Protein AF-0000000081153076 (afdb_homodimer)

Radius of gyration: 36.88 Å; Cα contacts (8 Å, |Δi|>4): 1674; chains: 2; bounding box: 102×175×105 Å

Secondary structure (DSSP, 8-state):
-------------------TT---SS---TTS-TTTT--------TTSSTT---SS----EEEEETTEEEEE-HHHHHHHHS---TT--HHHHHHHHHHHHHHT--GGGG-SSTTTSEEEEEESHHHHHHHHHHHHH--TT-EEEEESS--HHHHHHHGGGT-EEEEEPEETTEE-HHHHHHHHHTTTTSPPPSEEEE--SS-TTT-----HHHHHHHHHHHHHHT-EEEEE-TTGGG--S--PPPHHHH-SSS-EEEEEESTTTT-GGG--EEEEEEHHHHHHHHHHHHTTT-S--HHHHHHHHHHHHHHHHHHHHHHHHHHHHHHHHHHHHHHHHHHHHHTTTEEE---SSSSEEEEEESS--SS-HHHH-TTTEEEGGGG-TT--TT---SEEEEEGGG--HHHHHHHHHS-HHHHHHHHHHHHHHHHHHHHHHHHS------------------------------------------/-------------------TT---SS---TTS-TTTT--------TTSSTT---SS----EEEEETTEEEEE-HHHHHHHTS---TT--HHHHHHHHHHHHHHT--GGGG-SSTTTSEEEEEESHHHHHHHHHHHHH--TT-EEEEESS--HHHHHHHGGGT-EEEEEPEETTEE-HHHHHHHHHTTTTSPPPSEEEE--SS-TTT-----HHHHHHHHHHHHHHT-EEEEE-TTGGG--S--PPPHHHH-SSS-EEEEEESTTTT-GGG--EEEEEEHHHHHHHHHHHHTTT-S--HHHHHHHHHHHHHHHHHHHHHHHHHHHHHHHHHHHHHHHHHHHHHTTTEEE---SSSSEEEEEESS--SS-HHHH-TTTEEEGGGG-TT--TT---SEEEEEGGG--HHHHHHHHHS-HHHHHHHHHHHHHHHHHHHHHHHHS------------------------------------------

pLDDT: mean 72.2, std 27.71, range [14.98, 98.69]

Solvent-accessible surface area (backbone atoms only — not comparable to full-atom values): 52077 Å² total; per-residue (Å²): 137,81,80,79,80,80,82,75,78,75,68,82,63,74,72,70,65,76,51,79,73,48,42,52,52,57,49,72,57,74,81,48,62,64,55,71,60,45,44,65,62,63,59,67,59,65,75,59,63,64,58,66,65,53,85,48,63,60,30,48,31,42,35,28,40,70,84,39,73,42,75,35,45,58,69,51,42,51,55,16,35,28,75,63,47,38,51,36,50,66,74,46,48,52,50,50,49,52,54,45,44,74,68,33,47,46,60,17,62,77,41,88,48,67,52,31,13,52,38,71,31,43,24,41,13,33,53,25,31,52,34,42,55,46,52,47,47,48,36,70,65,37,39,34,37,30,47,44,66,26,46,44,62,59,48,61,46,45,56,46,49,46,45,42,81,39,75,37,59,50,57,81,43,28,71,38,56,71,59,44,50,51,55,58,60,70,41,67,91,49,82,69,41,57,30,37,40,38,42,53,36,16,19,50,41,59,3,17,40,48,49,71,68,49,48,54,47,45,52,50,51,26,62,74,63,62,29,32,36,37,39,43,34,52,30,57,67,41,38,67,72,80,82,68,79,44,67,50,34,68,25,72,76,36,42,33,37,37,29,32,34,37,39,80,72,60,30,44,4,52,30,43,17,33,30,34,24,18,26,55,58,44,53,51,42,41,56,51,33,52,44,31,46,34,40,52,35,27,37,56,48,46,54,50,39,54,53,44,61,70,39,37,70,69,41,47,53,51,50,23,41,54,50,20,52,51,48,50,52,23,40,52,52,42,50,51,51,42,48,74,62,36,60,88,40,49,48,65,68,85,51,82,26,46,54,34,36,34,31,40,44,74,53,77,69,96,55,64,42,42,77,53,36,66,75,35,27,36,54,35,41,57,26,43,88,83,55,58,89,85,52,84,47,57,29,35,30,34,33,25,75,70,42,25,73,63,55,46,46,54,36,50,58,64,30,55,76,47,34,51,53,44,52,48,47,52,49,49,49,49,46,49,52,47,47,52,51,52,59,66,55,58,78,82,74,79,85,82,81,81,70,76,84,76,81,77,84,82,83,79,79,96,84,81,94,77,89,86,77,87,78,88,88,79,89,79,86,77,92,80,92,134,137,82,80,81,76,82,79,74,77,76,70,83,64,75,73,70,66,76,50,79,73,47,42,50,54,56,48,72,56,75,80,47,62,63,56,70,60,46,44,65,62,60,59,68,58,67,75,59,65,65,58,66,65,53,85,48,62,61,30,48,31,42,35,28,41,71,84,40,72,41,75,35,45,58,67,51,43,52,55,17,35,29,74,64,50,38,52,36,51,66,73,47,47,54,50,49,50,52,53,45,43,74,70,34,47,47,60,16,61,76,42,89,49,68,54,31,14,53,36,71,32,43,24,41,14,34,53,25,30,50,34,43,54,46,52,47,48,48,34,70,66,38,38,32,36,29,47,44,66,28,46,42,63,58,46,63,47,43,55,46,51,46,46,41,81,40,76,36,58,50,56,82,43,29,71,37,54,68,59,42,50,51,55,57,60,69,40,67,93,50,82,68,41,58,31,36,41,40,41,51,36,15,18,51,41,60,3,18,40,49,48,70,67,49,46,53,47,45,52,50,50,26,62,74,64,64,30,33,36,39,39,44,34,53,30,58,64,40,36,68,70,80,82,68,79,43,68,50,34,68,25,72,76,37,44,34,37,36,29,32,34,34,40,80,71,61,30,45,4,52,28,42,18,32,30,35,25,17,27,55,59,45,53,50,41,42,54,52,32,52,47,30,45,34,40,52,35,28,36,58,47,46,54,51,38,53,52,44,61,71,38,36,70,68,40,48,52,52,50,23,42,54,50,20,52,51,47,49,52,23,39,52,51,43,50,53,52,43,49,72,62,37,60,87,38,48,48,65,68,85,53,79,26,45,52,34,36,33,32,40,43,75,54,79,68,93,56,64,42,42,76,50,35,67,77,35,27,36,54,34,42,57,28,43,88,85,54,58,90,86,52,83,47,56,30,36,30,34,32,26,75,71,42,24,72,60,56,45,47,55,37,51,60,64,29,55,74,47,34,52,52,45,51,48,48,51,50,49,49,49,45,49,49,47,51,52,52,57,64,63,60,59,78,82,76,85,76,89,79,83,90,80,86,90,82,84,79,86,87,83,80,80,86,76,89,76,86,76,84,80,76,84,88,81,84,73,93,84,85,93,86,132

Organism: Pinctada imbricata (NCBI:txid66713)

Sequence (964 aa):
MGVRPGAQEESASPACMQHPSLRCGRIVTSGYFHFGRYKYIRWLDVSNGLRQNIVYHSGEWDIIIDGSSLTMDTEDMFVAQQYTATTGMPSFRAWAYTLQKAFHSPPTVDSSDPEKRYNIQFTNGGQEGINQALEIMINEGDDILVQTPLSNDVISSMKPLGCNIIPTPCDKFGIIPDLLRNLLENRKGKSSPKFIYCCPTGNNPTGSTLSLERRHELYALARHYDLVIIEHDPYYHIKKLNYPPSLLSLDTDGRVVRIDSFSSTIAPGIRLGMVSGPNAIISAIEVHLSTSSMHVSSLTQMICKKLLDKWNLKGFVSHCQTISFLYESQKSLCKQMLKQHLEGLCEWENPDSGLFLWLKLKQKLNIPPEQIDPEIFTSGKYFFPDTQDDVDSEYIRVCFSSATADHMEEHLQKNPRVDKHRKKRKRDKEHQIRHRDIKHKRPHINQRDQSVPIGTAICHACSKSGLRAHNPPIFPVTKRYRMGVRPGAQEESASPACMQHPSLRCGRIVTSGYFHFGRYKYIRWLDVSNGLRQNIVYHSGEWDIIIDGSSLTMDTEDMFVAQQYTATTGMPSFRAWAYTLQKAFHSPPTVDSSDPEKRYNIQFTNGGQEGINQALEIMINEGDDILVQTPLSNDVISSMKPLGCNIIPTPCDKFGIIPDLLRNLLENRKGKSSPKFIYCCPTGNNPTGSTLSLERRHELYALARHYDLVIIEHDPYYHIKKLNYPPSLLSLDTDGRVVRIDSFSSTIAPGIRLGMVSGPNAIISAIEVHLSTSSMHVSSLTQMICKKLLDKWNLKGFVSHCQTISFLYESQKSLCKQMLKQHLEGLCEWENPDSGLFLWLKLKQKLNIPPEQIDPEIFTSGKYFFPDTQDDVDSEYIRVCFSSATADHMEEHLQKNPRVDKHRKKRKRDKEHQIRHRDIKHKRPHINQRDQSVPIGTAICHACSKSGLRAHNPPIFPVTKRYR

Foldseek 3Di:
DDPDDDPPPPPPPPCLPPPPQQPQVVCPPVVQPVCLCCPPVVPPPVPDDVPPPDPPVQDWDWDQDPNDTQIQHRVLSVQLPDDDRQQADPLLQVQVVVLCCVAAVFQQCPPPDQQLHKDKGKDLFLLLVLLLLQSRRDAAAAEEEEWPLADLSNLVSNVVRNYHYDYADADLQTGDLVSVLVVQVVCPPHDQHAAYEDAQALGVFALHHHDLVVLVSVLVVCVVRVHAYEHEYQWQLLQQDDRHHDNSSVDNPFRYKYKYGCCLQPNVVLRIIMIMTGCSSNVSSSSVCCPPVNHRRSNSSSVVSSVCVVCPPVNSSVSSNVSSVVLVVLLVLLVVLCCVQQNPQWDWDDRSIYFKIKIFGPDDQPDAQVVLPVVFKHFSLSSGSPRDPPDGHRIIIGGSSPDDNVSSCVSRVPPVSSVVVVVVVVVVVVVVVVCVVVVVVPPPDDDDCPPPDPPPPDDDDDDDDDDDDDDDDDDDPDDDDD/DDPDDDPPPPPPPPCLPPPVQQPQVVCPPVVQPVCLCCPPVVPVPVPDDVPPVDPQVQDWDWDQDPNDTQIQHRVLSVQLPDDDRQQADPLLQVQVVVLCCVAAVFQQCPPPDQQLHKDKGKDLFLLRVLLLLQSRRDAAAAEEEEWPLADLSNLVSNVVRNYHYDYADADLQTGDLVSVLVVQVVCPPHDQHAAYEDAQALGVFALHHHDLVVLVSVLVSCVVRVHAYEHEYQWQLLQQDDRHHDNSSVDNPFRYKYKYGCCLQPNVVLRIIMIMTGPSSNVSSSSVCCPPVNHRRSNSSSVVSSVCVVCPPVNSSVSSNVSSVVLVVLLVLLVVLCCVQQNPQWDWDDRSIYFKIKIFGPDDQPDAQVVLPVVFKHFSLSSDSPRDPPDGHRIIIGGSSPDDNVSSCVSRVPPVSSVVVVVVVVVVVVVVVVVVVVVVPPDDDDDDDDDDDDDDDDDDDDPDDDDDPDDDDDDDPDDDDD

Nearest PDB structures (foldseek):
  4gdy-assembly1_B  TM=9.311E-01  e=9.935E-40  Homo sapiens
  6t8p-assembly1_B  TM=9.257E-01  e=7.177E-39  Homo sapiens
  4ge4-assembly1_A  TM=9.013E-01  e=7.549E-40  Homo sapiens
  6t8p-assembly1_A  TM=9.126E-01  e=4.144E-39  Homo sapiens
  6t8q-assembly1_A  TM=8.537E-01  e=6.823E-38  Homo sapiens

InterPro domains:
  IPR004839 Aminotransferase, class I/classII, large domain [PF00155] (113-412)
  IPR015421 Pyridoxal phosphate-dependent transferase, major domain [G3DSA:3.40.640.10] (52-421)
  IPR015424 Pyridoxal phosphate-dependent transferase [SSF53383] (80-413)
  IPR050859 Class-I pyridoxal-phosphate-dependent aminotransferase-like [PTHR42790] (48-413)

Structure (mmCIF, N/CA/C/O backbone):
data_AF-0000000081153076-model_v1
#
loop_
_entity.id
_entity.type
_entity.pdbx_description
1 polymer 'Aminotransferase class I/classII large domain-containing protein'
#
loop_
_atom_site.group_PDB
_atom_site.id
_atom_site.type_symbol
_atom_site.label_atom_id
_atom_site.label_alt_id
_atom_site.label_comp_id
_atom_site.label_asym_id
_atom_site.label_entity_id
_atom_site.label_seq_id
_atom_site.pdbx_PDB_ins_code
_atom_site.Cartn_x
_atom_site.Cartn_y
_atom_site.Cartn_z
_atom_site.occupancy
_atom_site.B_iso_or_equiv
_atom_site.auth_seq_id
_atom_site.auth_comp_id
_atom_site.auth_asym_id
_atom_site.auth_atom_id
_atom_site.pdbx_PDB_model_num
ATOM 1 N N . MET A 1 1 ? -51.344 28.344 -16.406 1 22.03 1 MET A N 1
ATOM 2 C CA . MET A 1 1 ? -50.344 27.422 -16.969 1 22.03 1 MET A CA 1
ATOM 3 C C . MET A 1 1 ? -49.344 27.016 -15.914 1 22.03 1 MET A C 1
ATOM 5 O O . MET A 1 1 ? -48.625 27.859 -15.359 1 22.03 1 MET A O 1
ATOM 9 N N . GLY A 1 2 ? -49.5 25.969 -15.102 1 22.69 2 GLY A N 1
ATOM 10 C CA . GLY A 1 2 ? -49.25 25.609 -13.719 1 22.69 2 GLY A CA 1
ATOM 11 C C . GLY A 1 2 ? -47.844 25.016 -13.516 1 22.69 2 GLY A C 1
ATOM 12 O O . GLY A 1 2 ? -47.5 24.031 -14.164 1 22.69 2 GLY A O 1
ATOM 13 N N . VAL A 1 3 ? -46.781 25.797 -13.258 1 23.36 3 VAL A N 1
ATOM 14 C CA . VAL A 1 3 ? -45.344 25.469 -13.188 1 23.36 3 VAL A CA 1
ATOM 15 C C . VAL A 1 3 ? -45.125 24.359 -12.164 1 23.36 3 VAL A C 1
ATOM 17 O O . VAL A 1 3 ? -45.438 24.516 -10.984 1 23.36 3 VAL A O 1
ATOM 20 N N . ARG A 1 4 ? -45.219 23.109 -12.586 1 25.45 4 ARG A N 1
ATOM 21 C CA . ARG A 1 4 ? -45.156 21.938 -11.719 1 25.45 4 ARG A CA 1
ATOM 22 C C . ARG A 1 4 ? -43.875 21.938 -10.883 1 25.45 4 ARG A C 1
ATOM 24 O O . ARG A 1 4 ? -42.812 22.188 -11.406 1 25.45 4 ARG A O 1
ATOM 31 N N . PRO A 1 5 ? -44 21.891 -9.594 1 22.19 5 PRO A N 1
ATOM 32 C CA . PRO A 1 5 ? -43 22.234 -8.578 1 22.19 5 PRO A CA 1
ATOM 33 C C . PRO A 1 5 ? -41.719 21.391 -8.672 1 22.19 5 PRO A C 1
ATOM 35 O O . PRO A 1 5 ? -40.625 21.938 -8.773 1 22.19 5 PRO A O 1
ATOM 38 N N . GLY A 1 6 ? -41.5 20.359 -7.777 1 21.94 6 GLY A N 1
ATOM 39 C CA . GLY A 1 6 ? -40.594 20.141 -6.68 1 21.94 6 GLY A CA 1
ATOM 40 C C . GLY A 1 6 ? -39.469 19.188 -7.047 1 21.94 6 GLY A C 1
ATOM 41 O O . GLY A 1 6 ? -39.688 18.016 -7.34 1 21.94 6 GLY A O 1
ATOM 42 N N . ALA A 1 7 ? -38.406 19.562 -7.781 1 23.5 7 ALA A N 1
ATOM 43 C CA . ALA A 1 7 ? -37.312 18.719 -8.25 1 23.5 7 ALA A CA 1
ATOM 44 C C . ALA A 1 7 ? -36.656 17.984 -7.086 1 23.5 7 ALA A C 1
ATOM 46 O O . ALA A 1 7 ? -36.062 18.625 -6.203 1 23.5 7 ALA A O 1
ATOM 47 N N . GLN A 1 8 ? -37.219 16.875 -6.574 1 22.48 8 GLN A N 1
ATOM 48 C CA . GLN A 1 8 ? -36.688 16.047 -5.504 1 22.48 8 GLN A CA 1
ATOM 49 C C . GLN A 1 8 ? -35.25 15.602 -5.82 1 22.48 8 GLN A C 1
ATOM 51 O O . GLN A 1 8 ? -35.031 14.961 -6.84 1 22.48 8 GLN A O 1
ATOM 56 N N . GLU A 1 9 ? -34.25 16.422 -5.527 1 24.22 9 GLU A N 1
ATOM 57 C CA . GLU A 1 9 ? -32.844 16.141 -5.648 1 24.22 9 GLU A CA 1
ATOM 58 C C . GLU A 1 9 ? -32.469 14.789 -5.039 1 24.22 9 GLU A C 1
ATOM 60 O O . GLU A 1 9 ? -32.656 14.57 -3.84 1 24.22 9 GLU A O 1
ATOM 65 N N . GLU A 1 10 ? -32.75 13.719 -5.809 1 24.03 10 GLU A N 1
ATOM 66 C CA . GLU A 1 10 ? -32.406 12.344 -5.449 1 24.03 10 GLU A CA 1
ATOM 67 C C . GLU A 1 10 ? -30.969 12.266 -4.938 1 24.03 10 GLU A C 1
ATOM 69 O O . GLU A 1 10 ? -30.031 12.641 -5.645 1 24.03 10 GLU A O 1
ATOM 74 N N . SER A 1 11 ? -30.734 12.43 -3.678 1 25.09 11 SER A N 1
ATOM 75 C CA . SER A 1 11 ? -29.547 12.234 -2.869 1 25.09 11 SER A CA 1
ATOM 76 C C . SER A 1 11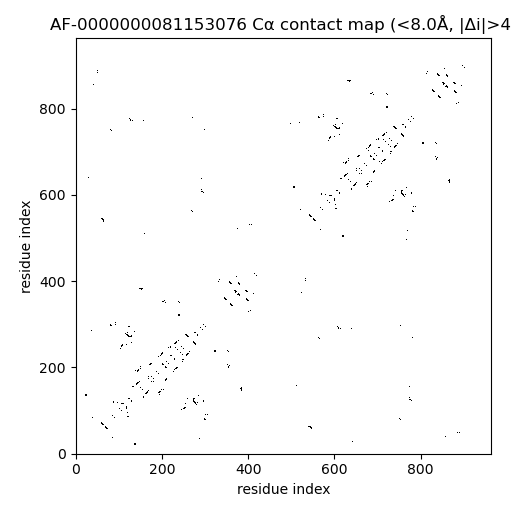 ? -28.797 10.969 -3.283 1 25.09 11 SER A C 1
ATOM 78 O O . SER A 1 11 ? -29.406 9.914 -3.467 1 25.09 11 SER A O 1
ATOM 80 N N . ALA A 1 12 ? -27.812 11.195 -4.098 1 25.61 12 ALA A N 1
ATOM 81 C CA . ALA A 1 12 ? -26.922 10.125 -4.523 1 25.61 12 ALA A CA 1
ATOM 82 C C . ALA A 1 12 ? -26.641 9.156 -3.383 1 25.61 12 ALA A C 1
ATOM 84 O O . ALA A 1 12 ? -25.969 9.508 -2.406 1 25.61 12 ALA A O 1
ATOM 85 N N . SER A 1 13 ? -27.672 8.391 -2.99 1 23.84 13 SER A N 1
ATOM 86 C CA . SER A 1 13 ? -27.484 7.285 -2.057 1 23.84 13 SER A CA 1
ATOM 87 C C . SER A 1 13 ? -26.328 6.387 -2.488 1 23.84 13 SER A C 1
ATOM 89 O O . SER A 1 13 ? -26.25 5.988 -3.65 1 23.84 13 SER A O 1
ATOM 91 N N . PRO A 1 14 ? -25.141 6.543 -1.922 1 26.53 14 PRO A N 1
ATOM 92 C CA . PRO A 1 14 ? -24.047 5.641 -2.27 1 26.53 14 PRO A CA 1
ATOM 93 C C . PRO A 1 14 ? -24.5 4.195 -2.465 1 26.53 14 PRO A C 1
ATOM 95 O O . PRO A 1 14 ? -25.234 3.658 -1.627 1 26.53 14 PRO A O 1
ATOM 98 N N . ALA A 1 15 ? -24.766 3.883 -3.645 1 25.69 15 ALA A N 1
ATOM 99 C CA . ALA A 1 15 ? -25.125 2.533 -4.074 1 25.69 15 ALA A CA 1
ATOM 100 C C . ALA A 1 15 ? -24.234 1.491 -3.414 1 25.69 15 ALA A C 1
ATOM 102 O O . ALA A 1 15 ? -23.156 1.167 -3.936 1 25.69 15 ALA A O 1
ATOM 103 N N . CYS A 1 16 ? -23.734 1.714 -2.205 1 27 16 CYS A N 1
ATOM 104 C CA . CYS A 1 16 ? -23.312 0.442 -1.626 1 27 16 CYS A CA 1
ATOM 105 C C . CYS A 1 16 ? -24.297 -0.669 -1.986 1 27 16 CYS A C 1
ATOM 107 O O . CYS A 1 16 ? -25.469 -0.607 -1.625 1 27 16 CYS A O 1
ATOM 109 N N . MET A 1 17 ? -24.219 -1.108 -3.146 1 27.45 17 MET A N 1
ATOM 110 C CA . MET A 1 17 ? -25.031 -2.227 -3.627 1 27.45 17 MET A CA 1
ATOM 111 C C . MET A 1 17 ? -25.25 -3.256 -2.523 1 27.45 17 MET A C 1
ATOM 113 O O . MET A 1 17 ? -24.328 -3.561 -1.763 1 27.45 17 MET A O 1
ATOM 117 N N . GLN A 1 18 ? -26.469 -3.34 -2.15 1 26.88 18 GLN A N 1
ATOM 118 C CA . GLN A 1 18 ? -27.125 -4.41 -1.405 1 26.88 18 GLN A CA 1
ATOM 119 C C . GLN A 1 18 ? -26.75 -5.777 -1.973 1 26.88 18 GLN A C 1
ATOM 121 O O . GLN A 1 18 ? -27.594 -6.453 -2.572 1 26.88 18 GLN A O 1
ATOM 126 N N . HIS A 1 19 ? -25.781 -5.883 -2.773 1 26.94 19 HIS A N 1
ATOM 127 C CA . HIS A 1 19 ? -25.703 -7.336 -2.859 1 26.94 19 HIS A CA 1
ATOM 128 C C . HIS A 1 19 ? -25.516 -7.961 -1.479 1 26.94 19 HIS A C 1
ATOM 130 O O . HIS A 1 19 ? -24.688 -7.516 -0.694 1 26.94 19 HIS A O 1
ATOM 136 N N . PRO A 1 20 ? -26.562 -8.719 -1.025 1 28.11 20 PRO A N 1
ATOM 137 C CA . PRO A 1 20 ? -26.656 -9.242 0.341 1 28.11 20 PRO A CA 1
ATOM 138 C C . PRO A 1 20 ? -25.328 -9.742 0.878 1 28.11 20 PRO A C 1
ATOM 140 O O . PRO A 1 20 ? -25.109 -9.75 2.092 1 28.11 20 PRO A O 1
ATOM 143 N N . SER A 1 21 ? -24.75 -10.5 0.085 1 27.98 21 SER A N 1
ATOM 144 C CA . SER A 1 21 ? -23.656 -11.273 0.682 1 27.98 21 SER A CA 1
ATOM 145 C C . SER A 1 21 ? -22.422 -10.406 0.911 1 27.98 21 SER A C 1
ATOM 147 O O . SER A 1 21 ? -21.406 -10.891 1.405 1 27.98 21 SER A O 1
ATOM 149 N N . LEU A 1 22 ? -22.375 -9.383 0.194 1 28.52 22 LEU A N 1
ATOM 150 C CA . LEU A 1 22 ? -21.125 -8.648 0.37 1 28.52 22 LEU A CA 1
ATOM 151 C C . LEU A 1 22 ? -21.172 -7.789 1.628 1 28.52 22 LEU A C 1
ATOM 153 O O . LEU A 1 22 ? -22 -6.879 1.731 1 28.52 22 LEU A O 1
ATOM 157 N N . ARG A 1 23 ? -21.328 -8.422 2.785 1 27.23 23 ARG A N 1
ATOM 158 C CA . ARG A 1 23 ? -21.141 -7.574 3.957 1 27.23 23 ARG A CA 1
ATOM 159 C C . ARG A 1 23 ? -19.828 -6.797 3.859 1 27.23 23 ARG A C 1
ATOM 161 O O . ARG A 1 23 ? -18.766 -7.383 3.66 1 27.23 23 ARG A O 1
ATOM 168 N N . CYS A 1 24 ? -19.984 -5.676 3.25 1 29.25 24 CYS A N 1
ATOM 169 C CA . CYS A 1 24 ? -18.844 -4.766 3.311 1 29.25 24 CYS A CA 1
ATOM 170 C C . CYS A 1 24 ? -18.312 -4.645 4.734 1 29.25 24 CYS A C 1
ATOM 172 O O . CYS A 1 24 ? -19.016 -4.164 5.625 1 29.25 24 CYS A O 1
ATOM 174 N N . GLY A 1 25 ? -17.75 -5.609 5.289 1 27.16 25 GLY A N 1
ATOM 175 C CA . GLY A 1 25 ? -17.203 -5.465 6.629 1 27.16 25 GLY A CA 1
ATOM 176 C C . GLY A 1 25 ? -16.844 -4.035 6.977 1 27.16 25 GLY A C 1
ATOM 177 O O . GLY A 1 25 ? -17.141 -3.562 8.078 1 27.16 25 GLY A O 1
ATOM 178 N N . ARG A 1 26 ? -15.734 -3.547 6.398 1 29.61 26 ARG A N 1
ATOM 179 C CA . ARG A 1 26 ? -15.469 -2.17 6.805 1 29.61 26 ARG A CA 1
ATOM 180 C C . ARG A 1 26 ? -16.547 -1.23 6.293 1 29.61 26 ARG A C 1
ATOM 182 O O . ARG A 1 26 ? -16.922 -1.29 5.117 1 29.61 26 ARG A O 1
ATOM 189 N N . ILE A 1 27 ? -17.688 -1.16 7.062 1 26.39 27 ILE A N 1
ATOM 190 C CA . ILE A 1 27 ? -18.688 -0.148 6.762 1 26.39 27 ILE A CA 1
ATOM 191 C C . ILE A 1 27 ? -18.016 1.099 6.195 1 26.39 27 ILE A C 1
ATOM 193 O O . ILE A 1 27 ? -17.219 1.747 6.879 1 26.39 27 ILE A O 1
ATOM 197 N N . VAL A 1 28 ? -17.609 1.08 4.98 1 28.03 28 VAL A N 1
ATOM 198 C CA . VAL A 1 28 ? -17.297 2.361 4.359 1 28.03 28 VAL A CA 1
ATOM 199 C C . VAL A 1 28 ? -18.438 3.352 4.598 1 28.03 28 VAL A C 1
ATOM 201 O O . VAL A 1 28 ? -19.562 3.139 4.137 1 28.03 28 VAL A O 1
ATOM 204 N N . THR A 1 29 ? -18.656 3.695 5.852 1 25.02 29 THR A N 1
ATOM 205 C CA . THR A 1 29 ? -19.625 4.77 6.043 1 25.02 29 THR A CA 1
ATOM 206 C C . THR A 1 29 ? -19.562 5.762 4.883 1 25.02 29 THR A C 1
ATOM 208 O O . THR A 1 29 ? -18.5 5.961 4.285 1 25.02 29 THR A O 1
ATOM 211 N N . SER A 1 30 ? -20.734 5.953 4.223 1 25.7 30 SER A N 1
ATOM 212 C CA . SER A 1 30 ? -21.094 6.855 3.137 1 25.7 30 SER A CA 1
ATOM 213 C C . SER A 1 30 ? -20.516 8.25 3.359 1 25.7 30 SER A C 1
ATOM 215 O O . SER A 1 30 ? -20.75 9.156 2.557 1 25.7 30 SER A O 1
ATOM 217 N N . GLY A 1 31 ? -20.453 8.547 4.621 1 23.7 31 GLY A N 1
ATOM 218 C CA . GLY A 1 31 ? -19.922 9.906 4.66 1 23.7 31 GLY A CA 1
ATOM 219 C C . GLY A 1 31 ? -18.656 10.078 3.861 1 23.7 31 GLY A C 1
ATOM 220 O O . GLY A 1 31 ? -17.922 11.062 4.039 1 23.7 31 GLY A O 1
ATOM 221 N N . TYR A 1 32 ? -18.25 8.938 3.584 1 27.17 32 TYR A N 1
ATOM 222 C CA . TYR A 1 32 ? -16.938 8.844 2.951 1 27.17 32 TYR A CA 1
ATOM 223 C C . TYR A 1 32 ? -16.797 9.844 1.811 1 27.17 32 TYR A C 1
ATOM 225 O O . TYR A 1 32 ? -17.734 10.031 1.029 1 27.17 32 TYR A O 1
ATOM 233 N N . PHE A 1 33 ? -16.031 10.719 2.152 1 26.39 33 PHE A N 1
ATOM 234 C CA . PHE A 1 33 ? -15.672 11.812 1.256 1 26.39 33 PHE A CA 1
ATOM 235 C C . PHE A 1 33 ? -15.672 11.344 -0.195 1 26.39 33 PHE A C 1
ATOM 237 O O . PHE A 1 33 ? -15.219 10.234 -0.493 1 26.39 33 PHE A O 1
ATOM 244 N N . HIS A 1 34 ? -16.828 11.5 -0.885 1 23.84 34 HIS A N 1
ATOM 245 C CA . HIS A 1 34 ? -16.703 11.867 -2.289 1 23.84 34 HIS A CA 1
ATOM 246 C C . HIS A 1 34 ? -15.273 12.273 -2.631 1 23.84 34 HIS A C 1
ATOM 248 O O . HIS A 1 34 ? -15.047 13.062 -3.551 1 23.84 34 HIS A O 1
ATOM 254 N N . PHE A 1 35 ? -14.555 12.07 -1.651 1 25.72 35 PHE A N 1
ATOM 255 C CA . PHE A 1 35 ? -13.195 12.258 -2.146 1 25.72 35 PHE A CA 1
ATOM 256 C C . PHE A 1 35 ? -12.883 11.258 -3.254 1 25.72 35 PHE A C 1
ATOM 258 O O . PHE A 1 35 ? -11.789 11.281 -3.826 1 25.72 35 PHE A O 1
ATOM 265 N N . GLY A 1 36 ? -13.5 10.117 -3.227 1 27.12 36 GLY A N 1
ATOM 266 C CA . GLY A 1 36 ? -13.359 9.273 -4.398 1 27.12 36 GLY A CA 1
ATOM 267 C C . GLY A 1 36 ? -13.562 10.023 -5.703 1 27.12 36 GLY A C 1
ATOM 268 O O . GLY A 1 36 ? -13.148 9.547 -6.766 1 27.12 36 GLY A O 1
ATOM 269 N N . ARG A 1 37 ? -14.812 10.547 -5.738 1 25.61 37 ARG A N 1
ATOM 270 C CA . ARG A 1 37 ? -14.789 11.422 -6.902 1 25.61 37 ARG A CA 1
ATOM 271 C C . ARG A 1 37 ? -13.664 12.445 -6.789 1 25.61 37 ARG A C 1
ATOM 273 O O . ARG A 1 37 ? -13.914 13.609 -6.465 1 25.61 37 ARG A O 1
ATOM 280 N N . TYR A 1 38 ? -12.953 12.227 -5.785 1 27.12 38 TYR A N 1
ATOM 281 C CA . TYR A 1 38 ? -11.82 13.016 -6.25 1 27.12 38 TYR A CA 1
ATOM 282 C C . TYR A 1 38 ? -11.727 12.992 -7.77 1 27.12 38 TYR A C 1
ATOM 284 O O . TYR A 1 38 ? -11.312 11.992 -8.359 1 27.12 38 TYR A O 1
ATOM 292 N N . LYS A 1 39 ? -12.953 13.055 -8.469 1 26.62 39 LYS A N 1
ATOM 293 C CA . LYS A 1 39 ? -12.703 13.531 -9.82 1 26.62 39 LYS A CA 1
ATOM 294 C C . LYS A 1 39 ? -11.266 14.023 -9.977 1 26.62 39 LYS A C 1
ATOM 296 O O . LYS A 1 39 ? -10.602 14.336 -8.992 1 26.62 39 LYS A O 1
ATOM 301 N N . TYR A 1 40 ? -11.062 14.055 -11.188 1 23.86 40 TYR A N 1
ATOM 302 C CA . TYR A 1 40 ? -9.852 14.711 -11.664 1 23.86 40 TYR A CA 1
ATOM 303 C C . TYR A 1 40 ? -9.461 15.867 -10.75 1 23.86 40 TYR A C 1
ATOM 305 O O . TYR A 1 40 ? -10.211 16.844 -10.609 1 23.86 40 TYR A O 1
ATOM 313 N N . ILE A 1 41 ? -9.383 15.648 -9.453 1 26.61 41 ILE A N 1
ATOM 314 C CA . ILE A 1 41 ? -8.523 16.828 -9.453 1 26.61 41 ILE A CA 1
ATOM 315 C C . ILE A 1 41 ? -8.062 17.125 -10.883 1 26.61 41 ILE A C 1
ATOM 317 O O . ILE A 1 41 ? -7.355 16.328 -11.492 1 26.61 41 ILE A O 1
ATOM 321 N N . ARG A 1 42 ? -9.094 17.328 -11.719 1 25.02 42 ARG A N 1
ATOM 322 C CA . ARG A 1 42 ? -8.531 17.938 -12.922 1 25.02 42 ARG A CA 1
ATOM 323 C C . ARG A 1 42 ? -7.066 18.312 -12.711 1 25.02 42 ARG A C 1
ATOM 325 O O . ARG A 1 42 ? -6.738 19.062 -11.789 1 25.02 42 ARG A O 1
ATOM 332 N N . TRP A 1 43 ? -6.289 17.297 -12.852 1 25.52 43 TRP A N 1
ATOM 333 C CA . TRP A 1 43 ? -4.926 17.625 -13.258 1 25.52 43 TRP A CA 1
ATOM 334 C C . TRP A 1 43 ? -4.801 19.094 -13.641 1 25.52 43 TRP A C 1
ATOM 336 O O . TRP A 1 43 ? -5.688 19.656 -14.289 1 25.52 43 TRP A O 1
ATOM 346 N N . LEU A 1 44 ? -4.422 19.812 -12.695 1 26.08 44 LEU A N 1
ATOM 347 C CA . LEU A 1 44 ? -3.83 21.031 -13.242 1 26.08 44 LEU A CA 1
ATOM 348 C C . LEU A 1 44 ? -3.543 20.875 -14.734 1 26.08 44 LEU A C 1
ATOM 350 O O . LEU A 1 44 ? -2.807 19.969 -15.133 1 26.08 44 LEU A O 1
ATOM 354 N N . ASP A 1 45 ? -4.625 20.797 -15.5 1 25.48 45 ASP A N 1
ATOM 355 C CA . ASP A 1 45 ? -4.191 21.25 -16.812 1 25.48 45 ASP A CA 1
ATOM 356 C C . ASP A 1 45 ? -2.832 21.938 -16.75 1 25.48 45 ASP A C 1
ATOM 358 O O . ASP A 1 45 ? -2.713 23.031 -16.188 1 25.48 45 ASP A O 1
ATOM 362 N N . VAL A 1 46 ? -1.86 21.188 -16.547 1 26.53 46 VAL A N 1
ATOM 363 C CA . VAL A 1 46 ? -0.514 21.641 -16.875 1 26.53 46 VAL A CA 1
ATOM 364 C C . VAL A 1 46 ? -0.58 22.688 -17.984 1 26.53 46 VAL A C 1
ATOM 366 O O . VAL A 1 46 ? 0.454 23.172 -18.453 1 26.53 46 VAL A O 1
ATOM 369 N N . SER A 1 47 ? -1.615 22.797 -18.703 1 25.36 47 SER A N 1
ATOM 370 C CA . SER A 1 47 ? -1.316 23.906 -19.609 1 25.36 47 SER A CA 1
ATOM 371 C C . SER A 1 47 ? -0.892 25.156 -18.844 1 25.36 47 SER A C 1
ATOM 373 O O . SER A 1 47 ? 0.083 25.812 -19.203 1 25.36 47 SER A O 1
ATOM 375 N N . ASN A 1 48 ? -1.957 25.969 -18.25 1 24.88 48 ASN A N 1
ATOM 376 C CA . ASN A 1 48 ? -1.456 27.266 -17.828 1 24.88 48 ASN A CA 1
ATOM 377 C C . ASN A 1 48 ? -0.608 27.172 -16.562 1 24.88 48 ASN A C 1
ATOM 379 O O . ASN A 1 48 ? -0.443 26.078 -16.016 1 24.88 48 ASN A O 1
ATOM 383 N N . GLY A 1 49 ? -0.879 28.125 -15.445 1 25.19 49 GLY A N 1
ATOM 384 C CA . GLY A 1 49 ? -0.027 28.656 -14.398 1 25.19 49 GLY A CA 1
ATOM 385 C C . GLY A 1 49 ? 0.23 27.672 -13.273 1 25.19 49 GLY A C 1
ATOM 386 O O . GLY A 1 49 ? 0.835 28.031 -12.258 1 25.19 49 GLY A O 1
ATOM 387 N N . LEU A 1 50 ? -0.58 26.688 -13.086 1 30.75 50 LEU A N 1
ATOM 388 C CA . LEU A 1 50 ? -0.146 25.938 -11.914 1 30.75 50 LEU A CA 1
ATOM 389 C C . LEU A 1 50 ? 1.235 25.328 -12.141 1 30.75 50 LEU A C 1
ATOM 391 O O . LEU A 1 50 ? 1.669 24.469 -11.375 1 30.75 50 LEU A O 1
ATOM 395 N N . ARG A 1 51 ? 1.723 25.484 -13.156 1 30.78 51 ARG A N 1
ATOM 396 C CA . ARG A 1 51 ? 3.109 25.266 -13.555 1 30.78 51 ARG A CA 1
ATOM 397 C C . ARG A 1 51 ? 4.074 25.766 -12.484 1 30.78 51 ARG A C 1
ATOM 399 O O . ARG A 1 51 ? 5.238 26.047 -12.766 1 30.78 51 ARG A O 1
ATOM 406 N N . GLN A 1 52 ? 3.496 26.562 -11.578 1 32.22 52 GLN A N 1
ATOM 407 C CA . GLN A 1 52 ? 4.66 26.859 -10.75 1 32.22 52 GLN A CA 1
ATOM 408 C C . GLN A 1 52 ? 5.258 25.578 -10.18 1 32.22 52 GLN A C 1
ATOM 410 O O . GLN A 1 52 ? 4.57 24.812 -9.5 1 32.22 52 GLN A O 1
ATOM 415 N N . ASN A 1 53 ? 5.969 24.922 -10.906 1 33.31 53 ASN A N 1
ATOM 416 C CA . ASN A 1 53 ? 6.992 23.891 -10.805 1 33.31 53 ASN A CA 1
ATOM 417 C C . ASN A 1 53 ? 7.578 23.828 -9.391 1 33.31 53 ASN A C 1
ATOM 419 O O . ASN A 1 53 ? 8.344 24.703 -8.992 1 33.31 53 ASN A O 1
ATOM 423 N N . ILE A 1 54 ? 6.77 23.938 -8.453 1 35 54 ILE A N 1
ATOM 424 C CA . ILE A 1 54 ? 7.582 23.609 -7.289 1 35 54 ILE A CA 1
ATOM 425 C C . ILE A 1 54 ? 8.789 22.781 -7.715 1 35 54 ILE A C 1
ATOM 427 O O . ILE A 1 54 ? 8.766 22.141 -8.766 1 35 54 ILE A O 1
ATOM 431 N N . VAL A 1 55 ? 9.82 22.875 -6.852 1 36.69 55 VAL A N 1
ATOM 432 C CA . VAL A 1 55 ? 11.156 22.297 -6.957 1 36.69 55 VAL A CA 1
ATOM 433 C C . VAL A 1 55 ? 11.055 20.828 -7.398 1 36.69 55 VAL A C 1
ATOM 435 O O . VAL A 1 55 ? 11.227 19.922 -6.586 1 36.69 55 VAL A O 1
ATOM 438 N N . TYR A 1 56 ? 9.75 20.484 -7.809 1 41.56 56 TYR A N 1
ATOM 439 C CA . TYR A 1 56 ? 9.969 19.125 -8.297 1 41.56 56 TYR A CA 1
ATOM 440 C C . TYR A 1 56 ? 10.992 19.109 -9.422 1 41.56 56 TYR A C 1
ATOM 442 O O . TYR A 1 56 ? 11.156 20.109 -10.133 1 41.56 56 TYR A O 1
ATOM 450 N N . HIS A 1 57 ? 12.008 18.297 -9.227 1 42.56 57 HIS A N 1
ATOM 451 C CA . HIS A 1 57 ? 13.156 18.109 -10.109 1 42.56 57 HIS A CA 1
ATOM 452 C C . HIS A 1 57 ? 12.727 18.047 -11.57 1 42.56 57 HIS A C 1
ATOM 454 O O . HIS A 1 57 ? 12.102 17.078 -12.008 1 42.56 57 HIS A O 1
ATOM 460 N N . SER A 1 58 ? 12.312 19.328 -12.055 1 41.97 58 SER A N 1
ATOM 461 C CA . SER A 1 58 ? 12.18 19.531 -13.492 1 41.97 58 SER A CA 1
ATOM 462 C C . SER A 1 58 ? 13.398 19.016 -14.242 1 41.97 58 SER A C 1
ATOM 464 O O . SER A 1 58 ? 14.523 19.094 -13.742 1 41.97 58 SER A O 1
ATOM 466 N N . GLY A 1 59 ? 13.414 17.812 -14.836 1 48.25 59 GLY A N 1
ATOM 467 C CA . GLY A 1 59 ? 14.406 17.219 -15.727 1 48.25 59 GLY A CA 1
ATOM 468 C C . GLY A 1 59 ? 13.891 16.016 -16.484 1 48.25 59 GLY A C 1
ATOM 469 O O . GLY A 1 59 ? 12.711 15.672 -16.391 1 48.25 59 GLY A O 1
ATOM 470 N N . GLU A 1 60 ? 14.523 15.922 -17.609 1 47.44 60 GLU A N 1
ATOM 471 C CA . GLU A 1 60 ? 14.312 14.742 -18.438 1 47.44 60 GLU A CA 1
ATOM 472 C C . GLU A 1 60 ? 15.055 13.531 -17.891 1 47.44 60 GLU A C 1
ATOM 474 O O . GLU A 1 60 ? 16.094 13.672 -17.25 1 47.44 60 GLU A O 1
ATOM 479 N N . TRP A 1 61 ? 14.203 12.508 -17.75 1 54.41 61 TRP A N 1
ATOM 480 C CA . TRP A 1 61 ? 14.852 11.25 -17.391 1 54.41 61 TRP A CA 1
ATOM 481 C C . TRP A 1 61 ? 15.062 10.375 -18.625 1 54.41 61 TRP A C 1
ATOM 483 O O . TRP A 1 61 ? 14.172 10.234 -19.453 1 54.41 61 TRP A O 1
ATOM 493 N N . ASP A 1 62 ? 16.375 10.078 -18.828 1 51.34 62 ASP A N 1
ATOM 494 C CA . ASP A 1 62 ? 16.688 9.07 -19.844 1 51.34 62 ASP A CA 1
ATOM 495 C C . ASP A 1 62 ? 16.969 7.715 -19.188 1 51.34 62 ASP A C 1
ATOM 497 O O . ASP A 1 62 ? 17.875 7.594 -18.359 1 51.34 62 ASP A O 1
ATOM 501 N N . ILE A 1 63 ? 16.031 6.844 -19.391 1 53.62 63 ILE A N 1
ATOM 502 C CA . ILE A 1 63 ? 16.172 5.488 -18.875 1 53.62 63 ILE A CA 1
ATOM 503 C C . ILE A 1 63 ? 16.594 4.543 -20 1 53.62 63 ILE A C 1
ATOM 505 O O . ILE A 1 63 ? 15.945 4.5 -21.047 1 53.62 63 ILE A O 1
ATOM 509 N N . ILE A 1 64 ? 17.781 4.09 -19.922 1 47.88 64 ILE A N 1
ATOM 510 C CA . ILE A 1 64 ? 18.234 3.131 -20.922 1 47.88 64 ILE A CA 1
ATOM 511 C C . ILE A 1 64 ? 17.922 1.71 -20.453 1 47.88 64 ILE A C 1
ATOM 513 O O . ILE A 1 64 ? 18.391 1.283 -19.391 1 47.88 64 ILE A O 1
ATOM 517 N N . ILE A 1 65 ? 16.938 1.208 -21.094 1 48.12 65 ILE A N 1
ATOM 518 C CA . ILE A 1 65 ? 16.609 -0.196 -20.859 1 48.12 65 ILE A CA 1
ATOM 519 C C . ILE A 1 65 ? 16.922 -1.006 -22.109 1 48.12 65 ILE A C 1
ATOM 521 O O . ILE A 1 65 ? 16.422 -0.713 -23.203 1 48.12 65 ILE A O 1
ATOM 525 N N . ASP A 1 66 ? 17.672 -2.031 -21.906 1 47.84 66 ASP A N 1
ATOM 526 C CA . ASP A 1 66 ? 18.062 -2.928 -23 1 47.84 66 ASP A CA 1
ATOM 527 C C . ASP A 1 66 ? 18.578 -2.143 -24.203 1 47.84 66 ASP A C 1
ATOM 529 O O . ASP A 1 66 ? 18.203 -2.422 -25.344 1 47.84 66 ASP A O 1
ATOM 533 N N . GLY A 1 67 ? 19.391 -1.105 -23.906 1 51.25 67 GLY A N 1
ATOM 534 C CA . GLY A 1 67 ? 20 -0.323 -24.953 1 51.25 67 GLY A CA 1
ATOM 535 C C . GLY A 1 67 ? 19.094 0.752 -25.516 1 51.25 67 GLY A C 1
ATOM 536 O O . GLY A 1 67 ? 19.531 1.584 -26.312 1 51.25 67 GLY A O 1
ATOM 537 N N . SER A 1 68 ? 17.875 0.59 -25.234 1 53.09 68 SER A N 1
ATOM 538 C CA . SER A 1 68 ? 16.938 1.602 -25.703 1 53.09 68 SER A CA 1
ATOM 539 C C . SER A 1 68 ? 16.641 2.633 -24.625 1 53.09 68 SER A C 1
ATOM 541 O O . SER A 1 68 ? 16.5 2.287 -23.453 1 53.09 68 SER A O 1
ATOM 543 N N . SER A 1 69 ? 16.719 3.801 -25.109 1 62.5 69 SER A N 1
ATOM 544 C CA . SER A 1 69 ? 16.547 4.906 -24.172 1 62.5 69 SER A CA 1
ATOM 545 C C . SER A 1 69 ? 15.07 5.25 -24.016 1 62.5 69 SER A C 1
ATOM 547 O O . SER A 1 69 ? 14.32 5.289 -24.984 1 62.5 69 SER A O 1
ATOM 549 N N . LEU A 1 70 ? 14.609 5.145 -22.75 1 70.31 70 LEU A N 1
ATOM 550 C CA . LEU A 1 70 ? 13.312 5.691 -22.375 1 70.31 70 LEU A CA 1
ATOM 551 C C . LEU A 1 70 ? 13.445 7.129 -21.891 1 70.31 70 LEU A C 1
ATOM 553 O O . LEU A 1 70 ? 14.328 7.438 -21.094 1 70.31 70 LEU A O 1
ATOM 557 N N . THR A 1 71 ? 12.695 8.016 -22.578 1 71.62 71 THR A N 1
ATOM 558 C CA . THR A 1 71 ? 12.773 9.422 -22.172 1 71.62 71 THR A CA 1
ATOM 559 C C . THR A 1 71 ? 11.477 9.875 -21.516 1 71.62 71 THR A C 1
ATOM 561 O O . THR A 1 71 ? 10.391 9.617 -22.031 1 71.62 71 THR A O 1
ATOM 564 N N . MET A 1 72 ? 11.586 10.289 -20.297 1 77.31 72 MET A N 1
ATOM 565 C CA . MET A 1 72 ? 10.508 11.016 -19.641 1 77.31 72 MET A CA 1
ATOM 566 C C . MET A 1 72 ? 10.727 12.523 -19.734 1 77.31 72 MET A C 1
ATOM 568 O O . MET A 1 72 ? 11.688 13.055 -19.172 1 77.31 72 MET A O 1
ATOM 572 N N . ASP A 1 73 ? 9.875 13.172 -20.516 1 75.81 73 ASP A N 1
ATOM 573 C CA . ASP A 1 73 ? 10.008 14.617 -20.688 1 75.81 73 ASP A CA 1
ATOM 574 C C . ASP A 1 73 ? 9.438 15.367 -19.484 1 75.81 73 ASP A C 1
ATOM 576 O O . ASP A 1 73 ? 9.055 14.75 -18.484 1 75.81 73 ASP A O 1
ATOM 580 N N . THR A 1 74 ? 9.438 16.641 -19.562 1 72.31 74 THR A N 1
ATOM 581 C CA . THR A 1 74 ? 9.031 17.516 -18.453 1 72.31 74 THR A CA 1
ATOM 582 C C . THR A 1 74 ? 7.578 17.25 -18.078 1 72.31 74 THR A C 1
ATOM 584 O O . THR A 1 74 ? 7.234 17.266 -16.891 1 72.31 74 THR A O 1
ATOM 587 N N . GLU A 1 75 ? 6.77 17.047 -19.031 1 77.88 75 GLU A N 1
ATOM 588 C CA . GLU A 1 75 ? 5.359 16.781 -18.766 1 77.88 75 GLU A CA 1
ATOM 589 C C . GLU A 1 75 ? 5.164 15.438 -18.078 1 77.88 75 GLU A C 1
ATOM 591 O O . GLU A 1 75 ? 4.359 15.32 -17.156 1 77.88 75 GLU A O 1
ATOM 596 N N . ASP A 1 76 ? 5.93 14.445 -18.562 1 81.56 76 ASP A N 1
ATOM 597 C CA . ASP A 1 76 ? 5.895 13.125 -17.938 1 81.56 76 ASP A CA 1
ATOM 598 C C . ASP A 1 76 ? 6.316 13.203 -16.469 1 81.56 76 ASP A C 1
ATOM 600 O O . ASP A 1 76 ? 5.668 12.617 -15.594 1 81.56 76 ASP A O 1
ATOM 604 N N . MET A 1 77 ? 7.324 13.922 -16.297 1 77.81 77 MET A N 1
ATOM 605 C CA . MET A 1 77 ? 7.863 14.047 -14.945 1 77.81 77 MET A CA 1
ATOM 606 C C . MET A 1 77 ? 6.887 14.781 -14.039 1 77.81 77 MET A C 1
ATOM 608 O O . MET A 1 77 ? 6.762 14.445 -12.859 1 77.81 77 MET A O 1
ATOM 612 N N . PHE A 1 78 ? 6.266 15.766 -14.562 1 77 78 PHE A N 1
ATOM 613 C CA . PHE A 1 78 ? 5.258 16.484 -13.789 1 77 78 PHE A CA 1
ATOM 614 C C . PHE A 1 78 ? 4.152 15.539 -13.328 1 77 78 PHE A C 1
ATOM 616 O O . PHE A 1 78 ? 3.818 15.5 -12.141 1 77 78 PHE A O 1
ATOM 623 N N . VAL A 1 79 ? 3.65 14.758 -14.227 1 82.75 79 VAL A N 1
ATOM 624 C CA . VAL A 1 79 ? 2.58 13.812 -13.922 1 82.75 79 VAL A CA 1
ATOM 625 C C . VAL A 1 79 ? 3.082 12.766 -12.93 1 82.75 79 VAL A C 1
ATOM 627 O O . VAL A 1 79 ? 2.385 12.422 -11.977 1 82.75 79 VAL A O 1
ATOM 630 N N . ALA A 1 80 ? 4.316 12.344 -13.102 1 84.12 80 ALA A N 1
ATOM 631 C CA . ALA A 1 80 ? 4.922 11.289 -12.289 1 84.12 80 ALA A CA 1
ATOM 632 C C . ALA A 1 80 ? 5.09 11.75 -10.844 1 84.12 80 ALA A C 1
ATOM 634 O O . ALA A 1 80 ? 5.18 10.922 -9.93 1 84.12 80 ALA A O 1
ATOM 635 N N . GLN A 1 81 ? 5.117 12.992 -10.664 1 82 81 GLN A N 1
ATOM 636 C CA . GLN A 1 81 ? 5.41 13.539 -9.344 1 82 81 GLN A CA 1
ATOM 637 C C . GLN A 1 81 ? 4.129 13.945 -8.625 1 82 81 GLN A C 1
ATOM 639 O O . GLN A 1 81 ? 4.164 14.305 -7.445 1 82 81 GLN A O 1
ATOM 644 N N . GLN A 1 82 ? 3.018 13.828 -9.25 1 80.94 82 GLN A N 1
ATOM 645 C CA . GLN A 1 82 ? 1.751 14.281 -8.688 1 80.94 82 GLN A CA 1
ATOM 646 C C . GLN A 1 82 ? 0.911 13.102 -8.203 1 80.94 82 GLN A C 1
ATOM 648 O O . GLN A 1 82 ? 1.101 11.969 -8.656 1 80.94 82 GLN A O 1
ATOM 653 N N . TYR A 1 83 ? 0.021 13.477 -7.258 1 84.56 83 TYR A N 1
ATOM 654 C CA . TYR A 1 83 ? -1.034 12.508 -6.965 1 84.56 83 TYR A CA 1
ATOM 655 C C . TYR A 1 83 ? -1.83 12.172 -8.219 1 84.56 83 TYR A C 1
ATOM 657 O O . TYR A 1 83 ? -1.914 12.984 -9.148 1 84.56 83 TYR A O 1
ATOM 665 N N . THR A 1 84 ? -2.332 10.961 -8.273 1 88 84 THR A N 1
ATOM 666 C CA . THR A 1 84 ? -3.23 10.547 -9.344 1 88 84 THR A CA 1
ATOM 667 C C . THR A 1 84 ? -4.465 9.852 -8.781 1 88 84 THR A C 1
ATOM 669 O O . THR A 1 84 ? -4.605 9.727 -7.562 1 88 84 THR A O 1
ATOM 672 N N . ALA A 1 85 ? -5.363 9.555 -9.703 1 88.75 85 ALA A N 1
ATOM 673 C CA . ALA A 1 85 ? -6.562 8.836 -9.281 1 88.75 85 ALA A CA 1
ATOM 674 C C . ALA A 1 85 ? -6.199 7.516 -8.609 1 88.75 85 ALA A C 1
ATOM 676 O O . ALA A 1 85 ? -5.207 6.875 -8.977 1 88.75 85 ALA A O 1
ATOM 677 N N . THR A 1 86 ? -7.039 7.117 -7.637 1 91.38 86 THR A N 1
ATOM 678 C CA . THR A 1 86 ? -6.832 5.852 -6.941 1 91.38 86 THR A CA 1
ATOM 679 C C . THR A 1 86 ? -6.785 4.691 -7.934 1 91.38 86 THR A C 1
ATOM 681 O O . THR A 1 86 ? -6.039 3.729 -7.738 1 91.38 86 THR A O 1
ATOM 684 N N . THR A 1 87 ? -7.547 4.836 -9.023 1 92.75 87 THR A N 1
ATOM 685 C CA . THR A 1 87 ? -7.621 3.779 -10.023 1 92.75 87 THR A CA 1
ATOM 686 C C . THR A 1 87 ? -6.32 3.693 -10.812 1 92.75 87 THR A C 1
ATOM 688 O O . THR A 1 87 ? -6.074 2.707 -11.516 1 92.75 87 THR A O 1
ATOM 691 N N . GLY A 1 88 ? -5.535 4.719 -10.766 1 92.56 88 GLY A N 1
ATOM 692 C CA . GLY A 1 88 ? -4.281 4.785 -11.5 1 92.56 88 GLY A CA 1
ATOM 693 C C . GLY A 1 88 ? -4.234 5.934 -12.492 1 92.56 88 GLY A C 1
ATOM 694 O O . GLY A 1 88 ? -5.242 6.613 -12.711 1 92.56 88 GLY A O 1
ATOM 695 N N . MET A 1 89 ? -3.053 6.145 -13.039 1 92.38 89 MET A N 1
ATOM 696 C CA . MET A 1 89 ? -2.867 7.164 -14.062 1 92.38 89 MET A CA 1
ATOM 697 C C . MET A 1 89 ? -3.742 6.879 -15.281 1 92.38 89 MET A C 1
ATOM 699 O O . MET A 1 89 ? -3.725 5.77 -15.82 1 92.38 89 MET A O 1
ATOM 703 N N . PRO A 1 90 ? -4.473 7.867 -15.75 1 91.31 90 PRO A N 1
ATOM 704 C CA . PRO A 1 90 ? -5.422 7.625 -16.844 1 91.31 90 PRO A CA 1
ATOM 705 C C . PRO A 1 90 ? -4.762 7.016 -18.078 1 91.31 90 PRO A C 1
ATOM 707 O O . PRO A 1 90 ? -5.305 6.078 -18.672 1 91.31 90 PRO A O 1
ATOM 710 N N . SER A 1 91 ? -3.625 7.578 -18.438 1 91.88 91 SER A N 1
ATOM 711 C CA . SER A 1 91 ? -2.947 7.066 -19.625 1 91.88 91 SER A CA 1
ATOM 712 C C . SER A 1 91 ? -2.506 5.621 -19.422 1 91.88 91 SER A C 1
ATOM 714 O O . SER A 1 91 ? -2.549 4.82 -20.359 1 91.88 91 SER A O 1
ATOM 716 N N . PHE A 1 92 ? -2.086 5.281 -18.281 1 95.75 92 PHE A N 1
ATOM 717 C CA . PHE A 1 92 ? -1.672 3.914 -17.984 1 95.75 92 PHE A CA 1
ATOM 718 C C . PHE A 1 92 ? -2.877 2.984 -17.922 1 95.75 92 PHE A C 1
ATOM 720 O O . PHE A 1 92 ? -2.805 1.833 -18.359 1 95.75 92 PHE A O 1
ATOM 727 N N . ARG A 1 93 ? -3.98 3.428 -17.391 1 94.88 93 ARG A N 1
ATOM 728 C CA . ARG A 1 93 ? -5.223 2.66 -17.375 1 94.88 93 ARG A CA 1
ATOM 729 C C . ARG A 1 93 ? -5.688 2.316 -18.781 1 94.88 93 ARG A C 1
ATOM 731 O O . ARG A 1 93 ? -6.156 1.205 -19.031 1 94.88 93 ARG A O 1
ATOM 738 N N . ALA A 1 94 ? -5.551 3.301 -19.656 1 94.75 94 ALA A N 1
ATOM 739 C CA . ALA A 1 94 ? -5.918 3.049 -21.047 1 94.75 94 ALA A CA 1
ATOM 740 C C . ALA A 1 94 ? -5.09 1.911 -21.625 1 94.75 94 ALA A C 1
ATOM 742 O O . ALA A 1 94 ? -5.613 1.062 -22.359 1 94.75 94 ALA A O 1
ATOM 743 N N . TRP A 1 95 ? -3.854 1.966 -21.312 1 93.75 95 TRP A N 1
ATOM 744 C CA . TRP A 1 95 ? -2.982 0.885 -21.766 1 93.75 95 TRP A CA 1
ATOM 745 C C . TRP A 1 95 ? -3.422 -0.45 -21.172 1 93.75 95 TRP A C 1
ATOM 747 O O . TRP A 1 95 ? -3.457 -1.466 -21.875 1 93.75 95 TRP A O 1
ATOM 757 N N . ALA A 1 96 ? -3.715 -0.495 -19.906 1 95.19 96 ALA A N 1
ATOM 758 C CA . ALA A 1 96 ? -4.148 -1.711 -19.219 1 95.19 96 ALA A CA 1
ATOM 759 C C . ALA A 1 96 ? -5.426 -2.266 -19.844 1 95.19 96 ALA A C 1
ATOM 761 O O . ALA A 1 96 ? -5.582 -3.482 -19.984 1 95.19 96 ALA A O 1
ATOM 762 N N . TYR A 1 97 ? -6.328 -1.407 -20.234 1 95.06 97 TYR A N 1
ATOM 763 C CA . TYR A 1 97 ? -7.551 -1.833 -20.906 1 95.06 97 TYR A CA 1
ATOM 764 C C . TYR A 1 97 ? -7.234 -2.506 -22.234 1 95.06 97 TYR A C 1
ATOM 766 O O . TYR A 1 97 ? -7.844 -3.521 -22.578 1 95.06 97 TYR A O 1
ATOM 774 N N . THR A 1 98 ? -6.297 -1.938 -22.938 1 95 98 THR A N 1
ATOM 775 C CA . THR A 1 98 ? -5.887 -2.518 -24.219 1 95 98 THR A CA 1
ATOM 776 C C . THR A 1 98 ? -5.297 -3.91 -24.016 1 95 98 THR A C 1
ATOM 778 O O . THR A 1 98 ? -5.609 -4.84 -24.766 1 95 98 THR A O 1
ATOM 781 N N . LEU A 1 99 ? -4.488 -3.988 -23.062 1 93.31 99 LEU A N 1
ATOM 782 C CA . LEU A 1 99 ? -3.883 -5.273 -22.734 1 93.31 99 LEU A CA 1
ATOM 783 C C . LEU A 1 99 ? -4.949 -6.309 -22.391 1 93.31 99 LEU A C 1
ATOM 785 O O . LEU A 1 99 ? -4.926 -7.43 -22.906 1 93.31 99 LEU A O 1
ATOM 789 N N . GLN A 1 100 ? -5.891 -5.973 -21.5 1 94.88 100 GLN A N 1
ATOM 790 C CA . GLN A 1 100 ? -6.926 -6.887 -21.031 1 94.88 100 GLN A CA 1
ATOM 791 C C . GLN A 1 100 ? -7.871 -7.273 -22.156 1 94.88 100 GLN A C 1
ATOM 793 O O . GLN A 1 100 ? -8.336 -8.414 -22.219 1 94.88 100 GLN A O 1
ATOM 798 N N . LYS A 1 101 ? -8.148 -6.348 -23 1 94.69 101 LYS A N 1
ATOM 799 C CA . LYS A 1 101 ? -8.977 -6.645 -24.156 1 94.69 101 LYS A CA 1
ATOM 800 C C . LYS A 1 101 ? -8.297 -7.641 -25.094 1 94.69 101 LYS A C 1
ATOM 802 O O . LYS A 1 101 ? -8.93 -8.578 -25.578 1 94.69 101 LYS A O 1
ATOM 807 N N . ALA A 1 102 ? -7.059 -7.465 -25.312 1 93.25 102 ALA A N 1
ATOM 808 C CA . ALA A 1 102 ? -6.305 -8.305 -26.25 1 93.25 102 ALA A CA 1
ATOM 809 C C . ALA A 1 102 ? -6.234 -9.742 -25.75 1 93.25 102 ALA A C 1
ATOM 811 O O . ALA A 1 102 ? -6.32 -10.688 -26.531 1 93.25 102 ALA A O 1
ATOM 812 N N . PHE A 1 103 ? -6.172 -9.93 -24.453 1 93.5 103 PHE A N 1
ATOM 813 C CA . PHE A 1 103 ? -5.887 -11.266 -23.953 1 93.5 103 PHE A CA 1
ATOM 814 C C . PHE A 1 103 ? -7.148 -11.906 -23.391 1 93.5 103 PHE A C 1
ATOM 816 O O . PHE A 1 103 ? -7.285 -13.133 -23.391 1 93.5 103 PHE A O 1
ATOM 823 N N . HIS A 1 104 ? -8.031 -11.086 -22.891 1 95.75 104 HIS A N 1
ATOM 824 C CA . HIS A 1 104 ? -9.156 -11.672 -22.156 1 95.75 104 HIS A CA 1
ATOM 825 C C . HIS A 1 104 ? -10.484 -11.266 -22.781 1 95.75 104 HIS A C 1
ATOM 827 O O . HIS A 1 104 ? -11.477 -11.992 -22.672 1 95.75 104 HIS A O 1
ATOM 833 N N . SER A 1 105 ? -10.594 -10.094 -23.406 1 96 105 SER A N 1
ATOM 834 C CA . SER A 1 105 ? -11.828 -9.586 -24 1 96 105 SER A CA 1
ATOM 835 C C . SER A 1 105 ? -13.039 -9.906 -23.141 1 96 105 SER A C 1
ATOM 837 O O . SER A 1 105 ? -13.969 -10.586 -23.578 1 96 105 SER A O 1
ATOM 839 N N . PRO A 1 106 ? -13.031 -9.344 -21.906 1 96.56 106 PRO A N 1
ATOM 840 C CA . PRO A 1 106 ? -14.133 -9.656 -21 1 96.56 106 PRO A CA 1
ATOM 841 C C . PRO A 1 106 ? -15.5 -9.352 -21.594 1 96.56 106 PRO A C 1
ATOM 843 O O . PRO A 1 106 ? -15.734 -8.234 -22.062 1 96.56 106 PRO A O 1
ATOM 846 N N . PRO A 1 107 ? -16.469 -10.297 -21.531 1 97.31 107 PRO A N 1
ATOM 847 C CA . PRO A 1 107 ? -17.797 -10.117 -22.141 1 97.31 107 PRO A CA 1
ATOM 848 C C . PRO A 1 107 ? -18.594 -8.992 -21.5 1 97.31 107 PRO A C 1
ATOM 850 O O . PRO A 1 107 ? -19.531 -8.469 -22.109 1 97.31 107 PRO A O 1
ATOM 853 N N . THR A 1 108 ? -18.234 -8.562 -20.328 1 96.62 108 THR A N 1
ATOM 854 C CA . THR A 1 108 ? -19.047 -7.613 -19.578 1 96.62 108 THR A CA 1
ATOM 855 C C . THR A 1 108 ? -18.578 -6.184 -19.828 1 96.62 108 THR A C 1
ATOM 857 O O . THR A 1 108 ? -19.062 -5.246 -19.188 1 96.62 108 THR A O 1
ATOM 860 N N . VAL A 1 109 ? -17.703 -5.926 -20.766 1 95.56 109 VAL A N 1
ATOM 861 C CA . VAL A 1 109 ? -17.141 -4.605 -21.031 1 95.56 109 VAL A CA 1
ATOM 862 C C . VAL A 1 109 ? -18.266 -3.625 -21.375 1 95.56 109 VAL A C 1
ATOM 864 O O . VAL A 1 109 ? -18.234 -2.469 -20.953 1 95.56 109 VAL A O 1
ATOM 867 N N . ASP A 1 110 ? -19.312 -4.102 -22.062 1 92.25 110 ASP A N 1
ATOM 868 C CA . ASP A 1 110 ? -20.406 -3.246 -22.516 1 92.25 110 ASP A CA 1
ATOM 869 C C . ASP A 1 110 ? -21.719 -3.646 -21.844 1 92.25 110 ASP A C 1
ATOM 871 O O . ASP A 1 110 ? -22.797 -3.457 -22.422 1 92.25 110 ASP A O 1
ATOM 875 N N . SER A 1 111 ? -21.578 -4.219 -20.719 1 95.25 111 SER A N 1
ATOM 876 C CA . SER A 1 111 ? -22.781 -4.633 -20.016 1 95.25 111 SER A CA 1
ATOM 877 C C . SER A 1 111 ? -23.703 -3.443 -19.75 1 95.25 111 SER A C 1
ATOM 879 O O . SER A 1 111 ? -23.234 -2.354 -19.406 1 95.25 111 SER A O 1
ATOM 881 N N . SER A 1 112 ? -25.031 -3.619 -19.891 1 94.88 112 SER A N 1
ATOM 882 C CA . SER A 1 112 ? -26.031 -2.588 -19.609 1 94.88 112 SER A CA 1
ATOM 883 C C . SER A 1 112 ? -26.172 -2.363 -18.109 1 94.88 112 SER A C 1
ATOM 885 O O . SER A 1 112 ? -26.672 -1.319 -17.672 1 94.88 112 SER A O 1
ATOM 887 N N . ASP A 1 113 ? -25.844 -3.393 -17.391 1 95.25 113 ASP A N 1
ATOM 888 C CA . ASP A 1 113 ? -25.812 -3.256 -15.938 1 95.25 113 ASP A CA 1
ATOM 889 C C . ASP A 1 113 ? -24.5 -2.641 -15.469 1 95.25 113 ASP A C 1
ATOM 891 O O . ASP A 1 113 ? -23.453 -3.287 -15.516 1 95.25 113 ASP A O 1
ATOM 895 N N . PRO A 1 114 ? -24.547 -1.464 -14.969 1 93.25 114 PRO A N 1
ATOM 896 C CA . PRO A 1 114 ? -23.312 -0.777 -14.586 1 93.25 114 PRO A CA 1
ATOM 897 C C . PRO A 1 114 ? -22.547 -1.518 -13.492 1 93.25 114 PRO A C 1
ATOM 899 O O . PRO A 1 114 ? -21.312 -1.427 -13.43 1 93.25 114 PRO A O 1
ATOM 902 N N . GLU A 1 115 ? -23.188 -2.244 -12.68 1 92.44 115 GLU A N 1
ATOM 903 C CA . GLU A 1 115 ? -22.547 -2.969 -11.586 1 92.44 115 GLU A CA 1
ATOM 904 C C . GLU A 1 115 ? -21.75 -4.16 -12.117 1 92.44 115 GLU A C 1
ATOM 906 O O . GLU A 1 115 ? -20.75 -4.566 -11.516 1 92.44 115 GLU A O 1
ATOM 911 N N . LYS A 1 116 ? -22.141 -4.672 -13.297 1 95.31 116 LYS A N 1
ATOM 912 C CA . LYS A 1 116 ? -21.5 -5.848 -13.875 1 95.31 116 LYS A CA 1
ATOM 913 C C . LYS A 1 116 ? -20.438 -5.445 -14.898 1 95.31 116 LYS A C 1
ATOM 915 O O . LYS A 1 116 ? -19.625 -6.273 -15.328 1 95.31 116 LYS A O 1
ATOM 920 N N . ARG A 1 117 ? -20.359 -4.211 -15.211 1 96.94 117 ARG A N 1
ATOM 921 C CA . ARG A 1 117 ? -19.438 -3.73 -16.234 1 96.94 117 ARG A CA 1
ATOM 922 C C . ARG A 1 117 ? -17.984 -3.92 -15.812 1 96.94 117 ARG A C 1
ATOM 924 O O . ARG A 1 117 ? -17.656 -3.711 -14.648 1 96.94 117 ARG A O 1
ATOM 931 N N . TYR A 1 118 ? -17.219 -4.285 -16.781 1 97.12 118 TYR A N 1
ATOM 932 C CA . TYR A 1 118 ? -15.797 -4.539 -16.562 1 97.12 118 TYR A CA 1
ATOM 933 C C . TYR A 1 118 ? -15.078 -3.264 -16.141 1 97.12 118 TYR A C 1
ATOM 935 O O . TYR A 1 118 ? -15.328 -2.189 -16.688 1 97.12 118 TYR A O 1
ATOM 943 N N . ASN A 1 119 ? -14.227 -3.383 -15.117 1 97.12 119 ASN A N 1
ATOM 944 C CA . ASN A 1 119 ? -13.414 -2.273 -14.617 1 97.12 119 ASN A CA 1
ATOM 945 C C . ASN A 1 119 ? -12.062 -2.752 -14.102 1 97.12 119 ASN A C 1
ATOM 947 O O . ASN A 1 119 ? -11.844 -3.953 -13.938 1 97.12 119 ASN A O 1
ATOM 951 N N . ILE A 1 120 ? -11.125 -1.766 -14 1 97.44 120 ILE A N 1
ATOM 952 C CA . ILE A 1 120 ? -9.766 -2.107 -13.594 1 97.44 120 ILE A CA 1
ATOM 953 C C . ILE A 1 120 ? -9.32 -1.192 -12.453 1 97.44 120 ILE A C 1
ATOM 955 O O . ILE A 1 120 ? -9.703 -0.019 -12.414 1 97.44 120 ILE A O 1
ATOM 959 N N . GLN A 1 121 ? -8.547 -1.726 -11.492 1 97.12 121 GLN A N 1
ATOM 960 C CA . GLN A 1 121 ? -7.91 -1.019 -10.391 1 97.12 121 GLN A CA 1
ATOM 961 C C . GLN A 1 121 ? -6.453 -1.44 -10.234 1 97.12 121 GLN A C 1
ATOM 963 O O . GLN A 1 121 ? -6.156 -2.627 -10.078 1 97.12 121 GLN A O 1
ATOM 968 N N . PHE A 1 122 ? -5.504 -0.395 -10.328 1 97.69 122 PHE A N 1
ATOM 969 C CA . PHE A 1 122 ? -4.109 -0.715 -10.062 1 97.69 122 PHE A CA 1
ATOM 970 C C . PHE A 1 122 ? -3.857 -0.847 -8.562 1 97.69 122 PHE A C 1
ATOM 972 O O . PHE A 1 122 ? -4.492 -0.161 -7.762 1 97.69 122 PHE A O 1
ATOM 979 N N . THR A 1 123 ? -2.957 -1.721 -8.227 1 97.62 123 THR A N 1
ATOM 980 C CA . THR A 1 123 ? -2.615 -1.997 -6.832 1 97.62 123 THR A CA 1
ATOM 981 C C . THR A 1 123 ? -1.104 -2.123 -6.664 1 97.62 123 THR A C 1
ATOM 983 O O . THR A 1 123 ? -0.376 -2.297 -7.641 1 97.62 123 THR A O 1
ATOM 986 N N . ASN A 1 124 ? -0.628 -1.982 -5.395 1 96.56 124 ASN A N 1
ATOM 987 C CA . ASN A 1 124 ? 0.776 -2.217 -5.078 1 96.56 124 ASN A CA 1
ATOM 988 C C . ASN A 1 124 ? 1.122 -3.703 -5.129 1 96.56 124 ASN A C 1
ATOM 990 O O . ASN A 1 124 ? 1.277 -4.344 -4.086 1 96.56 124 ASN A O 1
ATOM 994 N N . GLY A 1 125 ? 1.295 -4.207 -6.34 1 95.12 125 GLY A N 1
ATOM 995 C CA . GLY A 1 125 ? 1.497 -5.629 -6.559 1 95.12 125 GLY A CA 1
ATOM 996 C C . GLY A 1 125 ? 0.209 -6.43 -6.516 1 95.12 125 GLY A C 1
ATOM 997 O O . GLY A 1 125 ? -0.846 -5.898 -6.164 1 95.12 125 GLY A O 1
ATOM 998 N N . GLY A 1 126 ? 0.341 -7.648 -6.938 1 94.69 126 GLY A N 1
ATOM 999 C CA . GLY A 1 126 ? -0.812 -8.531 -6.875 1 94.69 126 GLY A CA 1
ATOM 1000 C C . GLY A 1 126 ? -1.261 -8.836 -5.457 1 94.69 126 GLY A C 1
ATOM 1001 O O . GLY A 1 126 ? -2.445 -9.07 -5.215 1 94.69 126 GLY A O 1
ATOM 1002 N N . GLN A 1 127 ? -0.386 -8.766 -4.566 1 92.25 127 GLN A N 1
ATOM 1003 C CA . GLN A 1 127 ? -0.687 -9.078 -3.172 1 92.25 127 GLN A CA 1
ATOM 1004 C C . GLN A 1 127 ? -1.693 -8.086 -2.592 1 92.25 127 GLN A C 1
ATOM 1006 O O . GLN A 1 127 ? -2.627 -8.484 -1.892 1 92.25 127 GLN A O 1
ATOM 1011 N N . GLU A 1 128 ? -1.461 -6.812 -2.832 1 95.56 128 GLU A N 1
ATOM 1012 C CA . GLU A 1 128 ? -2.441 -5.844 -2.359 1 95.56 128 GLU A CA 1
ATOM 1013 C C . GLU A 1 128 ? -3.803 -6.07 -3.01 1 95.56 128 GLU A C 1
ATOM 1015 O O . GLU A 1 128 ? -4.84 -5.902 -2.365 1 95.56 128 GLU A O 1
ATOM 1020 N N . GLY A 1 129 ? -3.787 -6.461 -4.277 1 95.88 129 GLY A N 1
ATOM 1021 C CA . GLY A 1 129 ? -5.031 -6.766 -4.965 1 95.88 129 GLY A CA 1
ATOM 1022 C C . GLY A 1 129 ? -5.809 -7.895 -4.316 1 95.88 129 GLY A C 1
ATOM 1023 O O . GLY A 1 129 ? -7.016 -7.785 -4.105 1 95.88 129 GLY A O 1
ATOM 1024 N N . ILE A 1 130 ? -5.121 -8.93 -3.971 1 95.06 130 ILE A N 1
ATOM 1025 C CA . ILE A 1 130 ? -5.754 -10.07 -3.318 1 95.06 130 ILE A CA 1
ATOM 1026 C C . ILE A 1 130 ? -6.266 -9.656 -1.941 1 95.06 130 ILE A C 1
ATOM 1028 O O . ILE A 1 130 ? -7.391 -10 -1.563 1 95.06 130 ILE A O 1
ATOM 1032 N N . ASN A 1 131 ? -5.465 -8.977 -1.224 1 92.19 131 ASN A N 1
ATOM 1033 C CA . ASN A 1 131 ? -5.848 -8.531 0.112 1 92.19 131 ASN A CA 1
ATOM 1034 C C . ASN A 1 131 ? -7.113 -7.672 0.075 1 92.19 131 ASN A C 1
ATOM 1036 O O . ASN A 1 131 ? -8.031 -7.879 0.87 1 92.19 131 ASN A O 1
ATOM 1040 N N . GLN A 1 132 ? -7.129 -6.766 -0.855 1 92.44 132 GLN A N 1
ATOM 1041 C CA . GLN A 1 132 ? -8.281 -5.879 -0.965 1 92.44 132 GLN A CA 1
ATOM 1042 C C . GLN A 1 132 ? -9.531 -6.652 -1.375 1 92.44 132 GLN A C 1
ATOM 1044 O O . GLN A 1 132 ? -10.617 -6.414 -0.842 1 92.44 132 GLN A O 1
ATOM 1049 N N . ALA A 1 133 ? -9.391 -7.531 -2.312 1 94.31 133 ALA A N 1
ATOM 1050 C CA . ALA A 1 133 ? -10.523 -8.344 -2.744 1 94.31 133 ALA A CA 1
ATOM 1051 C C . ALA A 1 133 ? -11.086 -9.164 -1.586 1 94.31 133 ALA A C 1
ATOM 1053 O O . ALA A 1 133 ? -12.297 -9.227 -1.39 1 94.31 133 ALA A O 1
ATOM 1054 N N . LEU A 1 134 ? -10.203 -9.711 -0.811 1 93.38 134 LEU A N 1
ATOM 1055 C CA . LEU A 1 134 ? -10.609 -10.555 0.309 1 93.38 134 LEU A CA 1
ATOM 1056 C C . LEU A 1 134 ? -11.273 -9.719 1.4 1 93.38 134 LEU A C 1
ATOM 1058 O O . LEU A 1 134 ? -12.344 -10.078 1.9 1 93.38 134 LEU A O 1
ATOM 1062 N N . GLU A 1 135 ? -10.68 -8.617 1.703 1 87.19 135 GLU A N 1
ATOM 1063 C CA . GLU A 1 135 ? -11.18 -7.773 2.781 1 87.19 135 GLU A CA 1
ATOM 1064 C C . GLU A 1 135 ? -12.578 -7.246 2.463 1 87.19 135 GLU A C 1
ATOM 1066 O O . GLU A 1 135 ? -13.414 -7.113 3.357 1 87.19 135 GLU A O 1
ATOM 1071 N N . ILE A 1 136 ? -12.742 -6.969 1.25 1 88.19 136 ILE A N 1
ATOM 1072 C CA . ILE A 1 136 ? -14.023 -6.363 0.885 1 88.19 136 ILE A CA 1
ATOM 1073 C C . ILE A 1 136 ? -15.102 -7.441 0.806 1 88.19 136 ILE A C 1
ATOM 1075 O O . ILE A 1 136 ? -16.281 -7.168 1.037 1 88.19 136 ILE A O 1
ATOM 1079 N N . MET A 1 137 ? -14.75 -8.633 0.569 1 91.56 137 MET A N 1
ATOM 1080 C CA . MET A 1 137 ? -15.75 -9.656 0.265 1 91.56 137 MET A CA 1
ATOM 1081 C C . MET A 1 137 ? -16.016 -10.531 1.484 1 91.56 137 MET A C 1
ATOM 1083 O O . MET A 1 137 ? -17.109 -11.094 1.622 1 91.56 137 MET A O 1
ATOM 1087 N N . ILE A 1 138 ? -15.055 -10.688 2.402 1 91.56 138 ILE A N 1
ATOM 1088 C CA . ILE A 1 138 ? -15.172 -11.68 3.473 1 91.56 138 ILE A CA 1
ATOM 1089 C C . ILE A 1 138 ? -15.734 -11.016 4.727 1 91.56 138 ILE A C 1
ATOM 1091 O O . ILE A 1 138 ? -15.266 -9.953 5.141 1 91.56 138 ILE A O 1
ATOM 1095 N N . ASN A 1 139 ? -16.719 -11.594 5.246 1 86.44 139 ASN A N 1
ATOM 1096 C CA . ASN A 1 139 ? -17.172 -11.352 6.613 1 86.44 139 ASN A CA 1
ATOM 1097 C C . ASN A 1 139 ? -16.812 -12.516 7.531 1 86.44 139 ASN A C 1
ATOM 1099 O O . ASN A 1 139 ? -16.594 -13.641 7.066 1 86.44 139 ASN A O 1
ATOM 1103 N N . GLU A 1 140 ? -16.766 -12.211 8.828 1 87.31 140 GLU A N 1
ATOM 1104 C CA . GLU A 1 140 ? -16.5 -13.266 9.805 1 87.31 140 GLU A CA 1
ATOM 1105 C C . GLU A 1 140 ? -17.5 -14.406 9.68 1 87.31 140 GLU A C 1
ATOM 1107 O O . GLU A 1 140 ? -18.703 -14.172 9.57 1 87.31 140 GLU A O 1
ATOM 1112 N N . GLY A 1 141 ? -16.984 -15.578 9.547 1 90.88 141 GLY A N 1
ATOM 1113 C CA . GLY A 1 141 ? -17.844 -16.75 9.516 1 90.88 141 GLY A CA 1
ATOM 1114 C C . GLY A 1 141 ? -18.203 -17.203 8.117 1 90.88 141 GLY A C 1
ATOM 1115 O O . GLY A 1 141 ? -18.75 -18.281 7.922 1 90.88 141 GLY A O 1
ATOM 1116 N N . ASP A 1 142 ? -17.844 -16.438 7.086 1 92.5 142 ASP A N 1
ATOM 1117 C CA . ASP A 1 142 ? -18.141 -16.812 5.707 1 92.5 142 ASP A CA 1
ATOM 1118 C C . ASP A 1 142 ? -17.391 -18.078 5.312 1 92.5 142 ASP A C 1
ATOM 1120 O O . ASP A 1 142 ? -16.25 -18.281 5.738 1 92.5 142 ASP A O 1
ATOM 1124 N N . ASP A 1 143 ? -18.062 -18.875 4.484 1 95.44 143 ASP A N 1
ATOM 1125 C CA . ASP A 1 143 ? -17.391 -20.031 3.875 1 95.44 143 ASP A CA 1
ATOM 1126 C C . ASP A 1 143 ? -16.734 -19.641 2.553 1 95.44 143 ASP A C 1
ATOM 1128 O O . ASP A 1 143 ? -17.375 -19.047 1.682 1 95.44 143 ASP A O 1
ATOM 1132 N N . ILE A 1 144 ? -15.477 -20 2.494 1 96.5 144 ILE A N 1
ATOM 1133 C CA . ILE A 1 144 ? -14.711 -19.656 1.299 1 96.5 144 ILE A CA 1
ATOM 1134 C C . ILE A 1 144 ? -14.07 -20.922 0.724 1 96.5 144 ILE A C 1
ATOM 1136 O O . ILE A 1 144 ? -13.43 -21.688 1.448 1 96.5 144 ILE A O 1
ATOM 1140 N N . LEU A 1 145 ? -14.297 -21.188 -0.592 1 97.75 145 LEU A N 1
ATOM 1141 C CA . LEU A 1 145 ? -13.633 -22.281 -1.275 1 97.75 145 LEU A CA 1
ATOM 1142 C C . LEU A 1 145 ? -12.273 -21.859 -1.821 1 97.75 145 LEU A C 1
ATOM 1144 O O . LEU A 1 145 ? -12.148 -20.766 -2.393 1 97.75 145 LEU A O 1
ATOM 1148 N N . VAL A 1 146 ? -11.258 -22.703 -1.619 1 98.06 146 VAL A N 1
ATOM 1149 C CA . VAL A 1 146 ? -9.938 -22.328 -2.119 1 98.06 146 VAL A CA 1
ATOM 1150 C C . VAL A 1 146 ? -9.289 -23.531 -2.797 1 98.06 146 VAL A C 1
ATOM 1152 O O . VAL A 1 146 ? -9.383 -24.656 -2.297 1 98.06 146 VAL A O 1
ATOM 1155 N N . GLN A 1 147 ? -8.727 -23.266 -3.967 1 98.12 147 GLN A N 1
ATOM 1156 C CA . GLN A 1 147 ? -7.785 -24.219 -4.523 1 98.12 147 GLN A CA 1
ATOM 1157 C C . GLN A 1 147 ? -6.691 -24.562 -3.52 1 98.12 147 GLN A C 1
ATOM 1159 O O . GLN A 1 147 ? -6.07 -23.672 -2.941 1 98.12 147 GLN A O 1
ATOM 1164 N N . THR A 1 148 ? -6.473 -25.875 -3.297 1 95.81 148 THR A N 1
ATOM 1165 C CA . THR A 1 148 ? -5.469 -26.312 -2.324 1 95.81 148 THR A CA 1
ATOM 1166 C C . THR A 1 148 ? -4.582 -27.406 -2.906 1 95.81 148 THR A C 1
ATOM 1168 O O . THR A 1 148 ? -5.078 -28.359 -3.504 1 95.81 148 THR A O 1
ATOM 1171 N N . PRO A 1 149 ? -3.219 -27.328 -2.746 1 95 149 PRO A N 1
ATOM 1172 C CA . PRO A 1 149 ? -2.494 -26.281 -2.023 1 95 149 PRO A CA 1
ATOM 1173 C C . PRO A 1 149 ? -2.516 -24.938 -2.75 1 95 149 PRO A C 1
ATOM 1175 O O . PRO A 1 149 ? -2.85 -24.875 -3.938 1 95 149 PRO A O 1
ATOM 1178 N N . LEU A 1 150 ? -2.314 -23.828 -1.958 1 94.94 150 LEU A N 1
ATOM 1179 C CA . LEU A 1 150 ? -2.295 -22.469 -2.488 1 94.94 150 LEU A CA 1
ATOM 1180 C C . LEU A 1 150 ? -1.213 -21.641 -1.812 1 94.94 150 LEU A C 1
ATOM 1182 O O . LEU A 1 150 ? -0.674 -22.031 -0.776 1 94.94 150 LEU A O 1
ATOM 1186 N N . SER A 1 151 ? -0.962 -20.562 -2.438 1 91.44 151 SER A N 1
ATOM 1187 C CA . SER A 1 151 ? 0.105 -19.688 -1.962 1 91.44 151 SER A CA 1
ATOM 1188 C C . SER A 1 151 ? -0.128 -19.266 -0.514 1 91.44 151 SER A C 1
ATOM 1190 O O . SER A 1 151 ? -1.255 -18.953 -0.129 1 91.44 151 SER A O 1
ATOM 1192 N N . ASN A 1 152 ? 0.953 -19.234 0.208 1 86.88 152 ASN A N 1
ATOM 1193 C CA . ASN A 1 152 ? 0.905 -18.875 1.623 1 86.88 152 ASN A CA 1
ATOM 1194 C C . ASN A 1 152 ? 0.428 -17.438 1.831 1 86.88 152 ASN A C 1
ATOM 1196 O O . ASN A 1 152 ? -0.24 -17.141 2.822 1 86.88 152 ASN A O 1
ATOM 1200 N N . ASP A 1 153 ? 0.763 -16.562 0.962 1 83.75 153 ASP A N 1
ATOM 1201 C CA . ASP A 1 153 ? 0.362 -15.172 1.084 1 83.75 153 ASP A CA 1
ATOM 1202 C C . ASP A 1 153 ? -1.158 -15.031 1.094 1 83.75 153 ASP A C 1
ATOM 1204 O O . ASP A 1 153 ? -1.707 -14.195 1.812 1 83.75 153 ASP A O 1
ATOM 1208 N N . VAL A 1 154 ? -1.803 -15.844 0.361 1 91.38 154 VAL A N 1
ATOM 1209 C CA . VAL A 1 154 ? -3.26 -15.797 0.286 1 91.38 154 VAL A CA 1
ATOM 1210 C C . VAL A 1 154 ? -3.861 -16.328 1.581 1 91.38 154 VAL A C 1
ATOM 1212 O O . VAL A 1 154 ? -4.801 -15.75 2.125 1 91.38 154 VAL A O 1
ATOM 1215 N N . ILE A 1 155 ? -3.275 -17.422 2.092 1 89.44 155 ILE A N 1
ATOM 1216 C CA . ILE A 1 155 ? -3.729 -18.016 3.348 1 89.44 155 ILE A CA 1
ATOM 1217 C C . ILE A 1 155 ? -3.586 -17 4.477 1 89.44 155 ILE A C 1
ATOM 1219 O O . ILE A 1 155 ? -4.523 -16.781 5.246 1 89.44 155 ILE A O 1
ATOM 1223 N N . SER A 1 156 ? -2.473 -16.375 4.48 1 82.88 156 SER A N 1
ATOM 1224 C CA . SER A 1 156 ? -2.158 -15.406 5.531 1 82.88 156 SER A CA 1
ATOM 1225 C C . SER A 1 156 ? -3.084 -14.195 5.465 1 82.88 156 SER A C 1
ATOM 1227 O O . SER A 1 156 ? -3.367 -13.562 6.484 1 82.88 156 SER A O 1
ATOM 1229 N N . SER A 1 157 ? -3.568 -13.898 4.328 1 85.62 157 SER A N 1
ATOM 1230 C CA . SER A 1 157 ? -4.492 -12.781 4.152 1 85.62 157 SER A CA 1
ATOM 1231 C C . SER A 1 157 ? -5.906 -13.164 4.57 1 85.62 157 SER A C 1
ATOM 1233 O O . SER A 1 157 ? -6.68 -12.312 5.02 1 85.62 157 SER A O 1
ATOM 1235 N N . MET A 1 158 ? -6.238 -14.422 4.508 1 90.31 158 MET A N 1
ATOM 1236 C CA . MET A 1 158 ? -7.605 -14.883 4.758 1 90.31 158 MET A CA 1
ATOM 1237 C C . MET A 1 158 ? -7.82 -15.156 6.242 1 90.31 158 MET A C 1
ATOM 1239 O O . MET A 1 158 ? -8.875 -14.836 6.785 1 90.31 158 MET A O 1
ATOM 1243 N N . LYS A 1 159 ? -6.879 -15.695 6.863 1 85.31 159 LYS A N 1
ATOM 1244 C CA . LYS A 1 159 ? -7.031 -16.219 8.219 1 85.31 159 LYS A CA 1
ATOM 1245 C C . LYS A 1 159 ? -7.477 -15.125 9.18 1 85.31 159 LYS A C 1
ATOM 1247 O O . LYS A 1 159 ? -8.422 -15.312 9.953 1 85.31 159 LYS A O 1
ATOM 1252 N N . PRO A 1 160 ? -6.871 -13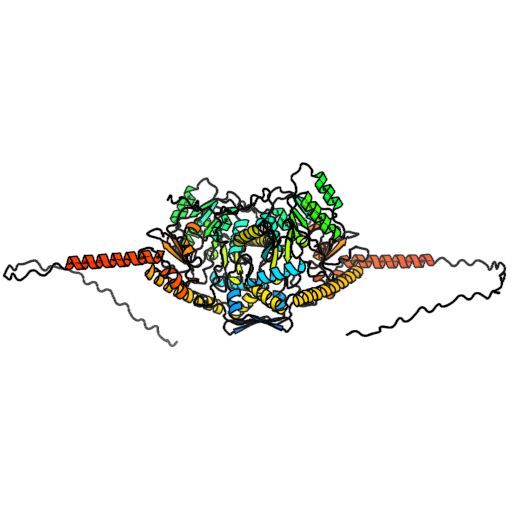.938 9.086 1 77.06 160 PRO A N 1
ATOM 1253 C CA . PRO A 1 160 ? -7.242 -12.898 10.047 1 77.06 160 PRO A CA 1
ATOM 1254 C C . PRO A 1 160 ? -8.68 -12.414 9.859 1 77.06 160 PRO A C 1
ATOM 1256 O O . PRO A 1 160 ? -9.219 -11.727 10.734 1 77.06 160 PRO A O 1
ATOM 1259 N N . LEU A 1 161 ? -9.281 -12.734 8.789 1 83.69 161 LEU A N 1
ATOM 1260 C CA . LEU A 1 161 ? -10.625 -12.234 8.492 1 83.69 161 LEU A CA 1
ATOM 1261 C C . LEU A 1 161 ? -11.688 -13.109 9.141 1 83.69 161 LEU A C 1
ATOM 1263 O O . LEU A 1 161 ? -12.875 -12.773 9.109 1 83.69 161 LEU A O 1
ATOM 1267 N N . GLY A 1 162 ? -11.312 -14.281 9.703 1 86.81 162 GLY A N 1
ATOM 1268 C CA . GLY A 1 162 ? -12.211 -15.125 10.484 1 86.81 162 GLY A CA 1
ATOM 1269 C C . GLY A 1 162 ? -13.133 -15.961 9.625 1 86.81 162 GLY A C 1
ATOM 1270 O O . GLY A 1 162 ? -14.188 -16.406 10.086 1 86.81 162 GLY A O 1
ATOM 1271 N N . CYS A 1 163 ? -12.773 -16.141 8.398 1 92.19 163 CYS A N 1
ATOM 1272 C CA . CYS A 1 163 ? -13.586 -16.969 7.496 1 92.19 163 CYS A CA 1
ATOM 1273 C C . CYS A 1 163 ? -13.266 -18.438 7.668 1 92.19 163 CYS A C 1
ATOM 1275 O O . CYS A 1 163 ? -12.281 -18.797 8.32 1 92.19 163 CYS A O 1
ATOM 1277 N N . ASN A 1 164 ? -14.227 -19.266 7.199 1 94.31 164 ASN A N 1
ATOM 1278 C CA . ASN A 1 164 ? -14 -20.703 7.102 1 94.31 164 ASN A CA 1
ATOM 1279 C C . ASN A 1 164 ? -13.398 -21.094 5.754 1 94.31 164 ASN A C 1
ATOM 1281 O O . ASN A 1 164 ? -14.086 -21.031 4.73 1 94.31 164 ASN A O 1
ATOM 1285 N N . ILE A 1 165 ? -12.133 -21.469 5.789 1 96 165 ILE A N 1
ATOM 1286 C CA . ILE A 1 165 ? -11.43 -21.812 4.559 1 96 165 ILE A CA 1
ATOM 1287 C C . ILE A 1 165 ? -11.672 -23.281 4.215 1 96 165 ILE A C 1
ATOM 1289 O O . ILE A 1 165 ? -11.25 -24.188 4.953 1 96 165 ILE A O 1
ATOM 1293 N N . ILE A 1 166 ? -12.32 -23.531 3.098 1 95.69 166 ILE A N 1
ATOM 1294 C CA . ILE A 1 166 ? -12.68 -24.891 2.672 1 95.69 166 ILE A CA 1
ATOM 1295 C C . ILE A 1 166 ? -11.82 -25.297 1.477 1 95.69 166 ILE A C 1
ATOM 1297 O O . ILE A 1 166 ? -11.977 -24.75 0.379 1 95.69 166 ILE A O 1
ATOM 1301 N N . PRO A 1 167 ? -10.945 -26.266 1.668 1 96.06 167 PRO A N 1
ATOM 1302 C CA . PRO A 1 167 ? -10.102 -26.719 0.562 1 96.06 167 PRO A CA 1
ATOM 1303 C C . PRO A 1 167 ? -10.891 -27.469 -0.516 1 96.06 167 PRO A C 1
ATOM 1305 O O . PRO A 1 167 ? -11.836 -28.203 -0.203 1 96.06 167 PRO A O 1
ATOM 1308 N N . THR A 1 168 ? -10.547 -27.172 -1.727 1 96.5 168 THR A N 1
ATOM 1309 C CA . THR A 1 168 ? -11.125 -27.906 -2.848 1 96.5 168 THR A CA 1
ATOM 1310 C C . THR A 1 168 ? -10.164 -28.984 -3.346 1 96.5 168 THR A C 1
ATOM 1312 O O . THR A 1 168 ? -8.953 -28.766 -3.398 1 96.5 168 THR A O 1
ATOM 1315 N N . PRO A 1 169 ? -10.719 -30.125 -3.74 1 92.19 169 PRO A N 1
ATOM 1316 C CA . PRO A 1 169 ? -9.859 -31.203 -4.246 1 92.19 169 PRO A CA 1
ATOM 1317 C C . PRO A 1 169 ? -9.164 -30.828 -5.555 1 92.19 169 PRO A C 1
ATOM 1319 O O . PRO A 1 169 ? -9.797 -30.297 -6.469 1 92.19 169 PRO A O 1
ATOM 1322 N N . CYS A 1 170 ? -7.887 -31.109 -5.637 1 96.25 170 CYS A N 1
ATOM 1323 C CA . CYS A 1 170 ? -7.098 -30.781 -6.82 1 96.25 170 CYS A CA 1
ATOM 1324 C C . CYS A 1 170 ? -6.223 -31.953 -7.234 1 96.25 170 CYS A C 1
ATOM 1326 O O . CYS A 1 170 ? -5.957 -32.844 -6.43 1 96.25 170 CYS A O 1
ATOM 1328 N N . ASP A 1 171 ? -5.918 -32.062 -8.5 1 94.88 171 ASP A N 1
ATOM 1329 C CA . ASP A 1 171 ? -4.891 -32.969 -9.031 1 94.88 171 ASP A CA 1
ATOM 1330 C C . ASP A 1 171 ? -3.824 -32.188 -9.797 1 94.88 171 ASP A C 1
ATOM 1332 O O . ASP A 1 171 ? -3.664 -30.969 -9.586 1 94.88 171 ASP A O 1
ATOM 1336 N N . LYS A 1 172 ? -3.008 -32.844 -10.57 1 93.5 172 LYS A N 1
ATOM 1337 C CA . LYS A 1 172 ? -1.882 -32.219 -11.266 1 93.5 172 LYS A CA 1
ATOM 1338 C C . LYS A 1 172 ? -2.361 -31.141 -12.242 1 93.5 172 LYS A C 1
ATOM 1340 O O . LYS A 1 172 ? -1.562 -30.344 -12.734 1 93.5 172 LYS A O 1
ATOM 1345 N N . PHE A 1 173 ? -3.686 -31.109 -12.508 1 94.44 173 PHE A N 1
ATOM 1346 C CA . PHE A 1 173 ? -4.223 -30.125 -13.445 1 94.44 173 PHE A CA 1
ATOM 1347 C C . PHE A 1 173 ? -5.016 -29.062 -12.711 1 94.44 173 PHE A C 1
ATOM 1349 O O . PHE A 1 173 ? -5.602 -28.172 -13.336 1 94.44 173 PHE A O 1
ATOM 1356 N N . GLY A 1 174 ? -5.066 -29.125 -11.375 1 96 174 GLY A N 1
ATOM 1357 C CA . GLY A 1 174 ? -5.789 -28.141 -10.586 1 96 174 GLY A CA 1
ATOM 1358 C C . GLY A 1 174 ? -7.102 -28.656 -10.039 1 96 174 GLY A C 1
ATOM 1359 O O . GLY A 1 174 ? -7.211 -29.844 -9.695 1 96 174 GLY A O 1
ATOM 1360 N N . ILE A 1 175 ? -8.055 -27.844 -9.875 1 98.12 175 ILE A N 1
ATOM 1361 C CA . ILE A 1 175 ? -9.344 -28.156 -9.266 1 98.12 175 ILE A CA 1
ATOM 1362 C C . ILE A 1 175 ? -10.055 -29.234 -10.086 1 98.12 175 ILE A C 1
ATOM 1364 O O . ILE A 1 175 ? -10.094 -29.172 -11.312 1 98.12 175 ILE A O 1
ATOM 1368 N N . ILE A 1 176 ? -10.57 -30.234 -9.383 1 98.31 176 ILE A N 1
ATOM 1369 C CA . ILE A 1 176 ? -11.367 -31.281 -10.016 1 98.31 176 ILE A CA 1
ATOM 1370 C C . ILE A 1 176 ? -12.852 -30.922 -9.945 1 98.31 176 ILE A C 1
ATOM 1372 O O . ILE A 1 176 ? -13.469 -31.016 -8.883 1 98.31 176 ILE A O 1
ATOM 1376 N N . PRO A 1 177 ? -13.445 -30.578 -11.07 1 97.94 177 PRO A N 1
ATOM 1377 C CA . PRO A 1 177 ? -14.805 -30.047 -11.055 1 97.94 177 PRO A CA 1
ATOM 1378 C C . PRO A 1 177 ? -15.82 -31.031 -10.469 1 97.94 177 PRO A C 1
ATOM 1380 O O . PRO A 1 177 ? -16.703 -30.641 -9.711 1 97.94 177 PRO A O 1
ATOM 1383 N N . ASP A 1 178 ? -15.68 -32.344 -10.734 1 97.5 178 ASP A N 1
ATOM 1384 C CA . ASP A 1 178 ? -16.609 -33.344 -10.234 1 97.5 178 ASP A CA 1
ATOM 1385 C C . ASP A 1 178 ? -16.594 -33.406 -8.711 1 97.5 178 ASP A C 1
ATOM 1387 O O . ASP A 1 178 ? -17.641 -33.5 -8.07 1 97.5 178 ASP A O 1
ATOM 1391 N N . LEU A 1 179 ? -15.438 -33.375 -8.211 1 97.69 179 LEU A N 1
ATOM 1392 C CA . LEU A 1 179 ? -15.312 -33.406 -6.758 1 97.69 179 LEU A CA 1
ATOM 1393 C C . LEU A 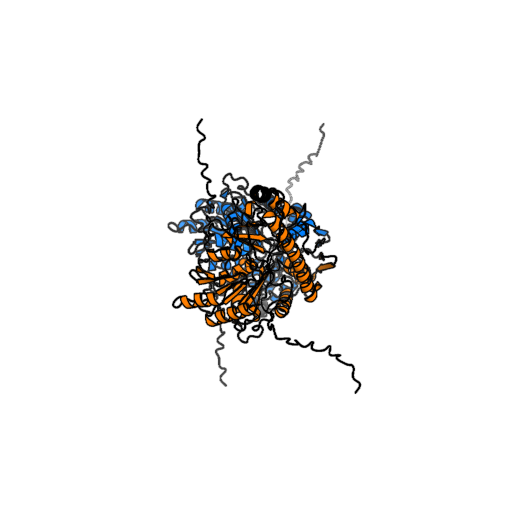1 179 ? -15.797 -32.125 -6.125 1 97.69 179 LEU A C 1
ATOM 1395 O O . LEU A 1 179 ? -16.359 -32.125 -5.027 1 97.69 179 LEU A O 1
ATOM 1399 N N . LEU A 1 180 ? -15.578 -31 -6.809 1 97.25 180 LEU A N 1
ATOM 1400 C CA . LEU A 1 180 ? -16.109 -29.719 -6.355 1 97.25 180 LEU A CA 1
ATOM 1401 C C . LEU A 1 180 ? -17.641 -29.75 -6.344 1 97.25 180 LEU A C 1
ATOM 1403 O O . LEU A 1 180 ? -18.266 -29.281 -5.391 1 97.25 180 LEU A O 1
ATOM 1407 N N . ARG A 1 181 ? -18.203 -30.266 -7.379 1 96.25 181 ARG A N 1
ATOM 1408 C CA . ARG A 1 181 ? -19.656 -30.406 -7.453 1 96.25 181 ARG A CA 1
ATOM 1409 C C . ARG A 1 181 ? -20.188 -31.203 -6.27 1 96.25 181 ARG A C 1
ATOM 1411 O O . ARG A 1 181 ? -21.172 -30.812 -5.633 1 96.25 181 ARG A O 1
ATOM 1418 N N . ASN A 1 182 ? -19.531 -32.344 -5.992 1 96.06 182 ASN A N 1
ATOM 1419 C CA . ASN A 1 182 ? -19.922 -33.156 -4.863 1 96.06 182 ASN A CA 1
ATOM 1420 C C . ASN A 1 182 ? -19.844 -32.406 -3.547 1 96.06 182 ASN A C 1
ATOM 1422 O O . ASN A 1 182 ? -20.734 -32.5 -2.707 1 96.06 182 ASN A O 1
ATOM 1426 N N . LEU A 1 183 ? -18.781 -31.656 -3.418 1 95.12 183 LEU A N 1
ATOM 1427 C CA . LEU A 1 183 ? -18.594 -30.844 -2.219 1 95.12 183 LEU A CA 1
ATOM 1428 C C . LEU A 1 183 ? -19.734 -29.844 -2.061 1 95.12 183 LEU A C 1
ATOM 1430 O O . LEU A 1 183 ? -20.281 -29.688 -0.965 1 95.12 183 LEU A O 1
ATOM 1434 N N . LEU A 1 184 ? -20.125 -29.219 -3.133 1 94.94 184 LEU A N 1
ATOM 1435 C CA . LEU A 1 184 ? -21.156 -28.188 -3.115 1 94.94 184 LEU A CA 1
ATOM 1436 C C . LEU A 1 184 ? -22.531 -28.812 -2.885 1 94.94 184 LEU A C 1
ATOM 1438 O O . LEU A 1 184 ? -23.359 -28.25 -2.176 1 94.94 184 LEU A O 1
ATOM 1442 N N . GLU A 1 185 ? -22.734 -29.984 -3.4 1 93.5 185 GLU A N 1
ATOM 1443 C CA . GLU A 1 185 ? -24 -30.688 -3.23 1 93.5 185 GLU A CA 1
ATOM 1444 C C . GLU A 1 185 ? -24.188 -31.141 -1.785 1 93.5 185 GLU A C 1
ATOM 1446 O O . GLU A 1 185 ? -25.312 -31.141 -1.272 1 93.5 185 GLU A O 1
ATOM 1451 N N . ASN A 1 186 ? -23.141 -31.484 -1.186 1 91.06 186 ASN A N 1
ATOM 1452 C CA . ASN A 1 186 ? -23.203 -31.969 0.188 1 91.06 186 ASN A CA 1
ATOM 1453 C C . ASN A 1 186 ? -23.391 -30.828 1.182 1 91.06 186 ASN A C 1
ATOM 1455 O O . ASN A 1 186 ? -23.594 -31.062 2.375 1 91.06 186 ASN A O 1
ATOM 1459 N N . ARG A 1 187 ? -23.203 -29.672 0.785 1 85.69 187 ARG A N 1
ATOM 1460 C CA . ARG A 1 187 ? -23.391 -28.5 1.645 1 85.69 187 ARG A CA 1
ATOM 1461 C C . ARG A 1 187 ? -24.828 -28 1.572 1 85.69 187 ARG A C 1
ATOM 1463 O O . ARG A 1 187 ? -25.125 -26.906 2.082 1 85.69 187 ARG A O 1
ATOM 1470 N N . LYS A 1 188 ? -25.609 -28.844 1.165 1 69.56 188 LYS A N 1
ATOM 1471 C CA . LYS A 1 188 ? -27 -28.438 1.039 1 69.56 188 LYS A CA 1
ATOM 1472 C C . LYS A 1 188 ? -27.609 -28.094 2.4 1 69.56 188 LYS A C 1
ATOM 1474 O O . LYS A 1 188 ? -27.438 -28.844 3.365 1 69.56 1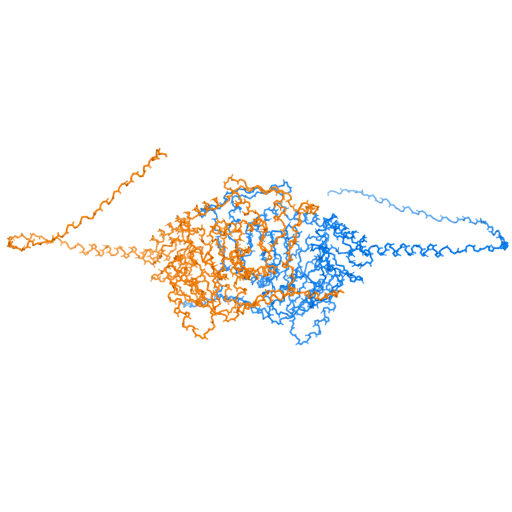88 LYS A O 1
ATOM 1479 N N . GLY A 1 189 ? -28.156 -26.922 2.547 1 68.56 189 GLY A N 1
ATOM 1480 C CA . GLY A 1 189 ? -28.734 -26.422 3.781 1 68.56 189 GLY A CA 1
ATOM 1481 C C . GLY A 1 189 ? -27.844 -25.438 4.504 1 68.56 189 GLY A C 1
ATOM 1482 O O . GLY A 1 189 ? -28.281 -24.75 5.438 1 68.56 189 GLY A O 1
ATOM 1483 N N . LYS A 1 190 ? -26.609 -25.453 4.008 1 77.62 190 LYS A N 1
ATOM 1484 C CA . LYS A 1 190 ? -25.688 -24.469 4.574 1 77.62 190 LYS A CA 1
ATOM 1485 C C . LYS A 1 190 ? -25.562 -23.234 3.672 1 77.62 190 LYS A C 1
ATOM 1487 O O . LYS A 1 190 ? -25.969 -23.281 2.508 1 77.62 190 LYS A O 1
ATOM 1492 N N . SER A 1 191 ? -25.188 -22.234 4.266 1 80.69 191 SER A N 1
ATOM 1493 C CA . SER A 1 191 ? -24.938 -21.031 3.471 1 80.69 191 SER A CA 1
ATOM 1494 C C . SER A 1 191 ? -23.922 -21.297 2.369 1 80.69 191 SER A C 1
ATOM 1496 O O . SER A 1 191 ? -22.953 -22.016 2.578 1 80.69 191 SER A O 1
ATOM 1498 N N . SER A 1 192 ? -24.328 -20.875 1.238 1 87.12 192 SER A N 1
ATOM 1499 C CA . SER A 1 192 ? -23.422 -21.016 0.103 1 87.12 192 SER A CA 1
ATOM 1500 C C . SER A 1 192 ? -22.109 -20.281 0.351 1 87.12 192 SER A C 1
ATOM 1502 O O . SER A 1 192 ? -22.094 -19.188 0.928 1 87.12 192 SER A O 1
ATOM 1504 N N . PRO A 1 193 ? -20.984 -20.922 -0.062 1 94.56 193 PRO A N 1
ATOM 1505 C CA . PRO A 1 193 ? -19.734 -20.172 0.001 1 94.56 193 PRO A CA 1
ATOM 1506 C C . PRO A 1 193 ? -19.781 -18.875 -0.808 1 94.56 193 PRO A C 1
ATOM 1508 O O . PRO A 1 193 ? -20.531 -18.766 -1.771 1 94.56 193 PRO A O 1
ATOM 1511 N N . LYS A 1 194 ? -19.047 -17.969 -0.39 1 93.56 194 LYS A N 1
ATOM 1512 C CA . LYS A 1 194 ? -19.062 -16.641 -1.002 1 93.56 194 LYS A CA 1
ATOM 1513 C C . LYS A 1 194 ? -18.328 -16.641 -2.338 1 93.56 194 LYS A C 1
ATOM 1515 O O . LYS A 1 194 ? -18.766 -16.016 -3.297 1 93.56 194 LYS A O 1
ATOM 1520 N N . PHE A 1 195 ? -17.203 -17.219 -2.357 1 97 195 PHE A N 1
ATOM 1521 C CA . PHE A 1 195 ? -16.406 -17.266 -3.584 1 97 195 PHE A CA 1
ATOM 1522 C C . PHE A 1 195 ? -15.477 -18.469 -3.592 1 97 195 PHE A C 1
ATOM 1524 O O . PHE A 1 195 ? -15.367 -19.188 -2.594 1 97 195 PHE A O 1
ATOM 1531 N N . ILE A 1 196 ? -14.953 -18.781 -4.75 1 98.25 196 ILE A N 1
ATOM 1532 C CA . ILE A 1 196 ? -13.891 -19.766 -4.914 1 98.25 196 ILE A CA 1
ATOM 1533 C C . ILE A 1 196 ? -12.625 -19.078 -5.418 1 98.25 196 ILE A C 1
ATOM 1535 O O . ILE A 1 196 ? -12.664 -18.312 -6.379 1 98.25 196 ILE A O 1
ATOM 1539 N N . TYR A 1 197 ? -11.57 -19.281 -4.68 1 98.31 197 TYR A N 1
ATOM 1540 C CA . TYR A 1 197 ? -10.25 -18.797 -5.09 1 98.31 197 TYR A CA 1
ATOM 1541 C C . TYR A 1 197 ? -9.539 -19.844 -5.938 1 98.31 197 TYR A C 1
ATOM 1543 O O . TYR A 1 197 ? -9.484 -21.031 -5.574 1 98.31 197 TYR A O 1
ATOM 1551 N N . CYS A 1 198 ? -8.906 -19.344 -7.07 1 97.44 198 CYS A N 1
ATOM 1552 C CA . CYS A 1 198 ? -8.148 -20.266 -7.91 1 97.44 198 CYS A CA 1
ATOM 1553 C C . CYS A 1 198 ? -7.008 -19.562 -8.625 1 97.44 198 CYS A C 1
ATOM 1555 O O . CYS A 1 198 ? -7.148 -18.406 -9.031 1 97.44 198 CYS A O 1
ATOM 1557 N N . CYS A 1 199 ? -5.898 -20.156 -8.656 1 97.38 199 CYS A N 1
ATOM 1558 C CA . CYS A 1 199 ? -4.809 -19.828 -9.57 1 97.38 199 CYS A CA 1
ATOM 1559 C C . CYS A 1 199 ? -4.785 -20.781 -10.766 1 97.38 199 CYS A C 1
ATOM 1561 O O . CYS A 1 199 ? -4.156 -21.828 -10.703 1 97.38 199 CYS A O 1
ATOM 1563 N N . PRO A 1 200 ? -5.395 -20.375 -11.859 1 96.94 200 PRO A N 1
ATOM 1564 C CA . PRO A 1 200 ? -5.688 -21.328 -12.93 1 96.94 200 PRO A CA 1
ATOM 1565 C C . PRO A 1 200 ? -4.465 -21.656 -13.781 1 96.94 200 PRO A C 1
ATOM 1567 O O . PRO A 1 200 ? -4.496 -22.609 -14.57 1 96.94 200 PRO A O 1
ATOM 1570 N N . THR A 1 201 ? -3.416 -20.828 -13.711 1 95.25 201 THR A N 1
ATOM 1571 C CA . THR A 1 201 ? -2.217 -21.047 -14.516 1 95.25 201 THR A CA 1
ATOM 1572 C C . THR A 1 201 ? -0.971 -21.047 -13.633 1 95.25 201 THR A C 1
ATOM 1574 O O . THR A 1 201 ? -0.666 -20.062 -12.969 1 95.25 201 THR A O 1
ATOM 1577 N N . GLY A 1 202 ? -0.278 -22.172 -13.648 1 93.5 202 GLY A N 1
ATOM 1578 C CA . GLY A 1 202 ? 0.982 -22.219 -12.922 1 93.5 202 GLY A CA 1
ATOM 1579 C C . GLY A 1 202 ? 0.825 -22 -11.438 1 93.5 202 GLY A C 1
ATOM 1580 O O . GLY A 1 202 ? 1.561 -21.203 -10.844 1 93.5 202 GLY A O 1
ATOM 1581 N N . ASN A 1 203 ? -0.007 -22.688 -10.875 1 96 203 ASN A N 1
ATOM 1582 C CA . ASN A 1 203 ? -0.384 -22.516 -9.477 1 96 203 ASN A CA 1
ATOM 1583 C C . ASN A 1 203 ? 0.832 -22.578 -8.555 1 96 203 ASN A C 1
ATOM 1585 O O . ASN A 1 203 ? 1.683 -23.453 -8.711 1 96 203 ASN A O 1
ATOM 1589 N N . ASN A 1 204 ? 1.009 -21.578 -7.727 1 94.12 204 ASN A N 1
ATOM 1590 C CA . ASN A 1 204 ? 1.896 -21.656 -6.574 1 94.12 204 ASN A CA 1
ATOM 1591 C C . ASN A 1 204 ? 1.253 -22.438 -5.426 1 94.12 204 ASN A C 1
ATOM 1593 O O . ASN A 1 204 ? 0.293 -21.969 -4.812 1 94.12 204 ASN A O 1
ATOM 1597 N N . PRO A 1 205 ? 1.638 -23.625 -5.141 1 93.44 205 PRO A N 1
ATOM 1598 C CA . PRO A 1 205 ? 3.004 -24.125 -5.316 1 93.44 205 PRO A CA 1
ATOM 1599 C C . PRO A 1 205 ? 3.096 -25.234 -6.359 1 93.44 205 PRO A C 1
ATOM 1601 O O . PRO A 1 205 ? 4.195 -25.688 -6.688 1 93.44 205 PRO A O 1
ATOM 1604 N N . THR A 1 206 ? 2.035 -25.672 -6.957 1 95.19 206 THR A N 1
ATOM 1605 C CA . THR A 1 206 ? 2.018 -26.969 -7.613 1 95.19 206 THR A CA 1
ATOM 1606 C C . THR A 1 206 ? 2.467 -26.859 -9.07 1 95.19 206 THR A C 1
ATOM 1608 O O . THR A 1 206 ? 2.832 -27.859 -9.695 1 95.19 206 THR A O 1
ATOM 1611 N N . GLY A 1 207 ? 2.314 -25.641 -9.594 1 94.06 207 GLY A N 1
ATOM 1612 C CA . GLY A 1 207 ? 2.58 -25.469 -11.016 1 94.06 207 GLY A CA 1
ATOM 1613 C C . GLY A 1 207 ? 1.435 -25.938 -11.898 1 94.06 207 GLY A C 1
ATOM 1614 O O . GLY A 1 207 ? 1.52 -25.859 -13.125 1 94.06 207 GLY A O 1
ATOM 1615 N N . SER A 1 208 ? 0.347 -26.328 -11.344 1 94.81 208 SER A N 1
ATOM 1616 C CA . SER A 1 208 ? -0.775 -26.875 -12.102 1 94.81 208 SER A CA 1
ATOM 1617 C C . SER A 1 208 ? -1.461 -25.781 -12.93 1 94.81 208 SER A C 1
ATOM 1619 O O . SER A 1 208 ? -1.513 -24.625 -12.516 1 94.81 208 SER A O 1
ATOM 1621 N N . THR A 1 209 ? -2.016 -26.172 -14.086 1 95.12 209 THR A N 1
ATOM 1622 C CA . THR A 1 209 ? -2.787 -25.312 -14.977 1 95.12 209 THR A CA 1
ATOM 1623 C C . THR A 1 209 ? -4.113 -25.984 -15.344 1 95.12 209 THR A C 1
ATOM 1625 O O . THR A 1 209 ? -4.141 -27.125 -15.773 1 95.12 209 THR A O 1
ATOM 1628 N N . LEU A 1 210 ? -5.16 -25.25 -15.125 1 96.25 210 LEU A N 1
ATOM 1629 C CA . LEU A 1 210 ? -6.469 -25.766 -15.508 1 96.25 210 LEU A CA 1
ATOM 1630 C C . LEU A 1 210 ? -6.582 -25.906 -17.031 1 96.25 210 LEU A C 1
ATOM 1632 O O . LEU A 1 210 ? -6.184 -25 -17.766 1 96.25 210 LEU A O 1
ATOM 1636 N N . SER A 1 211 ? -7.137 -27.047 -17.438 1 94.44 211 SER A N 1
ATOM 1637 C CA . SER A 1 211 ? -7.469 -27.172 -18.859 1 94.44 211 SER A CA 1
ATOM 1638 C C . SER A 1 211 ? -8.648 -26.297 -19.234 1 94.44 211 SER A C 1
ATOM 1640 O O . SER A 1 211 ? -9.352 -25.781 -18.359 1 94.44 211 SER A O 1
ATOM 1642 N N . LEU A 1 212 ? -8.844 -26.125 -20.531 1 94.88 212 LEU A N 1
ATOM 1643 C CA . LEU A 1 212 ? -9.984 -25.344 -21.016 1 94.88 212 LEU A CA 1
ATOM 1644 C C . LEU A 1 212 ? -11.297 -25.953 -20.547 1 94.88 212 LEU A C 1
ATOM 1646 O O . LEU A 1 212 ? -12.211 -25.25 -20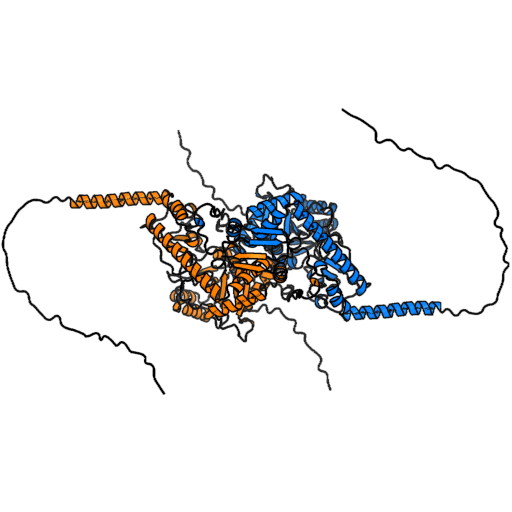.109 1 94.88 212 LEU A O 1
ATOM 1650 N N . GLU A 1 213 ? -11.359 -27.25 -20.641 1 96.94 213 GLU A N 1
ATOM 1651 C CA . GLU A 1 213 ? -12.562 -27.969 -20.219 1 96.94 213 GLU A CA 1
ATOM 1652 C C . GLU A 1 213 ? -12.867 -27.719 -18.734 1 96.94 213 GLU A C 1
ATOM 1654 O O . GLU A 1 213 ? -14.008 -27.422 -18.375 1 96.94 213 GLU A O 1
ATOM 1659 N N . ARG A 1 214 ? -11.891 -27.766 -17.922 1 97.5 214 ARG A N 1
ATOM 1660 C CA . ARG A 1 214 ? -12.078 -27.578 -16.484 1 97.5 214 ARG A CA 1
ATOM 1661 C C . ARG A 1 214 ? -12.445 -26.125 -16.172 1 97.5 214 ARG A C 1
ATOM 1663 O O . ARG A 1 214 ? -13.203 -25.859 -15.242 1 97.5 214 ARG A O 1
ATOM 1670 N N . ARG A 1 215 ? -11.922 -25.172 -16.938 1 97.94 215 ARG A N 1
ATOM 1671 C CA . ARG A 1 215 ? -12.289 -23.766 -16.766 1 97.94 215 ARG A CA 1
ATOM 1672 C C . ARG A 1 215 ? -13.773 -23.562 -17.031 1 97.94 215 ARG A C 1
ATOM 1674 O O . ARG A 1 215 ? -14.461 -22.859 -16.281 1 97.94 215 ARG A O 1
ATOM 1681 N N . HIS A 1 216 ? -14.273 -24.188 -18.094 1 98.19 216 HIS A N 1
ATOM 1682 C CA . HIS A 1 216 ? -15.695 -24.094 -18.422 1 98.19 216 HIS A CA 1
ATOM 1683 C C . HIS A 1 216 ? -16.547 -24.719 -17.312 1 98.19 216 HIS A C 1
ATOM 1685 O O . HIS A 1 216 ? -17.578 -24.156 -16.922 1 98.19 216 HIS A O 1
ATOM 1691 N N . GLU A 1 217 ? -16.109 -25.844 -16.844 1 98.31 217 GLU A N 1
ATOM 1692 C CA . GLU A 1 217 ? -16.859 -26.531 -15.797 1 98.31 217 GLU A CA 1
ATOM 1693 C C . GLU A 1 217 ? -16.859 -25.734 -14.5 1 98.31 217 GLU A C 1
ATOM 1695 O O . GLU A 1 217 ? -17.891 -25.625 -13.828 1 98.31 217 GLU A O 1
ATOM 1700 N N . LEU A 1 218 ? -15.719 -25.188 -14.172 1 98.25 218 LEU A N 1
ATOM 1701 C CA . LEU A 1 218 ? -15.625 -24.375 -12.977 1 98.25 218 LEU A CA 1
ATOM 1702 C C . LEU A 1 218 ? -16.562 -23.172 -13.07 1 98.25 218 LEU A C 1
ATOM 1704 O O . LEU A 1 218 ? -17.266 -22.844 -12.109 1 98.25 218 LEU A O 1
ATOM 1708 N N . TYR A 1 219 ? -16.547 -22.484 -14.211 1 98.38 219 TYR A N 1
ATOM 1709 C CA . TYR A 1 219 ? -17.406 -21.344 -14.406 1 98.38 219 TYR A CA 1
ATOM 1710 C C . TYR A 1 219 ? -18.875 -21.734 -14.312 1 98.38 219 TYR A C 1
ATOM 1712 O O . TYR A 1 219 ? -19.688 -21.031 -13.703 1 98.38 219 TYR A O 1
ATOM 1720 N N . ALA A 1 220 ? -19.234 -22.906 -14.883 1 98.44 220 ALA A N 1
ATOM 1721 C CA . ALA A 1 220 ? -20.609 -23.406 -14.844 1 98.44 220 ALA A CA 1
ATOM 1722 C C . ALA A 1 220 ? -21.031 -23.688 -13.406 1 98.44 220 ALA A C 1
ATOM 1724 O O . ALA A 1 220 ? -22.156 -23.359 -13.016 1 98.44 220 ALA A O 1
ATOM 1725 N N . LEU A 1 221 ? -20.188 -24.297 -12.625 1 97.5 221 LEU A N 1
ATOM 1726 C CA . LEU A 1 221 ? -20.484 -24.562 -11.227 1 97.5 221 LEU A CA 1
ATOM 1727 C C . LEU A 1 221 ? -20.656 -23.266 -10.453 1 97.5 221 LEU A C 1
ATOM 1729 O O . LEU A 1 221 ? -21.562 -23.156 -9.617 1 97.5 221 LEU A O 1
ATOM 1733 N N . ALA A 1 222 ? -19.781 -22.281 -10.75 1 97.5 222 ALA A N 1
ATOM 1734 C CA . ALA A 1 222 ? -19.891 -20.984 -10.086 1 97.5 222 ALA A CA 1
ATOM 1735 C C . ALA A 1 222 ? -21.219 -20.312 -10.398 1 97.5 222 ALA A C 1
ATOM 1737 O O . ALA A 1 222 ? -21.844 -19.719 -9.516 1 97.5 222 ALA A O 1
ATOM 1738 N N . ARG A 1 223 ? -21.688 -20.422 -11.633 1 96.94 223 ARG A N 1
ATOM 1739 C CA . ARG A 1 223 ? -22.984 -19.875 -12.039 1 96.94 223 ARG A CA 1
ATOM 1740 C C . ARG A 1 223 ? -24.125 -20.578 -11.305 1 96.94 223 ARG A C 1
ATOM 1742 O O . ARG A 1 223 ? -25.016 -19.922 -10.773 1 96.94 223 ARG A O 1
ATOM 1749 N N . HIS A 1 224 ? -24.016 -21.844 -11.266 1 95.62 224 HIS A N 1
ATOM 1750 C CA . HIS A 1 224 ? -25.094 -22.641 -10.695 1 95.62 224 HIS A CA 1
ATOM 1751 C C . HIS A 1 224 ? -25.234 -22.391 -9.195 1 95.62 224 HIS A C 1
ATOM 1753 O O . HIS A 1 224 ? -26.344 -22.312 -8.672 1 95.62 224 HIS A O 1
ATOM 1759 N N . TYR A 1 225 ? -24.156 -22.234 -8.492 1 94.44 225 TYR A N 1
ATOM 1760 C CA . TYR A 1 225 ? -24.188 -22.125 -7.039 1 94.44 225 TYR A CA 1
ATOM 1761 C C . TYR A 1 225 ? -24 -20.672 -6.598 1 94.44 225 TYR A C 1
ATOM 1763 O O . TYR A 1 225 ? -23.797 -20.406 -5.414 1 94.44 225 TYR A O 1
ATOM 1771 N N . ASP A 1 226 ? -23.875 -19.734 -7.543 1 94.19 226 ASP A N 1
ATOM 1772 C CA . ASP A 1 226 ? -23.797 -18.297 -7.32 1 94.19 226 ASP A CA 1
ATOM 1773 C C . ASP A 1 226 ? -22.531 -17.922 -6.555 1 94.19 226 ASP A C 1
ATOM 1775 O O . ASP A 1 226 ? -22.578 -17.219 -5.547 1 94.19 226 ASP A O 1
ATOM 1779 N N . LEU A 1 227 ? -21.438 -18.484 -7.059 1 96.38 227 LEU A N 1
ATOM 1780 C CA . LEU A 1 227 ? -20.125 -18.188 -6.496 1 96.38 227 LEU A CA 1
ATOM 1781 C C . LEU A 1 227 ? -19.422 -17.078 -7.289 1 96.38 227 LEU A C 1
ATOM 1783 O O . LEU A 1 227 ? -19.516 -17.047 -8.516 1 96.38 227 LEU A O 1
ATOM 1787 N N . VAL A 1 228 ? -18.766 -16.156 -6.598 1 97.75 228 VAL A N 1
ATOM 1788 C CA . VAL A 1 228 ? -17.766 -15.32 -7.242 1 97.75 228 VAL A CA 1
ATOM 1789 C C . VAL A 1 228 ? -16.484 -16.141 -7.449 1 97.75 228 VAL A C 1
ATOM 1791 O O . VAL A 1 228 ? -16.188 -17.047 -6.68 1 97.75 228 VAL A O 1
ATOM 1794 N N . ILE A 1 229 ? -15.789 -15.891 -8.523 1 98.56 229 ILE A N 1
ATOM 1795 C CA . ILE A 1 229 ? -14.492 -16.531 -8.758 1 98.56 229 ILE A CA 1
ATOM 1796 C C . ILE A 1 229 ? -13.375 -15.5 -8.594 1 98.56 229 ILE A C 1
ATOM 1798 O O . ILE A 1 229 ? -13.367 -14.469 -9.273 1 98.56 229 ILE A O 1
ATOM 1802 N N . ILE A 1 230 ? -12.492 -15.695 -7.668 1 98.56 230 ILE A N 1
ATOM 1803 C CA . ILE A 1 230 ? -11.25 -14.938 -7.617 1 98.56 230 ILE A CA 1
ATOM 1804 C C . ILE A 1 230 ? -10.172 -15.656 -8.438 1 98.56 230 ILE A C 1
ATOM 1806 O O . ILE A 1 230 ? -9.664 -16.703 -8.023 1 98.56 230 ILE A O 1
ATOM 1810 N N . GLU A 1 231 ? -9.914 -15.133 -9.57 1 98.69 231 GLU A N 1
ATOM 1811 C CA . GLU A 1 231 ? -8.898 -15.641 -10.484 1 98.69 231 GLU A CA 1
ATOM 1812 C C . GLU A 1 231 ? -7.551 -14.961 -10.242 1 98.69 231 GLU A C 1
ATOM 1814 O O . GLU A 1 231 ? -7.293 -13.875 -10.773 1 98.69 231 GLU A O 1
ATOM 1819 N N . HIS A 1 232 ? -6.719 -15.578 -9.453 1 97.56 232 HIS A N 1
ATOM 1820 C CA . HIS A 1 232 ? -5.371 -15.086 -9.195 1 97.56 232 HIS A CA 1
ATOM 1821 C C . HIS A 1 232 ? -4.379 -15.648 -10.203 1 97.56 232 HIS A C 1
ATOM 1823 O O . HIS A 1 232 ? -3.947 -16.797 -10.078 1 97.56 232 HIS A O 1
ATOM 1829 N N . ASP A 1 233 ? -3.945 -14.805 -11.156 1 96.12 233 ASP A N 1
ATOM 1830 C CA . ASP A 1 233 ? -3.225 -15.383 -12.281 1 96.12 233 ASP A CA 1
ATOM 1831 C C . ASP A 1 233 ? -1.972 -14.57 -12.609 1 96.12 233 ASP A C 1
ATOM 1833 O O . ASP A 1 233 ? -1.808 -14.094 -13.734 1 96.12 233 ASP A O 1
ATOM 1837 N N . PRO A 1 234 ? -1.017 -14.539 -11.672 1 93 234 PRO A N 1
ATOM 1838 C CA . PRO A 1 234 ? 0.212 -13.781 -11.906 1 93 234 PRO A CA 1
ATOM 1839 C C . PRO A 1 234 ? 1.104 -14.414 -12.977 1 93 234 PRO A C 1
ATOM 1841 O O . PRO A 1 234 ? 2.02 -13.758 -13.484 1 93 234 PRO A O 1
ATOM 1844 N N . TYR A 1 235 ? 0.832 -15.641 -13.43 1 92.56 235 TYR A N 1
ATOM 1845 C CA . TYR A 1 235 ? 1.745 -16.359 -14.32 1 92.56 235 TYR A CA 1
ATOM 1846 C C . TYR A 1 235 ? 1.151 -16.5 -15.711 1 92.56 235 TYR A C 1
ATOM 1848 O O . TYR A 1 235 ? 1.723 -17.172 -16.578 1 92.56 235 TYR A O 1
ATOM 1856 N N . TYR A 1 236 ? 0.074 -15.867 -15.969 1 93.62 236 TYR A N 1
ATOM 1857 C CA . TYR A 1 236 ? -0.648 -16.016 -17.219 1 93.62 236 TYR A CA 1
ATOM 1858 C C . TYR A 1 236 ? 0.242 -15.656 -18.406 1 93.62 236 TYR A C 1
ATOM 1860 O O . TYR A 1 236 ? 0.298 -16.391 -19.391 1 93.62 236 TYR A O 1
ATOM 1868 N N . HIS A 1 237 ? 1.038 -14.617 -18.281 1 90.62 237 HIS A N 1
ATOM 1869 C CA . HIS A 1 237 ? 1.766 -14.062 -19.422 1 90.62 237 HIS A CA 1
ATOM 1870 C C . HIS A 1 237 ? 3.117 -14.75 -19.594 1 90.62 237 HIS A C 1
ATOM 1872 O O . HIS A 1 237 ? 3.824 -14.492 -20.578 1 90.62 237 HIS A O 1
ATOM 1878 N N . ILE A 1 238 ? 3.479 -15.578 -18.703 1 85.5 238 ILE A N 1
ATOM 1879 C CA . ILE A 1 238 ? 4.766 -16.25 -18.859 1 85.5 238 ILE A CA 1
ATOM 1880 C C . ILE A 1 238 ? 4.543 -17.703 -19.297 1 85.5 238 ILE A C 1
ATOM 1882 O O . ILE A 1 238 ? 5.477 -18.5 -19.297 1 85.5 238 ILE A O 1
ATOM 1886 N N . LYS A 1 239 ? 3.328 -17.969 -19.594 1 76.19 239 LYS A N 1
ATOM 1887 C CA . LYS A 1 239 ? 3.047 -19.266 -20.203 1 76.19 239 LYS A CA 1
ATOM 1888 C C . LYS A 1 239 ? 3.557 -19.312 -21.641 1 76.19 239 LYS A C 1
ATOM 1890 O O . LYS A 1 239 ? 3.428 -18.344 -22.391 1 76.19 239 LYS A O 1
ATOM 1895 N N . LYS A 1 240 ? 4.355 -20.25 -22.047 1 66.19 240 LYS A N 1
ATOM 1896 C CA . LYS A 1 240 ? 5.102 -20.359 -23.297 1 66.19 240 LYS A CA 1
ATOM 1897 C C . LYS A 1 240 ? 4.188 -20.188 -24.5 1 66.19 240 LYS A C 1
ATOM 1899 O O . LYS A 1 240 ? 4.492 -19.422 -25.406 1 66.19 240 LYS A O 1
ATOM 1904 N N . LEU A 1 241 ? 3.291 -21.125 -24.734 1 65.31 241 LEU A N 1
ATOM 1905 C CA . LEU A 1 241 ? 2.496 -21.094 -25.969 1 65.31 241 LEU A CA 1
ATOM 1906 C C . LEU A 1 241 ? 1.031 -21.391 -25.672 1 65.31 241 LEU A C 1
ATOM 1908 O O . LEU A 1 241 ? 0.703 -21.922 -24.609 1 65.31 241 LEU A O 1
ATOM 1912 N N . ASN A 1 242 ? 0.116 -20.781 -26.438 1 72.44 242 ASN A N 1
ATOM 1913 C CA . ASN A 1 242 ? -1.301 -21.141 -26.453 1 72.44 242 ASN A CA 1
ATOM 1914 C C . ASN A 1 242 ? -1.981 -20.734 -25.141 1 72.44 242 ASN A C 1
ATOM 1916 O O . ASN A 1 242 ? -2.344 -21.578 -24.328 1 72.44 242 ASN A O 1
ATOM 1920 N N . TYR A 1 243 ? -2.15 -19.5 -25 1 76.31 243 TYR A N 1
ATOM 1921 C CA . TYR A 1 243 ? -2.887 -18.984 -23.844 1 76.31 243 TYR A CA 1
ATOM 1922 C C . TYR A 1 243 ? -4.312 -19.531 -23.828 1 76.31 243 TYR A C 1
ATOM 1924 O O . TYR A 1 243 ? -5.09 -19.281 -24.75 1 76.31 243 TYR A O 1
ATOM 1932 N N . PRO A 1 244 ? -4.582 -20.375 -22.812 1 84.44 244 PRO A N 1
ATOM 1933 C CA . PRO A 1 244 ? -6.016 -20.672 -22.719 1 84.44 244 PRO A CA 1
ATOM 1934 C C . PRO A 1 244 ? -6.84 -19.438 -22.328 1 84.44 244 PRO A C 1
ATOM 1936 O O . PRO A 1 244 ? -6.316 -18.516 -21.703 1 84.44 244 PRO A O 1
ATOM 1939 N N . PRO A 1 245 ? -8.125 -19.469 -22.812 1 93 245 PRO A N 1
ATOM 1940 C CA . PRO A 1 245 ? -8.992 -18.406 -22.297 1 93 245 PRO A CA 1
ATOM 1941 C C . PRO A 1 245 ? -9.016 -18.359 -20.766 1 93 245 PRO A C 1
ATOM 1943 O O . PRO A 1 245 ? -9 -19.406 -20.109 1 93 245 PRO A O 1
ATOM 1946 N N . SER A 1 246 ? -8.898 -17.156 -20.25 1 96.38 246 SER A N 1
ATOM 1947 C CA . SER A 1 246 ? -9.008 -16.969 -18.812 1 96.38 246 SER A CA 1
ATOM 1948 C C . SER A 1 246 ? -10.438 -17.172 -18.344 1 96.38 246 SER A C 1
ATOM 1950 O O . SER A 1 246 ? -11.367 -17.234 -19.156 1 96.38 246 SER A O 1
ATOM 1952 N N . LEU A 1 247 ? -10.625 -17.375 -17.047 1 98.31 247 LEU A N 1
ATOM 1953 C CA . LEU A 1 247 ? -11.977 -17.406 -16.5 1 98.31 247 LEU A CA 1
ATOM 1954 C C . LEU A 1 247 ? -12.68 -16.062 -16.719 1 98.31 247 LEU A C 1
ATOM 1956 O O . LEU A 1 247 ? -13.891 -16.031 -16.953 1 98.31 247 LEU A O 1
ATOM 1960 N N . LEU A 1 248 ? -11.906 -14.969 -16.672 1 98.25 248 LEU A N 1
ATOM 1961 C CA . LEU A 1 248 ? -12.445 -13.648 -16.969 1 98.25 248 LEU A CA 1
ATOM 1962 C C . LEU A 1 248 ? -13.016 -13.609 -18.391 1 98.25 248 LEU A C 1
ATOM 1964 O O . LEU A 1 248 ? -14.047 -12.977 -18.625 1 98.25 248 LEU A O 1
ATOM 1968 N N . SER A 1 249 ? -12.367 -14.281 -19.312 1 97.31 249 SER A N 1
ATOM 1969 C CA . SER A 1 249 ? -12.812 -14.312 -20.703 1 97.31 249 SER A CA 1
ATOM 1970 C C . SER A 1 249 ? -14.148 -15.031 -20.844 1 97.31 249 SER A C 1
ATOM 1972 O O . SER A 1 249 ? -14.898 -14.789 -21.797 1 97.31 249 SER A O 1
ATOM 1974 N N . LEU A 1 250 ? -14.469 -15.922 -19.906 1 97.75 250 LEU A N 1
ATOM 1975 C CA . LEU A 1 250 ? -15.695 -16.703 -19.953 1 97.75 250 LEU A CA 1
ATOM 1976 C C . LEU A 1 250 ? -16.828 -15.984 -19.219 1 97.75 250 LEU A C 1
ATOM 1978 O O . LEU A 1 250 ? -17.984 -16.406 -19.281 1 97.75 250 LEU A O 1
ATOM 1982 N N . ASP A 1 251 ? -16.562 -14.867 -18.562 1 98.12 251 ASP A N 1
ATOM 1983 C CA . ASP A 1 251 ? -17.438 -14.289 -17.562 1 98.12 251 ASP A CA 1
ATOM 1984 C C . ASP A 1 251 ? -18.516 -13.422 -18.203 1 98.12 251 ASP A C 1
ATOM 1986 O O . ASP A 1 251 ? -18.344 -12.211 -18.344 1 98.12 251 ASP A O 1
ATOM 1990 N N . THR A 1 252 ? -19.656 -14.023 -18.375 1 97.12 252 THR A N 1
ATOM 1991 C CA . THR A 1 252 ? -20.766 -13.289 -18.953 1 97.12 252 THR A CA 1
ATOM 1992 C C . THR A 1 252 ? -21.641 -12.664 -17.859 1 97.12 252 THR A C 1
ATOM 1994 O O . THR A 1 252 ? -22.484 -11.812 -18.141 1 97.12 252 THR A O 1
ATOM 1997 N N . ASP A 1 253 ? -21.422 -13.016 -16.625 1 96.62 253 ASP A N 1
ATOM 1998 C CA . ASP A 1 253 ? -22.344 -12.641 -15.555 1 96.62 253 ASP A CA 1
ATOM 1999 C C . ASP A 1 253 ? -21.734 -11.578 -14.648 1 96.62 253 ASP A C 1
ATOM 2001 O O . ASP A 1 253 ? -22.406 -11.031 -13.773 1 96.62 253 ASP A O 1
ATOM 2005 N N . GLY A 1 254 ? -20.516 -11.297 -14.828 1 97.12 254 GLY A N 1
ATOM 2006 C CA . GLY A 1 254 ? -19.844 -10.352 -13.953 1 97.12 254 GLY A CA 1
ATOM 2007 C C . GLY A 1 254 ? -19.547 -10.922 -12.578 1 97.12 254 GLY A C 1
ATOM 2008 O O . GLY A 1 254 ? -19.875 -10.297 -11.555 1 97.12 254 GLY A O 1
ATOM 2009 N N . ARG A 1 255 ? -18.906 -12.164 -12.594 1 97.06 255 ARG A N 1
ATOM 2010 C CA . ARG A 1 255 ? -18.672 -12.805 -11.297 1 97.06 255 ARG A CA 1
ATOM 2011 C C . ARG A 1 255 ? -17.203 -13.141 -11.109 1 97.06 255 ARG A C 1
ATOM 2013 O O . ARG A 1 255 ? -16.812 -13.648 -10.055 1 97.06 255 ARG A O 1
ATOM 2020 N N . VAL A 1 256 ? -16.328 -12.773 -12.094 1 98.62 256 VAL A N 1
ATOM 2021 C CA . VAL A 1 256 ? -14.898 -13.094 -12 1 98.62 256 VAL A CA 1
ATOM 2022 C C . VAL A 1 256 ? -14.117 -11.844 -11.602 1 98.62 256 VAL A C 1
ATOM 2024 O O . VAL A 1 256 ? -14.242 -10.797 -12.242 1 98.62 256 VAL A O 1
ATOM 2027 N N . VAL A 1 257 ? -13.359 -11.938 -10.531 1 98.5 257 VAL A N 1
ATOM 2028 C CA . VAL A 1 257 ? -12.367 -10.938 -10.125 1 98.5 257 VAL A CA 1
ATOM 2029 C C . VAL A 1 257 ? -10.961 -11.469 -10.391 1 98.5 257 VAL A C 1
ATOM 2031 O O . VAL A 1 257 ? -10.531 -12.445 -9.766 1 98.5 257 VAL A O 1
ATOM 2034 N N . ARG A 1 258 ? -10.305 -10.828 -11.297 1 98.56 258 ARG A N 1
ATOM 2035 C CA . ARG A 1 258 ? -8.984 -11.289 -11.695 1 98.56 258 ARG A CA 1
ATOM 2036 C C . ARG A 1 258 ? -7.887 -10.43 -11.078 1 98.56 258 ARG A C 1
ATOM 2038 O O . ARG A 1 258 ? -8.008 -9.203 -11.023 1 98.56 258 ARG A O 1
ATOM 2045 N N . ILE A 1 259 ? -6.898 -11.102 -10.578 1 98.06 259 ILE A N 1
ATOM 2046 C CA . ILE A 1 259 ? -5.723 -10.438 -10.016 1 98.06 259 ILE A CA 1
ATOM 2047 C C . ILE A 1 259 ? -4.5 -10.75 -10.875 1 98.06 259 ILE A C 1
ATOM 2049 O O . ILE A 1 259 ? -4.109 -11.906 -11.016 1 98.06 259 ILE A O 1
ATOM 2053 N N . ASP A 1 260 ? -3.924 -9.695 -11.43 1 96.94 260 ASP A N 1
ATOM 2054 C CA . ASP A 1 260 ? -2.709 -9.781 -12.234 1 96.94 260 ASP A CA 1
ATOM 2055 C C . ASP A 1 260 ? -1.525 -9.141 -11.508 1 96.94 260 ASP A C 1
ATOM 2057 O O . ASP A 1 260 ? -1.712 -8.359 -10.57 1 96.94 260 ASP A O 1
ATOM 2061 N N . SER A 1 261 ? -0.358 -9.555 -11.898 1 93.56 261 SER A N 1
ATOM 2062 C CA . SER A 1 261 ? 0.871 -8.984 -11.359 1 93.56 261 SER A CA 1
ATOM 2063 C C . SER A 1 261 ? 1.904 -8.758 -12.461 1 93.56 261 SER A C 1
ATOM 2065 O O . SER A 1 261 ? 2 -9.547 -13.398 1 93.56 261 SER A O 1
ATOM 2067 N N . PHE A 1 262 ? 2.691 -7.711 -12.336 1 90.44 262 PHE A N 1
ATOM 2068 C CA . PHE A 1 262 ? 3.777 -7.449 -13.273 1 90.44 262 PHE A CA 1
ATOM 2069 C C . PHE A 1 262 ? 5.109 -7.914 -12.703 1 90.44 262 PHE A C 1
ATOM 2071 O O . PHE A 1 262 ? 6.164 -7.652 -13.281 1 90.44 262 PHE A O 1
ATOM 2078 N N . SER A 1 263 ? 5.047 -8.602 -11.586 1 83.38 263 SER A N 1
ATOM 2079 C CA . SER A 1 263 ? 6.262 -9.062 -10.922 1 83.38 263 SER A CA 1
ATOM 2080 C C . SER A 1 263 ? 7.012 -10.078 -11.773 1 83.38 263 SER A C 1
ATOM 2082 O O . SER A 1 263 ? 8.242 -10.055 -11.844 1 83.38 263 SER A O 1
ATOM 2084 N N . SER A 1 264 ? 6.273 -10.969 -12.43 1 80.94 264 SER A N 1
ATOM 2085 C CA . SER A 1 264 ? 6.898 -12.047 -13.188 1 80.94 264 SER A CA 1
ATOM 2086 C C . SER A 1 264 ? 7.23 -11.602 -14.609 1 80.94 264 SER A C 1
ATOM 2088 O O . SER A 1 264 ? 8.023 -12.25 -15.297 1 80.94 264 SER A O 1
ATOM 2090 N N . THR A 1 265 ? 6.66 -10.523 -15.055 1 83.12 265 THR A N 1
ATOM 2091 C CA . THR A 1 265 ? 6.844 -10.102 -16.438 1 83.12 265 THR A CA 1
ATOM 2092 C C . THR A 1 265 ? 7.797 -8.914 -16.531 1 83.12 265 THR A C 1
ATOM 2094 O O . THR A 1 265 ? 8.586 -8.812 -17.469 1 83.12 265 THR A O 1
ATOM 2097 N N . ILE A 1 266 ? 7.68 -7.98 -15.602 1 85.94 266 ILE A N 1
ATOM 2098 C CA . ILE A 1 266 ? 8.531 -6.797 -15.641 1 85.94 266 ILE A CA 1
ATOM 2099 C C . ILE A 1 266 ? 9.562 -6.859 -14.516 1 85.94 266 ILE A C 1
ATOM 2101 O O . ILE A 1 266 ? 10.742 -7.105 -14.766 1 85.94 266 ILE A O 1
ATOM 2105 N N . ALA A 1 267 ? 9.133 -6.668 -13.273 1 84.06 267 ALA A N 1
ATOM 2106 C CA . ALA A 1 267 ? 10.047 -6.773 -12.141 1 84.06 267 ALA A CA 1
ATOM 2107 C C . ALA A 1 267 ? 9.289 -6.809 -10.82 1 84.06 267 ALA A C 1
ATOM 2109 O O . ALA A 1 267 ? 8.352 -6.027 -10.609 1 84.06 267 ALA A O 1
ATOM 2110 N N . PRO A 1 268 ? 9.719 -7.73 -9.922 1 85.38 268 PRO A N 1
ATOM 2111 C CA . PRO A 1 268 ? 9.039 -7.801 -8.633 1 85.38 268 PRO A CA 1
ATOM 2112 C C . PRO A 1 268 ? 9.164 -6.508 -7.824 1 85.38 268 PRO A C 1
ATOM 2114 O O . PRO A 1 268 ? 8.219 -6.113 -7.137 1 85.38 268 PRO A O 1
ATOM 2117 N N . GLY A 1 269 ? 10.227 -5.781 -8 1 87.62 269 GLY A N 1
ATOM 2118 C CA . GLY A 1 269 ? 10.531 -4.625 -7.172 1 87.62 269 GLY A CA 1
ATOM 2119 C C . GLY A 1 269 ? 9.672 -3.418 -7.496 1 87.62 269 GLY A C 1
ATOM 2120 O O . GLY A 1 269 ? 9.586 -2.48 -6.699 1 87.62 269 GLY A O 1
ATOM 2121 N N . ILE A 1 270 ? 8.992 -3.371 -8.594 1 89.12 270 ILE A N 1
ATOM 2122 C CA . ILE A 1 270 ? 8.211 -2.201 -8.984 1 89.12 270 ILE A CA 1
ATOM 2123 C C . ILE A 1 270 ? 6.867 -2.209 -8.266 1 89.12 270 ILE A C 1
ATOM 2125 O O . ILE A 1 270 ? 6.168 -1.192 -8.227 1 89.12 270 ILE A O 1
ATOM 2129 N N . ARG A 1 271 ? 6.48 -3.369 -7.707 1 94.25 271 ARG A N 1
ATOM 2130 C CA . ARG A 1 271 ? 5.262 -3.521 -6.914 1 94.25 271 ARG A CA 1
ATOM 2131 C C . ARG A 1 271 ? 4.051 -2.979 -7.664 1 94.25 271 ARG A C 1
ATOM 2133 O O . ARG A 1 271 ? 3.312 -2.143 -7.141 1 94.25 271 ARG A O 1
ATOM 2140 N N . LEU A 1 272 ? 3.85 -3.486 -8.797 1 95.75 272 LEU A N 1
ATOM 2141 C CA . LEU A 1 272 ? 2.725 -3.08 -9.633 1 95.75 272 LEU A CA 1
ATOM 2142 C C . LEU A 1 272 ? 1.84 -4.277 -9.969 1 95.75 272 LEU A C 1
ATOM 2144 O O . LEU A 1 272 ? 2.326 -5.293 -10.469 1 95.75 272 LEU A O 1
ATOM 2148 N N . GLY A 1 273 ? 0.564 -4.219 -9.594 1 96.75 273 GLY A N 1
ATOM 2149 C CA . GLY A 1 273 ? -0.455 -5.207 -9.914 1 96.75 273 GLY A CA 1
ATOM 2150 C C . GLY A 1 273 ? -1.757 -4.586 -10.383 1 96.75 273 GLY A C 1
ATOM 2151 O O . GLY A 1 273 ? -1.837 -3.371 -10.578 1 96.75 273 GLY A O 1
ATOM 2152 N N . MET A 1 274 ? -2.693 -5.43 -10.664 1 97.19 274 MET A N 1
ATOM 2153 C CA . MET A 1 274 ? -3.99 -4.969 -11.156 1 97.19 274 MET A CA 1
ATOM 2154 C C . MET A 1 274 ? -5.098 -5.938 -10.758 1 97.19 274 MET A C 1
ATOM 2156 O O . MET A 1 274 ? -4.91 -7.156 -10.805 1 97.19 274 MET A O 1
ATOM 2160 N N . VAL A 1 275 ? -6.176 -5.355 -10.32 1 97.94 275 VAL A N 1
ATOM 2161 C CA . VAL A 1 275 ? -7.402 -6.113 -10.102 1 97.94 275 VAL A CA 1
ATOM 2162 C C . VAL A 1 275 ? -8.453 -5.691 -11.125 1 97.94 275 VAL A C 1
ATOM 2164 O O . VAL A 1 275 ? -8.633 -4.5 -11.391 1 97.94 275 VAL A O 1
ATOM 2167 N N . SER A 1 276 ? -9.078 -6.648 -11.734 1 98.06 276 SER A N 1
ATOM 2168 C CA . SER A 1 276 ? -10.109 -6.359 -12.727 1 98.06 276 SER A CA 1
ATOM 2169 C C . SER A 1 276 ? -11.32 -7.27 -12.539 1 98.06 276 SER A C 1
ATOM 2171 O O . SER A 1 276 ? -11.211 -8.352 -11.969 1 98.06 276 SER A O 1
ATOM 2173 N N . GLY A 1 277 ? -12.477 -6.816 -12.945 1 98.12 277 GLY A N 1
ATOM 2174 C CA . GLY A 1 277 ? -13.727 -7.531 -12.773 1 98.12 277 GLY A CA 1
ATOM 2175 C C . GLY A 1 277 ? -14.938 -6.617 -12.781 1 98.12 277 GLY A C 1
ATOM 2176 O O . GLY A 1 277 ? -14.906 -5.531 -13.359 1 98.12 277 GLY A O 1
ATOM 2177 N N . PRO A 1 278 ? -16.016 -7.094 -12.172 1 97.12 278 PRO A N 1
ATOM 2178 C CA . PRO A 1 278 ? -17.25 -6.285 -12.172 1 97.12 278 PRO A CA 1
ATOM 2179 C C . PRO A 1 278 ? -17.094 -4.992 -11.375 1 97.12 278 PRO A C 1
ATOM 2181 O O . PRO A 1 278 ? -16.484 -4.984 -10.312 1 97.12 278 PRO A O 1
ATOM 2184 N N . ASN A 1 279 ? -17.703 -3.955 -11.859 1 95.88 279 ASN A N 1
ATOM 2185 C CA . ASN A 1 279 ? -17.562 -2.617 -11.297 1 95.88 279 ASN A CA 1
ATOM 2186 C C . ASN A 1 279 ? -18 -2.582 -9.828 1 95.88 279 ASN A C 1
ATOM 2188 O O . ASN A 1 279 ? -17.422 -1.84 -9.031 1 95.88 279 ASN A O 1
ATOM 2192 N N . ALA A 1 280 ? -18.922 -3.357 -9.469 1 92.44 280 ALA A N 1
ATOM 2193 C CA . ALA A 1 280 ? -19.391 -3.367 -8.094 1 92.44 280 ALA A CA 1
ATOM 2194 C C . ALA A 1 280 ? -18.266 -3.703 -7.121 1 92.44 280 ALA A C 1
ATOM 2196 O O . ALA A 1 280 ? -18.141 -3.086 -6.062 1 92.44 280 ALA A O 1
ATOM 2197 N N . ILE A 1 281 ? -17.453 -4.621 -7.5 1 95.12 281 ILE A N 1
ATOM 2198 C CA . ILE A 1 281 ? -16.359 -5.059 -6.641 1 95.12 281 ILE A CA 1
ATOM 2199 C C . ILE A 1 281 ? -15.172 -4.113 -6.789 1 95.12 281 ILE A C 1
ATOM 2201 O O . ILE A 1 281 ? -14.562 -3.711 -5.797 1 95.12 281 ILE A O 1
ATOM 2205 N N . ILE A 1 282 ? -14.898 -3.666 -8.023 1 96.25 282 ILE A N 1
ATOM 2206 C CA . ILE A 1 282 ? -13.734 -2.83 -8.297 1 96.25 282 ILE A CA 1
ATOM 2207 C C . ILE A 1 282 ? -13.93 -1.457 -7.656 1 96.25 282 ILE A C 1
ATOM 2209 O O . ILE A 1 282 ? -12.992 -0.893 -7.086 1 96.25 282 ILE A O 1
ATOM 2213 N N . SER A 1 283 ? -15.125 -0.965 -7.691 1 90.94 283 SER A N 1
ATOM 2214 C CA . SER A 1 283 ? -15.398 0.332 -7.082 1 90.94 283 SER A CA 1
ATOM 2215 C C . SER A 1 283 ? -15.266 0.266 -5.562 1 90.94 283 SER A C 1
ATOM 2217 O O . SER A 1 283 ? -14.82 1.226 -4.934 1 90.94 283 SER A O 1
ATOM 2219 N N . ALA A 1 284 ? -15.641 -0.833 -5.02 1 89.75 284 ALA A N 1
ATOM 2220 C CA . ALA A 1 284 ? -15.469 -1.019 -3.58 1 89.75 284 ALA A CA 1
ATOM 2221 C C . ALA A 1 284 ? -13.992 -1.07 -3.207 1 89.75 284 ALA A C 1
ATOM 2223 O O . ALA A 1 284 ? -13.578 -0.494 -2.199 1 89.75 284 ALA A O 1
ATOM 2224 N N . ILE A 1 285 ? -13.234 -1.721 -4.02 1 92.69 285 ILE A N 1
ATOM 2225 C CA . ILE A 1 285 ? -11.797 -1.793 -3.805 1 92.69 285 ILE A CA 1
ATOM 2226 C C . ILE A 1 285 ? -11.188 -0.396 -3.906 1 92.69 285 ILE A C 1
ATOM 2228 O O . ILE A 1 285 ? -10.32 -0.029 -3.109 1 92.69 285 ILE A O 1
ATOM 2232 N N . GLU A 1 286 ? -11.656 0.344 -4.859 1 90.38 286 GLU A N 1
ATOM 2233 C CA . GLU A 1 286 ? -11.18 1.711 -5.051 1 90.38 286 GLU A CA 1
ATOM 2234 C C . GLU A 1 286 ? -11.398 2.553 -3.797 1 90.38 286 GLU A C 1
ATOM 2236 O O . GLU A 1 286 ? -10.5 3.275 -3.361 1 90.38 286 GLU A O 1
ATOM 2241 N N . VAL A 1 287 ? -12.516 2.42 -3.254 1 83.94 287 VAL A N 1
ATOM 2242 C CA . VAL A 1 287 ? -12.852 3.193 -2.062 1 83.94 287 VAL A CA 1
ATOM 2243 C C . VAL A 1 287 ? -11.938 2.781 -0.906 1 83.94 287 VAL A C 1
ATOM 2245 O O . VAL A 1 287 ? -11.398 3.635 -0.198 1 83.94 287 VAL A O 1
ATOM 2248 N N . HIS A 1 288 ? -11.727 1.564 -0.777 1 86 288 HIS A N 1
ATOM 2249 C CA . HIS A 1 288 ? -10.867 1.072 0.295 1 86 288 HIS A CA 1
ATOM 2250 C C . HIS A 1 288 ? -9.43 1.548 0.111 1 86 288 HIS A C 1
ATOM 2252 O O . HIS A 1 288 ? -8.789 1.996 1.067 1 86 288 HIS A O 1
ATOM 2258 N N . LEU A 1 289 ? -8.992 1.448 -1.09 1 89.06 289 LEU A N 1
ATOM 2259 C CA . LEU A 1 289 ? -7.621 1.856 -1.382 1 89.06 289 LEU A CA 1
ATOM 2260 C C . LEU A 1 289 ? -7.441 3.355 -1.161 1 89.06 289 LEU A C 1
ATOM 2262 O O . LEU A 1 289 ? -6.383 3.797 -0.709 1 89.06 289 LEU A O 1
ATOM 2266 N N . SER A 1 290 ? -8.445 4.09 -1.458 1 85 290 SER A N 1
ATOM 2267 C CA . SER A 1 290 ? -8.375 5.543 -1.335 1 85 290 SER A CA 1
ATOM 2268 C C . SER A 1 290 ? -8.148 5.965 0.113 1 85 290 SER A C 1
ATOM 2270 O O . SER A 1 290 ? -7.617 7.043 0.374 1 85 290 SER A O 1
ATOM 2272 N N . THR A 1 291 ? -8.422 5.082 1.046 1 78.5 291 THR A N 1
ATOM 2273 C CA . THR A 1 291 ? -8.281 5.414 2.459 1 78.5 291 THR A CA 1
ATOM 2274 C C . THR A 1 291 ? -7.133 4.621 3.084 1 78.5 291 THR A C 1
ATOM 2276 O O . THR A 1 291 ? -6.875 4.734 4.285 1 78.5 291 THR A O 1
ATOM 2279 N N . SER A 1 292 ? -6.527 3.789 2.334 1 87.38 292 SER A N 1
ATOM 2280 C CA . SER A 1 292 ? -5.441 2.977 2.871 1 87.38 292 SER A CA 1
ATOM 2281 C C . SER A 1 292 ? -4.102 3.365 2.254 1 87.38 292 SER A C 1
ATOM 2283 O O . SER A 1 292 ? -3.363 4.172 2.82 1 87.38 292 SER A O 1
ATOM 2285 N N . SER A 1 293 ? -3.943 3.01 0.974 1 90.44 293 SER A N 1
ATOM 2286 C CA . SER A 1 293 ? -2.682 3.352 0.326 1 90.44 293 SER A CA 1
ATOM 2287 C C . SER A 1 293 ? -2.881 4.418 -0.745 1 90.44 293 SER A C 1
ATOM 2289 O O . SER A 1 293 ? -1.917 4.875 -1.363 1 90.44 293 SER A O 1
ATOM 2291 N N . MET A 1 294 ? -4.059 4.895 -0.925 1 89.56 294 MET A N 1
ATOM 2292 C CA . MET A 1 294 ? -4.465 5.961 -1.837 1 89.56 294 MET A CA 1
ATOM 2293 C C . MET A 1 294 ? -4.305 5.523 -3.289 1 89.56 294 MET A C 1
ATOM 2295 O O . MET A 1 294 ? -5.297 5.289 -3.982 1 89.56 294 MET A O 1
ATOM 2299 N N . HIS A 1 295 ? -3.152 5.402 -3.797 1 92.62 295 HIS A N 1
ATOM 2300 C CA . HIS A 1 295 ? -2.895 4.898 -5.141 1 92.62 295 HIS A CA 1
ATOM 2301 C C . HIS A 1 295 ? -1.456 4.414 -5.281 1 92.62 295 HIS A C 1
ATOM 2303 O O . HIS A 1 295 ? -0.612 4.707 -4.43 1 92.62 295 HIS A O 1
ATOM 2309 N N . VAL A 1 296 ? -1.242 3.682 -6.344 1 95.62 296 VAL A N 1
ATOM 2310 C CA . VAL A 1 296 ? 0.103 3.219 -6.668 1 95.62 296 VAL A CA 1
ATOM 2311 C C . VAL A 1 296 ? 0.968 4.406 -7.09 1 95.62 296 VAL A C 1
ATOM 2313 O O . VAL A 1 296 ? 0.466 5.379 -7.66 1 95.62 296 VAL A O 1
ATOM 2316 N N . SER A 1 297 ? 2.271 4.312 -6.809 1 94.94 297 SER A N 1
ATOM 2317 C CA . SER A 1 297 ? 3.215 5.371 -7.164 1 94.94 297 SER A CA 1
ATOM 2318 C C . SER A 1 297 ? 3.029 5.816 -8.609 1 94.94 297 SER A C 1
ATOM 2320 O O . SER A 1 297 ? 3.107 5 -9.531 1 94.94 297 SER A O 1
ATOM 2322 N N . SER A 1 298 ? 2.762 7.145 -8.773 1 91.31 298 SER A N 1
ATOM 2323 C CA . SER A 1 298 ? 2.65 7.691 -10.125 1 91.31 298 SER A CA 1
ATOM 2324 C C . SER A 1 298 ? 3.975 7.59 -10.875 1 91.31 298 SER A C 1
ATOM 2326 O O . SER A 1 298 ? 3.992 7.406 -12.094 1 91.31 298 SER A O 1
ATOM 2328 N N . LEU A 1 299 ? 5.051 7.688 -10.125 1 88.19 299 LEU A N 1
ATOM 2329 C CA . LEU A 1 299 ? 6.375 7.562 -10.727 1 88.19 299 LEU A CA 1
ATOM 2330 C C . LEU A 1 299 ? 6.57 6.18 -11.336 1 88.19 299 LEU A C 1
ATOM 2332 O O . LEU A 1 299 ? 6.984 6.059 -12.492 1 88.19 299 LEU A O 1
ATOM 2336 N N . THR A 1 300 ? 6.254 5.164 -10.609 1 90.69 300 THR A N 1
ATOM 2337 C CA . THR A 1 300 ? 6.375 3.795 -11.102 1 90.69 300 THR A CA 1
ATOM 2338 C C . THR A 1 300 ? 5.453 3.562 -12.297 1 90.69 300 THR A C 1
ATOM 2340 O O . THR A 1 300 ? 5.852 2.947 -13.281 1 90.69 300 THR A O 1
ATOM 2343 N N . GLN A 1 301 ? 4.234 4.059 -12.188 1 93.88 301 GLN A N 1
ATOM 2344 C CA . GLN A 1 301 ? 3.279 3.906 -13.281 1 93.88 301 GLN A CA 1
ATOM 2345 C C . GLN A 1 301 ? 3.791 4.574 -14.555 1 93.88 301 GLN A C 1
ATOM 2347 O O . GLN A 1 301 ? 3.686 4.008 -15.648 1 93.88 301 GLN A O 1
ATOM 2352 N N . MET A 1 302 ? 4.359 5.762 -14.383 1 89.25 302 MET A N 1
ATOM 2353 C CA . MET A 1 302 ? 4.848 6.5 -15.539 1 89.25 302 MET A CA 1
ATOM 2354 C C . MET A 1 302 ? 6.02 5.777 -16.203 1 89.25 302 MET A C 1
ATOM 2356 O O . MET A 1 302 ? 6.078 5.664 -17.422 1 89.25 302 MET A O 1
ATOM 2360 N N . ILE A 1 303 ? 6.922 5.273 -15.391 1 84.25 303 ILE A N 1
ATOM 2361 C CA . ILE A 1 303 ? 8.07 4.547 -15.914 1 84.25 303 ILE A CA 1
ATOM 2362 C C . ILE A 1 303 ? 7.598 3.303 -16.656 1 84.25 303 ILE A C 1
ATOM 2364 O O . ILE A 1 303 ? 8.047 3.037 -17.781 1 84.25 303 ILE A O 1
ATOM 2368 N N . CYS A 1 304 ? 6.695 2.562 -16.125 1 87.25 304 CYS A N 1
ATOM 2369 C CA . CYS A 1 304 ? 6.164 1.364 -16.766 1 87.25 304 CYS A CA 1
ATOM 2370 C C . CYS A 1 304 ? 5.398 1.717 -18.031 1 87.25 304 CYS A C 1
ATOM 2372 O O . CYS A 1 304 ? 5.516 1.022 -19.047 1 87.25 304 CYS A O 1
ATOM 2374 N N . LYS A 1 305 ? 4.617 2.812 -17.922 1 90.19 305 LYS A N 1
ATOM 2375 C CA . LYS A 1 305 ? 3.867 3.266 -19.094 1 90.19 305 LYS A CA 1
ATOM 2376 C C . LYS A 1 305 ? 4.797 3.574 -20.266 1 90.19 305 LYS A C 1
ATOM 2378 O O . LYS A 1 305 ? 4.539 3.166 -21.391 1 90.19 305 LYS A O 1
ATOM 2383 N N . LYS A 1 306 ? 5.844 4.289 -19.969 1 84.44 306 LYS A N 1
ATOM 2384 C CA . LYS A 1 306 ? 6.797 4.645 -21 1 84.44 306 LYS A CA 1
ATOM 2385 C C . LYS A 1 306 ? 7.449 3.402 -21.594 1 84.44 306 LYS A C 1
ATOM 2387 O O . LYS A 1 306 ? 7.648 3.316 -22.812 1 84.44 306 LYS A O 1
ATOM 2392 N N . LEU A 1 307 ? 7.809 2.473 -20.781 1 83.5 307 LEU A N 1
ATOM 2393 C CA . LEU A 1 307 ? 8.383 1.207 -21.234 1 83.5 307 LEU A CA 1
ATOM 2394 C C . LEU A 1 307 ? 7.402 0.455 -22.125 1 83.5 307 LEU A C 1
ATOM 2396 O O . LEU A 1 307 ? 7.77 -0.003 -23.203 1 83.5 307 LEU A O 1
ATOM 2400 N N . LEU A 1 308 ? 6.211 0.372 -21.734 1 86.69 308 LEU A N 1
ATOM 2401 C CA . LEU A 1 308 ? 5.195 -0.399 -22.438 1 86.69 308 LEU A CA 1
ATOM 2402 C C . LEU A 1 308 ? 4.773 0.309 -23.719 1 86.69 308 LEU A C 1
ATOM 2404 O O . LEU A 1 308 ? 4.434 -0.342 -24.703 1 86.69 308 LEU A O 1
ATOM 2408 N N . ASP A 1 309 ? 4.773 1.638 -23.656 1 85.94 309 ASP A N 1
ATOM 2409 C CA . ASP A 1 309 ? 4.547 2.393 -24.891 1 85.94 309 ASP A CA 1
ATOM 2410 C C . ASP A 1 309 ? 5.621 2.078 -25.938 1 85.94 309 ASP A C 1
ATOM 2412 O O . ASP A 1 309 ? 5.316 1.93 -27.125 1 85.94 309 ASP A O 1
ATOM 2416 N N . LYS A 1 310 ? 6.75 2.02 -25.484 1 80.44 310 LYS A N 1
ATOM 2417 C CA . LYS A 1 310 ? 7.859 1.715 -26.375 1 80.44 310 LYS A CA 1
ATOM 2418 C C . LYS A 1 310 ? 7.723 0.312 -26.969 1 80.44 310 LYS A C 1
ATOM 2420 O O . LYS A 1 310 ? 7.961 0.104 -28.156 1 80.44 310 LYS A O 1
ATOM 2425 N N . TRP A 1 311 ? 7.395 -0.631 -26.109 1 81.94 311 TRP A N 1
ATOM 2426 C CA . TRP A 1 311 ? 7.238 -2.016 -26.547 1 81.94 311 TRP A CA 1
ATOM 2427 C C . TRP A 1 311 ? 5.996 -2.18 -27.406 1 81.94 311 TRP A C 1
ATOM 2429 O O . TRP A 1 311 ? 6.004 -2.936 -28.391 1 81.94 311 TRP A O 1
ATOM 2439 N N . ASN A 1 312 ? 4.988 -1.43 -27.094 1 87.44 312 ASN A N 1
ATOM 2440 C CA . ASN A 1 312 ? 3.637 -1.701 -27.578 1 87.44 312 ASN A CA 1
ATOM 2441 C C . ASN A 1 312 ? 3.189 -3.117 -27.219 1 87.44 312 ASN A C 1
ATOM 2443 O O . ASN A 1 312 ? 3.846 -3.801 -26.438 1 87.44 312 ASN A O 1
ATOM 2447 N N . LEU A 1 313 ? 2.066 -3.551 -27.75 1 90.81 313 LEU A N 1
ATOM 2448 C CA . LEU A 1 313 ? 1.528 -4.859 -27.391 1 90.81 313 LEU A CA 1
ATOM 2449 C C . LEU A 1 313 ? 2.412 -5.977 -27.938 1 90.81 313 LEU A C 1
ATOM 2451 O O . LEU A 1 313 ? 2.68 -6.957 -27.234 1 90.81 313 LEU A O 1
ATOM 2455 N N . LYS A 1 314 ? 2.857 -5.836 -29.141 1 90.5 314 LYS A N 1
ATOM 2456 C CA . LYS A 1 314 ? 3.703 -6.844 -29.781 1 90.5 314 LYS A CA 1
ATOM 2457 C C . LYS A 1 314 ? 5.016 -7.016 -29.016 1 90.5 314 LYS A C 1
ATOM 2459 O O . LYS A 1 314 ? 5.469 -8.141 -28.797 1 90.5 314 LYS A O 1
ATOM 2464 N N . GLY A 1 315 ? 5.609 -5.887 -28.672 1 84.81 315 GLY A N 1
ATOM 2465 C CA . GLY A 1 315 ? 6.844 -5.941 -27.906 1 84.81 315 GLY A CA 1
ATOM 2466 C C . GLY A 1 315 ? 6.66 -6.543 -26.531 1 84.81 315 GLY A C 1
ATOM 2467 O O . GLY A 1 315 ? 7.531 -7.266 -26.047 1 84.81 315 GLY A O 1
ATOM 2468 N N . PHE A 1 316 ? 5.516 -6.246 -25.906 1 88.5 316 PHE A N 1
ATOM 2469 C CA . PHE A 1 316 ? 5.219 -6.84 -24.609 1 88.5 316 PHE A CA 1
ATOM 2470 C C . PHE A 1 316 ? 5.105 -8.359 -24.719 1 88.5 316 PHE A C 1
ATOM 2472 O O . PHE A 1 316 ? 5.684 -9.086 -23.906 1 88.5 316 PHE A O 1
ATOM 2479 N N . VAL A 1 317 ? 4.441 -8.859 -25.719 1 88.56 317 VAL A N 1
ATOM 2480 C CA . VAL A 1 317 ? 4.266 -10.297 -25.922 1 88.56 317 VAL A CA 1
ATOM 2481 C C . VAL A 1 317 ? 5.621 -10.945 -26.188 1 88.56 317 VAL A C 1
ATOM 2483 O O . VAL A 1 317 ? 5.926 -12 -25.625 1 88.56 317 VAL A O 1
ATOM 2486 N N . SER A 1 318 ? 6.422 -10.297 -27 1 84.69 318 SER A N 1
ATOM 2487 C CA . SER A 1 318 ? 7.758 -10.812 -27.281 1 84.69 318 SER A CA 1
ATOM 2488 C C . SER A 1 318 ? 8.609 -10.891 -26.031 1 84.69 318 SER A C 1
ATOM 2490 O O . SER A 1 318 ? 9.336 -11.867 -25.828 1 84.69 318 SER A O 1
ATOM 2492 N N . HIS A 1 319 ? 8.477 -9.867 -25.219 1 84 319 HIS A N 1
ATOM 2493 C CA . HIS A 1 319 ? 9.195 -9.867 -23.953 1 84 319 HIS A CA 1
ATOM 2494 C C . HIS A 1 319 ? 8.75 -11.023 -23.062 1 84 319 HIS A C 1
ATOM 2496 O O . HIS A 1 319 ? 9.586 -11.727 -22.5 1 84 319 HIS A O 1
ATOM 2502 N N . CYS A 1 320 ? 7.484 -11.219 -22.953 1 85.5 320 CYS A N 1
ATOM 2503 C CA . CYS A 1 320 ? 6.941 -12.281 -22.125 1 85.5 320 CYS A CA 1
ATOM 2504 C C . CYS A 1 320 ? 7.387 -13.648 -22.641 1 85.5 320 CYS A C 1
ATOM 2506 O O . CYS A 1 320 ? 7.688 -14.547 -21.844 1 85.5 320 CYS A O 1
ATOM 2508 N N . GLN A 1 321 ? 7.473 -13.82 -23.906 1 84.31 321 GLN A N 1
ATOM 2509 C CA . GLN A 1 321 ? 7.949 -15.07 -24.5 1 84.31 321 GLN A CA 1
ATOM 2510 C C . GLN A 1 321 ? 9.422 -15.305 -24.172 1 84.31 321 GLN A C 1
ATOM 2512 O O . GLN A 1 321 ? 9.812 -16.422 -23.828 1 84.31 321 GLN A O 1
ATOM 2517 N N . THR A 1 322 ? 10.141 -14.258 -24.281 1 81.38 322 THR A N 1
ATOM 2518 C CA . THR A 1 322 ? 11.562 -14.359 -23.969 1 81.38 322 THR A CA 1
ATOM 2519 C C . THR A 1 322 ? 11.766 -14.781 -22.516 1 81.38 322 THR A C 1
ATOM 2521 O O . THR A 1 322 ? 12.562 -15.68 -22.219 1 81.38 322 THR A O 1
ATOM 2524 N N . ILE A 1 323 ? 11.008 -14.18 -21.641 1 81.94 323 ILE A N 1
ATOM 2525 C CA . ILE A 1 323 ? 11.117 -14.484 -20.219 1 81.94 323 ILE A CA 1
ATOM 2526 C C . ILE A 1 323 ? 10.633 -15.914 -19.969 1 81.94 323 ILE A C 1
ATOM 2528 O O . ILE A 1 323 ? 11.195 -16.625 -19.125 1 81.94 323 ILE A O 1
ATOM 2532 N N . SER A 1 324 ? 9.625 -16.281 -20.656 1 84.25 324 SER A N 1
ATOM 2533 C CA . SER A 1 324 ? 9.094 -17.641 -20.531 1 84.25 324 SER A CA 1
ATOM 2534 C C . SER A 1 324 ? 10.141 -18.672 -20.906 1 84.25 324 SER A C 1
ATOM 2536 O O . SER A 1 324 ? 10.25 -19.719 -20.25 1 84.25 324 SER A O 1
ATOM 2538 N N . PHE A 1 325 ? 10.883 -18.438 -21.906 1 82.62 325 PHE A N 1
ATOM 2539 C CA . PHE A 1 325 ? 11.938 -19.359 -22.328 1 82.62 325 PHE A CA 1
ATOM 2540 C C . PHE A 1 325 ? 13.062 -19.406 -21.312 1 82.62 325 PHE A C 1
ATOM 2542 O O . PHE A 1 325 ? 13.641 -20.469 -21.062 1 82.62 325 PHE A O 1
ATOM 2549 N N . LEU A 1 326 ? 13.305 -18.281 -20.766 1 78.62 326 LEU A N 1
ATOM 2550 C CA . LEU A 1 326 ? 14.312 -18.234 -19.719 1 78.62 326 LEU A CA 1
ATOM 2551 C C . LEU A 1 326 ? 13.875 -19.078 -18.516 1 78.62 326 LEU A C 1
ATOM 2553 O O . LEU A 1 326 ? 14.672 -19.859 -17.984 1 78.62 326 LEU A O 1
ATOM 2557 N N . TYR A 1 327 ? 12.648 -18.906 -18.141 1 82.5 327 TYR A N 1
ATOM 2558 C CA . TYR A 1 327 ? 12.133 -19.688 -17.016 1 82.5 327 TYR A CA 1
ATOM 2559 C C . TYR A 1 327 ? 12.125 -21.172 -17.344 1 82.5 327 TYR A C 1
ATOM 2561 O O . TYR A 1 327 ? 12.367 -22.016 -16.453 1 82.5 327 TYR A O 1
ATOM 2569 N N . GLU A 1 328 ? 11.906 -21.5 -18.594 1 86.62 328 GLU A N 1
ATOM 2570 C CA . GLU A 1 328 ? 11.93 -22.906 -19.016 1 86.62 328 GLU A CA 1
ATOM 2571 C C . GLU A 1 328 ? 13.336 -23.484 -18.891 1 86.62 328 GLU A C 1
ATOM 2573 O O . GLU A 1 328 ? 13.508 -24.641 -18.5 1 86.62 328 GLU A O 1
ATOM 2578 N N . SER A 1 329 ? 14.289 -22.75 -19.281 1 83.19 329 SER A N 1
ATOM 2579 C CA . SER A 1 329 ? 15.672 -23.188 -19.156 1 83.19 329 SER A CA 1
ATOM 2580 C C . SER A 1 329 ? 16.062 -23.391 -17.688 1 83.19 329 SER A C 1
ATOM 2582 O O . SER A 1 329 ? 16.75 -24.359 -17.344 1 83.19 329 SER A O 1
ATOM 2584 N N . GLN A 1 330 ? 15.594 -22.5 -16.859 1 83.5 330 GLN A N 1
ATOM 2585 C CA . GLN A 1 330 ? 15.875 -22.594 -15.43 1 83.5 330 GLN A CA 1
ATOM 2586 C C . GLN A 1 330 ? 15.172 -23.812 -14.812 1 83.5 330 GLN A C 1
ATOM 2588 O O . GLN A 1 330 ? 15.719 -24.484 -13.945 1 83.5 330 GLN A O 1
ATOM 2593 N N . LYS A 1 331 ? 14.031 -24.016 -15.297 1 88.88 331 LYS A N 1
ATOM 2594 C CA . LYS A 1 331 ? 13.281 -25.188 -14.859 1 88.88 331 LYS A CA 1
ATOM 2595 C C . LYS A 1 331 ? 14.023 -26.484 -15.219 1 88.88 331 LYS A C 1
ATOM 2597 O O . LYS A 1 331 ? 14.156 -27.375 -14.391 1 88.88 331 LYS A O 1
ATOM 2602 N N . SER A 1 332 ? 14.492 -26.516 -16.422 1 89.38 332 SER A N 1
ATOM 2603 C CA . SER A 1 332 ? 15.219 -27.688 -16.891 1 89.38 332 SER A CA 1
ATOM 2604 C C . SER A 1 332 ? 16.484 -27.922 -16.062 1 89.38 33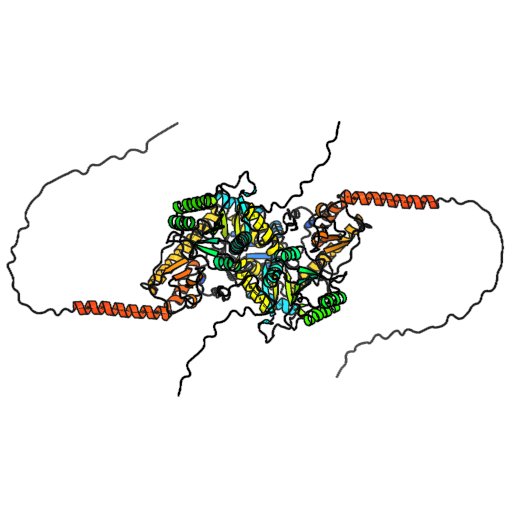2 SER A C 1
ATOM 2606 O O . SER A 1 332 ? 16.781 -29.062 -15.688 1 89.38 332 SER A O 1
ATOM 2608 N N . LEU A 1 333 ? 17.125 -26.859 -15.844 1 84.38 333 LEU A N 1
ATOM 2609 C CA . LEU A 1 333 ? 18.328 -26.953 -15.023 1 84.38 333 LEU A CA 1
ATOM 2610 C C . LEU A 1 333 ? 17.984 -27.453 -13.617 1 84.38 333 LEU A C 1
ATOM 2612 O O . LEU A 1 333 ? 18.672 -28.312 -13.07 1 84.38 333 LEU A O 1
ATOM 2616 N N . CYS A 1 334 ? 17 -26.906 -13.086 1 86.88 334 CYS A N 1
ATOM 2617 C CA . CYS A 1 334 ? 16.562 -27.281 -11.75 1 86.88 334 CYS A CA 1
ATOM 2618 C C . CYS A 1 334 ? 16.188 -28.75 -11.688 1 86.88 334 CYS A C 1
ATOM 2620 O O . CYS A 1 334 ? 16.609 -29.469 -10.773 1 86.88 334 CYS A O 1
ATOM 2622 N N . LYS A 1 335 ? 15.5 -29.203 -12.648 1 89.62 335 LYS A N 1
ATOM 2623 C CA . LYS A 1 335 ? 15.086 -30.594 -12.703 1 89.62 335 LYS A CA 1
ATOM 2624 C C . LYS A 1 335 ? 16.297 -31.531 -12.812 1 89.62 335 LYS A C 1
ATOM 2626 O O . LYS A 1 335 ? 16.312 -32.594 -12.188 1 89.62 335 LYS A O 1
ATOM 2631 N N . GLN A 1 336 ? 17.203 -31.094 -13.586 1 87.88 336 GLN A N 1
ATOM 2632 C CA . GLN A 1 336 ? 18.422 -31.875 -13.734 1 87.88 336 GLN A CA 1
ATOM 2633 C C . GLN A 1 336 ? 19.156 -32 -12.406 1 87.88 336 GLN A C 1
ATOM 2635 O O . GLN A 1 336 ? 19.625 -33.094 -12.047 1 87.88 336 GLN A O 1
ATOM 2640 N N . MET A 1 337 ? 19.188 -30.906 -11.758 1 83.56 337 MET A N 1
ATOM 2641 C CA . MET A 1 337 ? 19.875 -30.891 -10.477 1 83.56 337 MET A CA 1
ATOM 2642 C C . MET A 1 337 ? 19.125 -31.719 -9.438 1 83.56 337 MET A C 1
ATOM 2644 O O . MET A 1 337 ? 19.734 -32.438 -8.641 1 83.56 337 MET A O 1
ATOM 2648 N N . LEU A 1 338 ? 17.891 -31.625 -9.453 1 85.62 338 LEU A N 1
ATOM 2649 C CA . LEU A 1 338 ? 17.078 -32.406 -8.531 1 85.62 338 LEU A CA 1
ATOM 2650 C C . LEU A 1 338 ? 17.203 -33.906 -8.82 1 85.62 338 LEU A C 1
ATOM 2652 O O . LEU A 1 338 ? 17.266 -34.719 -7.898 1 85.62 338 LEU A O 1
ATOM 2656 N N . LYS A 1 339 ? 17.234 -34.219 -10.07 1 85.56 339 LYS A N 1
ATOM 2657 C CA . LYS A 1 339 ? 17.406 -35.625 -10.461 1 85.56 339 LYS A CA 1
ATOM 2658 C C . LYS A 1 339 ? 18.766 -36.156 -10 1 85.56 339 LYS A C 1
ATOM 2660 O O . LYS A 1 339 ? 18.859 -37.281 -9.523 1 85.56 339 LYS A O 1
ATOM 2665 N N . GLN A 1 340 ? 19.688 -35.344 -10.141 1 82.31 340 GLN A N 1
ATOM 2666 C CA . GLN A 1 340 ? 21.047 -35.75 -9.797 1 82.31 340 GLN A CA 1
ATOM 2667 C C . GLN A 1 340 ? 21.203 -35.938 -8.289 1 82.31 340 GLN A C 1
ATOM 2669 O O . GLN A 1 340 ? 21.906 -36.875 -7.852 1 82.31 340 GLN A O 1
ATOM 2674 N N . HIS A 1 341 ? 20.453 -35.125 -7.543 1 77.44 341 HIS A N 1
ATOM 2675 C CA . HIS A 1 341 ? 20.766 -35.094 -6.113 1 77.44 341 HIS A CA 1
ATOM 2676 C C . HIS A 1 341 ? 19.641 -35.75 -5.305 1 77.44 341 HIS A C 1
ATOM 2678 O O . HIS A 1 341 ? 19.875 -36.188 -4.18 1 77.44 341 HIS A O 1
ATOM 2684 N N . LEU A 1 342 ? 18.516 -35.844 -5.848 1 77.25 342 LEU A N 1
ATOM 2685 C CA . LEU A 1 342 ? 17.391 -36.312 -5.051 1 77.25 342 LEU A CA 1
ATOM 2686 C C . LEU A 1 342 ? 16.688 -37.469 -5.746 1 77.25 342 LEU A C 1
ATOM 2688 O O . LEU A 1 342 ? 15.562 -37.812 -5.387 1 77.25 342 LEU A O 1
ATOM 2692 N N . GLU A 1 343 ? 17.375 -37.969 -6.695 1 75.81 343 GLU A N 1
ATOM 2693 C CA . GLU A 1 343 ? 16.766 -39.094 -7.398 1 75.81 343 GLU A CA 1
ATOM 2694 C C . GLU A 1 343 ? 16.359 -40.188 -6.422 1 75.81 343 GLU A C 1
ATOM 2696 O O . GLU A 1 343 ? 17.109 -40.531 -5.52 1 75.81 343 GLU A O 1
ATOM 2701 N N . GLY A 1 344 ? 15.141 -40.656 -6.578 1 77.12 344 GLY A N 1
ATOM 2702 C CA . GLY A 1 344 ? 14.617 -41.75 -5.746 1 77.12 344 GLY A CA 1
ATOM 2703 C C . GLY A 1 344 ? 14.016 -41.25 -4.441 1 77.12 344 GLY A C 1
ATOM 2704 O O . GLY A 1 344 ? 13.32 -42 -3.75 1 77.12 344 GLY A O 1
ATOM 2705 N N . LEU A 1 345 ? 14.266 -40.031 -4.121 1 78.81 345 LEU A N 1
ATOM 2706 C CA . LEU A 1 345 ? 13.797 -39.5 -2.842 1 78.81 345 LEU A CA 1
ATOM 2707 C C . LEU A 1 345 ? 12.539 -38.656 -3.031 1 78.81 345 LEU A C 1
ATOM 2709 O O . LEU A 1 345 ? 11.797 -38.438 -2.072 1 78.81 345 LEU A O 1
ATOM 2713 N N . CYS A 1 346 ? 12.328 -38.188 -4.191 1 85.94 346 CYS A N 1
ATOM 2714 C CA . CYS A 1 346 ? 11.18 -37.344 -4.434 1 85.94 346 CYS A CA 1
ATOM 2715 C C . CYS A 1 346 ? 10.648 -37.5 -5.848 1 85.94 346 CYS A C 1
ATOM 2717 O O . CYS A 1 346 ? 11.312 -38.094 -6.699 1 85.94 346 CYS A O 1
ATOM 2719 N N . GLU A 1 347 ? 9.469 -37.25 -6.027 1 89.44 347 GLU A N 1
ATOM 2720 C CA . GLU A 1 347 ? 8.82 -37.188 -7.332 1 89.44 347 GLU A CA 1
ATOM 2721 C C . GLU A 1 347 ? 8.156 -35.844 -7.562 1 89.44 347 GLU A C 1
ATOM 2723 O O . GLU A 1 347 ? 7.816 -35.125 -6.605 1 89.44 347 GLU A O 1
ATOM 2728 N N . TRP A 1 348 ? 8.109 -35.438 -8.734 1 90.38 348 TRP A N 1
ATOM 2729 C CA . TRP A 1 348 ? 7.457 -34.156 -9.086 1 90.38 348 TRP A CA 1
ATOM 2730 C C . TRP A 1 348 ? 6.883 -34.219 -10.5 1 90.38 348 TRP A C 1
ATOM 2732 O O . TRP A 1 348 ? 7.262 -35.094 -11.297 1 90.38 348 TRP A O 1
ATOM 2742 N N . GLU A 1 349 ? 5.906 -33.375 -10.758 1 86.44 349 GLU A N 1
ATOM 2743 C CA . GLU A 1 349 ? 5.371 -33.188 -12.102 1 86.44 349 GLU A CA 1
ATOM 2744 C C . GLU A 1 349 ? 6.125 -32.094 -12.844 1 86.44 349 GLU A C 1
ATOM 2746 O O . GLU A 1 349 ? 6.836 -31.297 -12.227 1 86.44 349 GLU A O 1
ATOM 2751 N N . ASN A 1 350 ? 6.035 -32.219 -14.133 1 90.31 350 ASN A N 1
ATOM 2752 C CA . ASN A 1 350 ? 6.582 -31.156 -14.977 1 90.31 350 ASN A CA 1
ATOM 2753 C C . ASN A 1 350 ? 5.523 -30.125 -15.328 1 90.31 350 ASN A C 1
ATOM 2755 O O . ASN A 1 350 ? 4.73 -30.328 -16.25 1 90.31 350 ASN A O 1
ATOM 2759 N N . PRO A 1 351 ? 5.539 -29.031 -14.648 1 89.94 351 PRO A N 1
ATOM 2760 C CA . PRO A 1 351 ? 4.508 -28.047 -14.945 1 89.94 351 PRO A CA 1
ATOM 2761 C C . PRO A 1 351 ? 4.742 -27.328 -16.281 1 89.94 351 PRO A C 1
ATOM 2763 O O . PRO A 1 351 ? 5.887 -27.188 -16.719 1 89.94 351 PRO A O 1
ATOM 2766 N N . ASP A 1 352 ? 3.689 -26.875 -16.906 1 84 352 ASP A N 1
ATOM 2767 C CA . ASP A 1 352 ? 3.793 -26.172 -18.188 1 84 352 ASP A CA 1
ATOM 2768 C C . ASP A 1 352 ? 3.885 -24.656 -17.969 1 84 352 ASP A C 1
ATOM 2770 O O . ASP A 1 352 ? 4.145 -23.906 -18.922 1 84 352 ASP A O 1
ATOM 2774 N N . SER A 1 353 ? 3.584 -24.203 -16.812 1 87.75 353 SER A N 1
ATOM 2775 C CA . SER A 1 353 ? 3.635 -22.781 -16.484 1 87.75 353 SER A CA 1
ATOM 2776 C C . SER A 1 353 ? 3.98 -22.578 -15.008 1 87.75 353 SER A C 1
ATOM 2778 O O . SER A 1 353 ? 4.113 -23.547 -14.258 1 87.75 353 SER A O 1
ATOM 2780 N N . GLY A 1 354 ? 4.25 -21.328 -14.719 1 88.94 354 GLY A N 1
ATOM 2781 C CA . GLY A 1 354 ? 4.594 -20.984 -13.344 1 88.94 354 GLY A CA 1
ATOM 2782 C C . GLY A 1 354 ? 6.09 -20.938 -13.102 1 88.94 354 GLY A C 1
ATOM 2783 O O . GLY A 1 354 ? 6.879 -20.922 -14.047 1 88.94 354 GLY A O 1
ATOM 2784 N N . LEU A 1 355 ? 6.383 -20.891 -11.781 1 89.5 355 LEU A N 1
ATOM 2785 C CA . LEU A 1 355 ? 7.777 -20.703 -11.391 1 89.5 355 LEU A CA 1
ATOM 2786 C C . LEU A 1 355 ? 8.203 -21.75 -10.359 1 89.5 355 LEU A C 1
ATOM 2788 O O . LEU A 1 355 ? 9.258 -21.609 -9.734 1 89.5 355 LEU A O 1
ATOM 2792 N N . PHE A 1 356 ? 7.375 -22.844 -10.242 1 92.12 356 PHE A N 1
ATOM 2793 C CA . PHE A 1 356 ? 7.59 -23.703 -9.086 1 92.12 356 PHE A CA 1
ATOM 2794 C C . PHE A 1 356 ? 7.523 -25.172 -9.492 1 92.12 356 PHE A C 1
ATOM 2796 O O . PHE A 1 356 ? 6.812 -25.531 -10.43 1 92.12 356 PHE A O 1
ATOM 2803 N N . LEU A 1 357 ? 8.297 -25.969 -8.781 1 92.81 357 LEU A N 1
ATOM 2804 C CA . LEU A 1 357 ? 8.156 -27.422 -8.758 1 92.81 357 LEU A CA 1
ATOM 2805 C C . LEU A 1 357 ? 7.625 -27.906 -7.41 1 92.81 357 LEU A C 1
ATOM 2807 O O . LEU A 1 357 ? 8.023 -27.391 -6.363 1 92.81 357 LEU A O 1
ATOM 2811 N N . TRP A 1 358 ? 6.73 -28.734 -7.52 1 94.69 358 TRP A N 1
ATOM 2812 C CA . TRP A 1 358 ? 6.102 -29.312 -6.336 1 94.69 358 TRP A CA 1
ATOM 2813 C C . TRP A 1 358 ? 6.551 -30.766 -6.137 1 94.69 358 TRP A C 1
ATOM 2815 O O . TRP A 1 358 ? 6.105 -31.656 -6.855 1 94.69 358 TRP A O 1
ATOM 2825 N N . LEU A 1 359 ? 7.402 -30.938 -5.102 1 92.06 359 LEU A N 1
ATOM 2826 C CA . LEU A 1 359 ? 8.016 -32.25 -4.883 1 92.06 359 LEU A CA 1
ATOM 2827 C C . LEU A 1 359 ? 7.266 -33.031 -3.818 1 92.06 359 LEU A C 1
ATOM 2829 O O . LEU A 1 359 ? 6.871 -32.469 -2.791 1 92.06 359 LEU A O 1
ATOM 2833 N N . LYS A 1 360 ? 7 -34.219 -4.125 1 92.19 360 LYS A N 1
ATOM 2834 C CA . LYS A 1 360 ? 6.527 -35.156 -3.119 1 92.19 360 LYS A CA 1
ATOM 2835 C C . LYS A 1 360 ? 7.66 -36.062 -2.639 1 92.19 360 LYS A C 1
ATOM 2837 O O . LYS A 1 360 ? 8.266 -36.781 -3.434 1 92.19 360 LYS A O 1
ATOM 2842 N N . LEU A 1 361 ? 7.836 -36.031 -1.348 1 87.06 361 LEU A N 1
ATOM 2843 C CA . LEU A 1 361 ? 8.922 -36.781 -0.759 1 87.06 361 LEU A CA 1
ATOM 2844 C C . LEU A 1 361 ? 8.484 -38.219 -0.495 1 87.06 361 LEU A C 1
ATOM 2846 O O . LEU A 1 361 ? 7.375 -38.469 -0.019 1 87.06 361 LEU A O 1
ATOM 2850 N N . LYS A 1 362 ? 9.344 -39.156 -0.847 1 83.56 362 LYS A N 1
ATOM 2851 C CA . LYS A 1 362 ? 9.117 -40.531 -0.513 1 83.56 362 LYS A CA 1
ATOM 2852 C C . LYS A 1 362 ? 9.477 -40.844 0.942 1 83.56 362 LYS A C 1
ATOM 2854 O O . LYS A 1 362 ? 8.93 -41.75 1.558 1 83.56 362 LYS A O 1
ATOM 2859 N N . GLN A 1 363 ? 10.406 -40.094 1.389 1 75.69 363 GLN A N 1
ATOM 2860 C CA . GLN A 1 363 ? 10.82 -40.094 2.787 1 75.69 363 GLN A CA 1
ATOM 2861 C C . GLN A 1 363 ? 11.062 -38.688 3.307 1 75.69 363 GLN A C 1
ATOM 2863 O O . GLN A 1 363 ? 11.555 -37.844 2.574 1 75.69 363 GLN A O 1
ATOM 2868 N N . LYS A 1 364 ? 10.656 -38.562 4.531 1 72.44 364 LYS A N 1
ATOM 2869 C CA . LYS A 1 364 ? 10.82 -37.25 5.121 1 72.44 364 LYS A CA 1
ATOM 2870 C C . LYS A 1 364 ? 12.297 -36.844 5.195 1 72.44 364 LYS A C 1
ATOM 2872 O O . LYS A 1 364 ? 13.148 -37.688 5.477 1 72.44 364 LYS A O 1
ATOM 2877 N N . LEU A 1 365 ? 12.422 -35.625 4.867 1 70.75 365 LEU A N 1
ATOM 2878 C CA . LEU A 1 365 ? 13.773 -35.094 5.027 1 70.75 365 LEU A CA 1
ATOM 2879 C C . LEU A 1 365 ? 14.086 -34.844 6.5 1 70.75 365 LEU A C 1
ATOM 2881 O O . LEU A 1 365 ? 13.195 -34.438 7.262 1 70.75 365 LEU A O 1
ATOM 2885 N N . ASN A 1 366 ? 15.25 -35.062 6.887 1 66.25 366 ASN A N 1
ATOM 2886 C CA . ASN A 1 366 ? 15.656 -34.844 8.273 1 66.25 366 ASN A CA 1
ATOM 2887 C C . ASN A 1 366 ? 15.922 -33.344 8.547 1 66.25 366 ASN A C 1
ATOM 2889 O O . ASN A 1 366 ? 16.234 -32.969 9.68 1 66.25 366 ASN A O 1
ATOM 2893 N N . ILE A 1 367 ? 15.883 -32.625 7.512 1 68.44 367 ILE A N 1
ATOM 2894 C CA . ILE A 1 367 ? 16.125 -31.188 7.676 1 68.44 367 ILE A CA 1
ATOM 2895 C C . ILE A 1 367 ? 14.984 -30.391 7.031 1 68.44 367 ILE A C 1
ATOM 2897 O O . ILE A 1 367 ? 14.492 -30.766 5.961 1 68.44 367 ILE A O 1
ATOM 2901 N N . PRO A 1 368 ? 14.664 -29.281 7.805 1 75.38 368 PRO A N 1
ATOM 2902 C CA . PRO A 1 368 ? 13.695 -28.406 7.141 1 75.38 368 PRO A CA 1
ATOM 2903 C C . PRO A 1 368 ? 14.195 -27.891 5.793 1 75.38 368 PRO A C 1
ATOM 2905 O O . PRO A 1 368 ? 15.352 -27.484 5.68 1 75.38 368 PRO A O 1
ATOM 2908 N N . PRO A 1 369 ? 13.352 -27.984 4.828 1 76.06 369 PRO A N 1
ATOM 2909 C CA . PRO A 1 369 ? 13.766 -27.578 3.484 1 76.06 369 PRO A CA 1
ATOM 2910 C C . PRO A 1 369 ? 14.359 -26.172 3.449 1 76.06 369 PRO A C 1
ATOM 2912 O O . PRO A 1 369 ? 15.297 -25.906 2.691 1 76.06 369 PRO A O 1
ATOM 2915 N N . GLU A 1 370 ? 13.891 -25.25 4.266 1 75.44 370 GLU A N 1
ATOM 2916 C CA . GLU A 1 370 ? 14.328 -23.859 4.27 1 75.44 370 GLU A CA 1
ATOM 2917 C C . GLU A 1 370 ? 15.789 -23.734 4.719 1 75.44 370 GLU A C 1
ATOM 2919 O O . GLU A 1 370 ? 16.453 -22.734 4.445 1 75.44 370 GLU A O 1
ATOM 2924 N N . GLN A 1 371 ? 16.219 -24.734 5.418 1 73.62 371 GLN A N 1
ATOM 2925 C CA . GLN A 1 371 ? 17.594 -24.75 5.871 1 73.62 371 GLN A CA 1
ATOM 2926 C C . GLN A 1 371 ? 18.547 -25.141 4.742 1 73.62 371 GLN A C 1
ATOM 2928 O O . GLN A 1 371 ? 19.75 -24.906 4.82 1 73.62 371 GLN A O 1
ATOM 2933 N N . ILE A 1 372 ? 17.953 -25.906 3.768 1 68.81 372 ILE A N 1
ATOM 2934 C CA . ILE A 1 372 ? 18.75 -26.172 2.572 1 68.81 372 ILE A CA 1
ATOM 2935 C C . ILE A 1 372 ? 19 -24.859 1.816 1 68.81 372 ILE A C 1
ATOM 2937 O O . ILE A 1 372 ? 20.156 -24.5 1.551 1 68.81 372 ILE A O 1
ATOM 2941 N N . ASP A 1 373 ? 17.984 -24.141 1.523 1 71.44 373 ASP A N 1
ATOM 2942 C CA . ASP A 1 373 ? 17.984 -22.828 0.876 1 71.44 373 ASP A CA 1
ATOM 2943 C C . ASP A 1 373 ? 16.625 -22.141 1.021 1 71.44 373 ASP A C 1
ATOM 2945 O O . ASP A 1 373 ? 15.664 -22.531 0.349 1 71.44 373 ASP A O 1
ATOM 2949 N N . PRO A 1 374 ? 16.594 -21.125 1.753 1 69.38 374 PRO A N 1
ATOM 2950 C CA . PRO A 1 374 ? 15.297 -20.5 2.012 1 69.38 374 PRO A CA 1
ATOM 2951 C C . PRO A 1 374 ? 14.742 -19.781 0.792 1 69.38 374 PRO A C 1
ATOM 2953 O O . PRO A 1 374 ? 13.555 -19.453 0.754 1 69.38 374 PRO A O 1
ATOM 2956 N N . GLU A 1 375 ? 15.555 -19.609 -0.222 1 71.12 375 GLU A N 1
ATOM 2957 C CA . GLU A 1 375 ? 15.102 -18.875 -1.408 1 71.12 375 GLU A CA 1
ATOM 2958 C C . GLU A 1 375 ? 14.508 -19.828 -2.441 1 71.12 375 GLU A C 1
ATOM 2960 O O . GLU A 1 375 ? 13.719 -19.422 -3.295 1 71.12 375 GLU A O 1
ATOM 2965 N N . ILE A 1 376 ? 14.891 -21.062 -2.236 1 80.06 376 ILE A N 1
ATOM 2966 C CA . ILE A 1 376 ? 14.539 -22 -3.301 1 80.06 376 ILE A CA 1
ATOM 2967 C C . ILE A 1 376 ? 13.578 -23.062 -2.762 1 80.06 376 ILE A C 1
ATOM 2969 O O . ILE A 1 376 ? 12.625 -23.438 -3.441 1 80.06 376 ILE A O 1
ATOM 2973 N N . PHE A 1 377 ? 13.891 -23.438 -1.517 1 83.62 377 PHE A N 1
ATOM 2974 C CA . PHE A 1 377 ? 13.117 -24.562 -0.969 1 83.62 377 PHE A CA 1
ATOM 2975 C C . PHE A 1 377 ? 12.195 -24.078 0.141 1 83.62 377 PHE A C 1
ATOM 2977 O O . PHE A 1 377 ? 12.617 -23.344 1.036 1 83.62 377 PHE A O 1
ATOM 2984 N N . THR A 1 378 ? 10.953 -24.5 0.009 1 86 378 THR A N 1
ATOM 2985 C CA . THR A 1 378 ? 9.969 -24.172 1.042 1 86 378 THR A CA 1
ATOM 2986 C C . THR A 1 378 ? 9.148 -25.406 1.41 1 86 378 THR A C 1
ATOM 2988 O O . THR A 1 378 ? 8.672 -26.125 0.53 1 86 378 THR A O 1
ATOM 2991 N N . SER A 1 379 ? 9.047 -25.641 2.713 1 86.5 379 SER A N 1
ATOM 2992 C CA . SER A 1 379 ? 8.234 -26.75 3.18 1 86.5 379 SER A CA 1
ATOM 2993 C C . SER A 1 379 ? 6.797 -26.641 2.678 1 86.5 379 SER A C 1
ATOM 2995 O O . SER A 1 379 ? 6.227 -25.547 2.662 1 86.5 379 SER A O 1
ATOM 2997 N N . GLY A 1 380 ? 6.246 -27.781 2.314 1 89.19 380 GLY A N 1
ATOM 2998 C CA . GLY A 1 380 ? 4.883 -27.812 1.814 1 89.19 380 GLY A CA 1
ATOM 2999 C C . GLY A 1 380 ? 3.855 -27.438 2.865 1 89.19 380 GLY A C 1
ATOM 3000 O O . GLY A 1 380 ? 2.715 -27.109 2.535 1 89.19 380 GLY A O 1
ATOM 3001 N N . LYS A 1 381 ? 4.227 -27.5 4.141 1 85.94 381 LYS A N 1
ATOM 3002 C CA . LYS A 1 381 ? 3.285 -27.266 5.23 1 85.94 381 LYS A CA 1
ATOM 3003 C C . LYS A 1 381 ? 2.709 -25.859 5.172 1 85.94 381 LYS A C 1
ATOM 3005 O O . LYS A 1 381 ? 1.615 -25.609 5.684 1 85.94 381 LYS A O 1
ATOM 3010 N N . TYR A 1 382 ? 3.365 -24.953 4.41 1 87.19 382 TYR A N 1
ATOM 3011 C CA . TYR A 1 382 ? 2.965 -23.547 4.414 1 87.19 382 TYR A CA 1
ATOM 3012 C C . TYR A 1 382 ? 1.899 -23.281 3.357 1 87.19 382 TYR A C 1
ATOM 3014 O O . TYR A 1 382 ? 1.35 -22.188 3.285 1 87.19 382 TYR A O 1
ATOM 3022 N N . PHE A 1 383 ? 1.556 -24.297 2.576 1 92.56 383 PHE A N 1
ATOM 3023 C CA . PHE A 1 383 ? 0.675 -24.062 1.438 1 92.56 383 PHE A CA 1
ATOM 3024 C C . PHE A 1 383 ? -0.69 -24.703 1.666 1 92.56 383 PHE A C 1
ATOM 3026 O O . PHE A 1 383 ? -1.492 -24.812 0.737 1 92.56 383 PHE A O 1
ATOM 3033 N N . PHE A 1 384 ? -0.888 -25.109 2.949 1 92.12 384 PHE A N 1
ATOM 3034 C CA . PHE A 1 384 ? -2.17 -25.672 3.35 1 92.12 384 PHE A CA 1
ATOM 3035 C C . PHE A 1 384 ? -2.793 -24.859 4.48 1 92.12 384 PHE A C 1
ATOM 3037 O O . PHE A 1 384 ? -2.109 -24.484 5.438 1 92.12 384 PHE A O 1
ATOM 3044 N N . PRO A 1 385 ? -4.094 -24.5 4.352 1 89.94 385 PRO A N 1
ATOM 3045 C CA . PRO A 1 385 ? -4.715 -23.641 5.371 1 89.94 385 PRO A CA 1
ATOM 3046 C C . PRO A 1 385 ? -4.809 -24.328 6.734 1 89.94 385 PRO A C 1
ATOM 3048 O O . PRO A 1 385 ? -4.828 -23.672 7.77 1 89.94 385 PRO A O 1
ATOM 3051 N N . ASP A 1 386 ? -4.984 -25.625 6.875 1 79.81 386 ASP A N 1
ATOM 3052 C CA . ASP A 1 386 ? -5.246 -26.328 8.133 1 79.81 386 ASP A CA 1
ATOM 3053 C C . ASP A 1 386 ? -3.957 -26.875 8.734 1 79.81 386 ASP A C 1
ATOM 3055 O O . ASP A 1 386 ? -3.996 -27.656 9.688 1 79.81 386 ASP A O 1
ATOM 3059 N N . THR A 1 387 ? -2.893 -26.406 8.242 1 67.81 387 THR A N 1
ATOM 3060 C CA . THR A 1 387 ? -1.69 -27.078 8.719 1 67.81 387 THR A CA 1
ATOM 3061 C C . THR A 1 387 ? -1.301 -26.578 10.102 1 67.81 387 THR A C 1
ATOM 3063 O O . THR A 1 387 ? -1.416 -25.391 10.391 1 67.81 387 THR A O 1
ATOM 3066 N N . GLN A 1 388 ? -1.103 -27.672 10.852 1 59.75 388 GLN A N 1
ATOM 3067 C CA . GLN A 1 388 ? -0.525 -27.438 12.172 1 59.75 388 GLN A CA 1
ATOM 3068 C C . GLN A 1 388 ? 0.993 -27.297 12.094 1 59.75 388 GLN A C 1
ATOM 3070 O O . GLN A 1 388 ? 1.638 -27.938 11.266 1 59.75 388 GLN A O 1
ATOM 3075 N N . ASP A 1 389 ? 1.527 -26.312 12.711 1 58.97 389 ASP A N 1
ATOM 3076 C CA . ASP A 1 389 ? 2.928 -25.906 12.664 1 58.97 389 ASP A CA 1
ATOM 3077 C C . ASP A 1 389 ? 3.855 -27.094 12.852 1 58.97 389 ASP A C 1
ATOM 3079 O O . ASP A 1 389 ? 4.93 -27.156 12.25 1 58.97 389 ASP A O 1
ATOM 3083 N N . ASP A 1 390 ? 3.459 -28.094 13.57 1 58.56 390 ASP A N 1
ATOM 3084 C CA . ASP A 1 390 ? 4.422 -29.094 14.023 1 58.56 390 ASP A CA 1
ATOM 3085 C C . ASP A 1 390 ? 4.465 -30.281 13.078 1 58.56 390 ASP A C 1
ATOM 3087 O O . ASP A 1 390 ? 5.23 -31.234 13.289 1 58.56 390 ASP A O 1
ATOM 3091 N N . VAL A 1 391 ? 3.738 -30.234 12.023 1 63.47 391 VAL A N 1
ATOM 3092 C CA . VAL A 1 391 ? 3.732 -31.422 11.195 1 63.47 391 VAL A CA 1
ATOM 3093 C C . VAL A 1 391 ? 4.578 -31.188 9.945 1 63.47 391 VAL A C 1
ATOM 3095 O O . VAL A 1 391 ? 4.383 -30.203 9.234 1 63.47 391 VAL A O 1
ATOM 3098 N N . ASP A 1 392 ? 5.59 -31.984 9.883 1 72.38 392 ASP A N 1
ATOM 3099 C CA . ASP A 1 392 ? 6.414 -31.953 8.68 1 72.38 392 ASP A CA 1
ATOM 3100 C C . ASP A 1 392 ? 5.605 -32.344 7.449 1 72.38 392 ASP A C 1
ATOM 3102 O O . ASP A 1 392 ? 4.77 -33.25 7.516 1 72.38 392 ASP A O 1
ATOM 3106 N N . SER A 1 393 ? 5.801 -31.609 6.422 1 83.38 393 SER A N 1
ATOM 3107 C CA . SER A 1 393 ? 5.09 -31.875 5.172 1 83.38 393 SER A CA 1
ATOM 3108 C C . SER A 1 393 ? 5.855 -32.875 4.301 1 83.38 393 SER A C 1
ATOM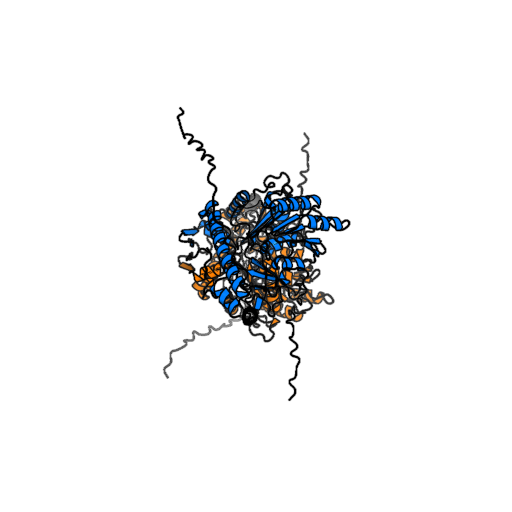 3110 O O . SER A 1 393 ? 7.09 -32.906 4.336 1 83.38 393 SER A O 1
ATOM 3112 N N . GLU A 1 394 ? 5.117 -33.719 3.633 1 88.56 394 GLU A N 1
ATOM 3113 C CA . GLU A 1 394 ? 5.707 -34.594 2.635 1 88.56 394 GLU A CA 1
ATOM 3114 C C . GLU A 1 394 ? 5.957 -33.844 1.32 1 88.56 394 GLU A C 1
ATOM 3116 O O . GLU A 1 394 ? 6.406 -34.469 0.342 1 88.56 394 GLU A O 1
ATOM 3121 N N . TYR A 1 395 ? 5.73 -32.625 1.303 1 91.25 395 TYR A N 1
ATOM 3122 C CA . TYR A 1 395 ? 5.887 -31.844 0.076 1 91.25 395 TYR A CA 1
ATOM 3123 C C . TYR A 1 395 ? 6.898 -30.719 0.266 1 91.25 395 TYR A C 1
ATOM 3125 O O . TYR A 1 395 ? 7.062 -30.203 1.375 1 91.25 395 TYR A O 1
ATOM 3133 N N . ILE A 1 396 ? 7.598 -30.375 -0.817 1 90.06 396 ILE A N 1
ATOM 3134 C CA . ILE A 1 396 ? 8.508 -29.234 -0.882 1 90.06 396 ILE A CA 1
ATOM 3135 C C . ILE A 1 396 ? 8.25 -28.438 -2.156 1 90.06 396 ILE A C 1
ATOM 3137 O O . ILE A 1 396 ? 8.094 -29 -3.236 1 90.06 396 ILE A O 1
ATOM 3141 N N . ARG A 1 397 ? 8.102 -27.172 -1.992 1 91.88 397 ARG A N 1
ATOM 3142 C CA . ARG A 1 397 ? 8.086 -26.297 -3.166 1 91.88 397 ARG A CA 1
ATOM 3143 C C . ARG A 1 397 ? 9.492 -25.828 -3.523 1 91.88 397 ARG A C 1
ATOM 3145 O O . ARG A 1 397 ? 10.234 -25.359 -2.654 1 91.88 397 ARG A O 1
ATOM 3152 N N . VAL A 1 398 ? 9.812 -25.953 -4.754 1 88.81 398 VAL A N 1
ATOM 3153 C CA . VAL A 1 398 ? 11.086 -25.453 -5.266 1 88.81 398 VAL A CA 1
ATOM 3154 C C . VAL A 1 398 ? 10.836 -24.312 -6.246 1 88.81 398 VAL A C 1
ATOM 3156 O O . VAL A 1 398 ? 10.125 -24.484 -7.242 1 88.81 398 VAL A O 1
ATOM 3159 N N . CYS A 1 399 ? 11.383 -23.172 -5.984 1 88.19 399 CYS A N 1
ATOM 3160 C CA . CYS A 1 399 ? 11.281 -22.031 -6.887 1 88.19 399 CYS A CA 1
ATOM 3161 C C . CYS A 1 399 ? 12.43 -22.016 -7.891 1 88.19 399 CYS A C 1
ATOM 3163 O O . CYS A 1 399 ? 13.547 -21.625 -7.566 1 88.19 399 CYS A O 1
ATOM 3165 N N . PHE A 1 400 ? 12.172 -22.375 -9.102 1 87.12 400 PHE A N 1
ATOM 3166 C CA . PHE A 1 400 ? 13.266 -22.547 -10.055 1 87.12 400 PHE A CA 1
ATOM 3167 C C . PHE A 1 400 ? 13.633 -21.203 -10.695 1 87.12 400 PHE A C 1
ATOM 3169 O O . PHE A 1 400 ? 14.664 -21.094 -11.359 1 87.12 400 PHE A O 1
ATOM 3176 N N . SER A 1 401 ? 12.766 -20.188 -10.555 1 78.38 401 SER A N 1
ATOM 3177 C CA . SER A 1 401 ? 13.102 -18.875 -11.109 1 78.38 401 SER A CA 1
ATOM 3178 C C . SER A 1 401 ? 14.344 -18.297 -10.445 1 78.38 401 SER A C 1
ATOM 3180 O O . SER A 1 401 ? 15.031 -17.453 -11.023 1 78.38 401 SER A O 1
ATOM 3182 N N . SER A 1 402 ? 14.602 -18.719 -9.281 1 69.75 402 SER A N 1
ATOM 3183 C CA . SER A 1 402 ? 15.758 -18.219 -8.531 1 69.75 402 SER A CA 1
ATOM 3184 C C . SER A 1 402 ? 16.891 -19.25 -8.531 1 69.75 402 SER A C 1
ATOM 3186 O O . SER A 1 402 ? 17.922 -19.031 -7.891 1 69.75 402 SER A O 1
ATOM 3188 N N . ALA A 1 403 ? 16.75 -20.328 -9.234 1 69.19 403 ALA A N 1
ATOM 3189 C CA . ALA A 1 403 ? 17.688 -21.453 -9.148 1 69.19 403 ALA A CA 1
ATOM 3190 C C . ALA A 1 403 ? 18.797 -21.328 -10.188 1 69.19 403 ALA A C 1
ATOM 3192 O O . ALA A 1 403 ? 18.594 -21.672 -11.359 1 69.19 403 ALA A O 1
ATOM 3193 N N . THR A 1 404 ? 19.875 -20.703 -9.742 1 67.94 404 THR A N 1
ATOM 3194 C CA . THR A 1 404 ? 21.031 -20.75 -10.617 1 67.94 404 THR A CA 1
ATOM 3195 C C . THR A 1 404 ? 21.812 -22.047 -10.406 1 67.94 404 THR A C 1
ATOM 3197 O O . THR A 1 404 ? 21.672 -22.703 -9.367 1 67.94 404 THR A O 1
ATOM 3200 N N . ALA A 1 405 ? 22.5 -22.422 -11.555 1 67.81 405 ALA A N 1
ATOM 3201 C CA . ALA A 1 405 ? 23.281 -23.656 -11.469 1 67.81 405 ALA A CA 1
ATOM 3202 C C . ALA A 1 405 ? 24.203 -23.641 -10.258 1 67.81 405 ALA A C 1
ATOM 3204 O O . ALA A 1 405 ? 24.25 -24.609 -9.5 1 67.81 405 ALA A O 1
ATOM 3205 N N . ASP A 1 406 ? 24.859 -22.516 -10.125 1 65.88 406 ASP A N 1
ATOM 3206 C CA . ASP A 1 406 ? 25.797 -22.391 -9.016 1 65.88 406 ASP A CA 1
ATOM 3207 C C . ASP A 1 406 ? 25.078 -22.469 -7.668 1 65.88 406 ASP A C 1
ATOM 3209 O O . ASP A 1 406 ? 25.531 -23.156 -6.754 1 65.88 406 ASP A O 1
ATOM 3213 N N . HIS A 1 407 ? 23.953 -21.875 -7.574 1 69 407 HIS A N 1
ATOM 3214 C CA . HIS A 1 407 ? 23.188 -21.844 -6.324 1 69 407 HIS A CA 1
ATOM 3215 C C . HIS A 1 407 ? 22.641 -23.234 -5.98 1 69 407 HIS A C 1
ATOM 3217 O O . HIS A 1 407 ? 22.703 -23.656 -4.828 1 69 407 HIS A O 1
ATOM 3223 N N . MET A 1 408 ? 22.281 -23.859 -6.973 1 72.06 408 MET A N 1
ATOM 3224 C CA . MET A 1 408 ? 21.672 -25.172 -6.766 1 72.06 408 MET A CA 1
ATOM 3225 C C . MET A 1 408 ? 22.734 -26.219 -6.398 1 72.06 408 MET A C 1
ATOM 3227 O O . MET A 1 408 ? 22.5 -27.078 -5.551 1 72.06 408 MET A O 1
ATOM 3231 N N . GLU A 1 409 ? 23.828 -26 -6.992 1 70.31 409 GLU A N 1
ATOM 3232 C CA . GLU A 1 409 ? 24.922 -26.906 -6.668 1 70.31 409 GLU A CA 1
ATOM 3233 C C . GLU A 1 409 ? 25.422 -26.703 -5.242 1 70.31 409 GLU A C 1
ATOM 3235 O O . GLU A 1 409 ? 25.672 -27.672 -4.516 1 70.31 409 GLU A O 1
ATOM 3240 N N . GLU A 1 410 ? 25.469 -25.484 -4.898 1 68.75 410 GLU A N 1
ATOM 3241 C CA . GLU A 1 410 ? 25.953 -25.141 -3.566 1 68.75 410 GLU A CA 1
ATOM 3242 C C . GLU A 1 410 ? 25 -25.625 -2.486 1 68.75 410 GLU A C 1
ATOM 3244 O O . GLU A 1 410 ? 25.422 -26.156 -1.458 1 68.75 410 GLU A O 1
ATOM 3249 N N . HIS A 1 411 ? 23.797 -25.5 -2.711 1 68.56 411 HIS A N 1
ATOM 3250 C CA . HIS A 1 411 ? 22.828 -25.734 -1.646 1 68.56 411 HIS A CA 1
ATOM 3251 C C . HIS A 1 411 ? 22.328 -27.172 -1.663 1 68.56 411 HIS A C 1
ATOM 3253 O O . HIS A 1 411 ? 21.891 -27.703 -0.636 1 68.56 411 HIS A O 1
ATOM 3259 N N . LEU A 1 412 ? 22.422 -27.844 -2.756 1 70.12 412 LEU A N 1
ATOM 3260 C CA . LEU A 1 412 ? 22 -29.25 -2.822 1 70.12 412 LEU A CA 1
ATOM 3261 C C . LEU A 1 412 ? 23.188 -30.172 -2.561 1 70.12 412 LEU A C 1
ATOM 3263 O O . LEU A 1 412 ? 23.047 -31.188 -1.865 1 70.12 412 LEU A O 1
ATOM 3267 N N . GLN A 1 413 ? 24.344 -29.812 -3.08 1 60.03 413 GLN A N 1
ATOM 3268 C CA . GLN A 1 413 ? 25.516 -30.688 -2.963 1 60.03 413 GLN A CA 1
ATOM 3269 C C . GLN A 1 413 ? 26.062 -30.672 -1.538 1 60.03 413 GLN A C 1
ATOM 3271 O O . GLN A 1 413 ? 26.438 -31.719 -1.005 1 60.03 413 GLN A O 1
ATOM 3276 N N . LYS A 1 414 ? 26.094 -29.484 -0.983 1 53.72 414 LYS A N 1
ATOM 3277 C CA . LYS A 1 414 ? 26.812 -29.359 0.287 1 53.72 414 LYS A CA 1
ATOM 3278 C C . LYS A 1 414 ? 25.875 -29.656 1.464 1 53.72 414 LYS A C 1
ATOM 3280 O O . LYS A 1 414 ? 26.297 -29.562 2.623 1 53.72 414 LYS A O 1
ATOM 3285 N N . ASN A 1 415 ? 24.75 -29.828 1.159 1 53.81 415 ASN A N 1
ATOM 3286 C CA . ASN A 1 415 ? 23.875 -30.156 2.289 1 53.81 415 ASN A CA 1
ATOM 3287 C C . ASN A 1 415 ? 24.047 -31.609 2.727 1 53.81 415 ASN A C 1
ATOM 3289 O O . ASN A 1 415 ? 23.703 -32.531 1.985 1 53.81 415 ASN A O 1
ATOM 3293 N N . PRO A 1 416 ? 24.922 -31.734 3.689 1 50.47 416 PRO A N 1
ATOM 3294 C CA . PRO A 1 416 ? 25.312 -33.062 4.141 1 50.47 416 PRO A CA 1
ATOM 3295 C C . PRO A 1 416 ? 24.125 -34.031 4.23 1 50.47 416 PRO A C 1
ATOM 3297 O O . PRO A 1 416 ? 24.281 -35.25 4.055 1 50.47 416 PRO A O 1
ATOM 3300 N N . ARG A 1 417 ? 23.109 -33.438 4.613 1 49.28 417 ARG A N 1
ATOM 3301 C CA . ARG A 1 417 ? 21.969 -34.312 4.867 1 49.28 417 ARG A CA 1
ATOM 3302 C C . ARG A 1 417 ? 21.359 -34.812 3.561 1 49.28 417 ARG A C 1
ATOM 3304 O O . ARG A 1 417 ? 20.797 -35.906 3.516 1 49.28 417 ARG A O 1
ATOM 3311 N N . VAL A 1 418 ? 21.578 -33.969 2.533 1 54.34 418 VAL A N 1
ATOM 3312 C CA . VAL A 1 418 ? 21.266 -34.469 1.193 1 54.34 418 VAL A CA 1
ATOM 3313 C C . VAL A 1 418 ? 22.328 -35.438 0.741 1 54.34 418 VAL A C 1
ATOM 3315 O O . VAL A 1 418 ? 22.031 -36.438 0.069 1 54.34 418 VAL A O 1
ATOM 3318 N N . ASP A 1 419 ? 23.531 -35.125 1.222 1 53.06 419 ASP A N 1
ATOM 3319 C CA . ASP A 1 419 ? 24.688 -35.938 0.871 1 53.06 419 ASP A CA 1
ATOM 3320 C C . ASP A 1 419 ? 24.594 -37.312 1.53 1 53.06 419 ASP A C 1
ATOM 3322 O O . ASP A 1 419 ? 24.953 -38.344 0.922 1 53.06 419 ASP A O 1
ATOM 3326 N N . LYS A 1 420 ? 24.172 -37.281 2.75 1 49.69 420 LYS A N 1
ATOM 3327 C CA . LYS A 1 420 ? 24.172 -38.594 3.391 1 49.69 420 LYS A CA 1
ATOM 3328 C C . LYS A 1 420 ? 23.281 -39.562 2.645 1 49.69 420 LYS A C 1
ATOM 3330 O O . LYS A 1 420 ? 23.578 -40.75 2.564 1 49.69 420 LYS A O 1
ATOM 3335 N N . HIS A 1 421 ? 22.328 -39.031 2.08 1 49.91 421 HIS A N 1
ATOM 3336 C CA . HIS A 1 421 ? 21.422 -39.906 1.345 1 49.91 421 HIS A CA 1
ATOM 3337 C C . HIS A 1 421 ? 22.047 -40.344 0.031 1 49.91 421 HIS A C 1
ATOM 3339 O O . HIS A 1 421 ? 21.859 -41.5 -0.392 1 49.91 421 HIS A O 1
ATOM 3345 N N . ARG A 1 422 ? 22.891 -39.531 -0.518 1 50.53 422 ARG A N 1
ATOM 3346 C CA . ARG A 1 422 ? 23.625 -39.906 -1.724 1 50.53 422 ARG A CA 1
ATOM 3347 C C . ARG A 1 422 ? 24.656 -41 -1.424 1 50.53 422 ARG A C 1
ATOM 3349 O O . ARG A 1 422 ? 24.828 -41.938 -2.213 1 50.53 422 ARG A O 1
ATOM 3356 N N . LYS A 1 423 ? 25.281 -40.719 -0.371 1 50.94 423 LYS A N 1
ATOM 3357 C CA . LYS A 1 423 ? 26.312 -41.688 -0.037 1 50.94 423 LYS A CA 1
ATOM 3358 C C . LYS A 1 423 ? 25.688 -43.031 0.294 1 50.94 423 LYS A C 1
ATOM 3360 O O . LYS A 1 423 ? 26.234 -44.094 -0.062 1 50.94 423 LYS A O 1
ATOM 3365 N N . LYS A 1 424 ? 24.625 -42.969 0.907 1 49.81 424 LYS A N 1
ATOM 3366 C CA . LYS A 1 424 ? 24 -44.25 1.239 1 49.81 424 LYS A CA 1
ATOM 3367 C C . LYS A 1 424 ? 23.5 -44.969 -0.015 1 49.81 424 LYS A C 1
ATOM 3369 O O . LYS A 1 424 ? 23.656 -46.188 -0.149 1 49.81 424 LYS A O 1
ATOM 3374 N N . ARG A 1 425 ? 23.016 -44.219 -0.988 1 49.62 425 ARG A N 1
ATOM 3375 C CA . ARG A 1 425 ? 22.531 -44.844 -2.221 1 49.62 425 ARG A CA 1
ATOM 3376 C C . ARG A 1 425 ? 23.703 -45.375 -3.053 1 49.62 425 ARG A C 1
ATOM 3378 O O . ARG A 1 425 ? 23.594 -46.438 -3.697 1 49.62 425 ARG A O 1
ATOM 3385 N N . LYS A 1 426 ? 24.844 -44.594 -3.086 1 52.97 426 LYS A N 1
ATOM 3386 C CA . LYS A 1 426 ? 26.031 -45.094 -3.748 1 52.97 426 LYS A CA 1
ATOM 3387 C C . LYS A 1 426 ? 26.5 -46.406 -3.105 1 52.97 426 LYS A C 1
ATOM 3389 O O . LYS A 1 426 ? 26.891 -47.344 -3.803 1 52.97 426 LYS A O 1
ATOM 3394 N N . ARG A 1 427 ? 26.406 -46.312 -1.86 1 51.44 427 ARG A N 1
ATOM 3395 C CA . ARG A 1 427 ? 26.812 -47.531 -1.165 1 51.44 427 ARG A CA 1
ATOM 3396 C C . ARG A 1 427 ? 25.828 -48.656 -1.43 1 51.44 427 ARG A C 1
ATOM 3398 O O . ARG A 1 427 ? 26.234 -49.812 -1.643 1 51.44 427 ARG A O 1
ATOM 3405 N N . ASP A 1 428 ? 24.531 -48.25 -1.432 1 50.31 428 ASP A N 1
ATOM 3406 C CA . ASP A 1 428 ? 23.516 -49.281 -1.641 1 50.31 428 ASP A CA 1
ATOM 3407 C C . ASP A 1 428 ? 23.531 -49.781 -3.084 1 50.31 428 ASP A C 1
ATOM 3409 O O . ASP A 1 428 ? 23.344 -50.969 -3.336 1 50.31 428 ASP A O 1
ATOM 3413 N N . LYS A 1 429 ? 23.766 -48.938 -4.105 1 55.5 429 LYS A N 1
ATOM 3414 C CA . LYS A 1 429 ? 23.953 -49.344 -5.496 1 55.5 429 LYS A CA 1
ATOM 3415 C C . LYS A 1 429 ? 25.219 -50.156 -5.66 1 55.5 429 LYS A C 1
ATOM 3417 O O . LYS A 1 429 ? 25.234 -51.156 -6.395 1 55.5 429 LYS A O 1
ATOM 3422 N N . GLU A 1 430 ? 26.203 -49.688 -5 1 54.78 430 GLU A N 1
ATOM 3423 C CA . GLU A 1 430 ? 27.453 -50.469 -5.02 1 54.78 430 GLU A CA 1
ATOM 3424 C C . GLU A 1 430 ? 27.25 -51.844 -4.375 1 54.78 430 GLU A C 1
ATOM 3426 O O . GLU A 1 430 ? 27.781 -52.844 -4.859 1 54.78 430 GLU A O 1
ATOM 3431 N N . HIS A 1 431 ? 26.422 -51.812 -3.4 1 54.53 431 HIS A N 1
ATOM 3432 C CA . HIS A 1 431 ? 26.109 -53.094 -2.75 1 54.53 431 HIS A CA 1
ATOM 3433 C C . HIS A 1 431 ? 25.234 -53.969 -3.646 1 54.53 431 HIS A C 1
ATOM 3435 O O . HIS A 1 431 ? 25.438 -55.188 -3.709 1 54.53 431 HIS A O 1
ATOM 3441 N N . GLN A 1 432 ? 24.312 -53.344 -4.32 1 52.31 432 GLN A N 1
ATOM 3442 C CA . GLN A 1 432 ? 23.469 -54.094 -5.25 1 52.31 432 GLN A CA 1
ATOM 3443 C C . GLN A 1 432 ? 24.281 -54.562 -6.461 1 52.31 432 GLN A C 1
ATOM 3445 O O . GLN A 1 432 ? 24.078 -55.688 -6.938 1 52.31 432 GLN A O 1
ATOM 3450 N N . ILE A 1 433 ? 25.141 -53.719 -6.98 1 55.94 433 ILE A N 1
ATOM 3451 C CA . ILE A 1 433 ? 26.047 -54.094 -8.07 1 55.94 433 ILE A CA 1
ATOM 3452 C C . ILE A 1 433 ? 26.984 -55.219 -7.609 1 55.94 433 ILE A C 1
ATOM 3454 O O . ILE A 1 433 ? 27.219 -56.188 -8.336 1 55.94 433 ILE A O 1
ATOM 3458 N N . ARG A 1 434 ? 27.422 -55.094 -6.43 1 54.84 434 ARG A N 1
ATOM 3459 C CA . ARG A 1 434 ? 28.297 -56.125 -5.867 1 54.84 434 ARG A CA 1
ATOM 3460 C C . ARG A 1 434 ? 27.562 -57.438 -5.648 1 54.84 434 ARG A C 1
ATOM 3462 O O . ARG A 1 434 ? 28.109 -58.5 -5.863 1 54.84 434 ARG A O 1
ATOM 3469 N N . HIS A 1 435 ? 26.328 -57.25 -5.207 1 52.75 435 HIS A N 1
ATOM 3470 C CA . HIS A 1 435 ? 25.531 -58.469 -4.98 1 52.75 435 HIS A CA 1
ATOM 3471 C C . HIS A 1 435 ? 25.125 -59.094 -6.305 1 52.75 435 HIS A C 1
ATOM 3473 O O . HIS A 1 435 ? 24.938 -60.312 -6.379 1 52.75 435 HIS A O 1
ATOM 3479 N N . ARG A 1 436 ? 24.875 -58.25 -7.305 1 50.44 436 ARG A N 1
ATOM 3480 C CA . ARG A 1 436 ? 24.625 -58.781 -8.641 1 50.44 436 ARG A CA 1
ATOM 3481 C C . ARG A 1 436 ? 25.875 -59.438 -9.211 1 50.44 436 ARG A C 1
ATOM 3483 O O . ARG A 1 436 ? 25.781 -60.469 -9.891 1 50.44 436 ARG A O 1
ATOM 3490 N N . ASP A 1 437 ? 27 -58.906 -8.859 1 50.38 437 ASP A N 1
ATOM 3491 C CA . ASP A 1 437 ? 28.25 -59.5 -9.336 1 50.38 437 ASP A CA 1
ATOM 3492 C C . ASP A 1 437 ? 28.594 -60.781 -8.578 1 50.38 437 ASP A C 1
ATOM 3494 O O . ASP A 1 437 ? 29.172 -61.688 -9.148 1 50.38 437 ASP A O 1
ATOM 3498 N N . ILE A 1 438 ? 28.297 -60.844 -7.258 1 45.12 438 ILE A N 1
ATOM 3499 C CA . ILE A 1 438 ? 28.562 -62.031 -6.473 1 45.12 438 ILE A CA 1
ATOM 3500 C C . ILE A 1 438 ? 27.609 -63.156 -6.895 1 45.12 438 ILE A C 1
ATOM 3502 O O . ILE A 1 438 ? 27.906 -64.312 -6.688 1 45.12 438 ILE A O 1
ATOM 3506 N N . LYS A 1 439 ? 26.359 -62.469 -7.074 1 42.31 439 LYS A N 1
ATOM 3507 C CA . LYS A 1 439 ? 25.438 -63.531 -7.469 1 42.31 439 LYS A CA 1
ATOM 3508 C C . LYS A 1 439 ? 25.875 -64.188 -8.781 1 42.31 439 LYS A C 1
ATOM 3510 O O . LYS A 1 439 ? 25.453 -65.312 -9.094 1 42.31 439 LYS A O 1
ATOM 3515 N N . HIS A 1 440 ? 26.391 -63.438 -9.719 1 37.41 440 HIS A N 1
ATOM 3516 C CA . HIS A 1 440 ? 26.812 -64 -10.984 1 37.41 440 HIS A CA 1
ATOM 3517 C C . HIS A 1 440 ? 28.094 -64.812 -10.812 1 37.41 440 HIS A C 1
ATOM 3519 O O . HIS A 1 440 ? 28.641 -65.375 -11.789 1 37.41 440 HIS A O 1
ATOM 3525 N N . LYS A 1 441 ? 28.656 -64.5 -9.562 1 40 441 LYS A N 1
ATOM 3526 C CA . LYS A 1 441 ? 29.797 -65.375 -9.367 1 40 441 LYS A CA 1
ATOM 3527 C C . LYS A 1 441 ? 29.359 -66.812 -9.086 1 40 441 LYS A C 1
ATOM 3529 O O . LYS A 1 441 ? 29.297 -67.25 -7.922 1 40 441 LYS A O 1
ATOM 3534 N N . ARG A 1 442 ? 28.219 -67.312 -9.719 1 33.31 442 ARG A N 1
ATOM 3535 C CA . ARG A 1 442 ? 27.906 -68.75 -9.602 1 33.31 442 ARG A CA 1
ATOM 3536 C C . ARG A 1 442 ? 29.125 -69.562 -9.977 1 33.31 442 ARG A C 1
ATOM 3538 O O . ARG A 1 442 ? 29.781 -69.312 -10.984 1 33.31 442 ARG A O 1
ATOM 3545 N N . PRO A 1 443 ? 29.672 -70.312 -9.117 1 33.12 443 PRO A N 1
ATOM 3546 C CA . PRO A 1 443 ? 30.766 -71.25 -9.352 1 33.12 443 PRO A CA 1
ATOM 3547 C C . PRO A 1 443 ? 30.562 -72.062 -10.594 1 33.12 443 PRO A C 1
ATOM 3549 O O . PRO A 1 443 ? 29.438 -72.5 -10.875 1 33.12 443 PRO A O 1
ATOM 3552 N N . HIS A 1 444 ? 31.312 -71.875 -11.656 1 32.19 444 HIS A N 1
ATOM 3553 C CA . HIS A 1 444 ? 31.391 -72.688 -12.875 1 32.19 444 HIS A CA 1
ATOM 3554 C C . HIS A 1 444 ? 31.625 -74.188 -12.547 1 32.19 444 HIS A C 1
ATOM 3556 O O . HIS A 1 444 ? 32.719 -74.562 -12.172 1 32.19 444 HIS A O 1
ATOM 3562 N N . ILE A 1 445 ? 30.781 -74.875 -11.844 1 28.28 445 ILE A N 1
ATOM 3563 C CA . ILE A 1 445 ? 30.969 -76.312 -11.68 1 28.28 445 ILE A CA 1
ATOM 3564 C C . ILE A 1 445 ? 31.328 -76.938 -13.023 1 28.28 445 ILE A C 1
ATOM 3566 O O . ILE A 1 445 ? 30.875 -76.5 -14.07 1 28.28 445 ILE A O 1
ATOM 3570 N N . ASN A 1 446 ? 32.156 -78.062 -13.07 1 25.62 446 ASN A N 1
ATOM 3571 C CA . ASN A 1 446 ? 32.969 -78.812 -14.016 1 25.62 446 ASN A CA 1
ATOM 3572 C C . ASN A 1 446 ? 32.094 -79.5 -15.094 1 25.62 446 ASN A C 1
ATOM 3574 O O . ASN A 1 446 ? 32.625 -80 -16.078 1 25.62 446 ASN A O 1
ATOM 3578 N N . GLN A 1 447 ? 30.844 -79.875 -14.922 1 22.91 447 GLN A N 1
ATOM 3579 C CA . GLN A 1 447 ? 30.562 -81.188 -15.477 1 22.91 447 GLN A CA 1
ATOM 3580 C C . GLN A 1 447 ? 30.875 -81.25 -16.969 1 22.91 447 GLN A C 1
ATOM 3582 O O . GLN A 1 447 ? 30.875 -80.25 -17.641 1 22.91 447 GLN A O 1
ATOM 3587 N N . ARG A 1 448 ? 31.172 -82.625 -17.531 1 24 448 ARG A N 1
ATOM 3588 C CA . ARG A 1 448 ? 31.516 -83.562 -18.594 1 24 448 ARG A CA 1
ATOM 3589 C C . ARG A 1 448 ? 30.594 -83.375 -19.797 1 24 448 ARG A C 1
ATOM 3591 O O . ARG A 1 448 ? 29.422 -83 -19.656 1 24 448 ARG A O 1
ATOM 3598 N N . ASP A 1 449 ? 31.141 -83.5 -21.141 1 21.86 449 ASP A N 1
ATOM 3599 C CA . ASP A 1 449 ? 30.812 -83.25 -22.547 1 21.86 449 ASP A CA 1
ATOM 3600 C C . ASP A 1 449 ? 29.594 -84.062 -22.969 1 21.86 449 ASP A C 1
ATOM 3602 O O . ASP A 1 449 ? 29.719 -85.125 -23.547 1 21.86 449 ASP A O 1
ATOM 3606 N N . GLN A 1 450 ? 28.578 -84.438 -22.219 1 21.25 450 GLN A N 1
ATOM 3607 C CA . GLN A 1 450 ? 27.594 -85.312 -22.875 1 21.25 450 GLN A CA 1
ATOM 3608 C C . GLN A 1 450 ? 27.109 -84.688 -24.188 1 21.25 450 GLN A C 1
ATOM 3610 O O . GLN A 1 450 ? 26.406 -83.688 -24.172 1 21.25 450 GLN A O 1
ATOM 3615 N N . SER A 1 451 ? 27.812 -84.875 -25.297 1 21.39 451 SER A N 1
ATOM 3616 C CA . SER A 1 451 ? 27.781 -84.375 -26.672 1 21.39 451 SER A CA 1
ATOM 3617 C C . SER A 1 451 ? 26.469 -84.75 -27.344 1 21.39 451 SER A C 1
ATOM 3619 O O . SER A 1 451 ? 26.234 -85.938 -27.656 1 21.39 451 SER A O 1
ATOM 3621 N N . VAL A 1 452 ? 25.25 -84.75 -26.828 1 23.09 452 VAL A N 1
ATOM 3622 C CA . VAL A 1 452 ? 24.359 -85.438 -27.75 1 23.09 452 VAL A CA 1
ATOM 3623 C C . VAL A 1 452 ? 24.484 -84.812 -29.141 1 23.09 452 VAL A C 1
ATOM 3625 O O . VAL A 1 452 ? 24.797 -83.625 -29.266 1 23.09 452 VAL A O 1
ATOM 3628 N N . PRO A 1 453 ? 24.188 -85.625 -30.234 1 20.95 453 PRO A N 1
ATOM 3629 C CA . PRO A 1 453 ? 24.484 -85.562 -31.672 1 20.95 453 PRO A CA 1
ATOM 3630 C C . PRO A 1 453 ? 23.828 -84.375 -32.344 1 20.95 453 PRO A C 1
ATOM 3632 O O . PRO A 1 453 ? 22.812 -83.875 -31.875 1 20.95 453 PRO A O 1
ATOM 3635 N N . ILE A 1 454 ? 24.547 -83.625 -33.219 1 19.61 454 ILE A N 1
ATOM 3636 C CA . ILE A 1 454 ? 24.641 -82.312 -33.938 1 19.61 454 ILE A CA 1
ATOM 3637 C C . ILE A 1 454 ? 23.594 -82.312 -35.062 1 19.61 454 ILE A C 1
ATOM 3639 O O . ILE A 1 454 ? 23.516 -81.375 -35.844 1 19.61 454 ILE A O 1
ATOM 3643 N N . GLY A 1 455 ? 22.359 -83.062 -34.938 1 19.03 455 GLY A N 1
ATOM 3644 C CA . GLY A 1 455 ? 21.922 -83.312 -36.312 1 19.03 455 GLY A CA 1
ATOM 3645 C C . GLY A 1 455 ? 21.703 -82 -37.094 1 19.03 455 GLY A C 1
ATOM 3646 O O . GLY A 1 455 ? 21.266 -81 -36.531 1 19.03 455 GLY A O 1
ATOM 3647 N N . THR A 1 456 ? 22.328 -81.812 -38.406 1 17.69 456 THR A N 1
ATOM 3648 C CA . THR A 1 456 ? 22.703 -80.812 -39.406 1 17.69 456 THR A CA 1
ATOM 3649 C C . THR A 1 456 ? 21.453 -80.25 -40.094 1 17.69 456 THR A C 1
ATOM 3651 O O . THR A 1 456 ? 20.953 -80.812 -41.062 1 17.69 456 THR A O 1
ATOM 3654 N N . ALA A 1 457 ? 20.328 -80.062 -39.406 1 18.62 457 ALA A N 1
ATOM 3655 C CA . ALA A 1 457 ? 19.266 -79.938 -40.375 1 18.62 457 ALA A CA 1
ATOM 3656 C C . ALA A 1 457 ? 19.484 -78.75 -41.312 1 18.62 457 ALA A C 1
ATOM 3658 O O . ALA A 1 457 ? 19.719 -77.625 -40.844 1 18.62 457 ALA A O 1
ATOM 3659 N N . ILE A 1 458 ? 19.547 -78.938 -42.719 1 17.05 458 ILE A N 1
ATOM 3660 C CA . ILE A 1 458 ? 19.953 -78.375 -44 1 17.05 458 ILE A CA 1
ATOM 3661 C C . ILE A 1 458 ? 19.125 -77.125 -44.281 1 17.05 458 ILE A C 1
ATOM 3663 O O . ILE A 1 458 ? 17.969 -77 -43.844 1 17.05 458 ILE A O 1
ATOM 3667 N N . CYS A 1 459 ? 19.781 -76.125 -44.969 1 16.95 459 CYS A N 1
ATOM 3668 C CA . CYS A 1 459 ? 19.75 -74.75 -45.531 1 16.95 459 CYS A CA 1
ATOM 3669 C C . CYS A 1 459 ? 18.656 -74.625 -46.562 1 16.95 459 CYS A C 1
ATOM 3671 O O . CYS A 1 459 ? 18.453 -73.5 -47.094 1 16.95 459 CYS A O 1
ATOM 3673 N N . HIS A 1 460 ? 17.984 -75.5 -47.156 1 16 460 HIS A N 1
ATOM 3674 C CA . HIS A 1 460 ? 17.922 -75.25 -48.594 1 16 460 HIS A CA 1
ATOM 3675 C C . HIS A 1 460 ? 17.109 -74 -48.906 1 16 460 HIS A C 1
ATOM 3677 O O . HIS A 1 460 ? 17.578 -73.125 -49.656 1 16 460 HIS A O 1
ATOM 3683 N N . ALA A 1 461 ? 15.945 -74.062 -49.594 1 15.88 461 ALA A N 1
ATOM 3684 C CA . ALA A 1 461 ? 15.578 -73.75 -50.969 1 15.88 461 ALA A CA 1
ATOM 3685 C C . ALA A 1 461 ? 14.875 -72.375 -51.031 1 15.88 461 ALA A C 1
ATOM 3687 O O . ALA A 1 461 ? 15.242 -71.5 -51.812 1 15.88 461 ALA A O 1
ATOM 3688 N N . CYS A 1 462 ? 13.531 -72.125 -50.844 1 15.69 462 CYS A N 1
ATOM 3689 C CA . CYS A 1 462 ? 12.758 -71.688 -52 1 15.69 462 CYS A CA 1
ATOM 3690 C C . CYS A 1 462 ? 12.758 -70.188 -52.156 1 15.69 462 CYS A C 1
ATOM 3692 O O . CYS A 1 462 ? 12.898 -69.5 -51.156 1 15.69 462 CYS A O 1
ATOM 3694 N N . SER A 1 463 ? 12.555 -69.5 -53.438 1 14.98 463 SER A N 1
ATOM 3695 C CA . SER A 1 463 ? 12.633 -68.562 -54.562 1 14.98 463 SER A CA 1
ATOM 3696 C C . SER A 1 463 ? 11.742 -67.375 -54.344 1 14.98 463 SER A C 1
ATOM 3698 O O . SER A 1 463 ? 12.188 -66.25 -54.5 1 14.98 463 SER A O 1
ATOM 3700 N N . LYS A 1 464 ? 10.336 -67.375 -54.719 1 15.52 464 LYS A N 1
ATOM 3701 C CA . LYS A 1 464 ? 9.773 -66.625 -55.844 1 15.52 464 LYS A CA 1
ATOM 3702 C C . LYS A 1 464 ? 9.398 -65.188 -55.406 1 15.52 464 LYS A C 1
ATOM 3704 O O . LYS A 1 464 ? 9.672 -64.25 -56.125 1 15.52 464 LYS A O 1
ATOM 3709 N N . SER A 1 465 ? 8.289 -64.875 -54.656 1 16.06 465 SER A N 1
ATOM 3710 C CA . SER A 1 465 ? 7.293 -64.062 -55.375 1 16.06 465 SER A CA 1
ATOM 3711 C C . SER A 1 465 ? 7.539 -62.594 -55.156 1 16.06 465 SER A C 1
ATOM 3713 O O . SER A 1 465 ? 8.148 -62.188 -54.188 1 16.06 465 SER A O 1
ATOM 3715 N N . GLY A 1 466 ? 7.047 -61.594 -56.156 1 15.95 466 GLY A N 1
ATOM 3716 C CA . GLY A 1 466 ? 7.188 -60.438 -57.031 1 15.95 466 GLY A CA 1
ATOM 3717 C C . GLY A 1 466 ? 6.754 -59.125 -56.375 1 15.95 466 GLY A C 1
ATOM 3718 O O . GLY A 1 466 ? 7.219 -58.062 -56.75 1 15.95 466 GLY A O 1
ATOM 3719 N N . LEU A 1 467 ? 5.586 -58.938 -55.656 1 16.19 467 LEU A N 1
ATOM 3720 C CA . LEU A 1 467 ? 4.711 -57.906 -56.188 1 16.19 467 LEU A CA 1
ATOM 3721 C C . LEU A 1 467 ? 5.262 -56.531 -55.875 1 16.19 467 LEU A C 1
ATOM 3723 O O . LEU A 1 467 ? 5.93 -56.312 -54.844 1 16.19 467 LEU A O 1
ATOM 3727 N N . ARG A 1 468 ? 4.723 -55.469 -56.781 1 15.52 468 ARG A N 1
ATOM 3728 C CA . ARG A 1 468 ? 4.945 -54.219 -57.5 1 15.52 468 ARG A CA 1
ATOM 3729 C C . ARG A 1 468 ? 4.891 -53.031 -56.531 1 15.52 468 ARG A C 1
ATOM 3731 O O . ARG A 1 468 ? 4.188 -53.062 -55.531 1 15.52 468 ARG A O 1
ATOM 3738 N N . ALA A 1 469 ? 5.699 -52 -56.812 1 17.81 469 ALA A N 1
ATOM 3739 C CA . ALA A 1 469 ? 6.309 -50.719 -56.5 1 17.81 469 ALA A CA 1
ATOM 3740 C C . ALA A 1 469 ? 5.309 -49.594 -56.688 1 17.81 469 ALA A C 1
ATOM 3742 O O . ALA A 1 469 ? 5.641 -48.406 -56.5 1 17.81 469 ALA A O 1
ATOM 3743 N N . HIS A 1 470 ? 3.869 -49.719 -56.781 1 16.84 470 HIS A N 1
ATOM 3744 C CA . HIS A 1 470 ? 3.346 -48.656 -57.625 1 16.84 470 HIS A CA 1
ATOM 3745 C C . HIS A 1 470 ? 3.684 -47.281 -57.062 1 16.84 470 HIS A C 1
ATOM 3747 O O . HIS A 1 470 ? 3.877 -47.125 -55.844 1 16.84 470 HIS A O 1
ATOM 3753 N N . ASN A 1 471 ? 3.781 -46.094 -58.062 1 16.94 471 ASN A N 1
ATOM 3754 C CA . ASN A 1 471 ? 4.379 -44.844 -58.531 1 16.94 471 ASN A CA 1
ATOM 3755 C C . ASN A 1 471 ? 3.613 -43.625 -58 1 16.94 471 ASN A C 1
ATOM 3757 O O . ASN A 1 471 ? 4.059 -42.5 -58.156 1 16.94 471 ASN A O 1
ATOM 3761 N N . PRO A 1 472 ? 2.424 -43.562 -57.188 1 18.8 472 PRO A N 1
ATOM 3762 C CA . PRO A 1 472 ? 1.537 -42.594 -57.875 1 18.8 472 PRO A CA 1
ATOM 3763 C C . PRO A 1 472 ? 2.109 -41.188 -57.875 1 18.8 472 PRO A C 1
ATOM 3765 O O . PRO A 1 472 ? 2.953 -40.844 -57.062 1 18.8 472 PRO A O 1
ATOM 3768 N N . PRO A 1 473 ? 1.46 -40.125 -58.844 1 18.03 473 PRO A N 1
ATOM 3769 C CA . PRO A 1 473 ? 1.785 -39 -59.719 1 18.03 473 PRO A CA 1
ATOM 3770 C C . PRO A 1 473 ? 1.93 -37.688 -58.969 1 18.03 473 PRO A C 1
ATOM 3772 O O . PRO A 1 473 ? 1.425 -37.562 -57.844 1 18.03 473 PRO A O 1
ATOM 3775 N N . ILE A 1 474 ? 2.652 -36.625 -59.625 1 19.42 474 ILE A N 1
ATOM 3776 C CA . ILE A 1 474 ? 3.369 -35.344 -59.625 1 19.42 474 ILE A CA 1
ATOM 3777 C C . ILE A 1 474 ? 2.375 -34.219 -59.75 1 19.42 474 ILE A C 1
ATOM 3779 O O . ILE A 1 474 ? 2.773 -33.031 -59.844 1 19.42 474 ILE A O 1
ATOM 3783 N N . PHE A 1 475 ? 1.06 -34.125 -59.281 1 18.53 475 PHE A N 1
ATOM 3784 C CA . PHE A 1 475 ? 0.269 -33.156 -60.062 1 18.53 475 PHE A CA 1
ATOM 3785 C C . PHE A 1 475 ? 0.816 -31.75 -59.875 1 18.53 475 PHE A C 1
ATOM 3787 O O . PHE A 1 475 ? 1.275 -31.391 -58.781 1 18.53 475 PHE A O 1
ATOM 3794 N N . PRO A 1 476 ? 0.945 -30.891 -61 1 18.78 476 PRO A N 1
ATOM 3795 C CA . PRO A 1 476 ? 1.448 -29.625 -61.562 1 18.78 476 PRO A CA 1
ATOM 3796 C C . PRO A 1 476 ? 0.724 -28.406 -60.969 1 18.78 476 PRO A C 1
ATOM 3798 O O . PRO A 1 476 ? -0.474 -28.469 -60.688 1 18.78 476 PRO A O 1
ATOM 3801 N N . VAL A 1 477 ? 1.46 -27.531 -60.312 1 17.97 477 VAL A N 1
ATOM 3802 C CA . VAL A 1 477 ? 1.19 -26.172 -59.812 1 17.97 477 VAL A CA 1
ATOM 3803 C C . VAL A 1 477 ? 0.822 -25.266 -61 1 17.97 477 VAL A C 1
ATOM 3805 O O . VAL A 1 477 ? 1.691 -24.859 -61.781 1 17.97 477 VAL A O 1
ATOM 3808 N N . THR A 1 478 ? -0.046 -25.391 -61.875 1 15.9 478 THR A N 1
ATOM 3809 C CA . THR A 1 478 ? -0.273 -24.547 -63.031 1 15.9 478 THR A CA 1
ATOM 3810 C C . THR A 1 478 ? -0.562 -23.109 -62.625 1 15.9 478 THR A C 1
ATOM 3812 O O . THR A 1 478 ? 0.31 -22.422 -62.094 1 15.9 478 THR A O 1
ATOM 3815 N N . LYS A 1 479 ? -1.613 -22.453 -63.281 1 16.69 479 LYS A N 1
ATOM 3816 C CA . LYS A 1 479 ? -1.809 -21.422 -64.312 1 16.69 479 LYS A CA 1
ATOM 3817 C C . LYS A 1 479 ? -2.008 -20.047 -63.688 1 16.69 479 LYS A C 1
ATOM 3819 O O . LYS A 1 479 ? -2.24 -19.938 -62.469 1 16.69 479 LYS A O 1
ATOM 3824 N N . ARG A 1 480 ? -3.051 -19.219 -64.25 1 16.48 480 ARG A N 1
ATOM 3825 C CA . ARG A 1 480 ? -3.289 -18.062 -65.125 1 16.48 480 ARG A CA 1
ATOM 3826 C C . ARG A 1 480 ? -3.74 -16.859 -64.312 1 16.48 480 ARG A C 1
ATOM 3828 O O . ARG A 1 480 ? -3.221 -15.75 -64.438 1 16.48 480 ARG A O 1
ATOM 3835 N N . TYR A 1 481 ? -5.09 -16.688 -63.719 1 19.05 481 TYR A N 1
ATOM 3836 C CA . TYR A 1 481 ? -5.973 -15.773 -64.438 1 19.05 481 TYR A CA 1
ATOM 3837 C C . TYR A 1 481 ? -5.547 -14.328 -64.188 1 19.05 481 TYR A C 1
ATOM 3839 O O . TYR A 1 481 ? -4.918 -14.008 -63.156 1 19.05 481 TYR A O 1
ATOM 3847 N N . ARG A 1 482 ? -6.285 -13.383 -65.062 1 20.52 482 ARG A N 1
ATOM 3848 C CA . ARG A 1 482 ? -6.945 -12.195 -65.562 1 20.52 482 ARG A CA 1
ATOM 3849 C C . ARG A 1 482 ? -7.727 -11.469 -64.5 1 20.52 482 ARG A C 1
ATOM 3851 O O . ARG A 1 482 ? -8.484 -12.094 -63.75 1 20.52 482 ARG A O 1
ATOM 3858 N N . MET B 1 1 ? 30.344 -38.688 35.5 1 21.55 1 MET B N 1
ATOM 3859 C CA . MET B 1 1 ? 30.219 -37.25 35.25 1 21.55 1 MET B CA 1
ATOM 3860 C C . MET B 1 1 ? 29.047 -36.938 34.344 1 21.55 1 MET B C 1
ATOM 3862 O O . MET B 1 1 ? 28.969 -37.438 33.219 1 21.55 1 MET B O 1
ATOM 3866 N N . GLY B 1 2 ? 27.828 -36.625 34.812 1 22.59 2 GLY B N 1
ATOM 3867 C CA . GLY B 1 2 ? 26.438 -36.844 34.438 1 22.59 2 GLY B CA 1
ATOM 3868 C C . GLY B 1 2 ? 25.891 -35.812 33.469 1 22.59 2 GLY B C 1
ATOM 3869 O O . GLY B 1 2 ? 25.922 -34.625 33.75 1 22.59 2 GLY B O 1
ATOM 3870 N N . VAL B 1 3 ? 26.047 -35.938 32.125 1 23.11 3 VAL B N 1
ATOM 3871 C CA . VAL B 1 3 ? 25.766 -35.031 31.031 1 23.11 3 VAL B CA 1
ATOM 3872 C C . VAL B 1 3 ? 24.312 -34.562 31.078 1 23.11 3 VAL B C 1
ATOM 3874 O O . VAL B 1 3 ? 23.391 -35.406 31.031 1 23.11 3 VAL B O 1
ATOM 3877 N N . ARG B 1 4 ? 24.047 -33.5 31.781 1 25.23 4 ARG B N 1
ATOM 3878 C CA . ARG B 1 4 ? 22.703 -33 32.062 1 25.23 4 ARG B CA 1
ATOM 3879 C C . ARG B 1 4 ? 21.938 -32.75 30.766 1 25.23 4 ARG B C 1
ATOM 3881 O O . ARG B 1 4 ? 22.453 -32.062 29.859 1 25.23 4 ARG B O 1
ATOM 3888 N N . PRO B 1 5 ? 20.844 -33.375 30.453 1 22.16 5 PRO B N 1
ATOM 3889 C CA . PRO B 1 5 ? 20.141 -33.594 29.188 1 22.16 5 PRO B CA 1
ATOM 3890 C C . PRO B 1 5 ? 19.594 -32.312 28.578 1 22.16 5 PRO B C 1
ATOM 3892 O O . PRO B 1 5 ? 19.766 -32.062 27.375 1 22.16 5 PRO B O 1
ATOM 3895 N N . GLY B 1 6 ? 18.547 -31.609 29.109 1 21.67 6 GLY B N 1
ATOM 3896 C CA . GLY B 1 6 ? 17.25 -31.406 28.484 1 21.67 6 GLY B CA 1
ATOM 3897 C C . GLY B 1 6 ? 17.156 -30.078 27.75 1 21.67 6 GLY B C 1
ATOM 3898 O O . GLY B 1 6 ? 17.031 -29.031 28.391 1 21.67 6 GLY B O 1
ATOM 3899 N N . ALA B 1 7 ? 17.906 -29.688 26.75 1 23.25 7 ALA B N 1
ATOM 3900 C CA . ALA B 1 7 ? 17.906 -28.359 26.141 1 23.25 7 ALA B CA 1
ATOM 3901 C C . ALA B 1 7 ? 16.531 -27.984 25.641 1 23.25 7 ALA B C 1
ATOM 3903 O O . ALA B 1 7 ? 16 -28.625 24.719 1 23.25 7 ALA B O 1
ATOM 3904 N N . GLN B 1 8 ? 15.594 -27.531 26.5 1 22.33 8 GLN B N 1
ATOM 3905 C CA . GLN B 1 8 ? 14.242 -27.094 26.188 1 22.33 8 GLN B CA 1
ATOM 3906 C C . GLN B 1 8 ? 14.25 -26.016 25.109 1 22.33 8 GLN B C 1
ATOM 3908 O O . GLN B 1 8 ? 14.867 -24.969 25.281 1 22.33 8 GLN B O 1
ATOM 3913 N N . GLU B 1 9 ? 14.297 -26.328 23.859 1 24 9 GLU B N 1
ATOM 3914 C CA . GLU B 1 9 ? 14.195 -25.453 22.688 1 24 9 GLU B CA 1
ATOM 3915 C C . GLU B 1 9 ? 13.023 -24.484 22.812 1 24 9 GLU B C 1
ATOM 3917 O O . GLU B 1 9 ? 11.867 -24.906 22.875 1 24 9 GLU B O 1
ATOM 3922 N N . GLU B 1 10 ? 13.227 -23.422 23.609 1 24.12 10 GLU B N 1
ATOM 3923 C CA . GLU B 1 10 ? 12.266 -22.328 23.781 1 24.12 10 GLU B CA 1
ATOM 3924 C C . GLU B 1 10 ? 11.719 -21.859 22.438 1 24.12 10 GLU B C 1
ATOM 3926 O O . GLU B 1 10 ? 12.484 -21.438 21.578 1 24.12 10 GLU B O 1
ATOM 3931 N N . SER B 1 11 ? 10.695 -22.438 21.938 1 24.95 11 SER B N 1
ATOM 3932 C CA . SER B 1 11 ? 9.836 -22.109 20.797 1 24.95 11 SER B CA 1
ATOM 3933 C C . SER B 1 11 ? 9.547 -20.625 20.734 1 24.95 11 SER B C 1
ATOM 3935 O O . SER B 1 11 ? 9.195 -20 21.75 1 24.95 11 SER B O 1
ATOM 3937 N N . ALA B 1 12 ? 10.336 -19.969 19.938 1 25.69 12 ALA B N 1
ATOM 3938 C CA . ALA B 1 12 ? 10.164 -18.547 19.672 1 25.69 12 ALA B CA 1
ATOM 3939 C C . ALA B 1 12 ? 8.688 -18.172 19.594 1 25.69 12 ALA B C 1
ATOM 3941 O O . ALA B 1 12 ? 7.988 -18.562 18.656 1 25.69 12 ALA B O 1
ATOM 3942 N N . SER B 1 13 ? 8 -18.25 20.719 1 23.94 13 SER B N 1
ATOM 3943 C CA . SER B 1 13 ? 6.645 -17.719 20.844 1 23.94 13 SER B CA 1
ATOM 3944 C C . SER B 1 13 ? 6.562 -16.281 20.312 1 23.94 13 SER B C 1
ATOM 3946 O O . SER B 1 13 ? 7.398 -15.445 20.656 1 23.94 13 SER B O 1
ATOM 3948 N N . PRO B 1 14 ? 6.105 -16.062 19.109 1 26.39 14 PRO B N 1
ATOM 3949 C CA . PRO B 1 14 ? 5.961 -14.695 18.609 1 26.39 14 PRO B CA 1
ATOM 3950 C C . PRO B 1 14 ? 5.484 -13.727 19.688 1 26.39 14 PRO B C 1
ATOM 3952 O O . PRO B 1 14 ? 4.539 -14.031 20.422 1 26.39 14 PRO B O 1
ATOM 3955 N N . ALA B 1 15 ? 6.395 -13.062 20.234 1 25.8 15 ALA B N 1
ATOM 3956 C CA . ALA B 1 15 ? 6.164 -12.016 21.234 1 25.8 15 ALA B CA 1
ATOM 3957 C C . ALA B 1 15 ? 5.023 -11.094 20.812 1 25.8 15 ALA B C 1
ATOM 3959 O O . ALA B 1 15 ? 5.246 -10.094 20.125 1 25.8 15 ALA B O 1
ATOM 3960 N N . CYS B 1 16 ? 4.039 -11.562 20.062 1 27 16 CYS B N 1
ATOM 3961 C CA . CYS B 1 16 ? 2.904 -10.648 20.188 1 27 16 CYS B CA 1
ATOM 3962 C C . CYS B 1 16 ? 2.77 -10.141 21.625 1 27 16 CYS B C 1
ATOM 3964 O O . CYS B 1 16 ? 2.559 -10.922 22.547 1 27 16 CYS B O 1
ATOM 3966 N N . MET B 1 17 ? 3.58 -9.273 21.969 1 27.23 17 MET B N 1
ATOM 3967 C CA . MET B 1 17 ? 3.523 -8.602 23.266 1 27.23 17 MET B CA 1
ATOM 3968 C C . MET B 1 17 ? 2.078 -8.406 23.719 1 27.23 17 MET B C 1
ATOM 3970 O O . MET B 1 17 ? 1.212 -8.07 22.906 1 27.23 17 MET B O 1
ATOM 3974 N N . GLN B 1 18 ? 1.765 -9.086 24.75 1 26.83 18 GLN B N 1
ATOM 3975 C CA . GLN B 1 18 ? 0.65 -8.898 25.672 1 26.83 18 GLN B CA 1
ATOM 3976 C C . GLN B 1 18 ? 0.501 -7.434 26.062 1 26.83 18 GLN B C 1
ATOM 3978 O O . GLN B 1 18 ? 0.788 -7.059 27.203 1 26.83 18 GLN B O 1
ATOM 3983 N N . HIS B 1 19 ? 1.095 -6.523 25.375 1 26.83 19 HIS B N 1
ATOM 3984 C CA . HIS B 1 19 ? 0.488 -5.336 25.969 1 26.83 19 HIS B CA 1
ATOM 3985 C C . HIS B 1 19 ? -1.033 -5.387 25.859 1 26.83 19 HIS B C 1
ATOM 3987 O O . HIS B 1 19 ? -1.579 -5.688 24.797 1 26.83 19 HIS B O 1
ATOM 3993 N N . PRO B 1 20 ? -1.716 -5.496 27.016 1 28.12 20 PRO B N 1
ATOM 3994 C CA . PRO B 1 20 ? -3.158 -5.73 27.125 1 28.12 20 PRO B CA 1
ATOM 3995 C C . PRO B 1 20 ? -3.955 -4.949 26.078 1 28.12 20 PRO B C 1
ATOM 3997 O O . PRO B 1 20 ? -5.059 -5.355 25.703 1 28.12 20 PRO B O 1
ATOM 4000 N N . SER B 1 21 ? -3.609 -3.758 26.016 1 27.67 21 SER B N 1
ATOM 4001 C CA . SER B 1 21 ? -4.547 -2.912 25.281 1 27.67 21 SER B CA 1
ATOM 4002 C C . SER B 1 21 ? -4.441 -3.139 23.781 1 27.67 21 SER B C 1
ATOM 4004 O O . SER B 1 21 ? -5.164 -2.512 23 1 27.67 21 SER B O 1
ATOM 4006 N N . LEU B 1 22 ? -3.35 -3.611 23.391 1 28.2 22 LEU B N 1
ATOM 4007 C CA . LEU B 1 22 ? -3.256 -3.691 21.938 1 28.2 22 LEU B CA 1
ATOM 4008 C C . LEU B 1 22 ? -3.965 -4.938 21.422 1 28.2 22 LEU B C 1
ATOM 4010 O O . LEU B 1 22 ? -3.596 -6.059 21.766 1 28.2 22 LEU B O 1
ATOM 4014 N N . ARG B 1 23 ? -5.277 -5.027 21.609 1 27.16 23 ARG B N 1
ATOM 4015 C CA . ARG B 1 23 ? -5.941 -6.109 20.891 1 27.16 23 ARG B CA 1
ATOM 4016 C C . ARG B 1 23 ? -5.57 -6.094 19.406 1 27.16 23 ARG B C 1
ATOM 4018 O O . ARG B 1 23 ? -5.711 -5.066 18.734 1 27.16 23 ARG B O 1
ATOM 4025 N N . CYS B 1 24 ? -4.508 -6.773 19.141 1 28.92 24 CYS B N 1
ATOM 4026 C CA . CYS B 1 24 ? -4.215 -6.984 17.734 1 28.92 24 CYS B CA 1
ATOM 4027 C C . CYS B 1 24 ? -5.457 -7.449 16.984 1 28.92 24 CYS B C 1
ATOM 4029 O O . CYS B 1 24 ? -5.988 -8.531 17.25 1 28.92 24 CYS B O 1
ATOM 4031 N N . GLY B 1 25 ? -6.406 -6.691 16.797 1 27.19 25 GLY B N 1
ATOM 4032 C CA . GLY B 1 25 ? -7.578 -7.129 16.047 1 27.19 25 GLY B CA 1
ATOM 4033 C C . GLY B 1 25 ? -7.266 -8.203 15.031 1 27.19 25 GLY B C 1
ATOM 4034 O O . GLY B 1 25 ? -8.016 -9.164 14.883 1 27.19 25 GLY B O 1
ATOM 4035 N N . ARG B 1 26 ? -6.59 -7.812 13.938 1 29.69 26 ARG B N 1
ATOM 4036 C CA . ARG B 1 26 ? -6.336 -8.922 13.031 1 29.69 26 ARG B CA 1
ATOM 4037 C C . ARG B 1 26 ? -5.379 -9.93 13.656 1 29.69 26 ARG B C 1
ATOM 4039 O O . ARG B 1 26 ? -4.344 -9.555 14.211 1 29.69 26 ARG B O 1
ATOM 4046 N N . ILE B 1 27 ? -5.969 -10.852 14.484 1 26.48 27 ILE B N 1
ATOM 4047 C CA . ILE B 1 27 ? -5.176 -11.969 15.008 1 26.48 27 ILE B CA 1
ATOM 4048 C C . ILE B 1 27 ? -4.141 -12.391 13.969 1 26.48 27 ILE B C 1
ATOM 4050 O O . ILE B 1 27 ? -4.492 -12.836 12.875 1 26.48 27 ILE B O 1
ATOM 4054 N N . VAL B 1 28 ? -3.088 -11.695 13.82 1 28.16 28 VAL B N 1
ATOM 4055 C CA . VAL B 1 28 ? -1.961 -12.281 13.102 1 28.16 28 VAL B CA 1
ATOM 4056 C C . VAL B 1 28 ? -1.659 -13.672 13.664 1 28.16 28 VAL B C 1
ATOM 4058 O O . VAL B 1 28 ? -1.288 -13.812 14.828 1 28.16 28 VAL B O 1
ATOM 4061 N N . THR B 1 29 ? -2.613 -14.586 13.523 1 25.03 29 THR B N 1
ATOM 4062 C CA . THR B 1 29 ? -2.227 -15.938 13.898 1 25.03 29 THR B CA 1
ATOM 4063 C C . THR B 1 29 ? -0.752 -16.188 13.594 1 25.03 29 THR B C 1
ATOM 4065 O O . THR B 1 29 ? -0.205 -15.609 12.648 1 25.03 29 THR B O 1
ATOM 4068 N N . SER B 1 30 ? -0.008 -16.594 14.648 1 25.66 30 SER B N 1
ATOM 4069 C CA . SER B 1 30 ? 1.39 -17 14.742 1 25.66 30 SER B CA 1
ATOM 4070 C C . SER B 1 30 ? 1.774 -17.938 13.594 1 25.66 30 SER B C 1
ATOM 4072 O O . SER B 1 30 ? 2.91 -18.406 13.531 1 25.66 30 SER B O 1
ATOM 4074 N N . GLY B 1 31 ? 0.774 -18.688 13.211 1 23.53 31 GLY B N 1
ATOM 4075 C CA . GLY B 1 31 ? 1.312 -19.531 12.156 1 23.53 31 GLY B CA 1
ATOM 4076 C C . GLY B 1 31 ? 2.004 -18.734 11.055 1 23.53 31 GLY B C 1
ATOM 4077 O O . GLY B 1 31 ? 2.252 -19.266 9.969 1 23.53 31 GLY B O 1
ATOM 4078 N N . TYR B 1 32 ? 1.64 -17.578 11.219 1 26.89 32 TYR B N 1
ATOM 4079 C CA . TYR B 1 32 ? 2.064 -16.641 10.18 1 26.89 32 TYR B CA 1
ATOM 4080 C C . TYR B 1 32 ? 3.533 -16.844 9.836 1 26.89 32 TYR B C 1
ATOM 4082 O O . TYR B 1 32 ? 4.363 -17.078 10.719 1 26.89 32 TYR B O 1
ATOM 4090 N N . PHE B 1 33 ? 3.596 -17.312 8.68 1 26.19 33 PHE B N 1
ATOM 4091 C CA . PHE B 1 33 ? 4.887 -17.594 8.062 1 26.19 33 PHE B CA 1
ATOM 4092 C C . PHE B 1 33 ? 5.941 -16.594 8.539 1 26.19 33 PHE B C 1
ATOM 4094 O O . PHE B 1 33 ? 5.66 -15.406 8.688 1 26.19 33 PHE B O 1
ATOM 4101 N N . HIS B 1 34 ? 6.668 -16.938 9.625 1 23.67 34 HIS B N 1
ATOM 4102 C CA . HIS B 1 34 ? 8.078 -16.578 9.586 1 23.67 34 HIS B CA 1
ATOM 4103 C C . HIS B 1 34 ? 8.492 -16.078 8.203 1 23.67 34 HIS B C 1
ATOM 4105 O O . HIS B 1 34 ? 9.664 -16.172 7.832 1 23.67 34 HIS B O 1
ATOM 4111 N N . PHE B 1 35 ? 7.496 -16.031 7.484 1 25.5 35 PHE B N 1
ATOM 4112 C CA . PHE B 1 35 ? 7.938 -15.305 6.301 1 25.5 35 PHE B CA 1
ATOM 4113 C C . PHE B 1 35 ? 8.391 -13.898 6.668 1 25.5 35 PHE B C 1
ATOM 4115 O O . PHE B 1 35 ? 8.812 -13.133 5.797 1 25.5 35 PHE B O 1
ATOM 4122 N N . GLY B 1 36 ? 7.867 -13.328 7.68 1 27.19 36 GLY B N 1
ATOM 4123 C CA . GLY B 1 36 ? 8.477 -12.102 8.172 1 27.19 36 GLY B CA 1
ATOM 4124 C C . GLY B 1 36 ? 9.992 -12.188 8.266 1 27.19 36 GLY B C 1
ATOM 4125 O O . GLY B 1 36 ? 10.672 -11.164 8.281 1 27.19 36 GLY B O 1
ATOM 4126 N N . ARG B 1 37 ? 10.32 -13.141 9.188 1 25.72 37 ARG B N 1
ATOM 4127 C CA . ARG B 1 37 ? 11.758 -13.32 8.969 1 25.72 37 ARG B CA 1
ATOM 4128 C C . ARG B 1 37 ? 12.047 -13.672 7.516 1 25.72 37 ARG B C 1
ATOM 4130 O O . ARG B 1 37 ? 12.289 -14.836 7.191 1 25.72 37 ARG B O 1
ATOM 4137 N N . TYR B 1 38 ? 11.016 -13.664 6.82 1 26.86 38 TYR B N 1
ATOM 4138 C CA . TYR B 1 38 ? 11.75 -13.57 5.562 1 26.86 38 TYR B CA 1
ATOM 4139 C C . TYR B 1 38 ? 13.086 -12.867 5.766 1 26.86 38 TYR B C 1
ATOM 4141 O O . TYR B 1 38 ? 13.133 -11.648 5.949 1 26.86 38 TYR B O 1
ATOM 4149 N N . LYS B 1 39 ? 13.789 -13.211 6.926 1 26.48 39 LYS B N 1
ATOM 4150 C CA . LYS B 1 39 ? 15.195 -12.898 6.723 1 26.48 39 LYS B CA 1
ATOM 4151 C C . LYS B 1 39 ? 15.469 -12.492 5.277 1 26.48 39 LYS B C 1
ATOM 4153 O O . LYS B 1 39 ? 14.695 -12.82 4.379 1 26.48 39 LYS B O 1
ATOM 4158 N N . TYR B 1 40 ? 16.516 -11.852 5.285 1 23.84 40 TYR B N 1
ATOM 4159 C CA . TYR B 1 40 ? 17.141 -11.562 4.004 1 23.84 40 TYR B CA 1
ATOM 4160 C C . TYR B 1 40 ? 16.828 -12.648 2.982 1 23.84 40 TYR B C 1
ATOM 4162 O O . TYR B 1 40 ? 17.156 -13.82 3.201 1 23.84 40 TYR B O 1
ATOM 4170 N N . ILE B 1 41 ? 15.57 -13.031 2.766 1 26.61 41 ILE B N 1
ATOM 4171 C CA . ILE B 1 41 ? 16.094 -13.508 1.488 1 26.61 41 ILE B CA 1
ATOM 4172 C C . ILE B 1 41 ? 17.469 -12.891 1.242 1 26.61 41 ILE B C 1
ATOM 4174 O O . ILE B 1 41 ? 17.609 -11.672 1.116 1 26.61 41 ILE B O 1
ATOM 4178 N N . ARG B 1 42 ? 18.359 -13.188 2.205 1 25.22 42 ARG B N 1
ATOM 4179 C CA . ARG B 1 42 ? 19.688 -12.836 1.693 1 25.22 42 ARG B CA 1
ATOM 4180 C C . ARG B 1 42 ? 19.609 -12.422 0.227 1 25.22 42 ARG B C 1
ATOM 4182 O O . ARG B 1 42 ? 19.031 -13.141 -0.597 1 25.22 42 ARG B O 1
ATOM 4189 N N . TRP B 1 43 ? 19.375 -11.18 0.076 1 25.17 43 TRP B N 1
ATOM 4190 C CA . TRP B 1 43 ? 19.859 -10.555 -1.151 1 25.17 43 TRP B CA 1
ATOM 4191 C C . TRP B 1 43 ? 20.75 -11.516 -1.933 1 25.17 43 TRP B C 1
ATOM 4193 O O . TRP B 1 43 ? 21.656 -12.133 -1.366 1 25.17 43 TRP B O 1
ATOM 4203 N N . LEU B 1 44 ? 20.125 -12.375 -2.635 1 26.05 44 LEU B N 1
ATOM 4204 C CA . LEU B 1 44 ? 21.094 -12.82 -3.621 1 26.05 44 LEU B CA 1
ATOM 4205 C C . LEU B 1 44 ? 22.312 -11.891 -3.641 1 26.05 44 LEU B C 1
ATOM 4207 O O . LEU B 1 44 ? 22.172 -10.688 -3.881 1 26.05 44 LEU B O 1
ATOM 4211 N N . ASP B 1 45 ? 23.031 -11.961 -2.535 1 25.53 45 ASP B N 1
ATOM 4212 C CA . ASP B 1 45 ? 24.375 -11.508 -2.893 1 25.53 45 ASP B CA 1
ATOM 4213 C C . ASP B 1 45 ? 24.547 -11.469 -4.41 1 25.53 45 ASP B C 1
ATOM 4215 O O . ASP B 1 45 ? 24.578 -12.516 -5.062 1 25.53 45 ASP B O 1
ATOM 4219 N N . VAL B 1 46 ? 23.953 -10.562 -5 1 26.36 46 VAL B N 1
ATOM 4220 C CA . VAL B 1 46 ? 24.406 -10.18 -6.336 1 26.36 46 VAL B CA 1
ATOM 4221 C C . VAL B 1 46 ? 25.875 -10.531 -6.508 1 26.36 46 VAL B C 1
ATOM 4223 O O . VAL B 1 46 ? 26.469 -10.25 -7.555 1 26.36 46 VAL B O 1
ATOM 4226 N N . SER B 1 47 ? 26.609 -10.727 -5.484 1 25.27 47 SER B N 1
ATOM 4227 C CA . SER B 1 47 ? 27.922 -11.047 -6 1 25.27 47 SER B CA 1
ATOM 4228 C C . SER B 1 47 ? 27.875 -12.211 -6.988 1 25.27 47 SER B C 1
ATOM 4230 O O . SER B 1 47 ? 28.547 -12.188 -8.023 1 25.27 47 SER B O 1
ATOM 4232 N N . ASN B 1 48 ? 27.703 -13.547 -6.414 1 25.19 48 ASN B N 1
ATOM 4233 C CA . ASN B 1 48 ? 27.953 -14.555 -7.438 1 25.19 48 ASN B CA 1
ATOM 4234 C C . ASN B 1 48 ? 26.812 -14.625 -8.445 1 25.19 48 ASN B C 1
ATOM 4236 O O . ASN B 1 48 ? 25.797 -13.961 -8.281 1 25.19 48 ASN B O 1
ATOM 4240 N N . GLY B 1 49 ? 26.422 -15.953 -8.961 1 25.48 49 GLY B N 1
ATOM 4241 C CA . GLY B 1 49 ? 25.781 -16.391 -10.188 1 25.48 49 GLY B CA 1
ATOM 4242 C C . GLY B 1 49 ? 24.297 -16.047 -10.234 1 25.48 49 GLY B C 1
ATOM 4243 O O . GLY B 1 49 ? 23.578 -16.5 -11.133 1 25.48 49 GLY B O 1
ATOM 4244 N N . LEU B 1 50 ? 23.703 -15.758 -9.133 1 31.14 50 LEU B N 1
ATOM 4245 C CA . LEU B 1 50 ? 22.281 -15.547 -9.422 1 31.14 50 LEU B CA 1
ATOM 4246 C C . LEU B 1 50 ? 22.094 -14.359 -10.359 1 31.14 50 LEU B C 1
ATOM 4248 O O . LEU B 1 50 ? 20.984 -13.844 -10.5 1 31.14 50 LEU B O 1
ATOM 4252 N N . ARG B 1 51 ? 23 -13.789 -10.695 1 30.95 51 ARG B N 1
ATOM 4253 C CA . ARG B 1 51 ? 23.125 -12.812 -11.773 1 30.95 51 ARG B CA 1
ATOM 4254 C C . ARG B 1 51 ? 22.359 -13.258 -13.008 1 30.95 51 ARG B C 1
ATOM 4256 O O . ARG B 1 51 ? 22.656 -12.828 -14.125 1 30.95 51 ARG B O 1
ATOM 4263 N N . GLN B 1 52 ? 21.953 -14.531 -12.953 1 32.31 52 GLN B N 1
ATOM 4264 C CA . GLN B 1 52 ? 21.297 -14.594 -14.258 1 32.31 52 GLN B CA 1
ATOM 4265 C C . GLN B 1 52 ? 20.203 -13.547 -14.367 1 32.31 52 GLN B C 1
ATOM 4267 O O . GLN B 1 52 ? 19.281 -13.516 -13.547 1 32.31 52 GLN B O 1
ATOM 4272 N N . ASN B 1 53 ? 20.547 -12.43 -14.656 1 33.47 53 ASN B N 1
ATOM 4273 C CA . ASN B 1 53 ? 19.938 -11.203 -15.164 1 33.47 53 ASN B CA 1
ATOM 4274 C C . ASN B 1 53 ? 18.609 -11.484 -15.852 1 33.47 53 ASN B C 1
ATOM 4276 O O . ASN B 1 53 ? 18.578 -12.039 -16.953 1 33.47 53 ASN B O 1
ATOM 4280 N N . ILE B 1 54 ? 17.859 -12.297 -15.297 1 35.12 54 ILE B N 1
ATOM 4281 C CA . ILE B 1 54 ? 16.609 -12.172 -16.047 1 35.12 54 ILE B CA 1
ATOM 4282 C C . ILE B 1 54 ? 16.578 -10.812 -16.75 1 35.12 54 ILE B C 1
ATOM 4284 O O . ILE B 1 54 ? 17.25 -9.875 -16.328 1 35.12 54 ILE B O 1
ATOM 4288 N N . VAL B 1 55 ? 15.789 -10.828 -17.828 1 36.69 55 VAL B N 1
ATOM 4289 C CA . VAL B 1 55 ? 15.547 -9.75 -18.781 1 36.69 55 VAL B CA 1
ATOM 4290 C C . VAL B 1 55 ? 15.297 -8.445 -18.031 1 36.69 55 VAL B C 1
ATOM 4292 O O . VAL B 1 55 ? 14.156 -7.992 -17.922 1 36.69 55 VAL B O 1
ATOM 4295 N N . TYR B 1 56 ? 15.586 -8.57 -16.656 1 41.59 56 TYR B N 1
ATOM 4296 C CA . TYR B 1 56 ? 15.391 -7.199 -16.203 1 41.59 56 TYR B CA 1
ATOM 4297 C C . TYR B 1 56 ? 16.328 -6.242 -16.938 1 41.59 56 TYR B C 1
ATOM 4299 O O . TYR B 1 56 ? 17.391 -6.645 -17.422 1 41.59 56 TYR B O 1
ATOM 4307 N N . HIS B 1 57 ? 15.703 -5.227 -17.5 1 42.66 57 HIS B N 1
ATOM 4308 C CA . HIS B 1 57 ? 16.328 -4.168 -18.297 1 42.66 57 HIS B CA 1
ATOM 4309 C C . HIS B 1 57 ? 17.625 -3.699 -17.672 1 42.66 57 HIS B C 1
ATOM 4311 O O . HIS B 1 57 ? 17.625 -3.043 -16.641 1 42.66 57 HIS B O 1
ATOM 4317 N N . SER B 1 58 ? 18.656 -4.68 -17.797 1 42 58 SER B N 1
ATOM 4318 C CA . SER B 1 58 ? 20.031 -4.273 -17.547 1 42 58 SER B CA 1
ATOM 4319 C C . SER B 1 58 ? 20.375 -2.979 -18.266 1 42 58 SER B C 1
ATOM 4321 O O . SER B 1 58 ? 19.891 -2.742 -19.375 1 42 58 SER B O 1
ATOM 4323 N N . GLY B 1 59 ? 20.359 -1.78 -17.672 1 47.84 59 GLY B N 1
ATOM 4324 C CA . GLY B 1 59 ? 20.812 -0.484 -18.141 1 47.84 59 GLY B CA 1
ATOM 4325 C C . GLY B 1 59 ? 20.953 0.54 -17.031 1 47.84 59 GLY B C 1
ATOM 4326 O O . GLY B 1 59 ? 20.797 0.212 -15.852 1 47.84 59 GLY B O 1
ATOM 4327 N N . GLU B 1 60 ? 21.859 1.418 -17.359 1 47 60 GLU B N 1
ATOM 4328 C CA . GLU B 1 60 ? 22.062 2.596 -16.531 1 47 60 GLU B CA 1
ATOM 4329 C C . GLU B 1 60 ? 20.969 3.633 -16.75 1 47 60 GLU B C 1
ATOM 4331 O O . GLU B 1 60 ? 20.406 3.73 -17.844 1 47 60 GLU B O 1
ATOM 4336 N N . TRP B 1 61 ? 20.438 3.98 -15.578 1 53.62 61 TRP B N 1
ATOM 4337 C CA . TRP B 1 61 ? 19.5 5.098 -15.664 1 53.62 61 TRP B CA 1
ATOM 4338 C C . TRP B 1 61 ? 20.188 6.406 -15.281 1 53.62 61 TRP B C 1
ATOM 4340 O O . TRP B 1 61 ? 20.906 6.469 -14.289 1 53.62 61 TRP B O 1
ATOM 4350 N N . ASP B 1 62 ? 20.141 7.324 -16.281 1 50.53 62 ASP B N 1
ATOM 4351 C CA . ASP B 1 62 ? 20.562 8.688 -15.945 1 50.53 62 ASP B CA 1
ATOM 4352 C C . ASP B 1 62 ? 19.344 9.586 -15.719 1 50.53 62 ASP B C 1
ATOM 4354 O O . ASP B 1 62 ? 18.5 9.742 -16.609 1 50.53 62 ASP B O 1
ATOM 4358 N N . ILE B 1 63 ? 19.172 9.922 -14.484 1 52.88 63 ILE B N 1
ATOM 4359 C CA . ILE B 1 63 ? 18.078 10.812 -14.102 1 52.88 63 ILE B CA 1
ATOM 4360 C C . ILE B 1 63 ? 18.625 12.227 -13.883 1 52.88 63 ILE B C 1
ATOM 4362 O O . ILE B 1 63 ? 19.578 12.414 -13.125 1 52.88 63 ILE B O 1
ATOM 4366 N N . ILE B 1 64 ? 18.281 13.086 -14.75 1 47 64 ILE B N 1
ATOM 4367 C CA . ILE B 1 64 ? 18.703 14.477 -14.586 1 47 64 ILE B CA 1
ATOM 4368 C C . ILE B 1 64 ? 17.656 15.242 -13.781 1 47 64 ILE B C 1
ATOM 4370 O O . ILE B 1 64 ? 16.5 15.328 -14.18 1 47 64 ILE B O 1
ATOM 4374 N N . ILE B 1 65 ? 18.047 15.438 -12.578 1 47.47 65 ILE B N 1
ATOM 4375 C CA . ILE B 1 65 ? 17.219 16.281 -11.727 1 47.47 65 ILE B CA 1
ATOM 4376 C C . ILE B 1 65 ? 17.953 17.609 -11.461 1 47.47 65 ILE B C 1
ATOM 4378 O O . ILE B 1 65 ? 19.078 17.609 -10.945 1 47.47 65 ILE B O 1
ATOM 4382 N N . ASP B 1 66 ? 17.266 18.641 -11.719 1 47.41 66 ASP B N 1
ATOM 4383 C CA . ASP B 1 66 ? 17.797 19.984 -11.508 1 47.41 66 ASP B CA 1
ATOM 4384 C C . ASP B 1 66 ? 19.188 20.125 -12.102 1 47.41 66 ASP B C 1
ATOM 4386 O O . ASP B 1 66 ? 20.094 20.672 -11.453 1 47.41 66 ASP B O 1
ATOM 4390 N N . GLY B 1 67 ? 19.359 19.562 -13.312 1 50.88 67 GLY B N 1
ATOM 4391 C CA . GLY B 1 67 ? 20.625 19.703 -14.016 1 50.88 67 GLY B CA 1
ATOM 4392 C C . GLY B 1 67 ? 21.656 18.672 -13.578 1 50.88 67 GLY B C 1
ATOM 4393 O O . GLY B 1 67 ? 22.719 18.562 -14.188 1 50.88 67 GLY B O 1
ATOM 4394 N N . SER B 1 68 ? 21.406 18.125 -12.469 1 52.78 68 SER B N 1
ATOM 4395 C CA . SER B 1 68 ? 22.344 17.109 -11.992 1 52.78 68 SER B CA 1
ATOM 4396 C C . SER B 1 68 ? 21.859 15.703 -12.352 1 52.78 68 SER B C 1
ATOM 4398 O O . SER B 1 68 ? 20.672 15.406 -12.281 1 52.78 68 SER B O 1
ATOM 4400 N N . SER B 1 69 ? 22.828 15.055 -12.844 1 62.25 69 SER B N 1
ATOM 4401 C CA . SER B 1 69 ? 22.516 13.703 -13.32 1 62.25 69 SER B CA 1
ATOM 4402 C C . SER B 1 69 ? 22.594 12.688 -12.188 1 62.25 69 SER B C 1
ATOM 4404 O O . SER B 1 69 ? 23.531 12.734 -11.375 1 62.25 69 SER B O 1
ATOM 4406 N N . LEU B 1 70 ? 21.469 12.023 -11.93 1 70.25 70 LEU B N 1
ATOM 4407 C CA . LEU B 1 70 ? 21.453 10.844 -11.078 1 70.25 70 LEU B CA 1
ATOM 4408 C C . LEU B 1 70 ? 21.672 9.57 -11.898 1 70.25 70 LEU B C 1
ATOM 4410 O O . LEU B 1 70 ? 21.047 9.391 -12.945 1 70.25 70 LEU B O 1
ATOM 4414 N N . THR B 1 71 ? 22.75 8.852 -11.5 1 71.44 71 THR B N 1
ATOM 4415 C CA . THR B 1 71 ? 23.031 7.629 -12.25 1 71.44 71 THR B CA 1
ATOM 4416 C C . THR B 1 71 ? 22.719 6.395 -11.406 1 71.44 71 THR B C 1
ATOM 4418 O O . THR B 1 71 ? 23.125 6.312 -10.242 1 71.44 71 THR B O 1
ATOM 4421 N N . MET B 1 72 ? 21.844 5.586 -11.883 1 77.25 72 MET B N 1
ATOM 4422 C CA . MET B 1 72 ? 21.656 4.238 -11.352 1 77.25 72 MET B CA 1
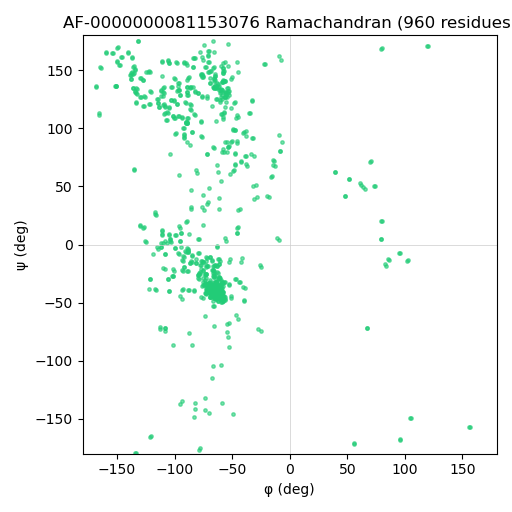ATOM 4423 C C . MET B 1 72 ? 22.422 3.213 -12.18 1 77.25 72 MET B C 1
ATOM 4425 O O . MET B 1 72 ? 22.094 2.998 -13.352 1 77.25 72 MET B O 1
ATOM 4429 N N . ASP B 1 73 ? 23.469 2.66 -11.578 1 75.69 73 ASP B N 1
ATOM 4430 C CA . ASP B 1 73 ? 24.266 1.675 -12.297 1 75.69 73 ASP B CA 1
ATOM 4431 C C . ASP B 1 73 ? 23.578 0.311 -12.312 1 75.69 73 ASP B C 1
ATOM 4433 O O . ASP B 1 73 ? 22.438 0.181 -11.859 1 75.69 73 ASP B O 1
ATOM 4437 N N . THR B 1 74 ? 24.234 -0.662 -12.844 1 72 74 THR B N 1
ATOM 4438 C CA . THR B 1 74 ? 23.688 -1.995 -13.047 1 72 74 THR B CA 1
ATOM 4439 C C . THR B 1 74 ? 23.312 -2.631 -11.703 1 72 74 THR B C 1
ATOM 4441 O O . THR B 1 74 ? 22.297 -3.311 -11.594 1 72 74 THR B O 1
ATOM 4444 N N . GLU B 1 75 ? 24.125 -2.424 -10.742 1 77.88 75 GLU B N 1
ATOM 4445 C CA . GLU B 1 75 ? 23.859 -2.982 -9.422 1 77.88 75 GLU B CA 1
ATOM 4446 C C . GLU B 1 75 ? 22.641 -2.32 -8.781 1 77.88 75 GLU B C 1
ATOM 4448 O O . GLU B 1 75 ? 21.812 -2.996 -8.164 1 77.88 75 GLU B O 1
ATOM 4453 N N . ASP B 1 76 ? 22.562 -0.991 -8.953 1 81.44 76 ASP B N 1
ATOM 4454 C CA . ASP B 1 76 ? 21.406 -0.256 -8.453 1 81.44 76 ASP B CA 1
ATOM 4455 C C . ASP B 1 76 ? 20.109 -0.755 -9.102 1 81.44 76 ASP B C 1
ATOM 4457 O O . ASP B 1 76 ? 19.109 -0.977 -8.414 1 81.44 76 ASP B O 1
ATOM 4461 N N . MET B 1 77 ? 20.234 -0.922 -10.328 1 77.31 77 MET B N 1
ATOM 4462 C CA . MET B 1 77 ? 19.062 -1.355 -11.078 1 77.31 77 MET B CA 1
ATOM 4463 C C . MET B 1 77 ? 18.656 -2.77 -10.68 1 77.31 77 MET B C 1
ATOM 4465 O O . MET B 1 77 ? 17.469 -3.078 -10.617 1 77.31 77 MET B O 1
ATOM 4469 N N . PHE B 1 78 ? 19.609 -3.59 -10.469 1 76.81 78 PHE B N 1
ATOM 4470 C CA . PHE B 1 78 ? 19.328 -4.945 -10.016 1 76.81 78 PHE B CA 1
ATOM 4471 C C . PHE B 1 78 ? 18.547 -4.918 -8.703 1 76.81 78 PHE B C 1
ATOM 4473 O O . PHE B 1 78 ? 17.5 -5.555 -8.578 1 76.81 78 PHE B O 1
ATOM 4480 N N . VAL B 1 79 ? 19 -4.152 -7.77 1 82.75 79 VAL B N 1
ATOM 4481 C CA . VAL B 1 79 ? 18.359 -4.051 -6.465 1 82.75 79 VAL B CA 1
ATOM 4482 C C . VAL B 1 79 ? 16.984 -3.432 -6.613 1 82.75 79 VAL B C 1
ATOM 4484 O O . VAL B 1 79 ? 16.016 -3.898 -6 1 82.75 79 VAL B O 1
ATOM 4487 N N . ALA B 1 80 ? 16.859 -2.473 -7.5 1 84 80 ALA B N 1
ATOM 4488 C CA . ALA B 1 80 ? 15.617 -1.729 -7.707 1 84 80 ALA B CA 1
ATOM 4489 C C . ALA B 1 80 ? 14.531 -2.629 -8.289 1 84 80 ALA B C 1
ATOM 4491 O O . ALA B 1 80 ? 13.344 -2.338 -8.156 1 84 80 ALA B O 1
ATOM 4492 N N . GLN B 1 81 ? 14.945 -3.654 -8.883 1 81.5 81 GLN B N 1
ATOM 4493 C CA . GLN B 1 81 ? 14.008 -4.512 -9.586 1 81.5 81 GLN B CA 1
ATOM 4494 C C . GLN B 1 81 ? 13.633 -5.734 -8.75 1 81.5 81 GLN B C 1
ATOM 4496 O O . GLN B 1 81 ? 12.758 -6.512 -9.133 1 81.5 81 GLN B O 1
ATOM 4501 N N . GLN B 1 82 ? 14.203 -5.879 -7.617 1 80.5 82 GLN B N 1
ATOM 4502 C CA . GLN B 1 82 ? 13.992 -7.059 -6.785 1 80.5 82 GLN B CA 1
ATOM 4503 C C . GLN B 1 82 ? 13.078 -6.742 -5.609 1 80.5 82 GLN B C 1
ATOM 4505 O O . GLN B 1 82 ? 12.938 -5.582 -5.215 1 80.5 82 GLN B O 1
ATOM 4510 N N . TYR B 1 83 ? 12.453 -7.855 -5.133 1 84.38 83 TYR B N 1
ATOM 4511 C CA . TYR B 1 83 ? 11.82 -7.723 -3.826 1 84.38 83 TYR B CA 1
ATOM 4512 C C . TYR B 1 83 ? 12.828 -7.285 -2.771 1 84.38 83 TYR B C 1
ATOM 4514 O O . TYR B 1 83 ? 14.023 -7.555 -2.898 1 84.38 83 TYR B O 1
ATOM 4522 N N . THR B 1 84 ? 12.352 -6.555 -1.793 1 87.62 84 THR B N 1
ATOM 4523 C CA . THR B 1 84 ? 13.172 -6.18 -0.645 1 87.62 84 THR B CA 1
ATOM 4524 C C . THR B 1 84 ? 12.422 -6.449 0.66 1 87.62 84 THR B C 1
ATOM 4526 O O . THR B 1 84 ? 11.297 -6.941 0.646 1 87.62 84 THR B O 1
ATOM 4529 N N . ALA B 1 85 ? 13.164 -6.219 1.734 1 88.56 85 ALA B N 1
ATOM 4530 C CA . ALA B 1 85 ? 12.531 -6.387 3.041 1 88.56 85 ALA B CA 1
ATOM 4531 C C . ALA B 1 85 ? 11.305 -5.488 3.174 1 88.56 85 ALA B C 1
ATOM 4533 O O . ALA B 1 85 ? 11.281 -4.379 2.639 1 88.56 85 ALA B O 1
ATOM 4534 N N . THR B 1 86 ? 10.312 -5.988 3.936 1 91.12 86 THR B N 1
ATOM 4535 C CA . THR B 1 86 ? 9.102 -5.211 4.18 1 91.12 86 THR B CA 1
ATOM 4536 C C . THR B 1 86 ? 9.445 -3.861 4.805 1 91.12 86 THR B C 1
ATOM 4538 O O . THR B 1 86 ? 8.781 -2.859 4.523 1 91.12 86 THR B O 1
ATOM 4541 N N . THR B 1 87 ? 10.508 -3.85 5.605 1 92.56 87 THR B N 1
ATOM 4542 C CA . THR B 1 87 ? 10.914 -2.629 6.293 1 92.56 87 THR B CA 1
ATOM 4543 C C . THR B 1 87 ? 11.492 -1.619 5.309 1 92.56 87 THR B C 1
ATOM 4545 O O . THR B 1 87 ? 11.633 -0.438 5.633 1 92.56 87 THR B O 1
ATOM 4548 N N . GLY B 1 88 ? 11.875 -2.078 4.16 1 92.38 88 GLY B N 1
ATOM 4549 C CA . GLY B 1 88 ? 12.484 -1.237 3.145 1 92.38 88 GLY B CA 1
ATOM 4550 C C . GLY B 1 88 ? 13.891 -1.674 2.771 1 92.38 88 GLY B C 1
ATOM 4551 O O . GLY B 1 88 ? 14.453 -2.564 3.408 1 92.38 88 GLY B O 1
ATOM 4552 N N . MET B 1 89 ? 14.406 -1.063 1.718 1 92.25 89 MET B N 1
ATOM 4553 C CA . MET B 1 89 ? 15.773 -1.324 1.281 1 92.25 89 MET B CA 1
ATOM 4554 C C . MET B 1 89 ? 16.766 -0.974 2.379 1 92.25 89 MET B C 1
ATOM 4556 O O . MET B 1 89 ? 16.734 0.127 2.932 1 92.25 89 MET B O 1
ATOM 4560 N N . PRO B 1 90 ? 17.688 -1.871 2.676 1 91.19 90 PRO B N 1
ATOM 4561 C CA . PRO B 1 90 ? 18.594 -1.646 3.801 1 91.19 90 PRO B CA 1
ATOM 4562 C C . PRO B 1 90 ? 19.375 -0.336 3.678 1 91.19 90 PRO B C 1
ATOM 4564 O O . PRO B 1 90 ? 19.5 0.402 4.656 1 91.19 90 PRO B O 1
ATOM 4567 N N . SER B 1 91 ? 19.875 -0.097 2.482 1 91.94 91 SER B N 1
ATOM 4568 C CA . SER B 1 91 ? 20.656 1.126 2.295 1 91.94 91 SER B CA 1
ATOM 4569 C C . SER B 1 91 ? 19.781 2.365 2.494 1 91.94 91 SER B C 1
ATOM 4571 O O . SER B 1 91 ? 20.25 3.375 3.027 1 91.94 91 SER B O 1
ATOM 4573 N N . PHE B 1 92 ? 18.594 2.324 2.098 1 95.69 92 PHE B N 1
ATOM 4574 C CA . PHE B 1 92 ? 17.672 3.445 2.27 1 95.69 92 PHE B CA 1
ATOM 4575 C C . PHE B 1 92 ? 17.266 3.586 3.73 1 95.69 92 PHE B C 1
ATOM 4577 O O . PHE B 1 92 ? 17.109 4.699 4.234 1 95.69 92 PHE B O 1
ATOM 4584 N N . ARG B 1 93 ? 17.062 2.506 4.43 1 94.88 93 ARG B N 1
ATOM 4585 C CA . ARG B 1 93 ? 16.766 2.52 5.859 1 94.88 93 ARG B CA 1
ATOM 4586 C C . ARG B 1 93 ? 17.891 3.189 6.648 1 94.88 93 ARG B C 1
ATOM 4588 O O . ARG B 1 93 ? 17.625 3.945 7.586 1 94.88 93 ARG B O 1
ATOM 4595 N N . ALA B 1 94 ? 19.109 2.871 6.25 1 94.69 94 ALA B N 1
ATOM 4596 C CA . ALA B 1 94 ? 20.25 3.502 6.91 1 94.69 94 ALA B CA 1
ATOM 4597 C C . ALA B 1 94 ? 20.188 5.02 6.762 1 94.69 94 ALA B C 1
ATOM 4599 O O . ALA B 1 94 ? 20.469 5.75 7.715 1 94.69 94 ALA B O 1
ATOM 4600 N N . TRP B 1 95 ? 19.859 5.406 5.586 1 93.69 95 TRP B N 1
ATOM 4601 C CA . TRP B 1 95 ? 19.703 6.84 5.355 1 93.69 95 TRP B CA 1
ATOM 4602 C C . TRP B 1 95 ? 18.594 7.414 6.223 1 93.69 95 TRP B C 1
ATOM 4604 O O . TRP B 1 95 ? 18.75 8.484 6.812 1 93.69 95 TRP B O 1
ATOM 4614 N N . ALA B 1 96 ? 17.484 6.766 6.293 1 95.06 96 ALA B N 1
ATOM 4615 C CA . ALA B 1 96 ? 16.344 7.211 7.094 1 95.06 96 ALA B CA 1
ATOM 4616 C C . ALA B 1 96 ? 16.719 7.324 8.57 1 95.06 96 ALA B C 1
ATOM 4618 O O . ALA B 1 96 ? 16.281 8.25 9.258 1 95.06 96 ALA B O 1
ATOM 4619 N N . TYR B 1 97 ? 17.5 6.414 9.062 1 95.06 97 TYR B N 1
ATOM 4620 C CA . TYR B 1 97 ? 17.969 6.477 10.438 1 95.06 97 TYR B CA 1
ATOM 4621 C C . TYR B 1 97 ? 18.828 7.719 10.672 1 95.06 97 TYR B C 1
ATOM 4623 O O . TYR B 1 97 ? 18.703 8.375 11.703 1 95.06 97 TYR B O 1
ATOM 4631 N N . THR B 1 98 ? 19.656 8.016 9.711 1 95 98 THR B N 1
ATOM 4632 C CA . THR B 1 98 ? 20.484 9.203 9.812 1 95 98 THR B CA 1
ATOM 4633 C C . THR B 1 98 ? 19.641 10.469 9.852 1 95 98 THR B C 1
ATOM 4635 O O . THR B 1 98 ? 19.891 11.367 10.656 1 95 98 THR B O 1
ATOM 4638 N N . LEU B 1 99 ? 18.703 10.477 9.016 1 93.31 99 LEU B N 1
ATOM 4639 C CA . LEU B 1 99 ? 17.781 11.609 8.977 1 93.31 99 LEU B CA 1
ATOM 4640 C C . LEU B 1 99 ? 17.062 11.773 10.312 1 93.31 99 LEU B C 1
ATOM 4642 O O . LEU B 1 99 ? 17 12.875 10.859 1 93.31 99 LEU B O 1
ATOM 4646 N N . GLN B 1 100 ? 16.5 10.695 10.852 1 94.81 100 GLN B N 1
ATOM 4647 C CA . GLN B 1 100 ? 15.727 10.727 12.094 1 94.81 100 GLN B CA 1
ATOM 4648 C C . GLN B 1 100 ? 16.609 11.086 13.281 1 94.81 100 GLN B C 1
ATOM 4650 O O . GLN B 1 100 ? 16.172 11.781 14.203 1 94.81 100 GLN B O 1
ATOM 4655 N N . LYS B 1 101 ? 17.781 10.609 13.266 1 94.62 101 LYS B N 1
ATOM 4656 C CA . LYS B 1 101 ? 18.719 10.961 14.328 1 94.62 101 LYS B CA 1
ATOM 4657 C C . LYS B 1 101 ? 19.047 12.445 14.305 1 94.62 101 LYS B C 1
ATOM 4659 O O . LYS B 1 101 ? 19.094 13.094 15.352 1 94.62 101 LYS B O 1
ATOM 4664 N N . ALA B 1 102 ? 19.266 12.977 13.172 1 93.25 102 ALA B N 1
ATOM 4665 C CA . ALA B 1 102 ? 19.656 14.375 13.016 1 93.25 102 ALA B CA 1
ATOM 4666 C C . ALA B 1 102 ? 18.547 15.312 13.492 1 93.25 102 ALA B C 1
ATOM 4668 O O . ALA B 1 102 ? 18.812 16.344 14.109 1 93.25 102 ALA B O 1
ATOM 4669 N N . PHE B 1 103 ? 17.312 14.914 13.305 1 93.44 103 PHE B N 1
ATOM 4670 C CA . PHE B 1 103 ? 16.234 15.859 13.555 1 93.44 103 PHE B CA 1
ATOM 4671 C C . PHE B 1 103 ? 15.508 15.539 14.859 1 93.44 103 PHE B C 1
ATOM 4673 O O . PHE B 1 103 ? 14.961 16.422 15.508 1 93.44 103 PHE B O 1
ATOM 4680 N N . HIS B 1 104 ? 15.5 14.281 15.203 1 95.81 104 HIS B N 1
ATOM 4681 C CA . HIS B 1 104 ? 14.656 13.898 16.328 1 95.81 104 HIS B CA 1
ATOM 4682 C C . HIS B 1 104 ? 15.477 13.25 17.438 1 95.81 104 HIS B C 1
ATOM 4684 O O . HIS B 1 104 ? 15.102 13.305 18.609 1 95.81 104 HIS B O 1
ATOM 4690 N N . SER B 1 105 ? 16.578 12.57 17.141 1 95.94 105 SER B N 1
ATOM 4691 C CA . SER B 1 105 ? 17.406 11.867 18.109 1 95.94 105 SER B CA 1
ATOM 4692 C C . SER B 1 105 ? 16.562 11.172 19.172 1 95.94 105 SER B C 1
ATOM 4694 O O . SER B 1 105 ? 16.703 11.469 20.359 1 95.94 105 SER B O 1
ATOM 4696 N N . PRO B 1 106 ? 15.742 10.211 18.719 1 96.5 106 PRO B N 1
ATOM 4697 C CA . PRO B 1 106 ? 14.859 9.555 19.688 1 96.5 106 PRO B CA 1
ATOM 4698 C C . PRO B 1 106 ? 15.625 8.945 20.859 1 96.5 106 PRO B C 1
ATOM 4700 O O . PRO B 1 106 ? 16.578 8.18 20.656 1 96.5 106 PRO B O 1
ATOM 4703 N N . PRO B 1 107 ? 15.188 9.203 22.125 1 97.25 107 PRO B N 1
ATOM 4704 C CA . PRO B 1 107 ? 15.891 8.727 23.312 1 97.25 107 PRO B CA 1
ATOM 4705 C C . PRO B 1 107 ? 15.883 7.203 23.422 1 97.25 107 PRO B C 1
ATOM 4707 O O . PRO B 1 107 ? 16.719 6.629 24.125 1 97.25 107 PRO B O 1
ATOM 4710 N N . THR B 1 108 ? 15.023 6.523 22.719 1 96.62 108 THR B N 1
ATOM 4711 C CA . THR B 1 108 ? 14.844 5.086 22.906 1 96.62 108 THR B CA 1
ATOM 4712 C C . THR B 1 108 ? 15.695 4.301 21.906 1 96.62 108 THR B C 1
ATOM 4714 O O . THR B 1 108 ? 15.586 3.078 21.828 1 96.62 108 THR B O 1
ATOM 4717 N N . VAL B 1 109 ? 16.594 4.918 21.172 1 95.5 109 VAL B N 1
ATOM 4718 C CA . VAL B 1 109 ? 17.422 4.266 20.156 1 95.5 109 VAL B CA 1
ATOM 4719 C C . VAL B 1 109 ? 18.234 3.139 20.781 1 95.5 109 VAL B C 1
ATOM 4721 O O . VAL B 1 109 ? 18.375 2.068 20.203 1 95.5 109 VAL B O 1
ATOM 4724 N N . ASP B 1 110 ? 18.672 3.332 22.031 1 92.12 110 ASP B N 1
ATOM 4725 C CA . ASP B 1 110 ? 19.531 2.361 22.703 1 92.12 110 ASP B CA 1
ATOM 4726 C C . ASP B 1 110 ? 18.844 1.781 23.938 1 92.12 110 ASP B C 1
ATOM 4728 O O . ASP B 1 110 ? 19.5 1.394 24.906 1 92.12 110 ASP B O 1
ATOM 4732 N N . SER B 1 111 ? 17.562 1.806 23.875 1 95.19 111 SER B N 1
ATOM 4733 C CA . SER B 1 111 ? 16.828 1.268 25 1 95.19 111 SER B CA 1
ATOM 4734 C C . SER B 1 111 ? 17.203 -0.188 25.266 1 95.19 111 SER B C 1
ATOM 4736 O O . SER B 1 111 ? 17.375 -0.969 24.328 1 95.19 111 SER B O 1
ATOM 4738 N N . SER B 1 112 ? 17.312 -0.601 26.547 1 94.88 112 SER B N 1
ATOM 4739 C CA . SER B 1 112 ? 17.609 -1.978 26.938 1 94.88 112 SER B CA 1
ATOM 4740 C C . SER B 1 112 ? 16.391 -2.875 26.719 1 94.88 112 SER B C 1
ATOM 4742 O O . SER B 1 112 ? 16.516 -4.098 26.625 1 94.88 112 SER B O 1
ATOM 4744 N N . ASP B 1 113 ? 15.273 -2.234 26.75 1 95.25 113 ASP B N 1
ATOM 4745 C CA . ASP B 1 113 ? 14.047 -2.961 26.438 1 95.25 113 ASP B CA 1
ATOM 4746 C C . ASP B 1 113 ? 13.836 -3.037 24.922 1 95.25 113 ASP B C 1
ATOM 4748 O O . ASP B 1 113 ? 13.516 -2.031 24.281 1 95.25 113 ASP B O 1
ATOM 4752 N N . PRO B 1 114 ? 13.938 -4.191 24.375 1 93.12 114 PRO B N 1
ATOM 4753 C CA . PRO B 1 114 ? 13.836 -4.32 22.922 1 93.12 114 PRO B CA 1
ATOM 4754 C C . PRO B 1 114 ? 12.484 -3.871 22.375 1 93.12 114 PRO B C 1
ATOM 4756 O O . PRO B 1 114 ? 12.398 -3.398 21.25 1 93.12 114 PRO B O 1
ATOM 4759 N N . GLU B 1 115 ? 11.461 -3.959 23.141 1 92.31 115 GLU B N 1
ATOM 4760 C CA . GLU B 1 115 ? 10.125 -3.574 22.703 1 92.31 115 GLU B CA 1
ATOM 4761 C C . GLU B 1 115 ? 9.992 -2.057 22.594 1 92.31 115 GLU B C 1
ATOM 4763 O O . GLU B 1 115 ? 9.211 -1.55 21.797 1 92.31 115 GLU B O 1
ATOM 4768 N N . LYS B 1 116 ? 10.82 -1.329 23.359 1 95.31 116 LYS B N 1
ATOM 4769 C CA . LYS B 1 116 ? 10.75 0.129 23.391 1 95.31 116 LYS B CA 1
ATOM 4770 C C . LYS B 1 116 ? 11.773 0.748 22.438 1 95.31 116 LYS B C 1
ATOM 4772 O O . LYS B 1 116 ? 11.727 1.947 22.156 1 95.31 116 LYS B O 1
ATOM 4777 N N . ARG B 1 117 ? 12.625 -0.041 21.891 1 96.94 117 ARG B N 1
ATOM 4778 C CA . ARG B 1 117 ? 13.703 0.455 21.031 1 96.94 117 ARG B CA 1
ATOM 4779 C C . ARG B 1 117 ? 13.148 1.084 19.766 1 96.94 117 ARG B C 1
ATOM 4781 O O . ARG B 1 117 ? 12.188 0.571 19.172 1 96.94 117 ARG B O 1
ATOM 4788 N N . TYR B 1 118 ? 13.789 2.15 19.391 1 97.06 118 TYR B N 1
ATOM 4789 C CA . TYR B 1 118 ? 13.398 2.902 18.203 1 97.06 118 TYR B CA 1
ATOM 4790 C C . TYR B 1 118 ? 13.57 2.064 16.953 1 97.06 118 TYR B C 1
ATOM 4792 O O . TYR B 1 118 ? 14.562 1.354 16.797 1 97.06 118 TYR B O 1
ATOM 4800 N N . ASN B 1 119 ? 12.547 2.094 16.078 1 97.12 119 ASN B N 1
ATOM 4801 C CA . ASN B 1 119 ? 12.562 1.392 14.797 1 97.12 119 ASN B CA 1
ATOM 4802 C C . ASN B 1 119 ? 11.805 2.162 13.727 1 97.12 119 ASN B C 1
ATOM 4804 O O . ASN B 1 119 ? 11.086 3.119 14.031 1 97.12 119 ASN B O 1
ATOM 4808 N N . ILE B 1 120 ? 12.109 1.778 12.445 1 97.44 120 ILE B N 1
ATOM 4809 C CA . ILE B 1 120 ? 11.508 2.494 11.328 1 97.44 120 ILE B CA 1
ATOM 4810 C C . ILE B 1 120 ? 10.891 1.496 10.344 1 97.44 120 ILE B C 1
ATOM 4812 O O . ILE B 1 120 ? 11.422 0.398 10.156 1 97.44 120 ILE B O 1
ATOM 4816 N N . GLN B 1 121 ? 9.75 1.842 9.734 1 97.12 121 GLN B N 1
ATOM 4817 C CA . GLN B 1 121 ? 9.055 1.108 8.68 1 97.12 121 GLN B CA 1
ATOM 4818 C C . GLN B 1 121 ? 8.633 2.039 7.551 1 97.12 121 GLN B C 1
ATOM 4820 O O . GLN B 1 121 ? 7.926 3.023 7.777 1 97.12 121 GLN B O 1
ATOM 4825 N N . PHE B 1 122 ? 9.133 1.704 6.273 1 97.69 122 PHE B N 1
ATOM 4826 C CA . PHE B 1 122 ? 8.672 2.48 5.129 1 97.69 122 PHE B CA 1
ATOM 4827 C C . PHE B 1 122 ? 7.27 2.049 4.715 1 97.69 122 PHE B C 1
ATOM 4829 O O . PHE B 1 122 ? 6.91 0.878 4.848 1 97.69 122 PHE B O 1
ATOM 4836 N N . THR B 1 123 ? 6.512 2.986 4.25 1 97.62 123 THR B N 1
ATOM 4837 C CA . THR B 1 123 ? 5.129 2.756 3.838 1 97.62 123 THR B CA 1
ATOM 4838 C C . THR B 1 123 ? 4.832 3.473 2.525 1 97.62 123 THR B C 1
ATOM 4840 O O . THR B 1 123 ? 5.574 4.367 2.117 1 97.62 123 THR B O 1
ATOM 4843 N N . ASN B 1 124 ? 3.75 3.029 1.832 1 96.56 124 ASN B N 1
ATOM 4844 C CA . ASN B 1 124 ? 3.277 3.721 0.637 1 96.56 124 ASN B CA 1
ATOM 4845 C C . ASN B 1 124 ? 2.617 5.051 0.983 1 96.56 124 ASN B C 1
ATOM 4847 O O . ASN B 1 124 ? 1.39 5.168 0.949 1 96.56 124 ASN B O 1
ATOM 4851 N N . GLY B 1 125 ? 3.441 6.051 1.254 1 95.12 125 GLY B N 1
ATOM 4852 C CA . GLY B 1 125 ? 2.967 7.344 1.727 1 95.12 125 GLY B CA 1
ATOM 4853 C C . GLY B 1 125 ? 2.645 7.355 3.209 1 95.12 125 GLY B C 1
ATOM 4854 O O . GLY B 1 125 ? 2.646 6.305 3.857 1 95.12 125 GLY B O 1
ATOM 4855 N N . GLY B 1 126 ? 2.449 8.539 3.684 1 94.62 126 GLY B N 1
ATOM 4856 C CA . GLY B 1 126 ? 2.062 8.672 5.078 1 94.62 126 GLY B CA 1
ATOM 4857 C C . GLY B 1 126 ? 0.697 8.078 5.375 1 94.62 126 GLY B C 1
ATOM 4858 O O . GLY B 1 126 ? 0.446 7.613 6.488 1 94.62 126 GLY B O 1
ATOM 4859 N N . GLN B 1 127 ? -0.125 8.039 4.426 1 92.31 127 GLN B N 1
ATOM 4860 C CA . GLN B 1 127 ? -1.483 7.539 4.602 1 92.31 127 GLN B CA 1
ATOM 4861 C C . GLN B 1 127 ? -1.478 6.059 4.969 1 92.31 127 GLN B C 1
ATOM 4863 O O . GLN B 1 127 ? -2.219 5.629 5.855 1 92.31 127 GLN B O 1
ATOM 4868 N N . GLU B 1 128 ? -0.696 5.285 4.246 1 95.62 128 GLU B N 1
ATOM 4869 C CA . GLU B 1 128 ? -0.606 3.873 4.617 1 95.62 128 GLU B CA 1
ATOM 4870 C C . GLU B 1 128 ? -0.05 3.709 6.027 1 95.62 128 GLU B C 1
ATOM 4872 O O . GLU B 1 128 ? -0.476 2.818 6.77 1 95.62 128 GLU B O 1
ATOM 4877 N N . GLY B 1 129 ? 0.895 4.574 6.395 1 96 129 GLY B N 1
ATOM 4878 C CA . GLY B 1 129 ? 1.439 4.539 7.742 1 96 129 GLY B CA 1
ATOM 4879 C C . GLY B 1 129 ? 0.393 4.777 8.812 1 96 129 GLY B C 1
ATOM 4880 O O . GLY B 1 129 ? 0.335 4.047 9.805 1 96 129 GLY B O 1
ATOM 4881 N N . ILE B 1 130 ? -0.443 5.746 8.602 1 95.12 130 ILE B N 1
ATOM 4882 C CA . ILE B 1 130 ? -1.512 6.055 9.547 1 95.12 130 ILE B CA 1
ATOM 4883 C C . ILE B 1 130 ? -2.502 4.895 9.602 1 95.12 130 ILE B C 1
ATOM 4885 O O . ILE B 1 130 ? -2.922 4.48 10.688 1 95.12 130 ILE B O 1
ATOM 4889 N N . ASN B 1 131 ? -2.867 4.418 8.469 1 92.31 131 ASN B N 1
ATOM 4890 C CA . ASN B 1 131 ? -3.818 3.314 8.398 1 92.31 131 ASN B CA 1
ATOM 4891 C C . ASN B 1 131 ? -3.312 2.09 9.156 1 92.31 131 ASN B C 1
ATOM 4893 O O . ASN B 1 131 ? -4.055 1.48 9.93 1 92.31 131 ASN B O 1
ATOM 4897 N N . GLN B 1 132 ? -2.072 1.785 8.93 1 92.5 132 GLN B N 1
ATOM 4898 C CA . GLN B 1 132 ? -1.493 0.618 9.586 1 92.5 132 GLN B CA 1
ATOM 4899 C C . GLN B 1 132 ? -1.412 0.819 11.094 1 92.5 132 GLN B C 1
ATOM 4901 O O . GLN B 1 132 ? -1.706 -0.097 11.867 1 92.5 132 GLN B O 1
ATOM 4906 N N . ALA B 1 133 ? -0.991 1.974 11.508 1 94.25 133 ALA B N 1
ATOM 4907 C CA . ALA B 1 133 ? -0.914 2.27 12.938 1 94.25 133 ALA B CA 1
ATOM 4908 C C . ALA B 1 133 ? -2.285 2.146 13.594 1 94.25 133 ALA B C 1
ATOM 4910 O O . ALA B 1 133 ? -2.412 1.553 14.672 1 94.25 133 ALA B O 1
ATOM 4911 N N . LEU B 1 134 ? -3.279 2.633 12.93 1 93.38 134 LEU B N 1
ATOM 4912 C CA . LEU B 1 134 ? -4.633 2.605 13.469 1 93.38 134 LEU B CA 1
ATOM 4913 C C . LEU B 1 134 ? -5.172 1.181 13.516 1 93.38 134 LEU B C 1
ATOM 4915 O O . LEU B 1 134 ? -5.711 0.749 14.539 1 93.38 134 LEU B O 1
ATOM 4919 N N . GLU B 1 135 ? -4.973 0.478 12.453 1 87.19 135 GLU B N 1
ATOM 4920 C CA . GLU B 1 135 ? -5.512 -0.875 12.352 1 87.19 135 GLU B CA 1
ATOM 4921 C C . GLU B 1 135 ? -4.902 -1.791 13.414 1 87.19 135 GLU B C 1
ATOM 4923 O O . GLU B 1 135 ? -5.582 -2.668 13.945 1 87.19 135 GLU B O 1
ATOM 4928 N N . ILE B 1 136 ? -3.686 -1.555 13.648 1 88.06 136 ILE B N 1
ATOM 4929 C CA . ILE B 1 136 ? -3.01 -2.457 14.578 1 88.06 136 ILE B CA 1
ATOM 4930 C C . ILE B 1 136 ? -3.367 -2.082 16.016 1 88.06 136 ILE B C 1
ATOM 4932 O O . ILE B 1 136 ? -3.371 -2.938 16.906 1 88.06 136 ILE B O 1
ATOM 4936 N N . MET B 1 137 ? -3.729 -0.889 16.266 1 91.44 137 MET B N 1
ATOM 4937 C CA . MET B 1 137 ? -3.869 -0.426 17.641 1 91.44 137 MET B CA 1
ATOM 4938 C C . MET B 1 137 ? -5.336 -0.398 18.062 1 91.44 137 MET B C 1
ATOM 4940 O O . MET B 1 137 ? -5.648 -0.52 19.25 1 91.44 137 MET B O 1
ATOM 4944 N N . ILE B 1 138 ? -6.285 -0.238 17.125 1 91.44 138 ILE B N 1
ATOM 4945 C CA . ILE B 1 138 ? -7.68 0.008 17.484 1 91.44 138 ILE B CA 1
ATOM 4946 C C . ILE B 1 138 ? -8.453 -1.31 17.484 1 91.44 138 ILE B C 1
ATOM 4948 O O . ILE B 1 138 ? -8.359 -2.094 16.531 1 91.44 138 ILE B O 1
ATOM 4952 N N . ASN B 1 139 ? -9.117 -1.537 18.516 1 86.5 139 ASN B N 1
ATOM 4953 C CA . ASN B 1 139 ? -10.195 -2.523 18.594 1 86.5 139 ASN B CA 1
ATOM 4954 C C . ASN B 1 139 ? -11.562 -1.855 18.625 1 86.5 139 ASN B C 1
ATOM 4956 O O . ASN B 1 139 ? -11.68 -0.685 19 1 86.5 139 ASN B O 1
ATOM 4960 N N . GLU B 1 140 ? -12.578 -2.641 18.25 1 87.31 140 GLU B N 1
ATOM 4961 C CA . GLU B 1 140 ? -13.945 -2.119 18.312 1 87.31 140 GLU B CA 1
ATOM 4962 C C . GLU B 1 140 ? -14.289 -1.64 19.719 1 87.31 140 GLU B C 1
ATOM 4964 O O . GLU B 1 140 ? -14.016 -2.33 20.703 1 87.31 140 GLU B O 1
ATOM 4969 N N . GLY B 1 141 ? -14.742 -0.438 19.797 1 90.94 141 GLY B N 1
ATOM 4970 C CA . GLY B 1 141 ? -15.203 0.093 21.062 1 90.94 141 GLY B CA 1
ATOM 4971 C C . GLY B 1 141 ? -14.141 0.89 21.797 1 90.94 141 GLY B C 1
ATOM 4972 O O . GLY B 1 141 ? -14.43 1.562 22.797 1 90.94 141 GLY B O 1
ATOM 4973 N N . ASP B 1 142 ? -12.906 0.895 21.312 1 92.44 142 ASP B N 1
ATOM 4974 C CA . ASP B 1 142 ? -11.836 1.651 21.969 1 92.44 142 ASP B CA 1
ATOM 4975 C C . ASP B 1 142 ? -12.109 3.152 21.906 1 92.44 142 ASP B C 1
ATOM 4977 O O . ASP B 1 142 ? -12.648 3.65 20.906 1 92.44 142 ASP B O 1
ATOM 4981 N N . ASP B 1 143 ? -11.711 3.818 22.984 1 95.44 143 ASP B N 1
ATOM 4982 C CA . ASP B 1 143 ? -11.734 5.277 22.984 1 95.44 143 ASP B CA 1
ATOM 4983 C C . ASP B 1 143 ? -10.43 5.855 22.453 1 95.44 143 ASP B C 1
ATOM 4985 O O . ASP B 1 143 ? -9.344 5.48 22.922 1 95.44 143 ASP B O 1
ATOM 4989 N N . ILE B 1 144 ? -10.617 6.734 21.516 1 96.56 144 ILE B N 1
ATOM 4990 C CA . ILE B 1 144 ? -9.445 7.344 20.891 1 96.56 144 ILE B CA 1
ATOM 4991 C C . ILE B 1 144 ? -9.562 8.867 20.953 1 96.56 144 ILE B C 1
ATOM 4993 O O . ILE B 1 144 ? -10.594 9.438 20.609 1 96.56 144 ILE B O 1
ATOM 4997 N N . LEU B 1 145 ? -8.5 9.547 21.484 1 97.75 145 LEU B N 1
ATOM 4998 C CA . LEU B 1 145 ? -8.445 11 21.484 1 97.75 145 LEU B CA 1
ATOM 4999 C C . LEU B 1 145 ? -7.848 11.531 20.188 1 97.75 145 LEU B C 1
ATOM 5001 O O . LEU B 1 145 ? -6.848 10.992 19.703 1 97.75 145 LEU B O 1
ATOM 5005 N N . VAL B 1 146 ? -8.484 12.562 19.625 1 98.06 146 VAL B N 1
ATOM 5006 C CA . VAL B 1 146 ? -7.949 13.102 18.375 1 98.06 146 VAL B CA 1
ATOM 5007 C C . VAL B 1 146 ? -7.945 14.625 18.422 1 98.06 146 VAL B C 1
ATOM 5009 O O . VAL B 1 146 ? -8.891 15.234 18.922 1 98.06 146 VAL B O 1
ATOM 5012 N N . GLN B 1 147 ? -6.812 15.172 17.984 1 98.12 147 GLN B N 1
ATOM 5013 C CA . GLN B 1 147 ? -6.824 16.594 17.672 1 98.12 147 GLN B CA 1
ATOM 5014 C C . GLN B 1 147 ? -7.941 16.922 16.688 1 98.12 147 GLN B C 1
ATOM 5016 O O . GLN B 1 147 ? -8.086 16.266 15.656 1 98.12 147 GLN B O 1
ATOM 5021 N N . THR B 1 148 ? -8.758 17.969 17.031 1 95.81 148 THR B N 1
ATOM 5022 C CA . THR B 1 148 ? -9.875 18.328 16.156 1 95.81 148 THR B CA 1
ATOM 5023 C C . THR B 1 148 ? -9.914 19.844 15.938 1 95.81 148 THR B C 1
ATOM 5025 O O . THR B 1 148 ? -9.789 20.609 16.891 1 95.81 148 THR B O 1
ATOM 5028 N N . PRO B 1 149 ? -10.109 20.328 14.68 1 95 149 PRO B N 1
ATOM 5029 C CA . PRO B 1 149 ? -10.312 19.531 13.461 1 95 149 PRO B CA 1
ATOM 5030 C C . PRO B 1 149 ? -9.047 18.797 13.023 1 95 149 PRO B C 1
ATOM 5032 O O . PRO B 1 149 ? -7.953 19.109 13.484 1 95 149 PRO B O 1
ATOM 5035 N N . LEU B 1 150 ? -9.258 17.672 12.227 1 95 150 LEU B N 1
ATOM 5036 C CA . LEU B 1 150 ? -8.156 16.859 11.711 1 95 150 LEU B CA 1
ATOM 5037 C C . LEU B 1 150 ? -8.445 16.422 10.281 1 95 150 LEU B C 1
ATOM 5039 O O . LEU B 1 150 ? -9.578 16.516 9.805 1 95 150 LEU B O 1
ATOM 5043 N N . SER B 1 151 ? -7.398 15.984 9.703 1 91.62 151 SER B N 1
ATOM 5044 C CA . SER B 1 151 ? -7.48 15.594 8.297 1 91.62 151 SER B CA 1
ATOM 5045 C C . SER B 1 151 ? -8.555 14.531 8.086 1 91.62 151 SER B C 1
ATOM 5047 O O . SER B 1 151 ? -8.68 13.594 8.875 1 91.62 151 SER B O 1
ATOM 5049 N N . ASN B 1 152 ? -9.242 14.688 6.98 1 87.06 152 ASN B N 1
ATOM 5050 C CA . ASN B 1 152 ? -10.336 13.781 6.641 1 87.06 152 ASN B CA 1
ATOM 5051 C C . ASN B 1 152 ? -9.836 12.359 6.406 1 87.06 152 ASN B C 1
ATOM 5053 O O . ASN B 1 152 ? -10.531 11.391 6.707 1 87.06 152 ASN B O 1
ATOM 5057 N N . ASP B 1 153 ? -8.688 12.211 5.871 1 83.81 153 ASP B N 1
ATOM 5058 C CA . ASP B 1 153 ? -8.125 10.891 5.602 1 83.81 153 ASP B CA 1
ATOM 5059 C C . ASP B 1 153 ? -7.98 10.086 6.891 1 83.81 153 ASP B C 1
ATOM 5061 O O . ASP B 1 153 ? -8.195 8.867 6.895 1 83.81 153 ASP B O 1
ATOM 5065 N N . VAL B 1 154 ? -7.66 10.727 7.938 1 91.56 154 VAL B N 1
ATOM 5066 C CA . VAL B 1 154 ? -7.484 10.055 9.219 1 91.56 154 VAL B CA 1
ATOM 5067 C C . VAL B 1 154 ? -8.844 9.641 9.773 1 91.56 154 VAL B C 1
ATOM 5069 O O . VAL B 1 154 ? -9 8.516 10.273 1 91.56 154 VAL B O 1
ATOM 5072 N N . ILE B 1 155 ? -9.828 10.539 9.648 1 89.62 155 ILE B N 1
ATOM 5073 C CA . ILE B 1 155 ? -11.188 10.242 10.102 1 89.62 155 ILE B CA 1
ATOM 5074 C C . ILE B 1 155 ? -11.727 9.023 9.352 1 89.62 155 ILE B C 1
ATOM 5076 O O . ILE B 1 155 ? -12.25 8.094 9.961 1 89.62 155 ILE B O 1
ATOM 5080 N N . SER B 1 156 ? -11.516 9.039 8.094 1 83 156 SER B N 1
ATOM 5081 C CA . SER B 1 156 ? -12.016 7.984 7.223 1 83 156 SER B CA 1
ATOM 5082 C C . SER B 1 156 ? -11.344 6.648 7.531 1 83 156 SER B C 1
ATOM 5084 O O . SER B 1 156 ? -11.938 5.59 7.332 1 83 156 SER B O 1
ATOM 5086 N N . SER B 1 157 ? -10.172 6.688 8.016 1 85.88 157 SER B N 1
ATOM 5087 C CA . SER B 1 157 ? -9.445 5.477 8.383 1 85.88 157 SER B CA 1
ATOM 5088 C C . SER B 1 157 ? -9.898 4.941 9.734 1 85.88 157 SER B C 1
ATOM 5090 O O . SER B 1 157 ? -9.852 3.736 9.977 1 85.88 157 SER B O 1
ATOM 5092 N N . MET B 1 158 ? -10.406 5.805 10.586 1 90.44 158 MET B N 1
ATOM 5093 C CA . MET B 1 158 ? -10.758 5.426 11.953 1 90.44 158 MET B CA 1
ATOM 5094 C C . MET B 1 158 ? -12.18 4.891 12.023 1 90.44 158 MET B C 1
ATOM 5096 O O . MET B 1 158 ? -12.453 3.916 12.727 1 90.44 158 MET B O 1
ATOM 5100 N N . LYS B 1 159 ? -13.047 5.457 11.32 1 85.38 159 LYS B N 1
ATOM 5101 C CA . LYS B 1 159 ? -14.477 5.203 11.461 1 85.38 159 LYS B CA 1
ATOM 5102 C C . LYS B 1 159 ? -14.797 3.732 11.219 1 85.38 159 LYS B C 1
ATOM 5104 O O . LYS B 1 159 ? -15.508 3.111 12.016 1 85.38 159 LYS B O 1
ATOM 5109 N N . PRO B 1 160 ? -14.203 3.143 10.188 1 77.25 160 PRO B N 1
ATOM 5110 C CA . PRO B 1 160 ? -14.547 1.747 9.906 1 77.25 160 PRO B CA 1
ATOM 5111 C C . PRO B 1 160 ? -14.07 0.79 10.992 1 77.25 160 PRO B C 1
ATOM 5113 O O . PRO B 1 160 ? -14.492 -0.368 11.031 1 77.25 160 PRO B O 1
ATOM 5116 N N . LEU B 1 161 ? -13.227 1.222 11.844 1 83.81 161 LEU B N 1
ATOM 5117 C CA . LEU B 1 161 ? -12.656 0.342 12.859 1 83.81 161 LEU B CA 1
ATOM 5118 C C . LEU B 1 161 ? -13.562 0.25 14.078 1 83.81 161 LEU B C 1
ATOM 5120 O O . LEU B 1 161 ? -13.305 -0.539 14.992 1 83.81 161 LEU B O 1
ATOM 5124 N N . GLY B 1 162 ? -14.625 1.095 14.172 1 87.06 162 GLY B N 1
ATOM 5125 C CA . GLY B 1 162 ? -15.641 0.996 15.203 1 87.06 162 GLY B CA 1
ATOM 5126 C C . GLY B 1 162 ? -15.211 1.597 16.531 1 87.06 162 GLY B C 1
ATOM 5127 O O . GLY B 1 162 ? -15.766 1.253 17.578 1 87.06 162 GLY B O 1
ATOM 5128 N N . CYS B 1 163 ? -14.242 2.436 16.484 1 92.31 163 CYS B N 1
ATOM 5129 C CA . CYS B 1 163 ? -13.773 3.086 17.703 1 92.31 163 CYS B CA 1
ATOM 5130 C C . CYS B 1 163 ? -14.625 4.305 18.031 1 92.31 163 CYS B C 1
ATOM 5132 O O . CYS B 1 163 ? -15.438 4.742 17.219 1 92.31 163 CYS B O 1
ATOM 5134 N N . ASN B 1 164 ? -14.531 4.707 19.312 1 94.31 164 ASN B N 1
ATOM 5135 C CA . ASN B 1 164 ? -15.117 5.965 19.766 1 94.31 164 ASN B CA 1
ATOM 5136 C C . ASN B 1 164 ? -14.133 7.125 19.609 1 94.31 164 ASN B C 1
ATOM 5138 O O . ASN B 1 164 ? -13.164 7.215 20.359 1 94.31 164 ASN B O 1
ATOM 5142 N N . ILE B 1 165 ? -14.43 7.992 18.656 1 96.06 165 ILE B N 1
ATOM 5143 C CA . ILE B 1 165 ? -13.539 9.117 18.391 1 96.06 165 ILE B CA 1
ATOM 5144 C C . ILE B 1 165 ? -13.898 10.289 19.297 1 96.06 165 ILE B C 1
ATOM 5146 O O . ILE B 1 165 ? -14.984 10.852 19.188 1 96.06 165 ILE B O 1
ATOM 5150 N N . ILE B 1 166 ? -12.977 10.664 20.156 1 95.69 166 ILE B N 1
ATOM 5151 C CA . ILE B 1 166 ? -13.195 11.734 21.125 1 95.69 166 ILE B CA 1
ATOM 5152 C C . ILE B 1 166 ? -12.383 12.961 20.734 1 95.69 166 ILE B C 1
ATOM 5154 O O . ILE B 1 166 ? -11.148 12.953 20.828 1 95.69 166 ILE B O 1
ATOM 5158 N N . PRO B 1 167 ? -13.055 14.039 20.359 1 96.06 167 PRO B N 1
ATOM 5159 C CA . PRO B 1 167 ? -12.344 15.258 20 1 96.06 167 PRO B CA 1
ATOM 5160 C C . PRO B 1 167 ? -11.68 15.938 21.188 1 96.06 167 PRO B C 1
ATOM 5162 O O . PRO B 1 167 ? -12.234 15.938 22.297 1 96.06 167 PRO B O 1
ATOM 5165 N N . THR B 1 168 ? -10.492 16.406 20.953 1 96.5 168 THR B N 1
ATOM 5166 C CA . THR B 1 168 ? -9.797 17.188 21.969 1 96.5 168 THR B CA 1
ATOM 5167 C C . THR B 1 168 ? -9.914 18.688 21.656 1 96.5 168 THR B C 1
ATOM 5169 O O . THR B 1 168 ? -9.844 19.094 20.5 1 96.5 168 THR B O 1
ATOM 5172 N N . PRO B 1 169 ? -10.047 19.469 22.719 1 92.12 169 PRO B N 1
ATOM 5173 C CA . PRO B 1 169 ? -10.148 20.922 22.5 1 92.12 169 PRO B CA 1
ATOM 5174 C C . PRO B 1 169 ? -8.859 21.516 21.938 1 92.12 169 PRO B C 1
ATOM 5176 O O . PRO B 1 169 ? -7.77 21.219 22.422 1 92.12 169 PRO B O 1
ATOM 5179 N N . CYS B 1 170 ? -9 22.359 20.938 1 96.19 170 CYS B N 1
ATOM 5180 C CA . CYS B 1 170 ? -7.852 22.984 20.281 1 96.19 170 CYS B CA 1
ATOM 5181 C C . CYS B 1 170 ? -8.078 24.484 20.078 1 96.19 170 CYS B C 1
ATOM 5183 O O . CYS B 1 170 ? -9.219 24.953 20.109 1 96.19 170 CYS B O 1
ATOM 5185 N N . ASP B 1 171 ? -7.027 25.25 20.078 1 94.75 171 ASP B N 1
ATOM 5186 C CA . ASP B 1 171 ? -7.035 26.641 19.641 1 94.75 171 ASP B CA 1
ATOM 5187 C C . ASP B 1 171 ? -6.066 26.859 18.469 1 94.75 171 ASP B C 1
ATOM 5189 O O . ASP B 1 171 ? -5.707 25.906 17.781 1 94.75 171 ASP B O 1
ATOM 5193 N N . LYS B 1 172 ? -5.73 28.078 18.156 1 93.38 172 LYS B N 1
ATOM 5194 C CA . LYS B 1 172 ? -4.902 28.406 17 1 93.38 172 LYS B CA 1
ATOM 5195 C C . LYS B 1 172 ? -3.514 27.781 17.125 1 93.38 172 LYS B C 1
ATOM 5197 O O . LYS B 1 172 ? -2.76 27.75 16.156 1 93.38 172 LYS B O 1
ATOM 5202 N N . PHE B 1 173 ? -3.17 27.281 18.328 1 94.38 173 PHE B N 1
ATOM 5203 C CA . PHE B 1 173 ? -1.857 26.672 18.547 1 94.38 173 PHE B CA 1
ATOM 5204 C C . PHE B 1 173 ? -1.967 25.156 18.656 1 94.38 173 PHE B C 1
ATOM 5206 O O . PHE B 1 173 ? -0.97 24.484 18.906 1 94.38 173 PHE B O 1
ATOM 5213 N N . GLY B 1 174 ? -3.172 24.609 18.516 1 96 174 GLY B N 1
ATOM 5214 C CA . GLY B 1 174 ? -3.373 23.172 18.594 1 96 174 GLY B CA 1
ATOM 5215 C C . GLY B 1 174 ? -4.02 22.734 19.891 1 96 174 GLY B C 1
ATOM 5216 O O . GLY B 1 174 ? -4.859 23.453 20.453 1 96 174 GLY B O 1
ATOM 5217 N N . ILE B 1 175 ? -3.734 21.594 20.344 1 98.12 175 ILE B N 1
ATOM 5218 C CA . ILE B 1 175 ? -4.332 20.984 21.516 1 98.12 175 ILE B CA 1
ATOM 5219 C C . ILE B 1 175 ? -4.062 21.844 22.75 1 98.12 175 ILE B C 1
ATOM 5221 O O . ILE B 1 175 ? -2.936 22.312 22.953 1 98.12 175 ILE B O 1
ATOM 5225 N N . ILE B 1 176 ? -5.117 22.078 23.547 1 98.31 176 ILE B N 1
ATOM 5226 C CA . ILE B 1 176 ? -4.996 22.797 24.812 1 98.31 176 ILE B CA 1
ATOM 5227 C C . ILE B 1 176 ? -4.797 21.797 25.953 1 98.31 176 ILE B C 1
ATOM 5229 O O . ILE B 1 176 ? -5.738 21.125 26.359 1 98.31 176 ILE B O 1
ATOM 5233 N N . PRO B 1 177 ? -3.605 21.766 26.516 1 97.88 177 PRO B N 1
ATOM 5234 C CA . PRO B 1 177 ? -3.291 20.719 27.484 1 97.88 177 PRO B CA 1
ATOM 5235 C C . PRO B 1 177 ? -4.199 20.766 28.719 1 97.88 177 PRO B C 1
ATOM 5237 O O . PRO B 1 177 ? -4.629 19.719 29.219 1 97.88 177 PRO B O 1
ATOM 5240 N N . ASP B 1 178 ? -4.566 21.969 29.203 1 97.44 178 ASP B N 1
ATOM 5241 C CA . ASP B 1 178 ? -5.41 22.094 30.391 1 97.44 178 ASP B CA 1
ATOM 5242 C C . ASP B 1 178 ? -6.793 21.5 30.141 1 97.44 178 ASP B C 1
ATOM 5244 O O . ASP B 1 178 ? -7.336 20.812 31.016 1 97.44 178 ASP B O 1
ATOM 5248 N N . LEU B 1 179 ? -7.285 21.766 29.031 1 97.69 179 LEU B N 1
ATOM 5249 C CA . LEU B 1 179 ? -8.602 21.234 28.703 1 97.69 179 LEU B CA 1
ATOM 5250 C C . LEU B 1 179 ? -8.531 19.719 28.453 1 97.69 179 LEU B C 1
ATOM 5252 O O . LEU B 1 179 ? -9.477 19 28.781 1 97.69 179 LEU B O 1
ATOM 5256 N N . LEU B 1 180 ? -7.426 19.25 27.891 1 97.19 180 LEU B N 1
ATOM 5257 C CA . LEU B 1 180 ? -7.207 17.812 27.734 1 97.19 180 LEU B CA 1
ATOM 5258 C C . LEU B 1 180 ? -7.137 17.125 29.109 1 97.19 180 LEU B C 1
ATOM 5260 O O . LEU B 1 180 ? -7.723 16.062 29.297 1 97.19 180 LEU B O 1
ATOM 5264 N N . ARG B 1 181 ? -6.414 17.734 30 1 96.25 181 ARG B N 1
ATOM 5265 C CA . ARG B 1 181 ? -6.324 17.219 31.359 1 96.25 181 ARG B CA 1
ATOM 5266 C C . ARG B 1 181 ? -7.711 17.078 31.984 1 96.25 181 ARG B C 1
ATOM 5268 O O . ARG B 1 181 ? -8.031 16.031 32.594 1 96.25 181 ARG B O 1
ATOM 5275 N N . ASN B 1 182 ? -8.523 18.125 31.844 1 96 182 ASN B N 1
ATOM 5276 C CA . ASN B 1 182 ? -9.883 18.109 32.375 1 96 182 ASN B CA 1
ATOM 5277 C C . ASN B 1 182 ? -10.703 16.969 31.75 1 96 182 ASN B C 1
ATOM 5279 O O . ASN B 1 182 ? -11.438 16.281 32.438 1 96 182 ASN B O 1
ATOM 5283 N N . LEU B 1 183 ? -10.539 16.828 30.453 1 95.06 183 LEU B N 1
ATOM 5284 C CA . LEU B 1 183 ? -11.234 15.766 29.75 1 95.06 183 LEU B CA 1
ATOM 5285 C C . LEU B 1 183 ? -10.844 14.391 30.297 1 95.06 183 LEU B C 1
ATOM 5287 O O . LEU B 1 183 ? -11.711 13.547 30.531 1 95.06 183 LEU B O 1
ATOM 5291 N N . LEU B 1 184 ? -9.578 14.203 30.547 1 94.88 184 LEU B N 1
ATOM 5292 C CA . LEU B 1 184 ? -9.062 12.922 31.016 1 94.88 184 LEU B CA 1
ATOM 5293 C C . LEU B 1 184 ? -9.469 12.68 32.469 1 94.88 184 LEU B C 1
ATOM 5295 O O . LEU B 1 184 ? -9.781 11.547 32.844 1 94.88 184 LEU B O 1
ATOM 5299 N N . GLU B 1 185 ? -9.539 13.727 33.219 1 93.38 185 GLU B N 1
ATOM 5300 C CA . GLU B 1 185 ? -9.938 13.617 34.625 1 93.38 185 GLU B CA 1
ATOM 5301 C C . GLU B 1 185 ? -11.414 13.25 34.75 1 93.38 185 GLU B C 1
ATOM 5303 O O . GLU B 1 185 ? -11.797 12.516 35.688 1 93.38 185 GLU B O 1
ATOM 5308 N N . ASN B 1 186 ? -12.172 13.727 33.906 1 91.06 186 ASN B N 1
ATOM 5309 C CA . ASN B 1 186 ? -13.609 13.477 33.938 1 91.06 186 ASN B CA 1
ATOM 5310 C C . ASN B 1 186 ? -13.945 12.078 33.438 1 91.06 186 ASN B C 1
ATOM 5312 O O . ASN B 1 186 ? -15.094 11.648 33.531 1 91.06 186 ASN B O 1
ATOM 5316 N N . ARG B 1 187 ? -13.078 11.438 32.844 1 85.94 187 ARG B N 1
ATOM 5317 C CA . ARG B 1 187 ? -13.289 10.078 32.344 1 85.94 187 ARG B CA 1
ATOM 5318 C C . ARG B 1 187 ? -12.891 9.055 33.406 1 85.94 187 ARG B C 1
ATOM 5320 O O . ARG B 1 187 ? -12.836 7.852 33.125 1 85.94 187 ARG B O 1
ATOM 5327 N N . LYS B 1 188 ? -12.859 9.531 34.531 1 69.62 188 LYS B N 1
ATOM 5328 C CA . LYS B 1 188 ? -12.469 8.633 35.625 1 69.62 188 LYS B CA 1
ATOM 5329 C C . LYS B 1 188 ? -13.477 7.5 35.781 1 69.62 188 LYS B C 1
ATOM 5331 O O . LYS B 1 188 ? -14.688 7.738 35.812 1 69.62 188 LYS B O 1
ATOM 5336 N N . GLY B 1 189 ? -13.047 6.281 35.75 1 68.81 189 GLY B N 1
ATOM 5337 C CA . GLY B 1 189 ? -13.875 5.09 35.844 1 68.81 189 GLY B CA 1
ATOM 5338 C C . GLY B 1 189 ? -14.117 4.422 34.5 1 68.81 189 GLY B C 1
ATOM 5339 O O . GLY B 1 189 ? -14.602 3.287 34.469 1 68.81 189 GLY B O 1
ATOM 5340 N N . LYS B 1 190 ? -13.781 5.227 33.5 1 77.56 190 LYS B N 1
ATOM 5341 C CA . LYS B 1 190 ? -13.891 4.641 32.156 1 77.56 190 LYS B CA 1
ATOM 5342 C C . LYS B 1 190 ? -12.539 4.137 31.672 1 77.56 190 LYS B C 1
ATOM 5344 O O . LYS B 1 190 ? -11.5 4.492 32.219 1 77.56 190 LYS B O 1
ATOM 5349 N N . SER B 1 191 ? -12.617 3.262 30.812 1 80.81 191 SER B N 1
ATOM 5350 C CA . SER B 1 191 ? -11.375 2.785 30.188 1 80.81 191 SER B CA 1
ATOM 5351 C C . SER B 1 191 ? -10.586 3.938 29.578 1 80.81 191 SER B C 1
ATOM 5353 O O . SER B 1 191 ? -11.172 4.859 29 1 80.81 191 SER B O 1
ATOM 5355 N N . SER B 1 192 ? -9.375 3.924 29.953 1 87.12 192 SER B N 1
ATOM 5356 C CA . SER B 1 192 ? -8.484 4.938 29.391 1 87.12 192 SER B CA 1
ATOM 5357 C C . SER B 1 192 ? -8.445 4.859 27.859 1 87.12 192 SER B C 1
ATOM 5359 O O . SER B 1 192 ? -8.453 3.766 27.297 1 87.12 192 SER B O 1
ATOM 5361 N N . PRO B 1 193 ? -8.438 6.043 27.219 1 94.56 193 PRO B N 1
ATOM 5362 C CA . PRO B 1 193 ? -8.227 6.008 25.766 1 94.56 193 PRO B CA 1
ATOM 5363 C C . PRO B 1 193 ? -6.91 5.34 25.375 1 94.56 193 PRO B C 1
ATOM 5365 O O . PRO B 1 193 ? -5.965 5.324 26.172 1 94.56 193 PRO B O 1
ATOM 5368 N N . LYS B 1 194 ? -6.91 4.793 24.25 1 93.62 194 LYS B N 1
ATOM 5369 C CA . LYS B 1 194 ? -5.754 4.023 23.812 1 93.62 194 LYS B CA 1
ATOM 5370 C C . LYS B 1 194 ? -4.617 4.941 23.375 1 93.62 194 LYS B C 1
ATOM 5372 O O . LYS B 1 194 ? -3.449 4.668 23.656 1 93.62 194 LYS B O 1
ATOM 5377 N N . PHE B 1 195 ? -4.93 5.914 22.625 1 96.94 195 PHE B N 1
ATOM 5378 C CA . PHE B 1 195 ? -3.912 6.836 22.141 1 96.94 195 PHE B CA 1
ATOM 5379 C C . PHE B 1 195 ? -4.52 8.203 21.844 1 96.94 195 PHE B C 1
ATOM 5381 O O . PHE B 1 195 ? -5.738 8.367 21.891 1 96.94 195 PHE B O 1
ATOM 5388 N N . ILE B 1 196 ? -3.67 9.188 21.703 1 98.25 196 ILE B N 1
ATOM 5389 C CA . ILE B 1 196 ? -4.043 10.516 21.219 1 98.25 196 ILE B CA 1
ATOM 5390 C C . ILE B 1 196 ? -3.361 10.781 19.875 1 98.25 196 ILE B C 1
ATOM 5392 O O . ILE B 1 196 ? -2.152 10.586 19.734 1 98.25 196 ILE B O 1
ATOM 5396 N N . TYR B 1 197 ? -4.164 11.102 18.906 1 98.25 197 TYR B N 1
ATOM 5397 C CA . TYR B 1 197 ? -3.668 11.508 17.594 1 98.25 197 TYR B CA 1
ATOM 5398 C C . TYR B 1 197 ? -3.441 13.016 17.547 1 98.25 197 TYR B C 1
ATOM 5400 O O . TYR B 1 197 ? -4.309 13.797 17.953 1 98.25 197 TYR B O 1
ATOM 5408 N N . CYS B 1 198 ? -2.254 13.414 16.953 1 97.44 198 CYS B N 1
ATOM 5409 C CA . CYS B 1 198 ? -1.985 14.836 16.844 1 97.44 198 CYS B CA 1
ATOM 5410 C C . CYS B 1 198 ? -1.093 15.125 15.633 1 97.44 198 CYS B C 1
ATOM 5412 O O . CYS B 1 198 ? -0.189 14.344 15.328 1 97.44 198 CYS B O 1
ATOM 5414 N N . CYS B 1 199 ? -1.401 16.109 14.914 1 97.44 199 CYS B N 1
ATOM 5415 C CA . CYS B 1 199 ? -0.507 16.75 13.953 1 97.44 199 CYS B CA 1
ATOM 5416 C C . CYS B 1 199 ? 0.109 18.016 14.547 1 97.44 199 CYS B C 1
ATOM 5418 O O . CYS B 1 199 ? -0.46 19.094 14.43 1 97.44 199 CYS B O 1
ATOM 5420 N N . PRO B 1 200 ? 1.295 17.891 15.094 1 96.88 200 PRO B N 1
ATOM 5421 C CA . PRO B 1 200 ? 1.823 18.969 15.945 1 96.88 200 PRO B CA 1
ATOM 5422 C C . PRO B 1 200 ? 2.35 20.156 15.141 1 96.88 200 PRO B C 1
ATOM 5424 O O . PRO B 1 200 ? 2.621 21.219 15.711 1 96.88 200 PRO B O 1
ATOM 5427 N N . THR B 1 201 ? 2.604 19.953 13.844 1 95.19 201 THR B N 1
ATOM 5428 C CA . THR B 1 201 ? 3.146 21.016 13 1 95.19 201 THR B CA 1
ATOM 5429 C C . THR B 1 201 ? 2.285 21.219 11.758 1 95.19 201 THR B C 1
ATOM 5431 O O . THR B 1 201 ? 2.135 20.297 10.945 1 95.19 201 THR B O 1
ATOM 5434 N N . GLY B 1 202 ? 1.746 22.406 11.625 1 93.44 202 GLY B N 1
ATOM 5435 C CA . GLY B 1 202 ? 1.005 22.719 10.414 1 93.44 202 GLY B CA 1
ATOM 5436 C C . GLY B 1 202 ? -0.201 21.812 10.211 1 93.44 202 GLY B C 1
ATOM 5437 O O . GLY B 1 202 ? -0.402 21.281 9.117 1 93.44 202 GLY B O 1
ATOM 5438 N N . ASN B 1 203 ? -0.971 21.734 11.156 1 96 203 ASN B N 1
ATOM 5439 C CA . ASN B 1 203 ? -2.105 20.812 11.18 1 96 203 ASN B CA 1
ATOM 5440 C C . ASN B 1 203 ? -3.023 21.031 9.984 1 96 203 ASN B C 1
ATOM 5442 O O . ASN B 1 203 ? -3.34 22.172 9.633 1 96 203 ASN B O 1
ATOM 5446 N N . ASN B 1 204 ? -3.301 19.969 9.25 1 94.25 204 ASN B N 1
ATOM 5447 C CA . ASN B 1 204 ? -4.414 19.938 8.312 1 94.25 204 ASN B CA 1
ATOM 5448 C C . ASN B 1 204 ? -5.75 19.75 9.023 1 94.25 204 ASN B C 1
ATOM 5450 O O . ASN B 1 204 ? -6.016 18.672 9.57 1 94.25 204 ASN B O 1
ATOM 5454 N N . PRO B 1 205 ? -6.574 20.719 9.156 1 93.56 205 PRO B N 1
ATOM 5455 C CA . PRO B 1 205 ? -6.734 21.812 8.195 1 93.56 205 PRO B CA 1
ATOM 5456 C C . PRO B 1 205 ? -6.32 23.156 8.766 1 93.56 205 PRO B C 1
ATOM 5458 O O . PRO B 1 205 ? -6.305 24.156 8.047 1 93.56 205 PRO B O 1
ATOM 5461 N N . THR B 1 206 ? -5.941 23.281 10 1 95.12 206 THR B N 1
ATOM 5462 C CA . THR B 1 206 ? -5.957 24.562 10.688 1 95.12 206 THR B CA 1
ATOM 5463 C C . THR B 1 206 ? -4.641 25.297 10.477 1 95.12 206 THR B C 1
ATOM 5465 O O . THR B 1 206 ? -4.566 26.516 10.695 1 95.12 206 THR B O 1
ATOM 5468 N N . GLY B 1 207 ? -3.617 24.531 10.164 1 94 207 GLY B N 1
ATOM 5469 C CA . GLY B 1 207 ? -2.297 25.141 10.086 1 94 207 GLY B CA 1
ATOM 5470 C C . GLY B 1 207 ? -1.659 25.344 11.445 1 94 207 GLY B C 1
ATOM 5471 O O . GLY B 1 207 ? -0.545 25.875 11.539 1 94 207 GLY B O 1
ATOM 5472 N N . SER B 1 208 ? -2.25 24.906 12.5 1 94.75 208 SER B N 1
ATOM 5473 C CA . SER B 1 208 ? -1.763 25.141 13.859 1 94.75 208 SER B CA 1
ATOM 5474 C C . SER B 1 208 ? -0.49 24.344 14.133 1 94.75 208 SER B C 1
ATOM 5476 O O . SER B 1 208 ? -0.315 23.234 13.609 1 94.75 208 SER B O 1
ATOM 5478 N N . THR B 1 209 ? 0.386 24.891 14.969 1 95.12 209 THR B N 1
ATOM 5479 C CA . THR B 1 209 ? 1.619 24.266 15.43 1 95.12 209 THR B CA 1
ATOM 5480 C C . THR B 1 209 ? 1.72 24.328 16.953 1 95.12 209 THR B C 1
ATOM 5482 O O . THR B 1 209 ? 1.566 25.391 17.547 1 95.12 209 THR B O 1
ATOM 5485 N N . LEU B 1 210 ? 1.937 23.188 17.547 1 96.19 210 LEU B N 1
ATOM 5486 C CA . LEU B 1 210 ? 2.117 23.156 18.984 1 96.19 210 LEU B CA 1
ATOM 5487 C C . LEU B 1 210 ? 3.408 23.859 19.391 1 96.19 210 LEU B C 1
ATOM 5489 O O . LEU B 1 210 ? 4.449 23.672 18.75 1 96.19 210 LEU B O 1
ATOM 5493 N N . SER B 1 211 ? 3.289 24.688 20.453 1 94.44 211 SER B N 1
ATOM 5494 C CA . SER B 1 211 ? 4.504 25.25 21.031 1 94.44 211 SER B CA 1
ATOM 5495 C C . SER B 1 211 ? 5.316 24.172 21.75 1 94.44 211 SER B C 1
ATOM 5497 O O . SER B 1 211 ? 4.816 23.078 22 1 94.44 211 SER B O 1
ATOM 5499 N N . LEU B 1 212 ? 6.562 24.516 22.062 1 94.94 212 LEU B N 1
ATOM 5500 C CA . LEU B 1 212 ? 7.41 23.594 22.812 1 94.94 212 LEU B CA 1
ATOM 5501 C C . LEU B 1 212 ? 6.789 23.266 24.172 1 94.94 212 LEU B C 1
ATOM 5503 O O . LEU B 1 212 ? 6.797 22.109 24.594 1 94.94 212 LEU B O 1
ATOM 5507 N N . GLU B 1 213 ? 6.27 24.297 24.812 1 96.94 213 GLU B N 1
ATOM 5508 C CA . GLU B 1 213 ? 5.637 24.109 26.125 1 96.94 213 GLU B CA 1
ATOM 5509 C C . GLU B 1 213 ? 4.465 23.141 26.031 1 96.94 213 GLU B C 1
ATOM 5511 O O . GLU B 1 213 ? 4.34 22.219 26.859 1 96.94 213 GLU B O 1
ATOM 5516 N N . ARG B 1 214 ? 3.658 23.266 25.047 1 97.5 214 ARG B N 1
ATOM 5517 C CA . ARG B 1 214 ? 2.49 22.406 24.891 1 97.5 214 ARG B CA 1
ATOM 5518 C C . ARG B 1 214 ? 2.904 20.984 24.531 1 97.5 214 ARG B C 1
ATOM 5520 O O . ARG B 1 214 ? 2.246 20.016 24.938 1 97.5 214 ARG B O 1
ATOM 5527 N N . ARG B 1 215 ? 3.986 20.812 23.781 1 97.94 215 ARG B N 1
ATOM 5528 C CA . ARG B 1 215 ? 4.5 19.469 23.469 1 97.94 215 ARG B CA 1
ATOM 5529 C C . ARG B 1 215 ? 4.93 18.75 24.75 1 97.94 215 ARG B C 1
ATOM 5531 O O . ARG B 1 215 ? 4.625 17.562 24.922 1 97.94 215 ARG B O 1
ATOM 5538 N N . HIS B 1 216 ? 5.617 19.469 25.625 1 98.12 216 HIS B N 1
ATOM 5539 C CA . HIS B 1 216 ? 6.031 18.891 26.906 1 98.12 216 HIS B CA 1
ATOM 5540 C C . HIS B 1 216 ? 4.82 18.5 27.75 1 98.12 216 HIS B C 1
ATOM 5542 O O . HIS B 1 216 ? 4.797 17.422 28.359 1 98.12 216 HIS B O 1
ATOM 5548 N N . GLU B 1 217 ? 3.855 19.375 27.781 1 98.31 217 GLU B N 1
ATOM 5549 C CA . GLU B 1 217 ? 2.658 19.109 28.562 1 98.31 217 GLU B CA 1
ATOM 5550 C C . GLU B 1 217 ? 1.88 17.922 28.016 1 98.31 217 GLU B C 1
ATOM 5552 O O . GLU B 1 217 ? 1.396 17.078 28.781 1 98.31 217 GLU B O 1
ATOM 5557 N N . LEU B 1 218 ? 1.769 17.875 26.703 1 98.25 218 LEU B N 1
ATOM 5558 C CA . LEU B 1 218 ? 1.081 16.766 26.062 1 98.25 218 LEU B CA 1
ATOM 5559 C C . LEU B 1 218 ? 1.775 15.445 26.391 1 98.25 218 LEU B C 1
ATOM 5561 O O . LEU B 1 218 ? 1.117 14.453 26.719 1 98.25 218 LEU B O 1
ATOM 5565 N N . TYR B 1 219 ? 3.1 15.43 26.266 1 98.38 219 TYR B N 1
ATOM 5566 C CA . TYR B 1 219 ? 3.854 14.219 26.578 1 98.38 219 TYR B CA 1
ATOM 5567 C C . TYR B 1 219 ? 3.678 13.812 28.031 1 98.38 219 TYR B C 1
ATOM 5569 O O . TYR B 1 219 ? 3.512 12.633 28.344 1 98.38 219 TYR B O 1
ATOM 5577 N N . ALA B 1 220 ? 3.672 14.82 28.938 1 98.44 220 ALA B N 1
ATOM 5578 C CA . ALA B 1 220 ? 3.49 14.547 30.359 1 98.44 220 ALA B CA 1
ATOM 5579 C C . ALA B 1 220 ? 2.115 13.938 30.641 1 98.44 220 ALA B C 1
ATOM 5581 O O . ALA B 1 220 ? 1.989 13.008 31.438 1 98.44 220 ALA B O 1
ATOM 5582 N N . LEU B 1 221 ? 1.084 14.477 30.031 1 97.5 221 LEU B N 1
ATOM 5583 C CA . LEU B 1 221 ? -0.263 13.938 30.172 1 97.5 221 LEU B CA 1
ATOM 5584 C C . LEU B 1 221 ? -0.339 12.508 29.641 1 97.5 221 LEU B C 1
ATOM 5586 O O . LEU B 1 221 ? -0.971 11.648 30.25 1 97.5 221 LEU B O 1
ATOM 5590 N N . ALA B 1 222 ? 0.334 12.281 28.469 1 97.5 222 ALA B N 1
ATOM 5591 C CA . ALA B 1 222 ? 0.343 10.938 27.891 1 97.5 222 ALA B CA 1
ATOM 5592 C C . ALA B 1 222 ? 1.01 9.945 28.844 1 97.5 222 ALA B C 1
ATOM 5594 O O . ALA B 1 222 ? 0.541 8.812 28.984 1 97.5 222 ALA B O 1
ATOM 5595 N N . ARG B 1 223 ? 2.084 10.352 29.516 1 96.94 223 ARG B N 1
ATOM 5596 C CA . ARG B 1 223 ? 2.768 9.508 30.484 1 96.94 223 ARG B CA 1
ATOM 5597 C C . ARG B 1 223 ? 1.865 9.211 31.672 1 96.94 223 ARG B C 1
ATOM 5599 O O . ARG B 1 223 ? 1.747 8.055 32.094 1 96.94 223 ARG B O 1
ATOM 5606 N N . HIS B 1 224 ? 1.24 10.227 32.125 1 95.62 224 HIS B N 1
ATOM 5607 C CA . HIS B 1 224 ? 0.426 10.102 33.344 1 95.62 224 HIS B CA 1
ATOM 5608 C C . HIS B 1 224 ? -0.777 9.195 33.094 1 95.62 224 HIS B C 1
ATOM 5610 O O . HIS B 1 224 ? -1.139 8.398 33.969 1 95.62 224 HIS B O 1
ATOM 5616 N N . TYR B 1 225 ? -1.387 9.258 31.969 1 94.44 225 TYR B N 1
ATOM 5617 C CA . TYR B 1 225 ? -2.621 8.523 31.703 1 94.44 225 TYR B CA 1
ATOM 5618 C C . TYR B 1 225 ? -2.359 7.309 30.828 1 94.44 225 TYR B C 1
ATOM 5620 O O . TYR B 1 225 ? -3.297 6.668 30.344 1 94.44 225 TYR B O 1
ATOM 5628 N N . ASP B 1 226 ? -1.103 7.043 30.484 1 94.19 226 ASP B N 1
ATOM 5629 C CA . ASP B 1 226 ? -0.64 5.867 29.75 1 94.19 226 ASP B CA 1
ATOM 5630 C C . ASP B 1 226 ? -1.229 5.832 28.344 1 94.19 226 ASP B C 1
ATOM 5632 O O . ASP B 1 226 ? -1.803 4.824 27.922 1 94.19 226 ASP B O 1
ATOM 5636 N N . LEU B 1 227 ? -1.089 6.977 27.688 1 96.38 227 LEU B N 1
ATOM 5637 C CA . LEU B 1 227 ? -1.529 7.105 26.312 1 96.38 227 LEU B CA 1
ATOM 5638 C C . LEU B 1 227 ? -0.362 6.914 25.344 1 96.38 227 LEU B C 1
ATOM 5640 O O . LEU B 1 227 ? 0.75 7.379 25.609 1 96.38 227 LEU B O 1
ATOM 5644 N N . VAL B 1 228 ? -0.587 6.199 24.25 1 97.75 228 VAL B N 1
ATOM 5645 C CA . VAL B 1 228 ? 0.303 6.297 23.094 1 97.75 228 VAL B CA 1
ATOM 5646 C C . VAL B 1 228 ? 0.036 7.602 22.359 1 97.75 228 VAL B C 1
ATOM 5648 O O . VAL B 1 228 ? -1.084 8.117 22.375 1 97.75 228 VAL B O 1
ATOM 5651 N N . ILE B 1 229 ? 1.055 8.195 21.812 1 98.56 229 ILE B N 1
ATOM 5652 C CA . ILE B 1 229 ? 0.889 9.383 20.984 1 98.56 229 ILE B CA 1
ATOM 5653 C C . ILE B 1 229 ? 1.149 9.023 19.516 1 98.56 229 ILE B C 1
ATOM 5655 O O . ILE B 1 229 ? 2.227 8.531 19.172 1 98.56 229 ILE B O 1
ATOM 5659 N N . ILE B 1 230 ? 0.18 9.188 18.656 1 98.56 230 ILE B N 1
ATOM 5660 C CA . ILE B 1 230 ? 0.408 9.156 17.219 1 98.56 230 ILE B CA 1
ATOM 5661 C C . ILE B 1 230 ? 0.736 10.555 16.719 1 98.56 230 ILE B C 1
ATOM 5663 O O . ILE B 1 230 ? -0.14 11.422 16.656 1 98.56 230 ILE B O 1
ATOM 5667 N N . GLU B 1 231 ? 1.967 10.758 16.453 1 98.69 231 GLU B N 1
ATOM 5668 C CA . GLU B 1 231 ? 2.48 12.023 15.922 1 98.69 231 GLU B CA 1
ATOM 5669 C C . GLU B 1 231 ? 2.5 12.016 14.391 1 98.69 231 GLU B C 1
ATOM 5671 O O . GLU B 1 231 ? 3.455 11.531 13.781 1 98.69 231 GLU B O 1
ATOM 5676 N N . HIS B 1 232 ? 1.469 12.523 13.789 1 97.56 232 HIS B N 1
ATOM 5677 C CA . HIS B 1 232 ? 1.381 12.648 12.344 1 97.56 232 HIS B CA 1
ATOM 5678 C C . HIS B 1 232 ? 1.952 13.984 11.875 1 97.56 232 HIS B C 1
ATOM 5680 O O . HIS B 1 232 ? 1.293 15.023 11.984 1 97.56 232 HIS B O 1
ATOM 5686 N N . ASP B 1 233 ? 3.158 13.938 11.273 1 96.19 233 ASP B N 1
ATOM 5687 C CA . ASP B 1 233 ? 3.85 15.211 11.07 1 96.19 233 ASP B CA 1
ATOM 5688 C C . ASP B 1 233 ? 4.434 15.305 9.664 1 96.19 233 ASP B C 1
ATOM 5690 O O . ASP B 1 233 ? 5.637 15.5 9.5 1 96.19 233 ASP B O 1
ATOM 5694 N N . PRO B 1 234 ? 3.555 15.305 8.648 1 93 234 PRO B N 1
ATOM 5695 C CA . PRO B 1 234 ? 4.035 15.383 7.266 1 93 234 PRO B CA 1
ATOM 5696 C C . PRO B 1 234 ? 4.633 16.75 6.922 1 93 234 PRO B C 1
ATOM 5698 O O . PRO B 1 234 ? 5.332 16.875 5.91 1 93 234 PRO B O 1
ATOM 5701 N N . TYR B 1 235 ? 4.484 17.781 7.766 1 92.5 235 TYR B N 1
ATOM 5702 C CA . TYR B 1 235 ? 4.883 19.125 7.41 1 92.5 235 TYR B CA 1
ATOM 5703 C C . TYR B 1 235 ? 6.09 19.578 8.227 1 92.5 235 TYR B C 1
ATOM 5705 O O . TYR B 1 235 ? 6.504 20.734 8.156 1 92.5 235 TYR B O 1
ATOM 5713 N N . TYR B 1 236 ? 6.672 18.688 8.953 1 93.62 236 TYR B N 1
ATOM 5714 C CA . TYR B 1 236 ? 7.762 19.016 9.867 1 93.62 236 TYR B CA 1
ATOM 5715 C C . TYR B 1 236 ? 8.922 19.672 9.117 1 93.62 236 TYR B C 1
ATOM 5717 O O . TYR B 1 236 ? 9.453 20.703 9.555 1 93.62 236 TYR B O 1
ATOM 5725 N N . HIS B 1 237 ? 9.242 19.172 7.938 1 90.5 237 HIS B N 1
ATOM 5726 C CA . HIS B 1 237 ? 10.453 19.578 7.242 1 90.5 237 HIS B CA 1
ATOM 5727 C C . HIS B 1 237 ? 10.211 20.812 6.371 1 90.5 237 HIS B C 1
ATOM 5729 O O . HIS B 1 237 ? 11.148 21.359 5.797 1 90.5 237 HIS B O 1
ATOM 5735 N N . ILE B 1 238 ? 9.008 21.234 6.266 1 85.06 238 ILE B N 1
ATOM 5736 C CA . ILE B 1 238 ? 8.766 22.406 5.441 1 85.06 238 ILE B CA 1
ATOM 5737 C C . ILE B 1 238 ? 8.5 23.625 6.336 1 85.06 238 ILE B C 1
ATOM 5739 O O . ILE B 1 238 ? 8.07 24.672 5.859 1 85.06 238 ILE B O 1
ATOM 5743 N N . LYS B 1 239 ? 8.727 23.406 7.574 1 75.88 239 LYS B N 1
ATOM 5744 C CA . LYS B 1 239 ? 8.688 24.547 8.484 1 75.88 239 LYS B CA 1
ATOM 5745 C C . LYS B 1 239 ? 9.898 25.453 8.281 1 75.88 239 LYS B C 1
ATOM 5747 O O . LYS B 1 239 ? 11.016 24.969 8.07 1 75.88 239 LYS B O 1
ATOM 5752 N N . LYS B 1 240 ? 9.758 26.703 8.094 1 65.62 240 LYS B N 1
ATOM 5753 C CA . LYS B 1 240 ? 10.758 27.688 7.684 1 65.62 240 LYS B CA 1
ATOM 5754 C C . LYS B 1 240 ? 11.977 27.656 8.602 1 65.62 240 LYS B C 1
ATOM 5756 O O . LYS B 1 240 ? 13.117 27.594 8.133 1 65.62 240 LYS B O 1
ATOM 5761 N N . LEU B 1 241 ? 11.828 28.062 9.836 1 65.25 241 LEU B N 1
ATOM 5762 C CA . LEU B 1 241 ? 12.984 28.203 10.719 1 65.25 241 LEU B CA 1
ATOM 5763 C C . LEU B 1 241 ? 12.68 27.609 12.094 1 65.25 241 LEU B C 1
ATOM 5765 O O . LEU B 1 241 ? 11.516 27.406 12.445 1 65.25 241 LEU B O 1
ATOM 5769 N N . ASN B 1 242 ? 13.711 27.062 12.75 1 71.81 242 ASN B N 1
ATOM 5770 C CA . ASN B 1 242 ? 13.648 26.688 14.156 1 71.81 242 ASN B CA 1
ATOM 5771 C C . ASN B 1 242 ? 12.719 25.484 14.375 1 71.81 242 ASN B C 1
ATOM 5773 O O . ASN B 1 242 ? 11.633 25.641 14.938 1 71.81 242 ASN B O 1
ATOM 5777 N N . TYR B 1 243 ? 13.156 24.391 13.953 1 76.31 243 TYR B N 1
ATOM 5778 C CA . TYR B 1 243 ? 12.406 23.156 14.195 1 76.31 243 TYR B CA 1
ATOM 5779 C C . TYR B 1 243 ? 12.227 22.922 15.688 1 76.31 243 TYR B C 1
ATOM 5781 O O . TYR B 1 243 ? 13.211 22.766 16.422 1 76.31 243 TYR B O 1
ATOM 5789 N N . PRO B 1 244 ? 10.969 23.016 16.141 1 84.06 244 PRO B N 1
ATOM 5790 C CA . PRO B 1 244 ? 10.836 22.547 17.516 1 84.06 244 PRO B CA 1
ATOM 5791 C C . PRO B 1 244 ? 11.102 21.047 17.656 1 84.06 244 PRO B C 1
ATOM 5793 O O . PRO B 1 244 ? 10.945 20.297 16.688 1 84.06 244 PRO B O 1
ATOM 5796 N N . PRO B 1 245 ? 11.57 20.688 18.891 1 92.88 245 PRO B N 1
ATOM 5797 C CA . PRO B 1 245 ? 11.656 19.25 19.125 1 92.88 245 PRO B CA 1
ATOM 5798 C C . PRO B 1 245 ? 10.336 18.531 18.875 1 92.88 245 PRO B C 1
ATOM 5800 O O . PRO B 1 245 ? 9.266 19.062 19.203 1 92.88 245 PRO B O 1
ATOM 5803 N N . SER B 1 246 ? 10.438 17.422 18.172 1 96.38 246 SER B N 1
ATOM 5804 C CA . SER B 1 246 ? 9.25 16.594 17.953 1 96.38 246 SER B CA 1
ATOM 5805 C C . SER B 1 246 ? 8.82 15.891 19.234 1 96.38 246 SER B C 1
ATOM 5807 O O . SER B 1 246 ? 9.57 15.867 20.219 1 96.38 246 SER B O 1
ATOM 5809 N N . LEU B 1 247 ? 7.59 15.414 19.266 1 98.31 247 LEU B N 1
ATOM 5810 C CA . LEU B 1 247 ? 7.172 14.578 20.391 1 98.31 247 LEU B CA 1
ATOM 5811 C C . LEU B 1 247 ? 8.031 13.32 20.469 1 98.31 247 LEU B C 1
ATOM 5813 O O . LEU B 1 247 ? 8.328 12.836 21.562 1 98.31 247 LEU B O 1
ATOM 5817 N N . LEU B 1 248 ? 8.445 12.812 19.297 1 98.25 248 LEU B N 1
ATOM 5818 C CA . LEU B 1 248 ? 9.352 11.672 19.25 1 98.25 248 LEU B CA 1
ATOM 5819 C C . LEU B 1 248 ? 10.664 11.984 19.969 1 98.25 248 LEU B C 1
ATOM 5821 O O . LEU B 1 248 ? 11.227 11.125 20.656 1 98.25 248 LEU B O 1
ATOM 5825 N N . SER B 1 249 ? 11.133 13.211 19.844 1 97.31 249 SER B N 1
ATOM 5826 C CA . SER B 1 249 ? 12.383 13.633 20.484 1 97.31 249 SER B CA 1
ATOM 5827 C C . SER B 1 249 ? 12.25 13.633 22 1 97.31 249 SER B C 1
ATOM 5829 O O . SER B 1 249 ? 13.25 13.523 22.719 1 97.31 249 SER B O 1
ATOM 5831 N N . LEU B 1 250 ? 11.039 13.766 22.516 1 97.69 250 LEU B N 1
ATOM 5832 C CA . LEU B 1 250 ? 10.781 13.82 23.953 1 97.69 250 LEU B CA 1
ATOM 5833 C C . LEU B 1 250 ? 10.539 12.422 24.516 1 97.69 250 LEU B C 1
ATOM 5835 O O . LEU B 1 250 ? 10.477 12.25 25.734 1 97.69 250 LEU B O 1
ATOM 5839 N N . ASP B 1 251 ? 10.461 11.398 23.672 1 98.12 251 ASP B N 1
ATOM 5840 C CA . ASP B 1 251 ? 9.883 10.109 24.047 1 98.12 251 ASP B CA 1
ATOM 5841 C C . ASP B 1 251 ? 10.922 9.219 24.734 1 98.12 251 ASP B C 1
ATOM 5843 O O . ASP B 1 251 ? 11.594 8.422 24.078 1 98.12 251 ASP B O 1
ATOM 5847 N N . THR B 1 252 ? 10.875 9.258 26.031 1 97.12 252 THR B N 1
ATOM 5848 C CA . THR B 1 252 ? 11.797 8.422 26.797 1 97.12 252 THR B CA 1
ATOM 5849 C C . THR B 1 252 ? 11.164 7.07 27.125 1 97.12 252 THR B C 1
ATOM 5851 O O . THR B 1 252 ? 11.852 6.141 27.547 1 97.12 252 THR B O 1
ATOM 5854 N N . ASP B 1 253 ? 9.883 6.906 26.891 1 96.62 253 ASP B N 1
ATOM 5855 C CA . ASP B 1 253 ? 9.164 5.727 27.359 1 96.62 253 ASP B CA 1
ATOM 5856 C C . ASP B 1 253 ? 8.812 4.793 26.203 1 96.62 253 ASP B C 1
ATOM 5858 O O . ASP B 1 253 ? 8.336 3.68 26.422 1 96.62 253 ASP B O 1
ATOM 5862 N N . GLY B 1 254 ? 9.031 5.203 25.047 1 97.06 254 GLY B N 1
ATOM 5863 C CA . GLY B 1 254 ? 8.648 4.395 23.906 1 97.06 254 GLY B CA 1
ATOM 5864 C C . GLY B 1 254 ? 7.152 4.371 23.656 1 97.06 254 GLY B C 1
ATOM 5865 O O . GLY B 1 254 ? 6.559 3.303 23.5 1 97.06 254 GLY B O 1
ATOM 5866 N N . ARG B 1 255 ? 6.566 5.645 23.625 1 97.06 255 ARG B N 1
ATOM 5867 C CA . ARG B 1 255 ? 5.113 5.68 23.484 1 97.06 255 ARG B CA 1
ATOM 5868 C C . ARG B 1 255 ? 4.699 6.539 22.297 1 97.06 255 ARG B C 1
ATOM 5870 O O . ARG B 1 255 ? 3.51 6.652 21.984 1 97.06 255 ARG B O 1
ATOM 5877 N N . VAL B 1 256 ? 5.68 7.09 21.516 1 98.62 256 VAL B N 1
ATOM 5878 C CA . VAL B 1 256 ? 5.363 7.953 20.375 1 98.62 256 VAL B CA 1
ATOM 5879 C C . VAL B 1 256 ? 5.539 7.176 19.078 1 98.62 256 VAL B C 1
ATOM 5881 O O . VAL B 1 256 ? 6.594 6.582 18.828 1 98.62 256 VAL B O 1
ATOM 5884 N N . VAL B 1 257 ? 4.504 7.117 18.266 1 98.5 257 VAL B N 1
ATOM 5885 C CA . VAL B 1 257 ? 4.535 6.625 16.906 1 98.5 257 VAL B CA 1
ATOM 5886 C C . VAL B 1 257 ? 4.441 7.797 15.922 1 98.5 257 VAL B C 1
ATOM 5888 O O . VAL B 1 257 ? 3.422 8.484 15.867 1 98.5 257 VAL B O 1
ATOM 5891 N N . ARG B 1 258 ? 5.5 8 15.211 1 98.56 258 ARG B N 1
ATOM 5892 C CA . ARG B 1 258 ? 5.562 9.148 14.305 1 98.56 258 ARG B CA 1
ATOM 5893 C C . ARG B 1 258 ? 5.336 8.711 12.859 1 98.56 258 ARG B C 1
ATOM 5895 O O . ARG B 1 258 ? 5.852 7.68 12.43 1 98.56 258 ARG B O 1
ATOM 5902 N N . ILE B 1 259 ? 4.527 9.469 12.188 1 98.06 259 ILE B N 1
ATOM 5903 C CA . ILE B 1 259 ? 4.258 9.25 10.773 1 98.06 259 ILE B CA 1
ATOM 5904 C C . ILE B 1 259 ? 4.805 10.422 9.953 1 98.06 259 ILE B C 1
ATOM 5906 O O . ILE B 1 259 ? 4.375 11.562 10.133 1 98.06 259 ILE B O 1
ATOM 5910 N N . ASP B 1 260 ? 5.738 10.109 9.086 1 96.94 260 ASP B N 1
ATOM 5911 C CA . ASP B 1 260 ? 6.34 11.078 8.18 1 96.94 260 ASP B CA 1
ATOM 5912 C C . ASP B 1 260 ? 5.918 10.812 6.734 1 96.94 260 ASP B C 1
ATOM 5914 O O . ASP B 1 260 ? 5.457 9.719 6.406 1 96.94 260 ASP B O 1
ATOM 5918 N N . SER B 1 261 ? 6.012 11.836 5.938 1 93.62 261 SER B N 1
ATOM 5919 C CA . SER B 1 261 ? 5.723 11.719 4.512 1 93.62 261 SER B CA 1
ATOM 5920 C C . SER B 1 261 ? 6.734 12.5 3.678 1 93.62 261 SER B C 1
ATOM 5922 O O . SER B 1 261 ? 7.195 13.57 4.09 1 93.62 261 SER B O 1
ATOM 5924 N N . PHE B 1 262 ? 7.062 12 2.514 1 90.5 262 PHE B N 1
ATOM 5925 C CA . PHE B 1 262 ? 7.945 12.703 1.593 1 90.5 262 PHE B CA 1
ATOM 5926 C C . PHE B 1 262 ? 7.145 13.438 0.521 1 90.5 262 PHE B C 1
ATOM 5928 O O . PHE B 1 262 ? 7.715 13.961 -0.438 1 90.5 262 PHE B O 1
ATOM 5935 N N . SER B 1 263 ? 5.84 13.461 0.684 1 83.5 263 SER B N 1
ATOM 5936 C CA . SER B 1 263 ? 4.965 14.086 -0.304 1 83.5 263 SER B CA 1
ATOM 5937 C C . SER B 1 263 ? 5.211 15.586 -0.387 1 83.5 263 SER B C 1
ATOM 5939 O O . SER B 1 263 ? 5.207 16.172 -1.477 1 83.5 263 SER B O 1
ATOM 5941 N N . SER B 1 264 ? 5.426 16.219 0.762 1 80.75 264 SER B N 1
ATOM 5942 C CA . SER B 1 264 ? 5.566 17.672 0.797 1 80.75 264 SER B CA 1
ATOM 5943 C C . SER B 1 264 ? 7.008 18.094 0.542 1 80.75 264 SER B C 1
ATOM 5945 O O . SER B 1 264 ? 7.277 19.266 0.24 1 80.75 264 SER B O 1
ATOM 5947 N N . THR B 1 265 ? 7.945 17.188 0.655 1 83.12 265 THR B N 1
ATOM 5948 C CA . THR B 1 265 ? 9.359 17.547 0.542 1 83.12 265 THR B CA 1
ATOM 5949 C C . THR B 1 265 ? 9.922 17.094 -0.804 1 83.12 265 THR B C 1
ATOM 5951 O O . THR B 1 265 ? 10.766 17.781 -1.388 1 83.12 265 THR B O 1
ATOM 5954 N N . ILE B 1 266 ? 9.539 15.914 -1.262 1 85.88 266 ILE B N 1
ATOM 5955 C CA . ILE B 1 266 ? 10.07 15.406 -2.521 1 85.88 266 ILE B CA 1
ATOM 5956 C C . ILE B 1 266 ? 8.977 15.438 -3.592 1 85.88 266 ILE B C 1
ATOM 5958 O O . ILE B 1 266 ? 9.016 16.281 -4.5 1 85.88 266 ILE B O 1
ATOM 5962 N N . ALA B 1 267 ? 7.984 14.562 -3.502 1 84.25 267 ALA B N 1
ATOM 5963 C CA . ALA B 1 267 ? 6.879 14.57 -4.453 1 84.25 267 ALA B CA 1
ATOM 5964 C C . ALA B 1 267 ? 5.738 13.68 -3.979 1 84.25 267 ALA B C 1
ATOM 5966 O O . ALA B 1 267 ? 5.969 12.555 -3.527 1 84.25 267 ALA B O 1
ATOM 5967 N N . PRO B 1 268 ? 4.484 14.203 -4.105 1 85.5 268 PRO B N 1
ATOM 5968 C CA . PRO B 1 268 ? 3.346 13.391 -3.686 1 85.5 268 PRO B CA 1
ATOM 5969 C C . PRO B 1 268 ? 3.223 12.094 -4.484 1 85.5 268 PRO B C 1
ATOM 5971 O O . PRO B 1 268 ? 2.859 11.055 -3.93 1 85.5 268 PRO B O 1
ATOM 5974 N N . GLY B 1 269 ? 3.646 12.086 -5.715 1 87.69 269 GLY B N 1
ATOM 5975 C CA . GLY B 1 269 ? 3.428 10.977 -6.621 1 87.69 269 GLY B CA 1
ATOM 5976 C C . GLY B 1 269 ? 4.324 9.781 -6.332 1 87.69 269 GLY B C 1
ATOM 5977 O O . GLY B 1 269 ? 4.055 8.672 -6.789 1 87.69 269 GLY B O 1
ATOM 5978 N N . ILE B 1 270 ? 5.355 9.914 -5.566 1 89.12 270 ILE B N 1
ATOM 5979 C CA . ILE B 1 270 ? 6.289 8.82 -5.316 1 89.12 270 ILE B CA 1
ATOM 5980 C C . ILE B 1 270 ? 5.727 7.898 -4.238 1 89.12 270 ILE B C 1
ATOM 5982 O O . ILE B 1 270 ? 6.203 6.777 -4.062 1 89.12 270 ILE B O 1
ATOM 5986 N N . ARG B 1 271 ? 4.719 8.375 -3.486 1 94.38 271 ARG B N 1
ATOM 5987 C CA . ARG B 1 271 ? 4.02 7.59 -2.473 1 94.38 271 ARG B CA 1
ATOM 5988 C C . ARG B 1 271 ? 5.004 6.938 -1.51 1 94.38 271 ARG B C 1
ATOM 5990 O O . ARG B 1 271 ? 4.957 5.723 -1.293 1 94.38 271 ARG B O 1
ATOM 5997 N N . LEU B 1 272 ? 5.793 7.738 -0.927 1 95.81 272 LEU B N 1
ATOM 5998 C CA . LEU B 1 272 ? 6.789 7.266 0.032 1 95.81 272 LEU B CA 1
ATOM 5999 C C . LEU B 1 272 ? 6.59 7.934 1.39 1 95.81 272 LEU B C 1
ATOM 6001 O O . LEU B 1 272 ? 6.535 9.164 1.482 1 95.81 272 LEU B O 1
ATOM 6005 N N . GLY B 1 273 ? 6.352 7.137 2.434 1 96.75 273 GLY B N 1
ATOM 6006 C CA . GLY B 1 273 ? 6.25 7.57 3.816 1 96.75 273 GLY B CA 1
ATOM 6007 C C . GLY B 1 273 ? 7.031 6.695 4.777 1 96.75 273 GLY B C 1
ATOM 6008 O O . GLY B 1 273 ? 7.766 5.801 4.352 1 96.75 273 GLY B O 1
ATOM 6009 N N . MET B 1 274 ? 6.953 7.039 6.02 1 97.19 274 MET B N 1
ATOM 6010 C CA . MET B 1 274 ? 7.676 6.297 7.047 1 97.19 274 MET B CA 1
ATOM 6011 C C . MET B 1 274 ? 6.945 6.367 8.383 1 97.19 274 MET B C 1
ATOM 6013 O O . MET B 1 274 ? 6.414 7.418 8.75 1 97.19 274 MET B O 1
ATOM 6017 N N . VAL B 1 275 ? 6.895 5.23 9.016 1 97.94 275 VAL B N 1
ATOM 6018 C CA . VAL B 1 275 ? 6.43 5.16 10.398 1 97.94 275 VAL B CA 1
ATOM 6019 C C . VAL B 1 275 ? 7.59 4.789 11.32 1 97.94 275 VAL B C 1
ATOM 6021 O O . VAL B 1 275 ? 8.375 3.893 11 1 97.94 275 VAL B O 1
ATOM 6024 N N . SER B 1 276 ? 7.734 5.516 12.383 1 98.06 276 SER B N 1
ATOM 6025 C CA . SER B 1 276 ? 8.805 5.246 13.336 1 98.06 276 SER B CA 1
ATOM 6026 C C . SER B 1 276 ? 8.297 5.309 14.773 1 98.06 276 SER B C 1
ATOM 6028 O O . SER B 1 276 ? 7.281 5.949 15.047 1 98.06 276 SER B O 1
ATOM 6030 N N . GLY B 1 277 ? 8.938 4.613 15.656 1 98.06 277 GLY B N 1
ATOM 6031 C CA . GLY B 1 277 ? 8.539 4.52 17.047 1 98.06 277 GLY B CA 1
ATOM 6032 C C . GLY B 1 277 ? 9.031 3.252 17.719 1 98.06 277 GLY B C 1
ATOM 6033 O O . GLY B 1 277 ? 10.047 2.68 17.312 1 98.06 277 GLY B O 1
ATOM 6034 N N . PRO B 1 278 ? 8.344 2.859 18.797 1 97 278 PRO B N 1
ATOM 6035 C CA . PRO B 1 278 ? 8.789 1.674 19.531 1 97 278 PRO B CA 1
ATOM 6036 C C . PRO B 1 278 ? 8.672 0.39 18.719 1 97 278 PRO B C 1
ATOM 6038 O O . PRO B 1 278 ? 7.691 0.209 17.984 1 97 278 PRO B O 1
ATOM 6041 N N . ASN B 1 279 ? 9.617 -0.474 18.875 1 95.62 279 ASN B N 1
ATOM 6042 C CA . ASN B 1 279 ? 9.727 -1.694 18.078 1 95.62 279 ASN B CA 1
ATOM 6043 C C . ASN B 1 279 ? 8.469 -2.557 18.203 1 95.62 279 ASN B C 1
ATOM 6045 O O . ASN B 1 279 ? 8.062 -3.215 17.25 1 95.62 279 ASN B O 1
ATOM 6049 N N . ALA B 1 280 ? 7.859 -2.543 19.297 1 92.25 280 ALA B N 1
ATOM 6050 C CA . ALA B 1 280 ? 6.66 -3.355 19.5 1 92.25 280 ALA B CA 1
ATOM 6051 C C . ALA B 1 280 ? 5.578 -2.996 18.484 1 92.25 280 ALA B C 1
ATOM 6053 O O . ALA B 1 280 ? 4.914 -3.879 17.938 1 92.25 280 ALA B O 1
ATOM 6054 N N . ILE B 1 281 ? 5.434 -1.748 18.234 1 95.06 281 ILE B N 1
ATOM 6055 C CA . ILE B 1 281 ? 4.398 -1.28 17.312 1 95.06 281 ILE B CA 1
ATOM 6056 C C . ILE B 1 281 ? 4.895 -1.398 15.875 1 95.06 281 ILE B C 1
ATOM 6058 O O . ILE B 1 281 ? 4.16 -1.86 14.992 1 95.06 281 ILE B O 1
ATOM 6062 N N . ILE B 1 282 ? 6.184 -1.083 15.641 1 96.19 282 ILE B N 1
ATOM 6063 C CA . ILE B 1 282 ? 6.734 -1.077 14.289 1 96.19 282 ILE B CA 1
ATOM 6064 C C . ILE B 1 282 ? 6.812 -2.506 13.758 1 96.19 282 ILE B C 1
ATOM 6066 O O . ILE B 1 282 ? 6.512 -2.758 12.586 1 96.19 282 ILE B O 1
ATOM 6070 N N . SER B 1 283 ? 7.137 -3.426 14.617 1 90.5 283 SER B N 1
ATOM 6071 C CA . SER B 1 283 ? 7.207 -4.82 14.195 1 90.5 283 SER B CA 1
ATOM 6072 C C . SER B 1 283 ? 5.824 -5.363 13.852 1 90.5 283 SER B C 1
ATOM 6074 O O . SER B 1 283 ? 5.68 -6.176 12.938 1 90.5 283 SER B O 1
ATOM 6076 N N . ALA B 1 284 ? 4.863 -4.93 14.57 1 89.5 284 ALA B N 1
ATOM 6077 C CA . ALA B 1 284 ? 3.494 -5.328 14.266 1 89.5 284 ALA B CA 1
ATOM 6078 C C . ALA B 1 284 ? 3.049 -4.77 12.914 1 89.5 284 ALA B C 1
ATOM 6080 O O . ALA B 1 284 ? 2.395 -5.465 12.133 1 89.5 284 ALA B O 1
ATOM 6081 N N . ILE B 1 285 ? 3.418 -3.572 12.664 1 92.5 285 ILE B N 1
ATOM 6082 C CA . ILE B 1 285 ? 3.105 -2.945 11.383 1 92.5 285 ILE B CA 1
ATOM 6083 C C . ILE B 1 285 ? 3.801 -3.703 10.25 1 92.5 285 ILE B C 1
ATOM 6085 O O . ILE B 1 285 ? 3.209 -3.936 9.195 1 92.5 285 ILE B O 1
ATOM 6089 N N . GLU B 1 286 ? 5.016 -4.074 10.5 1 90.19 286 GLU B N 1
ATOM 6090 C CA . GLU B 1 286 ? 5.785 -4.828 9.516 1 90.19 286 GLU B CA 1
ATOM 6091 C C . GLU B 1 286 ? 5.078 -6.125 9.141 1 90.19 286 GLU B C 1
ATOM 6093 O O . GLU B 1 286 ? 4.973 -6.461 7.961 1 90.19 286 GLU B O 1
ATOM 6098 N N . VAL B 1 287 ? 4.598 -6.77 10.102 1 83.38 287 VAL B N 1
ATOM 6099 C CA . VAL B 1 287 ? 3.918 -8.039 9.867 1 83.38 287 VAL B CA 1
ATOM 6100 C C . VAL B 1 287 ? 2.648 -7.805 9.047 1 83.38 287 VAL B C 1
ATOM 6102 O O . VAL B 1 287 ? 2.381 -8.523 8.086 1 83.38 287 VAL B O 1
ATOM 6105 N N . HIS B 1 288 ? 1.959 -6.828 9.367 1 85.88 288 HIS B N 1
ATOM 6106 C CA . HIS B 1 288 ? 0.731 -6.516 8.641 1 85.88 288 HIS B CA 1
ATOM 6107 C C . HIS B 1 288 ? 1.024 -6.145 7.191 1 85.88 288 HIS B C 1
ATOM 6109 O O . HIS B 1 288 ? 0.344 -6.609 6.277 1 85.88 288 HIS B O 1
ATOM 6115 N N . LEU B 1 289 ? 2.016 -5.344 7.043 1 89 289 LEU B N 1
ATOM 6116 C CA . LEU B 1 289 ? 2.379 -4.902 5.699 1 89 289 LEU B CA 1
ATOM 6117 C C . LEU B 1 289 ? 2.863 -6.074 4.855 1 89 289 LEU B C 1
ATOM 6119 O O . LEU B 1 289 ? 2.604 -6.129 3.65 1 89 289 LEU B O 1
ATOM 6123 N N . SER B 1 290 ? 3.525 -6.977 5.484 1 84.69 290 SER B N 1
ATOM 6124 C CA . SER B 1 290 ? 4.078 -8.117 4.766 1 84.69 290 SER B CA 1
ATOM 6125 C C . SER B 1 290 ? 2.977 -8.969 4.145 1 84.69 290 SER B C 1
ATOM 6127 O O . SER B 1 290 ? 3.207 -9.68 3.162 1 84.69 290 SER B O 1
ATOM 6129 N N . THR B 1 291 ? 1.763 -8.82 4.613 1 78 291 THR B N 1
ATOM 6130 C CA . THR B 1 291 ? 0.654 -9.625 4.105 1 78 291 THR B CA 1
ATOM 6131 C C . THR B 1 291 ? -0.328 -8.758 3.328 1 78 291 THR B C 1
ATOM 6133 O O . THR B 1 291 ? -1.356 -9.242 2.854 1 78 291 THR B O 1
ATOM 6136 N N . SER B 1 292 ? -0.077 -7.508 3.27 1 87.31 292 SER B N 1
ATOM 6137 C CA . SER B 1 292 ? -0.989 -6.609 2.57 1 87.31 292 SER B CA 1
ATOM 6138 C C . SER B 1 292 ? -0.339 -6.027 1.32 1 87.31 292 SER B C 1
ATOM 6140 O O . SER B 1 292 ? -0.507 -6.559 0.222 1 87.31 292 SER B O 1
ATOM 6142 N N . SER B 1 293 ? 0.608 -5.113 1.546 1 90.44 293 SER B N 1
ATOM 6143 C CA . SER B 1 293 ? 1.268 -4.52 0.388 1 90.44 293 SER B CA 1
ATOM 6144 C C . SER B 1 293 ? 2.717 -4.977 0.28 1 90.44 293 SER B C 1
ATOM 6146 O O . SER B 1 293 ? 3.418 -4.617 -0.668 1 90.44 293 SER B O 1
ATOM 6148 N N . MET B 1 294 ? 3.162 -5.801 1.144 1 89.31 294 MET B N 1
ATOM 6149 C CA . MET B 1 294 ? 4.484 -6.422 1.192 1 89.31 294 MET B CA 1
ATOM 6150 C C . MET B 1 294 ? 5.562 -5.379 1.475 1 89.31 294 MET B C 1
ATOM 6152 O O . MET B 1 294 ? 6.137 -5.355 2.564 1 89.31 294 MET B O 1
ATOM 6156 N N . HIS B 1 295 ? 5.883 -4.543 0.594 1 92.5 295 HIS B N 1
ATOM 6157 C CA . HIS B 1 295 ? 6.828 -3.449 0.803 1 92.5 295 HIS B CA 1
ATOM 6158 C C . HIS B 1 295 ? 6.637 -2.35 -0.237 1 92.5 295 HIS B C 1
ATOM 6160 O O . HIS B 1 295 ? 5.969 -2.561 -1.252 1 92.5 295 HIS B O 1
ATOM 6166 N N . VAL B 1 296 ? 7.211 -1.226 0.069 1 95.62 296 VAL B N 1
ATOM 6167 C CA . VAL B 1 296 ? 7.207 -0.11 -0.871 1 95.62 296 VAL B CA 1
ATOM 6168 C C . VAL B 1 296 ? 8.07 -0.45 -2.082 1 95.62 296 VAL B C 1
ATOM 6170 O O . VAL B 1 296 ? 9.055 -1.186 -1.962 1 95.62 296 VAL B O 1
ATOM 6173 N N . SER B 1 297 ? 7.715 0.103 -3.246 1 94.88 297 SER B N 1
ATOM 6174 C CA . SER B 1 297 ? 8.461 -0.13 -4.48 1 94.88 297 SER B CA 1
ATOM 6175 C C . SER B 1 297 ? 9.953 0.068 -4.27 1 94.88 297 SER B C 1
ATOM 6177 O O . SER B 1 297 ? 10.391 1.138 -3.834 1 94.88 297 SER B O 1
ATOM 6179 N N . SER B 1 298 ? 10.727 -1.015 -4.57 1 91.31 298 SER B N 1
ATOM 6180 C CA . SER B 1 298 ? 12.18 -0.904 -4.48 1 91.31 298 SER B CA 1
ATOM 6181 C C . SER B 1 298 ? 12.719 0.102 -5.492 1 91.31 298 SER B C 1
ATOM 6183 O O . SER B 1 298 ? 13.719 0.779 -5.234 1 91.31 298 SER B O 1
ATOM 6185 N N . LEU B 1 299 ? 12.039 0.197 -6.605 1 88.12 299 LEU B N 1
ATOM 6186 C CA . LEU B 1 299 ? 12.43 1.158 -7.633 1 88.12 299 LEU B CA 1
ATOM 6187 C C . LEU B 1 299 ? 12.328 2.586 -7.105 1 88.12 299 LEU B C 1
ATOM 6189 O O . LEU B 1 299 ? 13.266 3.371 -7.234 1 88.12 299 LEU B O 1
ATOM 6193 N N . THR B 1 300 ? 11.234 2.912 -6.508 1 90.75 300 THR B N 1
ATOM 6194 C CA . THR B 1 300 ? 11.031 4.242 -5.945 1 90.75 300 THR B CA 1
ATOM 6195 C C . THR B 1 300 ? 12.039 4.516 -4.832 1 90.75 300 THR B C 1
ATOM 6197 O O . THR B 1 300 ? 12.609 5.605 -4.758 1 90.75 300 THR B O 1
ATOM 6200 N N . GLN B 1 301 ? 12.25 3.527 -3.988 1 93.81 301 GLN B N 1
ATOM 6201 C CA . GLN B 1 301 ? 13.203 3.682 -2.896 1 93.81 301 GLN B CA 1
ATOM 6202 C C . GLN B 1 301 ? 14.609 3.951 -3.428 1 93.81 301 GLN B C 1
ATOM 6204 O O . GLN B 1 301 ? 15.32 4.816 -2.912 1 93.81 301 GLN B O 1
ATOM 6209 N N . MET B 1 302 ? 14.969 3.23 -4.473 1 89.25 302 MET B N 1
ATOM 6210 C CA . MET B 1 302 ? 16.297 3.383 -5.035 1 89.25 302 MET B CA 1
ATOM 6211 C C . MET B 1 302 ? 16.484 4.766 -5.656 1 89.25 302 MET B C 1
ATOM 6213 O O . MET B 1 302 ? 17.516 5.414 -5.461 1 89.25 302 MET B O 1
ATOM 6217 N N . ILE B 1 303 ? 15.477 5.215 -6.363 1 84.25 303 ILE B N 1
ATOM 6218 C CA . ILE B 1 303 ? 15.531 6.535 -6.98 1 84.25 303 ILE B CA 1
ATOM 6219 C C . ILE B 1 303 ? 15.656 7.609 -5.902 1 84.25 303 ILE B C 1
ATOM 6221 O O . ILE B 1 303 ? 16.5 8.508 -5.996 1 84.25 303 ILE B O 1
ATOM 6225 N N . CYS B 1 304 ? 14.891 7.531 -4.879 1 87.19 304 CYS B N 1
ATOM 6226 C CA . CYS B 1 304 ? 14.938 8.492 -3.781 1 87.19 304 CYS B CA 1
ATOM 6227 C C . CYS B 1 304 ? 16.266 8.422 -3.049 1 87.19 304 CYS B C 1
ATOM 6229 O O . CYS B 1 304 ? 16.844 9.445 -2.682 1 87.19 304 CYS B O 1
ATOM 6231 N N . LYS B 1 305 ? 16.734 7.164 -2.852 1 90.19 305 LYS B N 1
ATOM 6232 C CA . LYS B 1 305 ? 18.016 6.973 -2.191 1 90.19 305 LYS B CA 1
ATOM 6233 C C . LYS B 1 305 ? 19.141 7.668 -2.961 1 90.19 305 LYS B C 1
ATOM 6235 O O . LYS B 1 305 ? 19.969 8.352 -2.367 1 90.19 305 LYS B O 1
ATOM 6240 N N . LYS B 1 306 ? 19.141 7.469 -4.238 1 84.44 306 LYS B N 1
ATOM 6241 C CA . LYS B 1 306 ? 20.156 8.086 -5.066 1 84.44 306 LYS B CA 1
ATOM 6242 C C . LYS B 1 306 ? 20.078 9.609 -5.012 1 84.44 306 LYS B C 1
ATOM 6244 O O . LYS B 1 306 ? 21.109 10.289 -4.945 1 84.44 306 LYS B O 1
ATOM 6249 N N . LEU B 1 307 ? 18.906 10.133 -5.059 1 83.5 307 LEU B N 1
ATOM 6250 C CA . LEU B 1 307 ? 18.688 11.57 -4.945 1 83.5 307 LEU B CA 1
ATOM 6251 C C . LEU B 1 307 ? 19.188 12.086 -3.604 1 83.5 307 LEU B C 1
ATOM 6253 O O . LEU B 1 307 ? 19.922 13.086 -3.553 1 83.5 307 LEU B O 1
ATOM 6257 N N . LEU B 1 308 ? 18.875 11.438 -2.588 1 86.75 308 LEU B N 1
ATOM 6258 C CA . LEU B 1 308 ? 19.219 11.875 -1.237 1 86.75 308 LEU B CA 1
ATOM 6259 C C . LEU B 1 308 ? 20.703 11.695 -0.963 1 86.75 308 LEU B C 1
ATOM 6261 O O . LEU B 1 308 ? 21.297 12.469 -0.214 1 86.75 308 LEU B O 1
ATOM 6265 N N . ASP B 1 309 ? 21.266 10.633 -1.534 1 86 309 ASP B N 1
ATOM 6266 C CA . ASP B 1 309 ? 22.703 10.484 -1.46 1 86 309 ASP B CA 1
ATOM 6267 C C . ASP B 1 309 ? 23.422 11.672 -2.102 1 86 309 ASP B C 1
ATOM 6269 O O . ASP B 1 309 ? 24.422 12.156 -1.575 1 86 309 ASP B O 1
ATOM 6273 N N . LYS B 1 310 ? 22.922 12.039 -3.162 1 80.25 310 LYS B N 1
ATOM 6274 C CA . LYS B 1 310 ? 23.516 13.172 -3.865 1 80.25 310 LYS B CA 1
ATOM 6275 C C . LYS B 1 310 ? 23.391 14.453 -3.043 1 80.25 310 LYS B C 1
ATOM 6277 O O . LYS B 1 310 ? 24.344 15.242 -2.969 1 80.25 310 LYS B O 1
ATOM 6282 N N . TRP B 1 311 ? 22.219 14.664 -2.471 1 81.88 311 TRP B N 1
ATOM 6283 C CA . TRP B 1 311 ? 21.969 15.852 -1.661 1 81.88 311 TRP B CA 1
ATOM 6284 C C . TRP B 1 311 ? 22.75 15.781 -0.346 1 81.88 311 TRP B C 1
ATOM 6286 O O . TRP B 1 311 ? 23.25 16.797 0.135 1 81.88 311 TRP B O 1
ATOM 6296 N N . ASN B 1 312 ? 22.875 14.602 0.161 1 87.38 312 ASN B N 1
ATOM 6297 C CA . ASN B 1 312 ? 23.266 14.406 1.554 1 87.38 312 ASN B CA 1
ATOM 6298 C C . ASN B 1 312 ? 22.328 15.141 2.506 1 87.38 312 ASN B C 1
ATOM 6300 O O . ASN B 1 312 ? 21.266 15.625 2.092 1 87.38 312 ASN B O 1
ATOM 6304 N N . LEU B 1 313 ? 22.656 15.188 3.775 1 90.62 313 LEU B N 1
ATOM 6305 C CA . LEU B 1 313 ? 21.766 15.805 4.762 1 90.62 313 LEU B CA 1
ATOM 6306 C C . LEU B 1 313 ? 21.688 17.312 4.551 1 90.62 313 LEU B C 1
ATOM 6308 O O . LEU B 1 313 ? 20.594 17.891 4.625 1 90.62 313 LEU B O 1
ATOM 6312 N N . LYS B 1 314 ? 22.797 17.938 4.305 1 90.19 314 LYS B N 1
ATOM 6313 C CA . LYS B 1 314 ? 22.844 19.375 4.098 1 90.19 314 LYS B CA 1
ATOM 6314 C C . LYS B 1 314 ? 22 19.781 2.885 1 90.19 314 LYS B C 1
ATOM 6316 O O . LYS B 1 314 ? 21.266 20.766 2.936 1 90.19 314 LYS B O 1
ATOM 6321 N N . GLY B 1 315 ? 22.188 19.031 1.808 1 84.75 315 GLY B N 1
ATOM 6322 C CA . GLY B 1 315 ? 21.406 19.312 0.613 1 84.75 315 GLY B CA 1
ATOM 6323 C C . GLY B 1 315 ? 19.922 19.094 0.81 1 84.75 315 GLY B C 1
ATOM 6324 O O . GLY B 1 315 ? 19.094 19.844 0.269 1 84.75 315 GLY B O 1
ATOM 6325 N N . PHE B 1 316 ? 19.547 18.062 1.595 1 88.19 316 PHE B N 1
ATOM 6326 C CA . PHE B 1 316 ? 18.141 17.828 1.903 1 88.19 316 PHE B CA 1
ATOM 6327 C C . PHE B 1 316 ? 17.562 19 2.676 1 88.19 316 PHE B C 1
ATOM 6329 O O . PHE B 1 316 ? 16.469 19.484 2.35 1 88.19 316 PHE B O 1
ATOM 6336 N N . VAL B 1 317 ? 18.266 19.516 3.646 1 88.38 317 VAL B N 1
ATOM 6337 C CA . VAL B 1 317 ? 17.797 20.625 4.457 1 88.38 317 VAL B CA 1
ATOM 6338 C C . VAL B 1 317 ? 17.656 21.875 3.584 1 88.38 317 VAL B C 1
ATOM 6340 O O . VAL B 1 317 ? 16.656 22.594 3.686 1 88.38 317 VAL B O 1
ATOM 6343 N N . SER B 1 318 ? 18.609 22.094 2.723 1 84.44 318 SER B N 1
ATOM 6344 C CA . SER B 1 318 ? 18.562 23.234 1.811 1 84.44 318 SER B CA 1
ATOM 6345 C C . SER B 1 318 ? 17.344 23.141 0.886 1 84.44 318 SER B C 1
ATOM 6347 O O . SER B 1 318 ? 16.672 24.141 0.633 1 84.44 318 SER B O 1
ATOM 6349 N N . HIS B 1 319 ? 17.109 21.938 0.424 1 84 319 HIS B N 1
ATOM 6350 C CA . HIS B 1 319 ? 15.953 21.703 -0.421 1 84 319 HIS B CA 1
ATOM 6351 C C . HIS B 1 319 ? 14.656 22.016 0.331 1 84 319 HIS B C 1
ATOM 6353 O O . HIS B 1 319 ? 13.773 22.703 -0.195 1 84 319 HIS B O 1
ATOM 6359 N N . CYS B 1 320 ? 14.547 21.547 1.521 1 85.38 320 CYS B N 1
ATOM 6360 C CA . CYS B 1 320 ? 13.352 21.766 2.332 1 85.38 320 CYS B CA 1
ATOM 6361 C C . CYS B 1 320 ? 13.148 23.25 2.611 1 85.38 320 CYS B C 1
ATOM 6363 O O . CYS B 1 320 ? 12.016 23.734 2.6 1 85.38 320 CYS B O 1
ATOM 6365 N N . GLN B 1 321 ? 14.195 23.969 2.818 1 84.19 321 GLN B N 1
ATOM 6366 C CA . GLN B 1 321 ? 14.117 25.406 3.031 1 84.19 321 GLN B CA 1
ATOM 6367 C C . GLN B 1 321 ? 13.617 26.125 1.776 1 84.19 321 GLN B C 1
ATOM 6369 O O . GLN B 1 321 ? 12.789 27.031 1.86 1 84.19 321 GLN B O 1
ATOM 6374 N N . THR B 1 322 ? 14.156 25.703 0.689 1 81.38 322 THR B N 1
ATOM 6375 C CA . THR B 1 322 ? 13.742 26.281 -0.578 1 81.38 322 THR B CA 1
ATOM 6376 C C . THR B 1 322 ? 12.25 26.078 -0.809 1 81.38 322 THR B C 1
ATOM 6378 O O . THR B 1 322 ? 11.531 27.016 -1.179 1 81.38 322 THR B O 1
ATOM 6381 N N . ILE B 1 323 ? 11.805 24.891 -0.535 1 81.94 323 ILE B N 1
ATOM 6382 C CA . ILE B 1 323 ? 10.398 24.547 -0.729 1 81.94 323 ILE B CA 1
ATOM 6383 C C . ILE B 1 323 ? 9.547 25.328 0.276 1 81.94 323 ILE B C 1
ATOM 6385 O O . ILE B 1 323 ? 8.445 25.766 -0.051 1 81.94 323 ILE B O 1
ATOM 6389 N N . SER B 1 324 ? 10.055 25.453 1.445 1 84.12 324 SER B N 1
ATOM 6390 C CA . SER B 1 324 ? 9.344 26.203 2.479 1 84.12 324 SER B CA 1
ATOM 6391 C C . SER B 1 324 ? 9.133 27.656 2.066 1 84.12 324 SER B C 1
ATOM 6393 O O . SER B 1 324 ? 8.07 28.219 2.316 1 84.12 324 SER B O 1
ATOM 6395 N N . PHE B 1 325 ? 10.086 28.234 1.461 1 82.62 325 PHE B N 1
ATOM 6396 C CA . PHE B 1 325 ? 9.977 29.625 1.002 1 82.62 325 PHE B CA 1
ATOM 6397 C C . PHE B 1 325 ? 8.984 29.734 -0.144 1 82.62 325 PHE B C 1
ATOM 6399 O O . PHE B 1 325 ? 8.242 30.719 -0.23 1 82.62 325 PHE B O 1
ATOM 6406 N N . LEU B 1 326 ? 9 28.75 -0.938 1 78.69 326 LEU B N 1
ATOM 6407 C CA . LEU B 1 326 ? 8.023 28.719 -2.02 1 78.69 326 LEU B CA 1
ATOM 6408 C C . LEU B 1 326 ? 6.602 28.656 -1.47 1 78.69 326 LEU B C 1
ATOM 6410 O O . LEU B 1 326 ? 5.715 29.375 -1.928 1 78.69 326 LEU B O 1
ATOM 6414 N N . TYR B 1 327 ? 6.414 27.781 -0.506 1 82.44 327 TYR B N 1
ATOM 6415 C CA . TYR B 1 327 ? 5.094 27.656 0.1 1 82.44 327 TYR B CA 1
ATOM 6416 C C . TYR B 1 327 ? 4.691 28.938 0.808 1 82.44 327 TYR B C 1
ATOM 6418 O O . TYR B 1 327 ? 3.516 29.312 0.817 1 82.44 327 TYR B O 1
ATOM 6426 N N . GLU B 1 328 ? 5.672 29.641 1.352 1 86.44 328 GLU B N 1
ATOM 6427 C CA . GLU B 1 328 ? 5.398 30.922 2.004 1 86.44 328 GLU B CA 1
ATOM 6428 C C . GLU B 1 328 ? 4.941 31.969 0.996 1 86.44 328 GLU B C 1
ATOM 6430 O O . GLU B 1 328 ? 4.055 32.781 1.288 1 86.44 328 GLU B O 1
ATOM 6435 N N . SER B 1 329 ? 5.559 32 -0.109 1 83.06 329 SER B N 1
ATOM 6436 C CA . SER B 1 329 ? 5.164 32.938 -1.169 1 83.06 329 SER B CA 1
ATOM 6437 C C . SER B 1 329 ? 3.752 32.625 -1.662 1 83.06 329 SER B C 1
ATOM 6439 O O . SER B 1 329 ? 2.965 33.531 -1.903 1 83.06 329 SER B O 1
ATOM 6441 N N . GLN B 1 330 ? 3.453 31.359 -1.77 1 83.44 330 GLN B N 1
ATOM 6442 C CA . GLN B 1 330 ? 2.123 30.953 -2.207 1 83.44 330 GLN B CA 1
ATOM 6443 C C . GLN B 1 330 ? 1.068 31.297 -1.159 1 83.44 330 GLN B C 1
ATOM 6445 O O . GLN B 1 330 ? -0.048 31.688 -1.5 1 83.44 330 GLN B O 1
ATOM 6450 N N . LYS B 1 331 ? 1.467 31.141 0.022 1 88.88 331 LYS B N 1
ATOM 6451 C CA . LYS B 1 331 ? 0.584 31.516 1.12 1 88.88 331 LYS B CA 1
ATOM 6452 C C . LYS B 1 331 ? 0.267 33 1.08 1 88.88 331 LYS B C 1
ATOM 6454 O O . LYS B 1 331 ? -0.891 33.406 1.222 1 88.88 331 LYS B O 1
ATOM 6459 N N . SER B 1 332 ? 1.286 33.781 0.878 1 89.31 332 SER B N 1
ATOM 6460 C CA . SER B 1 332 ? 1.123 35.219 0.821 1 89.31 332 SER B CA 1
ATOM 6461 C C . SER B 1 332 ? 0.21 35.625 -0.33 1 89.31 332 SER B C 1
ATOM 6463 O O . SER B 1 332 ? -0.668 36.469 -0.162 1 89.31 332 SER B O 1
ATOM 6465 N N . LEU B 1 333 ? 0.451 35 -1.399 1 84.31 333 LEU B N 1
ATOM 6466 C CA . LEU B 1 333 ? -0.395 35.281 -2.557 1 84.31 333 LEU B CA 1
ATOM 6467 C C . LEU B 1 333 ? -1.842 34.875 -2.275 1 84.31 333 LEU B C 1
ATOM 6469 O O . LEU B 1 333 ? -2.766 35.625 -2.604 1 84.31 333 LEU B O 1
ATOM 6473 N N . CYS B 1 334 ? -1.994 33.781 -1.726 1 86.81 334 CYS B N 1
ATOM 6474 C CA . CYS B 1 334 ? -3.33 33.312 -1.403 1 86.81 334 CYS B CA 1
ATOM 6475 C C . CYS B 1 334 ? -4.039 34.25 -0.438 1 86.81 334 CYS B C 1
ATOM 6477 O O . CYS B 1 334 ? -5.203 34.594 -0.645 1 86.81 334 CYS B O 1
ATOM 6479 N N . LYS B 1 335 ? -3.367 34.688 0.521 1 89.5 335 LYS B N 1
ATOM 6480 C CA . LYS B 1 335 ? -3.936 35.594 1.507 1 89.5 335 LYS B CA 1
ATOM 6481 C C . LYS B 1 335 ? -4.344 36.938 0.858 1 89.5 335 LYS B C 1
ATOM 6483 O O . LYS B 1 335 ? -5.387 37.5 1.191 1 89.5 335 LYS B O 1
ATOM 6488 N N . GLN B 1 336 ? -3.496 37.344 -0.007 1 87.75 336 GLN B N 1
ATOM 6489 C CA . GLN B 1 336 ? -3.803 38.562 -0.716 1 87.75 336 GLN B CA 1
ATOM 6490 C C . GLN B 1 336 ? -5.078 38.438 -1.542 1 87.75 336 GLN B C 1
ATOM 6492 O O . GLN B 1 336 ? -5.926 39.312 -1.541 1 87.75 336 GLN B O 1
ATOM 6497 N N . MET B 1 337 ? -5.148 37.312 -2.148 1 83.5 337 MET B N 1
ATOM 6498 C CA . MET B 1 337 ? -6.32 37.062 -2.986 1 83.5 337 MET B CA 1
ATOM 6499 C C . MET B 1 337 ? -7.574 36.906 -2.133 1 83.5 337 MET B C 1
ATOM 6501 O O . MET B 1 337 ? -8.648 37.375 -2.506 1 83.5 337 MET B O 1
ATOM 6505 N N . LEU B 1 338 ? -7.449 36.281 -1.07 1 85.44 338 LEU B N 1
ATOM 6506 C CA . LEU B 1 338 ? -8.57 36.094 -0.157 1 85.44 338 LEU B CA 1
ATOM 6507 C C . LEU B 1 338 ? -9.008 37.438 0.423 1 85.44 338 LEU B C 1
ATOM 6509 O O . LEU B 1 338 ? -10.211 37.688 0.564 1 85.44 338 LEU B O 1
ATOM 6513 N N . LYS B 1 339 ? -8.055 38.25 0.733 1 85.38 339 LYS B N 1
ATOM 6514 C CA . LYS B 1 339 ? -8.367 39.594 1.241 1 85.38 339 LYS B CA 1
ATOM 6515 C C . LYS B 1 339 ? -9.102 40.406 0.191 1 85.38 339 LYS B C 1
ATOM 6517 O O . LYS B 1 339 ? -10.055 41.125 0.511 1 85.38 339 LYS B O 1
ATOM 6522 N N . GLN B 1 340 ? -8.672 40.281 -0.947 1 82.12 340 GLN B N 1
ATOM 6523 C CA . GLN B 1 340 ? -9.242 41.062 -2.045 1 82.12 340 GLN B CA 1
ATOM 6524 C C . GLN B 1 340 ? -10.68 40.625 -2.33 1 82.12 340 GLN B C 1
ATOM 6526 O O . GLN B 1 340 ? -11.531 41.469 -2.633 1 82.12 340 GLN B O 1
ATOM 6531 N N . HIS B 1 341 ? -10.914 39.312 -2.16 1 77.44 341 HIS B N 1
ATOM 6532 C CA . HIS B 1 341 ? -12.188 38.812 -2.668 1 77.44 341 HIS B CA 1
ATOM 6533 C C . HIS B 1 341 ? -13.141 38.469 -1.528 1 77.44 341 HIS B C 1
ATOM 6535 O O . HIS B 1 341 ? -14.352 38.406 -1.718 1 77.44 341 HIS B O 1
ATOM 6541 N N . LEU B 1 342 ? -12.625 38.25 -0.396 1 77 342 LEU B N 1
ATOM 6542 C CA . LEU B 1 342 ? -13.477 37.75 0.678 1 77 342 LEU B CA 1
ATOM 6543 C C . LEU B 1 342 ? -13.352 38.625 1.92 1 77 342 LEU B C 1
ATOM 6545 O O . LEU B 1 342 ? -13.758 38.219 3.012 1 77 342 LEU B O 1
ATOM 6549 N N . GLU B 1 343 ? -12.789 39.75 1.67 1 75.88 343 GLU B N 1
ATOM 6550 C CA . GLU B 1 343 ? -12.656 40.656 2.807 1 75.88 343 GLU B CA 1
ATOM 6551 C C . GLU B 1 343 ? -14 40.875 3.494 1 75.88 343 GLU B C 1
ATOM 6553 O O . GLU B 1 343 ? -15.008 41.094 2.83 1 75.88 343 GLU B O 1
ATOM 6558 N N . GLY B 1 344 ? -14.008 40.75 4.797 1 76.94 344 GLY B N 1
ATOM 6559 C CA . GLY B 1 344 ? -15.203 40.969 5.594 1 76.94 344 GLY B CA 1
ATOM 6560 C C . GLY B 1 344 ? -16.094 39.75 5.699 1 76.94 344 GLY B C 1
ATOM 6561 O O . GLY B 1 344 ? -17 39.719 6.531 1 76.94 344 GLY B O 1
ATOM 6562 N N . LEU B 1 345 ? -15.836 38.781 4.906 1 78.69 345 LEU B N 1
ATOM 6563 C CA . LEU B 1 345 ? -16.688 37.594 4.887 1 78.69 345 LEU B CA 1
ATOM 6564 C C . LEU B 1 345 ? -16.062 36.469 5.676 1 78.69 345 LEU B C 1
ATOM 6566 O O . LEU B 1 345 ? -16.75 35.531 6.066 1 78.69 345 LEU B O 1
ATOM 6570 N N . CYS B 1 346 ? -14.797 36.531 5.824 1 85.94 346 CYS B N 1
ATOM 6571 C CA . CYS B 1 346 ? -14.117 35.438 6.504 1 85.94 346 CYS B CA 1
ATOM 6572 C C . CYS B 1 346 ? -12.914 35.938 7.289 1 85.94 346 CYS B C 1
ATOM 6574 O O . CYS B 1 346 ? -12.477 37.094 7.09 1 85.94 346 CYS B O 1
ATOM 6576 N N . GLU B 1 347 ? -12.555 35.25 8.258 1 89.25 347 GLU B N 1
ATOM 6577 C CA . GLU B 1 347 ? -11.336 35.5 9.031 1 89.25 347 GLU B CA 1
ATOM 6578 C C . GLU B 1 347 ? -10.461 34.25 9.062 1 89.25 347 GLU B C 1
ATOM 6580 O O . GLU B 1 347 ? -10.969 33.125 8.906 1 89.25 347 GLU B O 1
ATOM 6585 N N . TRP B 1 348 ? -9.227 34.406 9.117 1 90.25 348 TRP B N 1
ATOM 6586 C CA . TRP B 1 348 ? -8.297 33.281 9.219 1 90.25 348 TRP B CA 1
ATOM 6587 C C . TRP B 1 348 ? -7.039 33.688 9.984 1 90.25 348 TRP B C 1
ATOM 6589 O O . TRP B 1 348 ? -6.754 34.875 10.148 1 90.25 348 TRP B O 1
ATOM 6599 N N . GLU B 1 349 ? -6.359 32.688 10.531 1 86.25 349 GLU B N 1
ATOM 6600 C CA . GLU B 1 349 ? -5.047 32.906 11.141 1 86.25 349 GLU B CA 1
ATOM 6601 C C . GLU B 1 349 ? -3.926 32.688 10.125 1 86.25 349 GLU B C 1
ATOM 6603 O O . GLU B 1 349 ? -4.145 32.125 9.055 1 86.25 349 GLU B O 1
ATOM 6608 N N . ASN B 1 350 ? -2.838 33.312 10.469 1 90 350 ASN B N 1
ATOM 6609 C CA . ASN B 1 350 ? -1.638 33.125 9.664 1 90 350 ASN B CA 1
ATOM 6610 C C . ASN B 1 350 ? -0.783 31.969 10.219 1 90 350 ASN B C 1
ATOM 6612 O O . ASN B 1 350 ? -0.023 32.156 11.172 1 90 350 ASN B O 1
ATOM 6616 N N . PRO B 1 351 ? -0.889 30.844 9.609 1 89.81 351 PRO B N 1
ATOM 6617 C CA . PRO B 1 351 ? -0.104 29.734 10.141 1 89.81 351 PRO B CA 1
ATOM 6618 C C . PRO B 1 351 ? 1.389 29.875 9.844 1 89.81 351 PRO B C 1
ATOM 6620 O O . PRO B 1 351 ? 1.77 30.484 8.844 1 89.81 351 PRO B O 1
ATOM 6623 N N . ASP B 1 352 ? 2.217 29.297 10.695 1 83.75 352 ASP B N 1
ATOM 6624 C CA . ASP B 1 352 ? 3.664 29.359 10.508 1 83.75 352 ASP B CA 1
ATOM 6625 C C . ASP B 1 352 ? 4.168 28.141 9.742 1 83.75 352 ASP B C 1
ATOM 6627 O O . ASP B 1 352 ? 5.336 28.078 9.344 1 83.75 352 ASP B O 1
ATOM 6631 N N . SER B 1 353 ? 3.357 27.141 9.609 1 87.56 353 SER B N 1
ATOM 6632 C CA . SER B 1 353 ? 3.709 25.922 8.898 1 87.56 353 SER B CA 1
ATOM 6633 C C . SER B 1 353 ? 2.48 25.281 8.258 1 87.56 353 SER B C 1
ATOM 6635 O O . SER B 1 353 ? 1.362 25.781 8.43 1 87.56 353 SER B O 1
ATOM 6637 N N . GLY B 1 354 ? 2.787 24.312 7.434 1 88.81 354 GLY B N 1
ATOM 6638 C CA . GLY B 1 354 ? 1.704 23.609 6.758 1 88.81 354 GLY B CA 1
ATOM 6639 C C . GLY B 1 354 ? 1.417 24.156 5.375 1 88.81 354 GLY B C 1
ATOM 6640 O O . GLY B 1 354 ? 2.211 24.922 4.824 1 88.81 354 GLY B O 1
ATOM 6641 N N . LEU B 1 355 ? 0.266 23.688 4.867 1 89.56 355 LEU B N 1
ATOM 6642 C CA . LEU B 1 355 ? -0.075 24.016 3.488 1 89.56 355 LEU B CA 1
ATOM 6643 C C . LEU B 1 355 ? -1.492 24.562 3.393 1 89.56 355 LEU B C 1
ATOM 6645 O O . LEU B 1 355 ? -2.049 24.672 2.299 1 89.56 355 LEU B O 1
ATOM 6649 N N . PHE B 1 356 ? -2.053 24.984 4.586 1 92.12 356 PHE B N 1
ATOM 6650 C CA . PHE B 1 356 ? -3.486 25.234 4.574 1 92.12 356 PHE B CA 1
ATOM 6651 C C . PHE B 1 356 ? -3.809 26.516 5.344 1 92.12 356 PHE B C 1
ATOM 6653 O O . PHE B 1 356 ? -3.102 26.875 6.285 1 92.12 356 PHE B O 1
ATOM 6660 N N . LEU B 1 357 ? -4.844 27.188 4.871 1 92.81 357 LEU B N 1
ATOM 6661 C CA . LEU B 1 357 ? -5.52 28.234 5.625 1 92.81 357 LEU B CA 1
ATOM 6662 C C . LEU B 1 357 ? -6.898 27.766 6.078 1 92.81 357 LEU B C 1
ATOM 6664 O O . LEU B 1 357 ? -7.609 27.094 5.332 1 92.81 357 LEU B O 1
ATOM 6668 N N . TRP B 1 358 ? -7.141 28.062 7.258 1 94.69 358 TRP B N 1
ATOM 6669 C CA . TRP B 1 358 ? -8.422 27.703 7.871 1 94.69 358 TRP B CA 1
ATOM 6670 C C . TRP B 1 358 ? -9.289 28.938 8.062 1 94.69 358 TRP B C 1
ATOM 6672 O O . TRP B 1 358 ? -9.039 29.75 8.961 1 94.69 358 TRP B O 1
ATOM 6682 N N . LEU B 1 359 ? -10.336 29.031 7.211 1 92 359 LEU B N 1
ATOM 6683 C CA . LEU B 1 359 ? -11.172 30.219 7.195 1 92 359 LEU B CA 1
ATOM 6684 C C . LEU B 1 359 ? -12.43 30.016 8.031 1 92 359 LEU B C 1
ATOM 6686 O O . LEU B 1 359 ? -13.055 28.953 7.977 1 92 359 LEU B O 1
ATOM 6690 N N . LYS B 1 360 ? -12.695 30.969 8.836 1 92.06 360 LYS B N 1
ATOM 6691 C CA . LYS B 1 360 ? -13.992 31.047 9.5 1 92.06 360 LYS B CA 1
ATOM 6692 C C . LYS B 1 360 ? -14.906 32.062 8.805 1 92.06 360 LYS B C 1
ATOM 6694 O O . LYS B 1 360 ? -14.578 33.25 8.711 1 92.06 360 LYS B O 1
ATOM 6699 N N . LEU B 1 361 ? -16.031 31.531 8.414 1 87 361 LEU B N 1
ATOM 6700 C CA . LEU B 1 361 ? -16.984 32.375 7.688 1 87 361 LEU B CA 1
ATOM 6701 C C . LEU B 1 361 ? -17.844 33.188 8.656 1 87 361 LEU B C 1
ATOM 6703 O O . LEU B 1 361 ? -18.312 32.625 9.664 1 87 361 LEU B O 1
ATOM 6707 N N . LYS B 1 362 ? -18 34.438 8.344 1 83.44 362 LYS B N 1
ATOM 6708 C CA . LYS B 1 362 ? -18.938 35.25 9.102 1 83.44 362 LYS B CA 1
ATOM 6709 C C . LYS B 1 362 ? -20.375 35.031 8.664 1 83.44 362 LYS B C 1
ATOM 6711 O O . LYS B 1 362 ? -21.312 35.219 9.445 1 83.44 362 LYS B O 1
ATOM 6716 N N . GLN B 1 363 ? -20.484 34.688 7.445 1 75.62 363 GLN B N 1
ATOM 6717 C CA . GLN B 1 363 ? -21.75 34.281 6.852 1 75.62 363 GLN B CA 1
ATOM 6718 C C . GLN B 1 363 ? -21.578 33.062 5.941 1 75.62 363 GLN B C 1
ATOM 6720 O O . GLN B 1 363 ? -20.562 32.938 5.25 1 75.62 363 GLN B O 1
ATOM 6725 N N . LYS B 1 364 ? -22.578 32.25 6.035 1 72.44 364 LYS B N 1
ATOM 6726 C CA . LYS B 1 364 ? -22.5 31.062 5.215 1 72.44 364 LYS B CA 1
ATOM 6727 C C . LYS B 1 364 ? -22.484 31.406 3.727 1 72.44 364 LYS B C 1
ATOM 6729 O O . LYS B 1 364 ? -23.172 32.312 3.291 1 72.44 364 LYS B O 1
ATOM 6734 N N . LEU B 1 365 ? -21.625 30.641 3.137 1 70.88 365 LEU B N 1
ATOM 6735 C CA . LEU B 1 365 ? -21.625 30.781 1.686 1 70.88 365 LEU B CA 1
ATOM 6736 C C . LEU B 1 365 ? -22.812 30.078 1.06 1 70.88 365 LEU B C 1
ATOM 6738 O O . LEU B 1 365 ? -23.25 29.031 1.552 1 70.88 365 LEU B O 1
ATOM 6742 N N . ASN B 1 366 ? -23.328 30.625 0.053 1 66.31 366 ASN B N 1
ATOM 6743 C CA . ASN B 1 366 ? -24.469 30.031 -0.63 1 66.31 366 ASN B CA 1
ATOM 6744 C C . ASN B 1 366 ? -24.062 28.891 -1.548 1 66.31 366 ASN B C 1
ATOM 6746 O O . ASN B 1 366 ? -24.906 28.25 -2.172 1 66.31 366 ASN B O 1
ATOM 6750 N N . ILE B 1 367 ? -22.797 28.75 -1.664 1 68.81 367 ILE B N 1
ATOM 6751 C CA . ILE B 1 367 ? -22.297 27.672 -2.518 1 68.81 367 ILE B CA 1
ATOM 6752 C C . ILE B 1 367 ? -21.297 26.828 -1.741 1 68.81 367 ILE B C 1
ATOM 6754 O O . ILE B 1 367 ? -20.484 27.344 -0.971 1 68.81 367 ILE B O 1
ATOM 6758 N N . PRO B 1 368 ? -21.453 25.484 -2.068 1 75.69 368 PRO B N 1
ATOM 6759 C CA . PRO B 1 368 ? -20.406 24.641 -1.479 1 75.69 368 PRO B CA 1
ATOM 6760 C C . PRO B 1 368 ? -19.016 25.062 -1.924 1 75.69 368 PRO B C 1
ATOM 6762 O O . PRO B 1 368 ? -18.781 25.312 -3.109 1 75.69 368 PRO B O 1
ATOM 6765 N N . PRO B 1 369 ? -18.141 25.156 -0.972 1 76.38 369 PRO B N 1
ATOM 6766 C CA . PRO B 1 369 ? -16.781 25.609 -1.291 1 76.38 369 PRO B CA 1
ATOM 6767 C C . PRO B 1 369 ? -16.141 24.797 -2.422 1 76.38 369 PRO B C 1
ATOM 6769 O O . PRO B 1 369 ? -15.406 25.359 -3.242 1 76.38 369 PRO B O 1
ATOM 6772 N N . GLU B 1 370 ? -16.406 23.516 -2.543 1 75.94 370 GLU B N 1
ATOM 6773 C CA . GLU B 1 370 ? -15.812 22.641 -3.543 1 75.94 370 GLU B CA 1
ATOM 6774 C C . GLU B 1 370 ? -16.25 23.031 -4.953 1 75.94 370 GLU B C 1
ATOM 6776 O O . GLU B 1 370 ? -15.586 22.672 -5.934 1 75.94 370 GLU B O 1
ATOM 6781 N N . GLN B 1 371 ? -17.359 23.703 -5.008 1 74.25 371 GLN B N 1
ATOM 6782 C CA . GLN B 1 371 ? -17.844 24.141 -6.309 1 74.25 371 GLN B CA 1
ATOM 6783 C C . GLN B 1 371 ? -17.078 25.375 -6.793 1 74.25 371 GLN B C 1
ATOM 6785 O O . GLN B 1 371 ? -17.109 25.719 -7.977 1 74.25 371 GLN B O 1
ATOM 6790 N N . ILE B 1 372 ? -16.516 26.109 -5.797 1 70 372 ILE B N 1
ATOM 6791 C CA . ILE B 1 372 ? -15.625 27.188 -6.191 1 70 372 ILE B CA 1
ATOM 6792 C C . ILE B 1 372 ? -14.367 26.625 -6.852 1 70 372 ILE B C 1
ATOM 6794 O O . ILE B 1 372 ? -14.039 26.984 -7.984 1 70 372 ILE B O 1
ATOM 6798 N N . ASP B 1 373 ? -13.719 25.734 -6.215 1 71.88 373 ASP B N 1
ATOM 6799 C CA . ASP B 1 373 ? -12.547 25 -6.672 1 71.88 373 ASP B CA 1
ATOM 6800 C C . ASP B 1 373 ? -12.281 23.797 -5.781 1 71.88 373 ASP B C 1
ATOM 6802 O O . ASP B 1 373 ? -11.797 23.938 -4.656 1 71.88 373 ASP B O 1
ATOM 6806 N N . PRO B 1 374 ? -12.445 22.656 -6.32 1 70.06 374 PRO B N 1
ATOM 6807 C CA . PRO B 1 374 ? -12.305 21.469 -5.484 1 70.06 374 PRO B CA 1
ATOM 6808 C C . PRO B 1 374 ? -10.859 21.172 -5.102 1 70.06 374 PRO B C 1
ATOM 6810 O O . PRO B 1 374 ? -10.602 20.391 -4.184 1 70.06 374 PRO B O 1
ATOM 6813 N N . GLU B 1 375 ? -9.93 21.859 -5.723 1 71.5 375 GLU B N 1
ATOM 6814 C CA . GLU B 1 375 ? -8.516 21.609 -5.441 1 71.5 375 GLU B CA 1
ATOM 6815 C C . GLU B 1 375 ? -8.008 22.516 -4.332 1 71.5 375 GLU B C 1
ATOM 6817 O O . GLU B 1 375 ? -7.016 22.203 -3.668 1 71.5 375 GLU B O 1
ATOM 6822 N N . ILE B 1 376 ? -8.781 23.562 -4.172 1 80.31 376 ILE B N 1
ATOM 6823 C CA . ILE B 1 376 ? -8.25 24.594 -3.279 1 80.31 376 ILE B CA 1
ATOM 6824 C C . ILE B 1 376 ? -9.156 24.734 -2.059 1 80.31 376 ILE B C 1
ATOM 6826 O O . ILE B 1 376 ? -8.672 24.891 -0.934 1 80.31 376 ILE B O 1
ATOM 6830 N N . PHE B 1 377 ? -10.461 24.641 -2.369 1 83.81 377 PHE B N 1
ATOM 6831 C CA . PHE B 1 377 ? -11.414 24.906 -1.297 1 83.81 377 PHE B CA 1
ATOM 6832 C C . PHE B 1 377 ? -12.117 23.641 -0.863 1 83.81 377 PHE B C 1
ATOM 6834 O O . PHE B 1 377 ? -12.602 22.875 -1.701 1 83.81 377 PHE B O 1
ATOM 6841 N N . THR B 1 378 ? -12.117 23.453 0.446 1 86.44 378 THR B N 1
ATOM 6842 C CA . THR B 1 378 ? -12.82 22.312 1.006 1 86.44 378 THR B CA 1
ATOM 6843 C C . THR B 1 378 ? -13.664 22.734 2.209 1 86.44 378 THR B C 1
ATOM 6845 O O . THR B 1 378 ? -13.188 23.453 3.084 1 86.44 378 THR B O 1
ATOM 6848 N N . SER B 1 379 ? -14.922 22.281 2.186 1 86.88 379 SER B N 1
ATOM 6849 C CA . SER B 1 379 ? -15.797 22.578 3.316 1 86.88 379 SER B CA 1
ATOM 6850 C C . SER B 1 379 ? -15.211 22.047 4.617 1 86.88 379 SER B C 1
ATOM 6852 O O . SER B 1 379 ? -14.656 20.938 4.648 1 86.88 379 SER B O 1
ATOM 6854 N N . GLY B 1 380 ? -15.383 22.828 5.668 1 89.31 380 GLY B N 1
ATOM 6855 C CA . GLY B 1 380 ? -14.867 22.438 6.969 1 89.31 380 GLY B CA 1
ATOM 6856 C C . GLY B 1 380 ? -15.562 21.219 7.543 1 89.31 380 GLY B C 1
ATOM 6857 O O . GLY B 1 380 ? -15.047 20.578 8.461 1 89.31 380 GLY B O 1
ATOM 6858 N N . LYS B 1 381 ? -16.75 20.891 7.035 1 86.19 381 LYS B N 1
ATOM 6859 C CA . LYS B 1 381 ? -17.547 19.797 7.594 1 86.19 381 LYS B CA 1
ATOM 6860 C C . LYS B 1 381 ? -16.812 18.469 7.492 1 86.19 381 LYS B C 1
ATOM 6862 O O . LYS B 1 381 ? -17.078 17.547 8.273 1 86.19 381 LYS B O 1
ATOM 6867 N N . TYR B 1 382 ? -15.766 18.391 6.641 1 87.44 382 TYR B N 1
ATOM 6868 C CA . TYR B 1 382 ? -15.094 17.125 6.383 1 87.44 382 TYR B CA 1
ATOM 6869 C C . TYR B 1 382 ? -13.969 16.891 7.387 1 87.44 382 TYR B C 1
ATOM 6871 O O . TYR B 1 382 ? -13.359 15.812 7.402 1 87.44 382 TYR B O 1
ATOM 6879 N N . PHE B 1 383 ? -13.727 17.859 8.258 1 92.75 383 PHE B N 1
ATOM 6880 C CA . PHE B 1 383 ? -12.555 17.766 9.117 1 92.75 383 PHE B CA 1
ATOM 6881 C C . PHE B 1 383 ? -12.961 17.531 10.57 1 92.75 383 PHE B C 1
ATOM 6883 O O . PHE B 1 383 ? -12.141 17.656 11.484 1 92.75 383 PHE B O 1
ATOM 6890 N N . PHE B 1 384 ? -14.273 17.203 10.719 1 92.19 384 PHE B N 1
ATOM 6891 C CA . PHE B 1 384 ? -14.812 16.875 12.039 1 92.19 384 PHE B CA 1
ATOM 6892 C C . PHE B 1 384 ? -15.398 15.469 12.055 1 92.19 384 PHE B C 1
ATOM 6894 O O . PHE B 1 384 ? -16.109 15.078 11.133 1 92.19 384 PHE B O 1
ATOM 6901 N N . PRO B 1 385 ? -15.039 14.648 13.07 1 90 385 PRO B N 1
ATOM 6902 C CA . PRO B 1 385 ? -15.523 13.266 13.094 1 90 385 PRO B CA 1
ATOM 6903 C C . PRO B 1 385 ? -17.031 13.164 13.242 1 90 385 PRO B C 1
ATOM 6905 O O . PRO B 1 385 ? -17.641 12.188 12.805 1 90 385 PRO B O 1
ATOM 6908 N N . ASP B 1 386 ? -17.75 14.031 13.938 1 79.94 386 ASP B N 1
ATOM 6909 C CA . ASP B 1 386 ? -19.172 13.898 14.266 1 79.94 386 ASP B CA 1
ATOM 6910 C C . ASP B 1 386 ? -20.031 14.664 13.258 1 79.94 386 ASP B C 1
ATOM 6912 O O . ASP B 1 386 ? -21.234 14.859 13.484 1 79.94 386 ASP B O 1
ATOM 6916 N N . THR B 1 387 ? -19.453 14.984 12.188 1 67.75 387 THR B N 1
ATOM 6917 C CA . THR B 1 387 ? -20.25 15.852 11.336 1 67.75 387 THR B CA 1
ATOM 6918 C C . THR B 1 387 ? -21.281 15.047 10.562 1 67.75 387 THR B C 1
ATOM 6920 O O . THR B 1 387 ? -21 13.938 10.109 1 67.75 387 THR B O 1
ATOM 6923 N N . GLN B 1 388 ? -22.438 15.672 10.742 1 59.94 388 GLN B N 1
ATOM 6924 C CA . GLN B 1 388 ? -23.547 15.195 9.93 1 59.94 388 GLN B CA 1
ATOM 6925 C C . GLN B 1 388 ? -23.516 15.812 8.531 1 59.94 388 GLN B C 1
ATOM 6927 O O . GLN B 1 388 ? -23.109 16.969 8.367 1 59.94 388 GLN B O 1
ATOM 6932 N N . ASP B 1 389 ? -23.641 15.016 7.547 1 58.84 389 ASP B N 1
ATOM 6933 C CA . ASP B 1 389 ? -23.5 15.352 6.137 1 58.84 389 ASP B CA 1
ATOM 6934 C C . ASP B 1 389 ? -24.266 16.625 5.793 1 58.84 389 ASP B C 1
ATOM 6936 O O . ASP B 1 389 ? -23.812 17.422 4.961 1 58.84 389 ASP B O 1
ATOM 6940 N N . ASP B 1 390 ? -25.328 16.906 6.465 1 58.59 390 ASP B N 1
ATOM 6941 C CA . ASP B 1 390 ? -26.25 17.922 5.961 1 58.59 390 ASP B CA 1
ATOM 6942 C C . ASP B 1 390 ? -25.953 19.281 6.59 1 58.59 390 ASP B C 1
ATOM 6944 O O . ASP B 1 390 ? -26.625 20.266 6.281 1 58.59 390 ASP B O 1
ATOM 6948 N N . VAL B 1 391 ? -24.969 19.359 7.379 1 63.59 391 VAL B N 1
ATOM 6949 C CA . VAL B 1 391 ? -24.781 20.656 8.031 1 63.59 391 VAL B CA 1
ATOM 6950 C C . VAL B 1 391 ? -23.625 21.391 7.387 1 63.59 391 VAL B C 1
ATOM 6952 O O . VAL B 1 391 ? -22.516 20.844 7.254 1 63.59 391 VAL B O 1
ATOM 6955 N N . ASP B 1 392 ? -23.984 22.5 6.84 1 72.62 392 ASP B N 1
ATOM 6956 C CA . ASP B 1 392 ? -22.953 23.375 6.289 1 72.62 392 ASP B CA 1
ATOM 6957 C C . ASP B 1 392 ? -22 23.844 7.379 1 72.62 392 ASP B C 1
ATOM 6959 O O . ASP B 1 392 ? -22.422 24.141 8.5 1 72.62 392 ASP B O 1
ATOM 6963 N N . SER B 1 393 ? -20.766 23.797 7.051 1 83.38 393 SER B N 1
ATOM 6964 C CA . SER B 1 393 ? -19.734 24.219 7.996 1 83.38 393 SER B CA 1
ATOM 6965 C C . SER B 1 393 ? -19.469 25.719 7.887 1 83.38 393 SER B C 1
ATOM 6967 O O . SER B 1 393 ? -19.594 26.297 6.805 1 83.38 393 SER B O 1
ATOM 6969 N N . GLU B 1 394 ? -19.203 26.328 9.016 1 88.5 394 GLU B N 1
ATOM 6970 C CA . GLU B 1 394 ? -18.766 27.719 9.039 1 88.5 394 GLU B CA 1
ATOM 6971 C C . GLU B 1 394 ? -17.281 27.828 8.711 1 88.5 394 GLU B C 1
ATOM 6973 O O . GLU B 1 394 ? -16.719 28.922 8.727 1 88.5 394 GLU B O 1
ATOM 6978 N N . TYR B 1 395 ? -16.672 26.781 8.383 1 91.38 395 TYR B N 1
ATOM 6979 C CA . TYR B 1 395 ? -15.234 26.797 8.109 1 91.38 395 TYR B CA 1
ATOM 6980 C C . TYR B 1 395 ? -14.953 26.297 6.699 1 91.38 395 TYR B C 1
ATOM 6982 O O . TYR B 1 395 ? -15.703 25.484 6.152 1 91.38 395 TYR B O 1
ATOM 6990 N N . ILE B 1 396 ? -13.883 26.812 6.094 1 90.25 396 ILE B N 1
ATOM 6991 C CA . ILE B 1 396 ? -13.359 26.391 4.805 1 90.25 396 ILE B CA 1
ATOM 6992 C C . ILE B 1 396 ? -11.844 26.203 4.898 1 90.25 396 ILE B C 1
ATOM 6994 O O . ILE B 1 396 ? -11.141 27.047 5.461 1 90.25 396 ILE B O 1
ATOM 6998 N N . ARG B 1 397 ? -11.398 25.078 4.449 1 92.12 397 ARG B N 1
ATOM 6999 C CA . ARG B 1 397 ? -9.961 24.906 4.281 1 92.12 397 ARG B CA 1
ATOM 7000 C C . ARG B 1 397 ? -9.508 25.344 2.891 1 92.12 397 ARG B C 1
ATOM 7002 O O . ARG B 1 397 ? -10.109 24.938 1.889 1 92.12 397 ARG B O 1
ATOM 7009 N N . VAL B 1 398 ? -8.492 26.125 2.875 1 89.06 398 VAL B N 1
ATOM 7010 C CA . VAL B 1 398 ? -7.891 26.547 1.614 1 89.06 398 VAL B CA 1
ATOM 7011 C C . VAL B 1 398 ? -6.48 25.969 1.501 1 89.06 398 VAL B C 1
ATOM 7013 O O . VAL B 1 398 ? -5.633 26.219 2.365 1 89.06 398 VAL B O 1
ATOM 7016 N N . CYS B 1 399 ? -6.234 25.219 0.466 1 88.31 399 CYS B N 1
ATOM 7017 C CA . CYS B 1 399 ? -4.902 24.688 0.205 1 88.31 399 CYS B CA 1
ATOM 7018 C C . CYS B 1 399 ? -4.082 25.641 -0.646 1 88.31 399 CYS B C 1
ATOM 7020 O O . CYS B 1 399 ? -4.246 25.703 -1.865 1 88.31 399 CYS B O 1
ATOM 7022 N N . PHE B 1 400 ? -3.152 26.328 -0.066 1 87.25 400 PHE B N 1
ATOM 7023 C CA . PHE B 1 400 ? -2.451 27.375 -0.806 1 87.25 400 PHE B CA 1
ATOM 7024 C C . PHE B 1 400 ? -1.287 26.781 -1.597 1 87.25 400 PHE B C 1
ATOM 7026 O O . PHE B 1 400 ? -0.711 27.453 -2.455 1 87.25 400 PHE B O 1
ATOM 7033 N N . SER B 1 401 ? -0.887 25.531 -1.295 1 78.5 401 SER B N 1
ATOM 7034 C CA . SER B 1 401 ? 0.183 24.906 -2.064 1 78.5 401 SER B CA 1
ATOM 7035 C C . SER B 1 401 ? -0.212 24.734 -3.529 1 78.5 401 SER B C 1
ATOM 7037 O O . SER B 1 401 ? 0.652 24.656 -4.406 1 78.5 401 SER B O 1
ATOM 7039 N N . SER B 1 402 ? -1.456 24.688 -3.768 1 70.25 402 SER B N 1
ATOM 7040 C CA . SER B 1 402 ? -1.964 24.516 -5.125 1 70.25 402 SER B CA 1
ATOM 7041 C C . SER B 1 402 ? -2.496 25.828 -5.691 1 70.25 402 SER B C 1
ATOM 7043 O O . SER B 1 402 ? -3.025 25.859 -6.805 1 70.25 402 SER B O 1
ATOM 7045 N N . ALA B 1 403 ? -2.365 26.906 -4.984 1 69.56 403 ALA B N 1
ATOM 7046 C CA . ALA B 1 403 ? -3.008 28.172 -5.344 1 69.56 403 ALA B CA 1
ATOM 7047 C C . ALA B 1 403 ? -2.086 29.031 -6.203 1 69.56 403 ALA B C 1
ATOM 7049 O O . ALA B 1 403 ? -1.219 29.734 -5.684 1 69.56 403 ALA B O 1
ATOM 7050 N N . THR B 1 404 ? -2.248 28.828 -7.5 1 68.25 404 THR B N 1
ATOM 7051 C CA . THR B 1 404 ? -1.561 29.781 -8.367 1 68.25 404 THR B CA 1
ATOM 7052 C C . THR B 1 404 ? -2.389 31.047 -8.555 1 68.25 404 THR B C 1
ATOM 7054 O O . THR B 1 404 ? -3.6 31.047 -8.312 1 68.25 404 THR B O 1
ATOM 7057 N N . ALA B 1 405 ? -1.575 32.125 -8.812 1 67.88 405 ALA B N 1
ATOM 7058 C CA . ALA B 1 405 ? -2.258 33.406 -8.992 1 67.88 405 ALA B CA 1
ATOM 7059 C C . ALA B 1 405 ? -3.383 33.312 -10.016 1 67.88 405 ALA B C 1
ATOM 7061 O O . ALA B 1 405 ? -4.504 33.75 -9.773 1 67.88 405 ALA B O 1
ATOM 7062 N N . ASP B 1 406 ? -3.039 32.656 -11.086 1 65.81 406 ASP B N 1
ATOM 7063 C CA . ASP B 1 406 ? -4.016 32.5 -12.164 1 65.81 406 ASP B CA 1
ATOM 7064 C C . ASP B 1 406 ? -5.199 31.656 -11.719 1 65.81 406 ASP B C 1
ATOM 7066 O O . ASP B 1 406 ? -6.355 32 -11.977 1 65.81 406 ASP B O 1
ATOM 7070 N N . HIS B 1 407 ? -4.949 30.641 -10.969 1 68.69 407 HIS B N 1
ATOM 7071 C CA . HIS B 1 407 ? -6 29.734 -10.516 1 68.69 407 HIS B CA 1
ATOM 7072 C C . HIS B 1 407 ? -6.906 30.406 -9.492 1 68.69 407 HIS B C 1
ATOM 7074 O O . HIS B 1 407 ? -8.133 30.281 -9.555 1 68.69 407 HIS B O 1
ATOM 7080 N N . MET B 1 408 ? -6.297 31.172 -8.742 1 71.94 408 MET B N 1
ATOM 7081 C CA . MET B 1 408 ? -7.051 31.828 -7.676 1 71.94 408 MET B CA 1
ATOM 7082 C C . MET B 1 408 ? -7.914 32.969 -8.234 1 71.94 408 MET B C 1
ATOM 7084 O O . MET B 1 408 ? -9.047 33.156 -7.793 1 71.94 408 MET B O 1
ATOM 7088 N N . GLU B 1 409 ? -7.34 33.562 -9.211 1 70.12 409 GLU B N 1
ATOM 7089 C CA . GLU B 1 409 ? -8.109 34.625 -9.844 1 70.12 409 GLU B CA 1
ATOM 7090 C C . GLU B 1 409 ? -9.305 34.062 -10.609 1 70.12 409 GLU B C 1
ATOM 7092 O O . GLU B 1 409 ? -10.398 34.625 -10.547 1 70.12 409 GLU B O 1
ATOM 7097 N N . GLU B 1 410 ? -9.055 33 -11.234 1 68.81 410 GLU B N 1
ATOM 7098 C CA . GLU B 1 410 ? -10.109 32.375 -12.031 1 68.81 410 GLU B CA 1
ATOM 7099 C C . GLU B 1 410 ? -11.234 31.844 -11.148 1 68.81 410 GLU B C 1
ATOM 7101 O O . GLU B 1 410 ? -12.414 32 -11.477 1 68.81 410 GLU B O 1
ATOM 7106 N N . HIS B 1 411 ? -10.906 31.281 -10.094 1 68.31 411 HIS B N 1
ATOM 7107 C CA . HIS B 1 411 ? -11.906 30.562 -9.305 1 68.31 411 HIS B CA 1
ATOM 7108 C C . HIS B 1 411 ? -12.523 31.469 -8.242 1 68.31 411 HIS B C 1
ATOM 7110 O O . HIS B 1 411 ? -13.648 31.234 -7.809 1 68.31 411 HIS B O 1
ATOM 7116 N N . LEU B 1 412 ? -11.867 32.5 -7.844 1 69.56 412 LEU B N 1
ATOM 7117 C CA . LEU B 1 412 ? -12.43 33.406 -6.867 1 69.56 412 LEU B CA 1
ATOM 7118 C C . LEU B 1 412 ? -13.164 34.562 -7.562 1 69.56 412 LEU B C 1
ATOM 7120 O O . LEU B 1 412 ? -14.242 34.969 -7.125 1 69.56 412 LEU B O 1
ATOM 7124 N N . GLN B 1 413 ? -12.602 35.031 -8.648 1 59.88 413 GLN B N 1
ATOM 7125 C CA . GLN B 1 413 ? -13.172 36.188 -9.336 1 59.88 413 GLN B CA 1
ATOM 7126 C C . GLN B 1 413 ? -14.453 35.812 -10.062 1 59.88 413 GLN B C 1
ATOM 7128 O O . GLN B 1 413 ? -15.438 36.562 -10.039 1 59.88 413 GLN B O 1
ATOM 7133 N N . LYS B 1 414 ? -14.398 34.656 -10.703 1 53.5 414 LYS B N 1
ATOM 7134 C CA . LYS B 1 414 ? -15.5 34.344 -11.602 1 53.5 414 LYS B CA 1
ATOM 7135 C C . LYS B 1 414 ? -16.625 33.625 -10.859 1 53.5 414 LYS B C 1
ATOM 7137 O O . LYS B 1 414 ? -17.625 33.25 -11.461 1 53.5 414 LYS B O 1
ATOM 7142 N N . ASN B 1 415 ? -16.359 33.375 -9.727 1 53.62 415 ASN B N 1
ATOM 7143 C CA . ASN B 1 415 ? -17.469 32.75 -9.016 1 53.62 415 ASN B CA 1
ATOM 7144 C C . ASN B 1 415 ? -18.547 33.75 -8.625 1 53.62 415 ASN B C 1
ATOM 7146 O O . ASN B 1 415 ? -18.312 34.625 -7.793 1 53.62 415 ASN B O 1
ATOM 7150 N N . PRO B 1 416 ? -19.5 33.844 -9.531 1 49.88 416 PRO B N 1
ATOM 7151 C CA . PRO B 1 416 ? -20.547 34.844 -9.375 1 49.88 416 PRO B CA 1
ATOM 7152 C C . PRO B 1 416 ? -21 35 -7.926 1 49.88 416 PRO B C 1
ATOM 7154 O O . PRO B 1 416 ? -21.422 36.094 -7.523 1 49.88 416 PRO B O 1
ATOM 7157 N N . ARG B 1 417 ? -21.016 33.938 -7.344 1 48.91 417 ARG B N 1
ATOM 7158 C CA . ARG B 1 417 ? -21.578 33.969 -6 1 48.91 417 ARG B CA 1
ATOM 7159 C C . ARG B 1 417 ? -20.641 34.656 -5.027 1 48.91 417 ARG B C 1
ATOM 7161 O O . ARG B 1 417 ? -21.078 35.25 -4.043 1 48.91 417 ARG B O 1
ATOM 7168 N N . VAL B 1 418 ? -19.344 34.531 -5.391 1 54.03 418 VAL B N 1
ATOM 7169 C CA . VAL B 1 418 ? -18.375 35.375 -4.676 1 54.03 418 VAL B CA 1
ATOM 7170 C C . VAL B 1 418 ? -18.484 36.812 -5.125 1 54.03 418 VAL B C 1
ATOM 7172 O O . VAL B 1 418 ? -18.344 37.75 -4.32 1 54.03 418 VAL B O 1
ATOM 7175 N N . ASP B 1 419 ? -18.828 36.906 -6.402 1 52.5 419 ASP B N 1
ATOM 7176 C CA . ASP B 1 419 ? -18.969 38.219 -7.012 1 52.5 419 ASP B CA 1
ATOM 7177 C C . ASP B 1 419 ? -20.172 38.938 -6.453 1 52.5 419 ASP B C 1
ATOM 7179 O O . ASP B 1 419 ? -20.125 40.156 -6.234 1 52.5 419 ASP B O 1
ATOM 7183 N N . LYS B 1 420 ? -21.203 38.188 -6.312 1 49.03 420 LYS B N 1
ATOM 7184 C CA . LYS B 1 420 ? -22.375 38.906 -5.855 1 49.03 420 LYS B CA 1
ATOM 7185 C C . LYS B 1 420 ? -22.125 39.594 -4.504 1 49.03 420 LYS B C 1
ATOM 7187 O O . LYS B 1 420 ? -22.625 40.688 -4.234 1 49.03 420 LYS B O 1
ATOM 7192 N N . HIS B 1 421 ? -21.328 38.938 -3.811 1 49.62 421 HIS B N 1
ATOM 7193 C CA . HIS B 1 421 ? -21.031 39.531 -2.506 1 49.62 421 HIS B CA 1
ATOM 7194 C C . HIS B 1 421 ? -20.125 40.75 -2.639 1 49.62 421 HIS B C 1
ATOM 7196 O O . HIS B 1 421 ? -20.281 41.719 -1.904 1 49.62 421 HIS B O 1
ATOM 7202 N N . ARG B 1 422 ? -19.297 40.719 -3.65 1 49.97 422 ARG B N 1
ATOM 7203 C CA . ARG B 1 422 ? -18.453 41.875 -3.928 1 49.97 422 ARG B CA 1
ATOM 7204 C C . ARG B 1 422 ? -19.281 43.062 -4.418 1 49.97 422 ARG B C 1
ATOM 7206 O O . ARG B 1 422 ? -19.047 44.219 -4.02 1 49.97 422 ARG B O 1
ATOM 7213 N N . LYS B 1 423 ? -20.109 42.688 -5.273 1 50.69 423 LYS B N 1
ATOM 7214 C CA . LYS B 1 423 ? -20.922 43.781 -5.816 1 50.69 423 LYS B CA 1
ATOM 7215 C C . LYS B 1 423 ? -21.812 44.375 -4.742 1 50.69 423 LYS B C 1
ATOM 7217 O O . LYS B 1 423 ? -22.016 45.594 -4.715 1 50.69 423 LYS B O 1
ATOM 7222 N N . LYS B 1 424 ? -22.281 43.531 -3.963 1 48.72 424 LYS B N 1
ATOM 7223 C CA . LYS B 1 424 ? -23.141 44.062 -2.914 1 48.72 424 LYS B CA 1
ATOM 7224 C C . LYS B 1 424 ? -22.328 44.938 -1.945 1 48.72 424 LYS B C 1
ATOM 7226 O O . LYS B 1 424 ? -22.781 46 -1.528 1 48.72 424 LYS B O 1
ATOM 7231 N N . ARG B 1 425 ? -21.109 44.594 -1.671 1 49.47 425 ARG B N 1
ATOM 7232 C CA . ARG B 1 425 ? -20.297 45.375 -0.764 1 49.47 425 ARG B CA 1
ATOM 7233 C C . ARG B 1 425 ? -19.859 46.688 -1.422 1 49.47 425 ARG B C 1
ATOM 7235 O O . ARG B 1 425 ? -19.766 47.719 -0.759 1 49.47 425 ARG B O 1
ATOM 7242 N N . LYS B 1 426 ? -19.516 46.594 -2.76 1 52.97 426 LYS B N 1
ATOM 7243 C CA . LYS B 1 426 ? -19.219 47.844 -3.479 1 52.97 426 LYS B CA 1
ATOM 7244 C C . LYS B 1 426 ? -20.422 48.781 -3.449 1 52.97 426 LYS B C 1
ATOM 7246 O O . LYS B 1 426 ? -20.266 50 -3.264 1 52.97 426 LYS B O 1
ATOM 7251 N N . ARG B 1 427 ? -21.484 48.125 -3.629 1 50.97 427 ARG B N 1
ATOM 7252 C CA . ARG B 1 427 ? -22.688 48.938 -3.592 1 50.97 427 ARG B CA 1
ATOM 7253 C C . ARG B 1 427 ? -22.938 49.5 -2.189 1 50.97 427 ARG B C 1
ATOM 7255 O O . ARG B 1 427 ? -23.297 50.656 -2.025 1 50.97 427 ARG B O 1
ATOM 7262 N N . ASP B 1 428 ? -22.656 48.594 -1.226 1 50.41 428 ASP B N 1
ATOM 7263 C CA . ASP B 1 428 ? -22.906 49.031 0.149 1 50.41 428 ASP B CA 1
ATOM 7264 C C . ASP B 1 428 ? -21.859 50.062 0.606 1 50.41 428 ASP B C 1
ATOM 7266 O O . ASP B 1 428 ? -22.188 51 1.313 1 50.41 428 ASP B O 1
ATOM 7270 N N . LYS B 1 429 ? -20.578 49.969 0.191 1 55.38 429 LYS B N 1
ATOM 7271 C CA . LYS B 1 429 ? -19.547 50.969 0.448 1 55.38 429 LYS B CA 1
ATOM 7272 C C . LYS B 1 429 ? -19.859 52.25 -0.29 1 55.38 429 LYS B C 1
ATOM 7274 O O . LYS B 1 429 ? -19.672 53.344 0.257 1 55.38 429 LYS B O 1
ATOM 7279 N N . GLU B 1 430 ? -20.266 52.094 -1.481 1 54.62 430 GLU B N 1
ATOM 7280 C CA . GLU B 1 430 ? -20.656 53.25 -2.244 1 54.62 430 GLU B CA 1
ATOM 7281 C C . GLU B 1 430 ? -21.859 53.969 -1.602 1 54.62 430 GLU B C 1
ATOM 7283 O O . GLU B 1 430 ? -21.922 55.188 -1.556 1 54.62 430 GLU B O 1
ATOM 7288 N N . HIS B 1 431 ? -22.656 53.125 -1.064 1 54.25 431 HIS B N 1
ATOM 7289 C CA . HIS B 1 431 ? -23.812 53.688 -0.367 1 54.25 431 HIS B CA 1
ATOM 7290 C C . HIS B 1 431 ? -23.406 54.344 0.941 1 54.25 431 HIS B C 1
ATOM 7292 O O . HIS B 1 431 ? -23.922 55.406 1.294 1 54.25 431 HIS B O 1
ATOM 7298 N N . GLN B 1 432 ? -22.453 53.719 1.586 1 52.75 432 GLN B N 1
ATOM 7299 C CA . GLN B 1 432 ? -21.938 54.312 2.818 1 52.75 432 GLN B CA 1
ATOM 7300 C C . GLN B 1 432 ? -21.125 55.562 2.531 1 52.75 432 GLN B C 1
ATOM 7302 O O . GLN B 1 432 ? -21.219 56.562 3.268 1 52.75 432 GLN B O 1
ATOM 7307 N N . ILE B 1 433 ? -20.359 55.562 1.505 1 55.56 433 ILE B N 1
ATOM 7308 C CA . ILE B 1 433 ? -19.609 56.75 1.067 1 55.56 433 ILE B CA 1
ATOM 7309 C C . ILE B 1 433 ? -20.562 57.844 0.609 1 55.56 433 ILE B C 1
ATOM 7311 O O . ILE B 1 433 ? -20.391 59 0.95 1 55.56 433 ILE B O 1
ATOM 7315 N N . ARG B 1 434 ? -21.547 57.438 -0.055 1 54.06 434 ARG B N 1
ATOM 7316 C CA . ARG B 1 434 ? -22.547 58.375 -0.513 1 54.06 434 ARG B CA 1
ATOM 7317 C C . ARG B 1 434 ? -23.328 58.969 0.663 1 54.06 434 ARG B C 1
ATOM 7319 O O . ARG B 1 434 ? -23.656 60.156 0.671 1 54.06 434 ARG B O 1
ATOM 7326 N N . HIS B 1 435 ? -23.609 58.062 1.571 1 52.34 435 HIS B N 1
ATOM 7327 C CA . HIS B 1 435 ? -24.328 58.531 2.746 1 52.34 435 HIS B CA 1
ATOM 7328 C C . HIS B 1 435 ? -23.453 59.406 3.631 1 52.34 435 HIS B C 1
ATOM 7330 O O . HIS B 1 435 ? -23.938 60.312 4.301 1 52.34 435 HIS B O 1
ATOM 7336 N N . ARG B 1 436 ? -22.188 59.094 3.662 1 52.25 436 ARG B N 1
ATOM 7337 C CA . ARG B 1 436 ? -21.234 59.969 4.367 1 52.25 436 ARG B CA 1
ATOM 7338 C C . ARG B 1 436 ? -21.078 61.281 3.646 1 52.25 436 ARG B C 1
ATOM 7340 O O . ARG B 1 436 ? -20.969 62.344 4.285 1 52.25 436 ARG B O 1
ATOM 7347 N N . ASP B 1 437 ? -21.062 61.219 2.35 1 49.59 437 ASP B N 1
ATOM 7348 C CA . ASP B 1 437 ? -20.922 62.438 1.559 1 49.59 437 ASP B CA 1
ATOM 7349 C C . ASP B 1 437 ? -22.188 63.312 1.644 1 49.59 437 ASP B C 1
ATOM 7351 O O . ASP B 1 437 ? -22.109 64.562 1.583 1 49.59 437 ASP B O 1
ATOM 7355 N N . ILE B 1 438 ? -23.344 62.688 1.71 1 47.38 438 ILE B N 1
ATOM 7356 C CA . ILE B 1 438 ? -24.594 63.438 1.81 1 47.38 438 ILE B CA 1
ATOM 7357 C C . ILE B 1 438 ? -24.672 64.125 3.18 1 47.38 438 ILE B C 1
ATOM 7359 O O . ILE B 1 438 ? -25.281 65.188 3.32 1 47.38 438 ILE B O 1
ATOM 7363 N N . LYS B 1 439 ? -24.172 63.438 4.191 1 44.56 439 LYS B N 1
ATOM 7364 C CA . LYS B 1 439 ? -24.234 64.062 5.504 1 44.56 439 LYS B CA 1
ATOM 7365 C C . LYS B 1 439 ? -23.297 65.25 5.566 1 44.56 439 LYS B C 1
ATOM 7367 O O . LYS B 1 439 ? -23.516 66.188 6.355 1 44.56 439 LYS B O 1
ATOM 7372 N N . HIS B 1 440 ? -22.234 65.125 4.801 1 42.78 440 HIS B N 1
ATOM 7373 C CA . HIS B 1 440 ? -21.281 66.25 4.938 1 42.78 440 HIS B CA 1
ATOM 7374 C C . HIS B 1 440 ? -21.703 67.438 4.117 1 42.78 440 HIS B C 1
ATOM 7376 O O . HIS B 1 440 ? -21.016 68.5 4.086 1 42.78 440 HIS B O 1
ATOM 7382 N N . LYS B 1 441 ? -22.625 67.25 3.273 1 38.78 441 LYS B N 1
ATOM 7383 C CA . LYS B 1 441 ? -23.031 68.438 2.508 1 38.78 441 LYS B CA 1
ATOM 7384 C C . LYS B 1 441 ? -23.906 69.375 3.34 1 38.78 441 LYS B C 1
ATOM 7386 O O . LYS B 1 441 ? -25.125 69.375 3.156 1 38.78 441 LYS B O 1
ATOM 7391 N N . ARG B 1 442 ? -23.609 69.375 4.672 1 35.88 442 ARG B N 1
ATOM 7392 C CA . ARG B 1 442 ? -24.297 70.375 5.422 1 35.88 442 ARG B CA 1
ATOM 7393 C C . ARG B 1 442 ? -23.891 71.812 4.941 1 35.88 442 ARG B C 1
ATOM 7395 O O . ARG B 1 442 ? -22.734 72.188 5.066 1 35.88 442 ARG B O 1
ATOM 7402 N N . PRO B 1 443 ? -24.203 72.25 3.832 1 29.64 443 PRO B N 1
ATOM 7403 C CA . PRO B 1 443 ? -23.5 73.5 3.504 1 29.64 443 PRO B CA 1
ATOM 7404 C C . PRO B 1 443 ? -23.5 74.5 4.664 1 29.64 443 PRO B C 1
ATOM 7406 O O . PRO B 1 443 ? -24.328 74.438 5.566 1 29.64 443 PRO B O 1
ATOM 7409 N N . HIS B 1 444 ? -22.469 75.438 4.609 1 28.3 444 HIS B N 1
ATOM 7410 C CA . HIS B 1 444 ? -21.688 76.5 5.172 1 28.3 444 HIS B CA 1
ATOM 7411 C C . HIS B 1 444 ? -22.578 77.75 5.449 1 28.3 444 HIS B C 1
ATOM 7413 O O . HIS B 1 444 ? -22.938 78.5 4.527 1 28.3 444 HIS B O 1
ATOM 7419 N N . ILE B 1 445 ? -23.547 77.625 6.297 1 26.89 445 ILE B N 1
ATOM 7420 C CA . ILE B 1 445 ? -24.219 78.875 6.559 1 26.89 445 ILE B CA 1
ATOM 7421 C C . ILE B 1 445 ? -23.188 79.938 6.902 1 26.89 445 ILE B C 1
ATOM 7423 O O . ILE B 1 445 ? -22.172 79.625 7.539 1 26.89 445 ILE B O 1
ATOM 7427 N N . ASN B 1 446 ? -23.391 81.188 6.488 1 23.16 446 ASN B N 1
ATOM 7428 C CA . ASN B 1 446 ? -22.703 82.5 6.41 1 23.16 446 ASN B CA 1
ATOM 7429 C C . ASN B 1 446 ? -22.078 82.875 7.75 1 23.16 446 ASN B C 1
ATOM 7431 O O . ASN B 1 446 ? -22.422 82.312 8.781 1 23.16 446 ASN B O 1
ATOM 7435 N N . GLN B 1 447 ? -22 84.188 8.203 1 20.2 447 GLN B N 1
ATOM 7436 C CA . GLN B 1 447 ? -21 85.188 8.547 1 20.2 447 GLN B CA 1
ATOM 7437 C C . GLN B 1 447 ? -20.719 85.188 10.047 1 20.2 447 GLN B C 1
ATOM 7439 O O . GLN B 1 447 ? -19.719 85.75 10.492 1 20.2 447 GLN B O 1
ATOM 7444 N N . ARG B 1 448 ? -21.812 85.125 10.867 1 21.88 448 ARG B N 1
ATOM 7445 C CA . ARG B 1 448 ? -21.938 86.188 11.875 1 21.88 448 ARG B CA 1
ATOM 7446 C C . ARG B 1 448 ? -20.75 86.188 12.828 1 21.88 448 ARG B C 1
ATOM 7448 O O . ARG B 1 448 ? -20.344 85.125 13.32 1 21.88 448 ARG B O 1
ATOM 7455 N N . ASP B 1 449 ? -19.906 87.375 13.055 1 18.92 449 ASP B N 1
ATOM 7456 C CA . ASP B 1 449 ? -18.625 87.938 13.516 1 18.92 449 ASP B CA 1
ATOM 7457 C C . ASP B 1 449 ? -18.297 87.438 14.922 1 18.92 449 ASP B C 1
ATOM 7459 O O . ASP B 1 449 ? -17.203 86.938 15.18 1 18.92 449 ASP B O 1
ATOM 7463 N N . GLN B 1 450 ? -18.766 88.125 16.078 1 20.3 450 GLN B N 1
ATOM 7464 C CA . GLN B 1 450 ? -18.031 89.188 16.734 1 20.3 450 GLN B CA 1
ATOM 7465 C C . GLN B 1 450 ? -17.172 88.625 17.875 1 20.3 450 GLN B C 1
ATOM 7467 O O . GLN B 1 450 ? -17.312 87.5 18.266 1 20.3 450 GLN B O 1
ATOM 7472 N N . SER B 1 451 ? -17.125 89.25 19.141 1 19.22 451 SER B N 1
ATOM 7473 C CA . SER B 1 451 ? -16.141 89.688 20.109 1 19.22 451 SER B CA 1
ATOM 7474 C C . SER B 1 451 ? -15.664 88.5 21 1 19.22 451 SER B C 1
ATOM 7476 O O . SER B 1 451 ? -16.234 87.438 20.969 1 19.22 451 SER B O 1
ATOM 7478 N N . VAL B 1 452 ? -15.508 88.625 22.469 1 19.48 452 VAL B N 1
ATOM 7479 C CA . VAL B 1 452 ? -14.461 89.312 23.234 1 19.48 452 VAL B CA 1
ATOM 7480 C C . VAL B 1 452 ? -13.789 88.312 24.172 1 19.48 452 VAL B C 1
ATOM 7482 O O . VAL B 1 452 ? -12.562 88.312 24.297 1 19.48 452 VAL B O 1
ATOM 7485 N N . PRO B 1 453 ? -14.586 87.312 24.828 1 18.02 453 PRO B N 1
ATOM 7486 C CA . PRO B 1 453 ? -14.359 87.5 26.266 1 18.02 453 PRO B CA 1
ATOM 7487 C C . PRO B 1 453 ? -13.086 86.812 26.734 1 18.02 453 PRO B C 1
ATOM 7489 O O . PRO B 1 453 ? -12.539 85.938 26.016 1 18.02 453 PRO B O 1
ATOM 7492 N N . ILE B 1 454 ? -12.992 86.25 28.125 1 18.91 454 ILE B N 1
ATOM 7493 C CA . ILE B 1 454 ? -12.352 86.562 29.406 1 18.91 454 ILE B CA 1
ATOM 7494 C C . ILE B 1 454 ? -11.242 85.5 29.672 1 18.91 454 ILE B C 1
ATOM 7496 O O . ILE B 1 454 ? -11.352 84.375 29.281 1 18.91 454 ILE B O 1
ATOM 7500 N N . GLY B 1 455 ? -10.031 85.75 30.297 1 17.38 455 GLY B N 1
ATOM 7501 C CA . GLY B 1 455 ? -8.641 85.625 30.688 1 17.38 455 GLY B CA 1
ATOM 7502 C C . GLY B 1 455 ? -8.359 84.375 31.484 1 17.38 455 GLY B C 1
ATOM 7503 O O . GLY B 1 455 ? -7.281 83.812 31.375 1 17.38 455 GLY B O 1
ATOM 7504 N N . THR B 1 456 ? -9.016 83.875 32.562 1 17.22 456 THR B N 1
ATOM 7505 C CA . THR B 1 456 ? -8.227 83.875 33.781 1 17.22 456 THR B CA 1
ATOM 7506 C C . THR B 1 456 ? -7.305 82.625 33.781 1 17.22 456 THR B C 1
ATOM 7508 O O . THR B 1 456 ? -7.492 81.688 33 1 17.22 456 THR B O 1
ATOM 7511 N N . ALA B 1 457 ? -7.039 81.875 34.938 1 17.33 457 ALA B N 1
ATOM 7512 C CA . ALA B 1 457 ? -5.965 81.75 35.938 1 17.33 457 ALA B CA 1
ATOM 7513 C C . ALA B 1 457 ? -5.383 80.375 35.938 1 17.33 457 ALA B C 1
ATOM 7515 O O . ALA B 1 457 ? -4.258 80.125 36.375 1 17.33 457 ALA B O 1
ATOM 7516 N N . ILE B 1 458 ? -5.93 79.25 35.188 1 17.39 458 ILE B N 1
ATOM 7517 C CA . ILE B 1 458 ? -5.754 78.125 36.062 1 17.39 458 ILE B CA 1
ATOM 7518 C C . ILE B 1 458 ? -4.293 77.688 36.062 1 17.39 458 ILE B C 1
ATOM 7520 O O . ILE B 1 458 ? -3.625 77.688 35 1 17.39 458 ILE B O 1
ATOM 7524 N N . CYS B 1 459 ? -3.768 76.875 37.094 1 17.39 459 CYS B N 1
ATOM 7525 C CA . CYS B 1 459 ? -2.582 76.625 37.906 1 17.39 459 CYS B CA 1
ATOM 7526 C C . CYS B 1 459 ? -1.67 75.625 37.219 1 17.39 459 CYS B C 1
ATOM 7528 O O . CYS B 1 459 ? -2.145 74.688 36.531 1 17.39 459 CYS B O 1
ATOM 7530 N N . HIS B 1 460 ? -0.283 75.688 37.219 1 16.73 460 HIS B N 1
ATOM 7531 C CA . HIS B 1 460 ? 1.066 75.375 36.75 1 16.73 460 HIS B CA 1
ATOM 7532 C C . HIS B 1 460 ? 1.486 74 37.094 1 16.73 460 HIS B C 1
ATOM 7534 O O . HIS B 1 460 ? 2.555 73.5 36.688 1 16.73 460 HIS B O 1
ATOM 7540 N N . ALA B 1 461 ? 0.925 73.188 38.094 1 16.64 461 ALA B N 1
ATOM 7541 C CA . ALA B 1 461 ? 1.963 72.562 38.938 1 16.64 461 ALA B CA 1
ATOM 7542 C C . ALA B 1 461 ? 2.727 71.5 38.156 1 16.64 461 ALA B C 1
ATOM 7544 O O . ALA B 1 461 ? 2.268 71 37.125 1 16.64 461 ALA B O 1
ATOM 7545 N N . CYS B 1 462 ? 3.246 70.188 38.812 1 16.27 462 CYS B N 1
ATOM 7546 C CA . CYS B 1 462 ? 4.551 69.75 39.25 1 16.27 462 CYS B CA 1
ATOM 7547 C C . CYS B 1 462 ? 4.984 68.5 38.406 1 16.27 462 CYS B C 1
ATOM 7549 O O . CYS B 1 462 ? 4.84 67.375 38.875 1 16.27 462 CYS B O 1
ATOM 7551 N N . SER B 1 463 ? 4.547 68.312 37.188 1 16.77 463 SER B N 1
ATOM 7552 C CA . SER B 1 463 ? 4.688 66.938 36.781 1 16.77 463 SER B CA 1
ATOM 7553 C C . SER B 1 463 ? 6.152 66.5 36.719 1 16.77 463 SER B C 1
ATOM 7555 O O . SER B 1 463 ? 6.914 67.062 35.906 1 16.77 463 SER B O 1
ATOM 7557 N N . LYS B 1 464 ? 6.664 65.688 37.656 1 17 464 LYS B N 1
ATOM 7558 C CA . LYS B 1 464 ? 7.992 65.312 38.156 1 17 464 LYS B CA 1
ATOM 7559 C C . LYS B 1 464 ? 8.797 64.562 37.156 1 17 464 LYS B C 1
ATOM 7561 O O . LYS B 1 464 ? 9.891 64.938 36.75 1 17 464 LYS B O 1
ATOM 7566 N N . SER B 1 465 ? 8.977 63.094 37.312 1 17.75 465 SER B N 1
ATOM 7567 C CA . SER B 1 465 ? 10.25 62.469 37.656 1 17.75 465 SER B CA 1
ATOM 7568 C C . SER B 1 465 ? 10.945 61.969 36.375 1 17.75 465 SER B C 1
ATOM 7570 O O . SER B 1 465 ? 10.281 61.531 35.438 1 17.75 465 SER B O 1
ATOM 7572 N N . GLY B 1 466 ? 12.305 62.125 36.094 1 17.08 466 GLY B N 1
ATOM 7573 C CA . GLY B 1 466 ? 13.367 62.188 35.094 1 17.08 466 GLY B CA 1
ATOM 7574 C C . GLY B 1 466 ? 13.93 60.812 34.75 1 17.08 466 GLY B C 1
ATOM 7575 O O . GLY B 1 466 ? 14.922 60.688 34.031 1 17.08 466 GLY B O 1
ATOM 7576 N N . LEU B 1 467 ? 13.414 59.562 35.156 1 16.84 467 LEU B N 1
ATOM 7577 C CA . LEU B 1 467 ? 14.508 58.625 35.438 1 16.84 467 LEU B CA 1
ATOM 7578 C C . LEU B 1 467 ? 15.219 58.25 34.125 1 16.84 467 LEU B C 1
ATOM 7580 O O . LEU B 1 467 ? 14.578 58.094 33.094 1 16.84 467 LEU B O 1
ATOM 7584 N N . ARG B 1 468 ? 16.656 58.062 34.156 1 16.84 468 ARG B N 1
ATOM 7585 C CA . ARG B 1 468 ? 17.875 58.094 33.375 1 16.84 468 ARG B CA 1
ATOM 7586 C C . ARG B 1 468 ? 18.109 56.75 32.656 1 16.84 468 ARG B C 1
ATOM 7588 O O . ARG B 1 468 ? 18.469 55.75 33.281 1 16.84 468 ARG B O 1
ATOM 7595 N N . ALA B 1 469 ? 17.188 56.125 32 1 18.86 469 ALA B N 1
ATOM 7596 C CA . ALA B 1 469 ? 17.484 54.719 31.719 1 18.86 469 ALA B CA 1
ATOM 7597 C C . ALA B 1 469 ? 18.781 54.594 30.922 1 18.86 469 ALA B C 1
ATOM 7599 O O . ALA B 1 469 ? 18.953 55.25 29.891 1 18.86 469 ALA B O 1
ATOM 7600 N N . HIS B 1 470 ? 19.922 54.094 31.547 1 17.69 470 HIS B N 1
ATOM 7601 C CA . HIS B 1 470 ? 21.344 53.938 31.281 1 17.69 470 HIS B CA 1
ATOM 7602 C C . HIS B 1 470 ? 21.578 53.062 30.031 1 17.69 470 HIS B C 1
ATOM 7604 O O . HIS B 1 470 ? 20.797 52.188 29.734 1 17.69 470 HIS B O 1
ATOM 7610 N N . ASN B 1 471 ? 22.484 53.469 29.078 1 18.08 471 ASN B N 1
ATOM 7611 C CA . ASN B 1 471 ? 23.047 53.219 27.766 1 18.08 471 ASN B CA 1
ATOM 7612 C C . ASN B 1 471 ? 24 52.031 27.781 1 18.08 471 ASN B C 1
ATOM 7614 O O . ASN B 1 471 ? 24.703 51.781 26.797 1 18.08 471 ASN B O 1
ATOM 7618 N N . PRO B 1 472 ? 23.719 50.812 28.484 1 18.77 472 PRO B N 1
ATOM 7619 C CA . PRO B 1 472 ? 25.031 50.188 28.734 1 18.77 472 PRO B CA 1
ATOM 7620 C C . PRO B 1 472 ? 25.812 49.969 27.453 1 18.77 472 PRO B C 1
ATOM 7622 O O . PRO B 1 472 ? 25.219 49.812 26.375 1 18.77 472 PRO B O 1
ATOM 7625 N N . PRO B 1 473 ? 27.297 49.844 27.562 1 18.45 473 PRO B N 1
ATOM 7626 C CA . PRO B 1 473 ? 28.5 50.031 26.734 1 18.45 473 PRO B CA 1
ATOM 7627 C C . PRO B 1 473 ? 28.719 48.875 25.766 1 18.45 473 PRO B C 1
ATOM 7629 O O . PRO B 1 473 ? 28.156 47.812 25.938 1 18.45 473 PRO B O 1
ATOM 7632 N N . ILE B 1 474 ? 29.641 49.062 24.703 1 20.64 474 ILE B N 1
ATOM 7633 C CA . ILE B 1 474 ? 30.234 48.75 23.406 1 20.64 474 ILE B CA 1
ATOM 7634 C C . ILE B 1 474 ? 31.297 47.656 23.578 1 20.64 474 ILE B C 1
ATOM 7636 O O . ILE B 1 474 ? 31.922 47.219 22.609 1 20.64 474 ILE B O 1
ATOM 7640 N N . PHE B 1 475 ? 31.328 46.594 24.547 1 18.66 475 PHE B N 1
ATOM 7641 C CA . PHE B 1 475 ? 32.688 46.125 24.875 1 18.66 475 PHE B CA 1
ATOM 7642 C C . PHE B 1 475 ? 33.344 45.5 23.656 1 18.66 475 PHE B C 1
ATOM 7644 O O . PHE B 1 475 ? 32.688 44.812 22.859 1 18.66 475 PHE B O 1
ATOM 7651 N N . PRO B 1 476 ? 34.688 45.844 23.422 1 19.86 476 PRO B N 1
ATOM 7652 C CA . PRO B 1 476 ? 35.812 45.656 22.484 1 19.86 476 PRO B CA 1
ATOM 7653 C C . PRO B 1 476 ? 36.375 44.219 22.516 1 19.86 476 PRO B C 1
ATOM 7655 O O . PRO B 1 476 ? 37.594 44.031 22.688 1 19.86 476 PRO B O 1
ATOM 7658 N N . VAL B 1 477 ? 35.719 43.094 22.453 1 19.23 477 VAL B N 1
ATOM 7659 C CA . VAL B 1 477 ? 36.531 41.969 22.875 1 19.23 477 VAL B CA 1
ATOM 7660 C C . VAL B 1 477 ? 37.781 41.844 22.031 1 19.23 477 VAL B C 1
ATOM 7662 O O . VAL B 1 477 ? 37.719 41.75 20.797 1 19.23 477 VAL B O 1
ATOM 7665 N N . THR B 1 478 ? 39.125 42.125 22.5 1 17.64 478 THR B N 1
ATOM 7666 C CA . THR B 1 478 ? 40.562 42.219 22.344 1 17.64 478 THR B CA 1
ATOM 7667 C C . THR B 1 478 ? 41.156 40.906 21.828 1 17.64 478 THR B C 1
ATOM 7669 O O . THR B 1 478 ? 40.562 39.844 22 1 17.64 478 THR B O 1
ATOM 7672 N N . LYS B 1 479 ? 42.656 40.938 21.453 1 18.27 479 LYS B N 1
ATOM 7673 C CA . LYS B 1 479 ? 43.875 40.375 20.844 1 18.27 479 LYS B CA 1
ATOM 7674 C C . LYS B 1 479 ? 44.438 39.219 21.672 1 18.27 479 LYS B C 1
ATOM 7676 O O . LYS B 1 479 ? 44.875 38.219 21.109 1 18.27 479 LYS B O 1
ATOM 7681 N N . ARG B 1 480 ? 44.938 39.375 23.156 1 17.11 480 ARG B N 1
ATOM 7682 C CA . ARG B 1 480 ? 46.344 39.469 23.516 1 17.11 480 ARG B CA 1
ATOM 7683 C C . ARG B 1 480 ? 47.062 38.156 23.219 1 17.11 480 ARG B C 1
ATOM 7685 O O . ARG B 1 480 ? 46.469 37.094 23.156 1 17.11 480 ARG B O 1
ATOM 7692 N N . TYR B 1 481 ? 48.781 38.406 23.547 1 18.59 481 TYR B N 1
ATOM 7693 C CA . TYR B 1 481 ? 50.219 38.438 23.547 1 18.59 481 TYR B CA 1
ATOM 7694 C C . TYR B 1 481 ? 50.812 37.438 24.562 1 18.59 481 TYR B C 1
ATOM 7696 O O . TYR B 1 481 ? 52 37.188 24.594 1 18.59 481 TYR B O 1
ATOM 7704 N N . ARG B 1 482 ? 50.375 36.844 25.797 1 20.8 482 ARG B N 1
ATOM 7705 C CA . ARG B 1 482 ? 51.375 35.844 26.141 1 20.8 482 ARG B CA 1
ATOM 7706 C C . ARG B 1 482 ? 51.125 34.562 25.359 1 20.8 482 ARG B C 1
ATOM 7708 O O . ARG B 1 482 ? 50 34.125 25.172 1 20.8 482 ARG B O 1
#